Protein 6ST5 (pdb70)

Secondary structure (DSSP, 8-state):
-HHHHHHGGG--S----HHHHHHHH----TT-GGG--S------HHHHHHHHHHHHH--HHHHHHHHHHT--TTTB-HHHHHHH--HHHHHHHHHHHHHHHHHHHHHHHHT-S--SSHHHHHHHIIIIIISSHHHHHHHHHH-HHHHH--HHHHHHHHHHHHHHHHHHHTHHHHHHHTT-SS--EEEEE-SS---BTTTB--EEEEESSSEEEEESS--HHHHHHHHHHHHHHHT---------EEE-SS-EEE-------BSSHHHHHHHHHHHHHHHHHHHHTT-----GGGEEEETTEEEE---TTTT------HHHHHHHHSGGG----TTS-EETTEE--GGGGHHHHHHHHHHHHH---HHHHSSTT-GGGGGTT-EEEE-SS-HHHHHHHHHHHTSGGGGSSHHHHHHHHT---TTT-STHHHHHHHHHHHHHTT----EEEETT---EE-TTS-EES---SS-HHHHHHHHHHT--HHHHHHHHHHHHH--TT-S-TT---EEE--HHHHHHHHHHHHHHT-B--TT----B-EEEE-SS---EEEE----S---HHHHHHHHHHHHTT-HHHHHHHH--HHHHHHHTTTTTS-----TTTSHHHHHHHHHHHHHHTT-HHHHHHHHHTHHHHHHSS-S-----TTTSHHHHHHHHHHHHTT---HHHHHHHHHHHHHHHHHHHHHHHTTTTT-----STTTSHHHHHHHHHHHHHHS-SS-HHHHHHHHHHHHTTEE-SSS-EE----TT-S-SSSBSSSSBHHHHHHHHHHHHHH-TTS-HHHHTIIIIIHHHTTS---SS--STTSHHHHHHHHHHHHHH-SS----GGGG-EEE-SSS----SS-TTS------SHHHHHHHHHHHH-TTSPPTTTT-----

Solvent-accessible surface area: 40126 Å² total

Radius of gyration: 35.49 Å; Cα contacts (8 Å, |Δi|>4): 1540; chains: 1; bounding box: 65×96×98 Å

Structure (mmCIF, N/CA/C/O backbone):
data_6ST5
#
_entry.id   6ST5
#
_cell.length_a   78.365
_cell.length_b   128.408
_cell.length_c   141.220
_cell.angle_alpha   90.000
_cell.angle_beta   90.000
_cell.angle_gamma   90.000
#
_symmetry.space_group_name_H-M   'P 21 21 21'
#
loop_
_entity.id
_entity.type
_entity.pdbx_description
1 polymer LicM2
2 non-polymer 'ZINC ION'
3 non-polymer 'PHOSPHOAMINOPHOSPHONIC ACID-ADENYLATE ESTER'
4 non-polymer GLYCEROL
5 non-polymer 'MAGNESIUM ION'
6 water water
#
loop_
_atom_site.group_PDB
_atom_site.id
_atom_site.type_symbol
_atom_site.label_atom_id
_atom_site.label_alt_id
_atom_site.label_comp_id
_atom_site.label_asym_id
_atom_site.label_entity_id
_atom_site.label_seq_id
_atom_site.pdbx_PDB_ins_code
_atom_site.Cartn_x
_atom_site.Cartn_y
_atom_site.Cartn_z
_atom_site.occupancy
_atom_site.B_iso_or_equiv
_atom_site.auth_seq_id
_atom_site.auth_comp_id
_atom_site.auth_asym_id
_atom_site.auth_atom_id
_atom_site.pdbx_PDB_model_num
ATOM 1 N N . UNK A 1 1 ? 67.207 11.610 43.086 1.00 148.73 7 UNK A N 1
ATOM 2 C CA . UNK A 1 1 ? 65.953 11.473 43.817 1.00 150.86 7 UNK A CA 1
ATOM 3 C C . UNK A 1 1 ? 66.183 11.646 45.315 1.00 146.94 7 UNK A C 1
ATOM 4 O O . UNK A 1 1 ? 65.508 12.443 45.968 1.00 142.54 7 UNK A O 1
ATOM 9 N N . UNK A 1 2 ? 67.143 10.892 45.855 1.00 147.87 8 UNK A N 1
ATOM 10 C CA . UNK A 1 2 ? 67.444 10.984 47.280 1.00 142.79 8 UNK A CA 1
ATOM 11 C C . UNK A 1 2 ? 67.931 12.378 47.654 1.00 143.13 8 UNK A C 1
ATOM 12 O O . UNK A 1 2 ? 67.529 12.928 48.686 1.00 132.15 8 UNK A O 1
ATOM 18 N N . UNK A 1 3 ? 68.796 12.968 46.826 1.00 152.24 9 UNK A N 1
ATOM 19 C CA . UNK A 1 3 ? 69.356 14.278 47.145 1.00 149.37 9 UNK A CA 1
ATOM 20 C C . UNK A 1 3 ? 68.293 15.369 47.084 1.00 140.68 9 UNK A C 1
ATOM 21 O O . UNK A 1 3 ? 68.321 16.315 47.881 1.00 138.01 9 UNK A O 1
ATOM 27 N N . UNK A 1 4 ? 67.353 15.258 46.143 1.00 138.03 10 UNK A N 1
ATOM 28 C CA . UNK A 1 4 ? 66.309 16.269 46.007 1.00 128.94 10 UNK A CA 1
ATOM 29 C C . UNK A 1 4 ? 65.592 16.500 47.331 1.00 133.95 10 UNK A C 1
ATOM 30 O O . UNK A 1 4 ? 65.354 17.644 47.733 1.00 129.69 10 UNK A O 1
ATOM 36 N N . UNK A 1 5 ? 65.239 15.415 48.026 1.00 145.68 11 UNK A N 1
ATOM 37 C CA . UNK A 1 5 ? 64.598 15.550 49.329 1.00 145.59 11 UNK A CA 1
ATOM 38 C C . UNK A 1 5 ? 65.452 16.384 50.276 1.00 132.22 11 UNK A C 1
ATOM 39 O O . UNK A 1 5 ? 64.937 17.259 50.982 1.00 116.86 11 UNK A O 1
ATOM 45 N N . UNK A 1 6 ? 66.762 16.130 50.302 1.00 132.45 12 UNK A N 1
ATOM 46 C CA . UNK A 1 6 ? 67.651 16.913 51.154 1.00 131.75 12 UNK A CA 1
ATOM 47 C C . UNK A 1 6 ? 67.675 18.378 50.740 1.00 131.73 12 UNK A C 1
ATOM 48 O O . UNK A 1 6 ? 67.808 19.262 51.594 1.00 119.07 12 UNK A O 1
ATOM 54 N N . UNK A 1 7 ? 67.546 18.658 49.440 1.00 141.62 13 UNK A N 1
ATOM 55 C CA . UNK A 1 7 ? 67.588 20.041 48.974 1.00 127.69 13 UNK A CA 1
ATOM 56 C C . UNK A 1 7 ? 66.303 20.783 49.317 1.00 118.15 13 UNK A C 1
ATOM 57 O O . UNK A 1 7 ? 66.335 21.982 49.619 1.00 118.96 13 UNK A O 1
ATOM 63 N N . UNK A 1 8 ? 65.164 20.090 49.286 1.00 131.34 14 UNK A N 1
ATOM 64 C CA . UNK A 1 8 ? 63.870 20.730 49.501 1.00 123.31 14 UNK A CA 1
ATOM 65 C C . UNK A 1 8 ? 63.695 21.283 50.910 1.00 116.53 14 UNK A C 1
ATOM 66 O O . UNK A 1 8 ? 62.647 21.876 51.189 1.00 100.38 14 UNK A O 1
ATOM 72 N N . UNK A 1 9 ? 64.673 21.112 51.803 1.00 122.84 15 UNK A N 1
ATOM 73 C CA . UNK A 1 9 ? 64.591 21.718 53.125 1.00 112.00 15 UNK A CA 1
ATOM 74 C C . UNK A 1 9 ? 64.732 23.234 53.082 1.00 116.72 15 UNK A C 1
ATOM 75 O O . UNK A 1 9 ? 64.552 23.885 54.117 1.00 115.65 15 UNK A O 1
ATOM 81 N N . UNK A 1 10 ? 65.049 23.806 51.920 1.00 124.06 16 UNK A N 1
ATOM 82 C CA . UNK A 1 10 ? 65.169 25.247 51.758 1.00 113.96 16 UNK A CA 1
ATOM 83 C C . UNK A 1 10 ? 63.895 25.900 51.239 1.00 108.30 16 UNK A C 1
ATOM 84 O O . UNK A 1 10 ? 63.845 27.130 51.145 1.00 91.31 16 UNK A O 1
ATOM 90 N N . UNK A 1 11 ? 62.876 25.115 50.897 1.00 117.42 17 UNK A N 1
ATOM 91 C CA . UNK A 1 11 ? 61.633 25.682 50.396 1.00 109.38 17 UNK A CA 1
ATOM 92 C C . UNK A 1 11 ? 60.990 26.567 51.459 1.00 114.69 17 UNK A C 1
ATOM 93 O O . UNK A 1 11 ? 61.130 26.335 52.663 1.00 107.61 17 UNK A O 1
ATOM 99 N N . UNK A 1 12 ? 60.277 27.591 51.001 1.00 121.48 18 UNK A N 1
ATOM 100 C CA . UNK A 1 12 ? 59.772 28.636 51.877 1.00 125.84 18 UNK A CA 1
ATOM 101 C C . UNK A 1 12 ? 58.381 28.296 52.407 1.00 128.32 18 UNK A C 1
ATOM 102 O O . UNK A 1 12 ? 57.686 27.417 51.893 1.00 117.04 18 UNK A O 1
ATOM 108 N N . UNK A 1 13 ? 57.984 29.019 53.459 1.00 128.22 19 UNK A N 1
ATOM 109 C CA . UNK A 1 13 ? 56.657 28.839 54.039 1.00 114.87 19 UNK A CA 1
ATOM 110 C C . UNK A 1 13 ? 55.571 29.007 52.984 1.00 117.84 19 UNK A C 1
ATOM 111 O O . UNK A 1 13 ? 54.687 28.155 52.842 1.00 132.91 19 UNK A O 1
ATOM 117 N N . UNK A 1 14 ? 55.620 30.113 52.236 1.00 118.49 20 UNK A N 1
ATOM 118 C CA . UNK A 1 14 ? 54.663 30.322 51.155 1.00 114.68 20 UNK A CA 1
ATOM 119 C C . UNK A 1 14 ? 54.644 29.135 50.201 1.00 125.41 20 UNK A C 1
ATOM 120 O O . UNK A 1 14 ? 53.587 28.762 49.678 1.00 105.46 20 UNK A O 1
ATOM 126 N N . UNK A 1 15 ? 55.803 28.528 49.965 1.00 135.53 21 UNK A N 1
ATOM 127 C CA . UNK A 1 15 ? 55.902 27.371 49.084 1.00 133.37 21 UNK A CA 1
ATOM 128 C C . UNK A 1 15 ? 55.380 26.118 49.780 1.00 128.78 21 UNK A C 1
ATOM 129 O O . UNK A 1 15 ? 56.144 25.203 50.089 1.00 110.14 21 UNK A O 1
ATOM 135 N N . LYS A 1 16 ? 56.545 19.775 40.426 1.00 105.58 62 LYS A N 1
ATOM 136 C CA . LYS A 1 16 ? 57.278 20.686 39.513 1.00 126.50 62 LYS A CA 1
ATOM 137 C C . LYS A 1 16 ? 58.458 21.287 40.270 1.00 122.00 62 LYS A C 1
ATOM 138 O O . LYS A 1 16 ? 58.221 22.177 41.085 1.00 118.86 62 LYS A O 1
ATOM 166 N N . PRO A 1 18 ? 61.284 23.700 41.466 1.00 107.13 64 PRO A N 1
ATOM 167 C CA . PRO A 1 18 ? 61.435 25.113 41.214 1.00 102.84 64 PRO A CA 1
ATOM 168 C C . PRO A 1 18 ? 62.767 25.331 40.492 1.00 103.94 64 PRO A C 1
ATOM 169 O O . PRO A 1 18 ? 63.705 24.677 40.829 1.00 100.85 64 PRO A O 1
ATOM 180 N N . GLU A 1 19 ? 62.803 26.271 39.555 1.00 95.37 65 GLU A N 1
ATOM 181 C CA . GLU A 1 19 ? 63.947 26.544 38.667 1.00 100.21 65 GLU A CA 1
ATOM 182 C C . GLU A 1 19 ? 65.259 26.585 39.440 1.00 89.06 65 GLU A C 1
ATOM 183 O O . GLU A 1 19 ? 66.217 26.032 38.956 1.00 83.08 65 GLU A O 1
ATOM 195 N N . TRP A 1 20 ? 65.303 27.191 40.611 1.00 88.12 66 TRP A N 1
ATOM 196 C CA . TRP A 1 20 ? 66.567 27.289 41.370 1.00 75.99 66 TRP A CA 1
ATOM 197 C C . TRP A 1 20 ? 67.076 25.901 41.731 1.00 89.07 66 TRP A C 1
ATOM 198 O O . TRP A 1 20 ? 68.269 25.750 41.813 1.00 90.62 66 TRP A O 1
ATOM 219 N N . ALA A 1 21 ? 66.205 24.926 41.944 1.00 100.47 67 ALA A N 1
ATOM 220 C CA . ALA A 1 21 ? 66.617 23.570 42.295 1.00 90.40 67 ALA A CA 1
ATOM 221 C C . ALA A 1 21 ? 67.168 22.840 41.078 1.00 76.98 67 ALA A C 1
ATOM 222 O O . ALA A 1 21 ? 68.206 22.175 41.158 1.00 83.58 67 ALA A O 1
ATOM 229 N N . ALA A 1 22 ? 66.481 22.949 39.939 1.00 71.05 68 ALA A N 1
ATOM 230 C CA . ALA A 1 22 ? 67.003 22.379 38.702 1.00 79.92 68 ALA A CA 1
ATOM 231 C C . ALA A 1 22 ? 68.360 22.982 38.362 1.00 93.56 68 ALA A C 1
ATOM 232 O O . ALA A 1 22 ? 69.331 22.259 38.103 1.00 101.15 68 ALA A O 1
ATOM 239 N N . CYS A 1 23 ? 68.442 24.315 38.360 1.00 98.67 69 CYS A N 1
ATOM 240 C CA . CYS A 1 23 ? 69.710 24.984 38.098 1.00 81.97 69 CYS A CA 1
ATOM 241 C C . CYS A 1 23 ? 70.802 24.482 39.034 1.00 81.18 69 CYS A C 1
ATOM 242 O O . CYS A 1 23 ? 71.931 24.220 38.602 1.00 84.73 69 CYS A O 1
ATOM 250 N N . LEU A 1 24 ? 70.484 24.335 40.321 1.00 66.87 70 LEU A N 1
ATOM 251 C CA . LEU A 1 24 ? 71.482 23.867 41.276 1.00 69.21 70 LEU A CA 1
ATOM 252 C C . LEU A 1 24 ? 71.930 22.451 40.943 1.00 70.83 70 LEU A C 1
ATOM 253 O O . LEU A 1 24 ? 73.128 22.151 40.967 1.00 76.91 70 LEU A O 1
ATOM 269 N N . SER A 1 25 ? 70.981 21.569 40.623 1.00 88.74 71 SER A N 1
ATOM 270 C CA . SER A 1 25 ? 71.330 20.209 40.228 1.00 74.97 71 SER A CA 1
ATOM 271 C C . SER A 1 25 ? 72.284 20.213 39.041 1.00 84.06 71 SER A C 1
ATOM 272 O O . SER A 1 25 ? 73.292 19.498 39.038 1.00 80.55 71 SER A O 1
ATOM 280 N N . GLU A 1 26 ? 71.979 21.013 38.015 1.00 76.12 72 GLU A N 1
ATOM 281 C CA . GLU A 1 26 ? 72.886 21.115 36.875 1.00 82.42 72 GLU A CA 1
ATOM 282 C C . GLU A 1 26 ? 74.265 21.591 37.311 1.00 79.94 72 GLU A C 1
ATOM 283 O O . GLU A 1 26 ? 75.287 21.066 36.855 1.00 75.26 72 GLU A O 1
ATOM 295 N N . ILE A 1 27 ? 74.313 22.588 38.195 1.00 80.66 73 ILE A N 1
ATOM 296 C CA . ILE A 1 27 ? 75.592 23.121 38.656 1.00 85.25 73 ILE A CA 1
ATOM 297 C C . ILE A 1 27 ? 76.399 22.038 39.360 1.00 88.73 73 ILE A C 1
ATOM 298 O O . ILE A 1 27 ? 77.629 21.977 39.231 1.00 80.47 73 ILE A O 1
ATOM 331 N N . LYS A 1 29 ? 76.735 18.999 38.706 1.00 79.40 75 LYS A N 1
ATOM 332 C CA . LYS A 1 29 ? 77.311 18.022 37.796 1.00 73.78 75 LYS A CA 1
ATOM 333 C C . LYS A 1 29 ? 78.514 18.556 37.026 1.00 61.92 75 LYS A C 1
ATOM 334 O O . LYS A 1 29 ? 78.993 17.878 36.112 1.00 61.28 75 LYS A O 1
ATOM 353 N N . TYR A 1 30 ? 79.009 19.740 37.373 1.00 81.14 76 TYR A N 1
ATOM 354 C CA . TYR A 1 30 ? 80.246 20.261 36.815 1.00 63.57 76 TYR A CA 1
ATOM 355 C C . TYR A 1 30 ? 81.427 19.868 37.696 1.00 50.66 76 TYR A C 1
ATOM 356 O O . TYR A 1 30 ? 81.283 19.618 38.893 1.00 56.19 76 TYR A O 1
ATOM 374 N N . ASN A 1 31 ? 82.606 19.815 37.081 1.00 53.90 77 ASN A N 1
ATOM 375 C CA . ASN A 1 31 ? 83.820 19.402 37.773 1.00 60.11 77 ASN A CA 1
ATOM 376 C C . ASN A 1 31 ? 84.425 20.581 38.531 1.00 64.46 77 ASN A C 1
ATOM 377 O O . ASN A 1 31 ? 85.091 21.426 37.919 1.00 67.12 77 ASN A O 1
ATOM 388 N N . PRO A 1 32 ? 84.224 20.680 39.855 1.00 60.29 78 PRO A N 1
ATOM 389 C CA . PRO A 1 32 ? 84.771 21.827 40.598 1.00 74.05 78 PRO A CA 1
ATOM 390 C C . PRO A 1 32 ? 86.271 22.012 40.416 1.00 67.97 78 PRO A C 1
ATOM 391 O O . PRO A 1 32 ? 86.787 23.120 40.587 1.00 68.32 78 PRO A O 1
ATOM 402 N N . LYS A 1 33 ? 86.983 20.939 40.074 1.00 79.56 79 LYS A N 1
ATOM 403 C CA . LYS A 1 33 ? 88.421 21.014 39.849 1.00 86.96 79 LYS A CA 1
ATOM 404 C C . LYS A 1 33 ? 88.782 21.598 38.489 1.00 72.30 79 LYS A C 1
ATOM 405 O O . LYS A 1 33 ? 89.972 21.681 38.167 1.00 76.04 79 LYS A O 1
ATOM 424 N N . ALA A 1 34 ? 87.798 22.010 37.691 1.00 67.80 80 ALA A N 1
ATOM 425 C CA . ALA A 1 34 ? 88.051 22.461 36.323 1.00 75.59 80 ALA A CA 1
ATOM 426 C C . ALA A 1 34 ? 88.246 23.978 36.275 1.00 78.76 80 ALA A C 1
ATOM 427 O O . ALA A 1 34 ? 87.566 24.707 35.551 1.00 71.67 80 ALA A O 1
ATOM 434 N N . VAL A 1 35 ? 89.213 24.448 37.067 1.00 74.79 81 VAL A N 1
ATOM 435 C CA . VAL A 1 35 ? 89.558 25.867 37.059 1.00 77.81 81 VAL A CA 1
ATOM 436 C C . VAL A 1 35 ? 90.056 26.292 35.685 1.00 73.83 81 VAL A C 1
ATOM 437 O O . VAL A 1 35 ? 89.820 27.428 35.255 1.00 76.00 81 VAL A O 1
ATOM 450 N N . SER A 1 36 ? 90.751 25.401 34.976 1.00 67.14 82 SER A N 1
ATOM 451 C CA . SER A 1 36 ? 91.352 25.751 33.695 1.00 56.64 82 SER A CA 1
ATOM 452 C C . SER A 1 36 ? 90.325 25.989 32.598 1.00 73.43 82 SER A C 1
ATOM 453 O O . SER A 1 36 ? 90.689 26.525 31.546 1.00 72.77 82 SER A O 1
ATOM 461 N N . GLU A 1 37 ? 89.065 25.610 32.807 1.00 86.07 83 GLU A N 1
ATOM 462 C CA . GLU A 1 37 ? 88.022 25.811 31.810 1.00 76.44 83 GLU A CA 1
ATOM 463 C C . GLU A 1 37 ? 87.385 27.190 31.882 1.00 70.39 83 GLU A C 1
ATOM 464 O O . GLU A 1 37 ? 86.550 27.516 31.031 1.00 69.75 83 GLU A O 1
ATOM 476 N N . LEU A 1 38 ? 87.749 28.003 32.869 1.00 74.77 84 LEU A N 1
ATOM 477 C CA . LEU A 1 38 ? 87.227 29.359 32.951 1.00 76.33 84 LEU A CA 1
ATOM 478 C C . LEU A 1 38 ? 87.825 30.220 31.845 1.00 70.76 84 LEU A C 1
ATOM 479 O O . LEU A 1 38 ? 89.049 30.313 31.705 1.00 80.16 84 LEU A O 1
ATOM 495 N N . LYS A 1 39 ? 86.954 30.843 31.052 1.00 65.70 85 LYS A N 1
ATOM 496 C CA . LYS A 1 39 ? 87.369 31.707 29.956 1.00 77.10 85 LYS A CA 1
ATOM 497 C C . LYS A 1 39 ? 87.417 33.178 30.352 1.00 67.76 85 LYS A C 1
ATOM 498 O O . LYS A 1 39 ? 87.541 34.039 29.475 1.00 73.55 85 LYS A O 1
ATOM 517 N N . HIS A 1 40 ? 87.315 33.488 31.641 1.00 55.95 86 HIS A N 1
ATOM 518 C CA . HIS A 1 40 ? 87.246 34.868 32.091 1.00 69.35 86 HIS A CA 1
ATOM 519 C C . HIS A 1 40 ? 87.990 35.015 33.409 1.00 76.04 86 HIS A C 1
ATOM 520 O O . HIS A 1 40 ? 87.997 34.088 34.227 1.00 79.20 86 HIS A O 1
ATOM 534 N N . PRO A 1 41 ? 88.621 36.165 33.644 1.00 68.36 87 PRO A N 1
ATOM 535 C CA . PRO A 1 41 ? 89.319 36.369 34.916 1.00 61.31 87 PRO A CA 1
ATOM 536 C C . PRO A 1 41 ? 88.350 36.589 36.065 1.00 73.72 87 PRO A C 1
ATOM 537 O O . PRO A 1 41 ? 87.258 37.137 35.896 1.00 75.81 87 PRO A O 1
ATOM 548 N N . LEU A 1 42 ? 88.771 36.148 37.254 1.00 73.47 88 LEU A N 1
ATOM 549 C CA . LEU A 1 42 ? 87.987 36.293 38.467 1.00 80.49 88 LEU A CA 1
ATOM 550 C C . LEU A 1 42 ? 88.671 37.260 39.431 1.00 85.56 88 LEU A C 1
ATOM 551 O O . LEU A 1 42 ? 89.903 37.354 39.450 1.00 86.35 88 LEU A O 1
ATOM 567 N N . PRO A 1 43 ? 87.902 37.996 40.242 1.00 87.93 89 PRO A N 1
ATOM 568 C CA . PRO A 1 43 ? 88.532 38.949 41.176 1.00 78.34 89 PRO A CA 1
ATOM 569 C C . PRO A 1 43 ? 89.655 38.344 42.004 1.00 70.60 89 PRO A C 1
ATOM 570 O O . PRO A 1 43 ? 90.750 38.916 42.071 1.00 86.16 89 PRO A O 1
ATOM 581 N N . HIS A 1 44 ? 89.414 37.200 42.642 1.00 79.89 90 HIS A N 1
ATOM 582 C CA . HIS A 1 44 ? 90.432 36.520 43.430 1.00 87.48 90 HIS A CA 1
ATOM 583 C C . HIS A 1 44 ? 90.254 35.016 43.259 1.00 83.08 90 HIS A C 1
ATOM 584 O O . HIS A 1 44 ? 89.326 34.551 42.590 1.00 78.33 90 HIS A O 1
ATOM 615 N N . SER A 1 46 ? 90.499 32.722 46.007 1.00 95.86 92 SER A N 1
ATOM 616 C CA . SER A 1 46 ? 90.169 32.058 47.261 1.00 87.02 92 SER A CA 1
ATOM 617 C C . SER A 1 46 ? 88.970 31.136 47.072 1.00 86.96 92 SER A C 1
ATOM 618 O O . SER A 1 46 ? 87.903 31.573 46.630 1.00 91.53 92 SER A O 1
ATOM 626 N N . PHE A 1 47 ? 89.153 29.856 47.405 1.00 95.05 93 PHE A N 1
ATOM 627 C CA . PHE A 1 47 ? 88.110 28.842 47.247 1.00 81.80 93 PHE A CA 1
ATOM 628 C C . PHE A 1 47 ? 87.636 28.743 45.799 1.00 79.36 93 PHE A C 1
ATOM 629 O O . PHE A 1 47 ? 86.478 28.411 45.538 1.00 80.04 93 PHE A O 1
ATOM 646 N N . VAL A 1 48 ? 88.529 29.028 44.847 1.00 73.44 94 VAL A N 1
ATOM 647 C CA . VAL A 1 48 ? 88.129 29.112 43.443 1.00 84.27 94 VAL A CA 1
ATOM 648 C C . VAL A 1 48 ? 87.404 27.844 43.009 1.00 89.52 94 VAL A C 1
ATOM 649 O O . VAL A 1 48 ? 86.376 27.900 42.319 1.00 94.08 94 VAL A O 1
ATOM 662 N N . THR A 1 49 ? 87.918 26.680 43.415 1.00 86.47 95 THR A N 1
ATOM 663 C CA . THR A 1 49 ? 87.330 25.422 42.967 1.00 89.85 95 THR A CA 1
ATOM 664 C C . THR A 1 49 ? 85.891 25.277 43.442 1.00 75.15 95 THR A C 1
ATOM 665 O O . THR A 1 49 ? 85.091 24.592 42.795 1.00 66.77 95 THR A O 1
ATOM 676 N N . PHE A 1 50 ? 85.538 25.918 44.559 1.00 78.07 96 PHE A N 1
ATOM 677 C CA . PHE A 1 50 ? 84.166 25.848 45.044 1.00 66.94 96 PHE A CA 1
ATOM 678 C C . PHE A 1 50 ? 83.218 26.656 44.166 1.00 72.21 96 PHE A C 1
ATOM 679 O O . PHE A 1 50 ? 82.063 26.262 43.982 1.00 69.65 96 PHE A O 1
ATOM 696 N N . PHE A 1 51 ? 83.677 27.789 43.634 1.00 75.03 97 PHE A N 1
ATOM 697 C CA . PHE A 1 51 ? 82.835 28.612 42.773 1.00 74.25 97 PHE A CA 1
ATOM 698 C C . PHE A 1 51 ? 82.826 28.150 41.319 1.00 69.51 97 PHE A C 1
ATOM 699 O O . PHE A 1 51 ? 81.877 28.462 40.592 1.00 64.22 97 PHE A O 1
ATOM 716 N N . VAL A 1 52 ? 83.845 27.403 40.902 1.00 61.02 98 VAL A N 1
ATOM 717 C CA . VAL A 1 52 ? 84.051 27.019 39.505 1.00 61.74 98 VAL A CA 1
ATOM 718 C C . VAL A 1 52 ? 82.762 26.499 38.872 1.00 57.87 98 VAL A C 1
ATOM 719 O O . VAL A 1 52 ? 82.414 26.931 37.765 1.00 64.56 98 VAL A O 1
ATOM 732 N N . PRO A 1 53 ? 82.033 25.568 39.505 1.00 64.09 99 PRO A N 1
ATOM 733 C CA . PRO A 1 53 ? 80.828 25.035 38.838 1.00 68.75 99 PRO A CA 1
ATOM 734 C C . PRO A 1 53 ? 79.811 26.104 38.453 1.00 66.26 99 PRO A C 1
ATOM 735 O O . PRO A 1 53 ? 79.418 26.196 37.275 1.00 65.94 99 PRO A O 1
ATOM 746 N N . PHE A 1 54 ? 79.355 26.906 39.422 1.00 57.86 100 PHE A N 1
ATOM 747 C CA . PHE A 1 54 ? 78.430 27.996 39.125 1.00 59.83 100 PHE A CA 1
ATOM 748 C C . PHE A 1 54 ? 78.949 28.851 37.977 1.00 58.51 100 PHE A C 1
ATOM 749 O O . PHE A 1 54 ? 78.194 29.223 37.069 1.00 55.31 100 PHE A O 1
ATOM 766 N N . LEU A 1 55 ? 80.247 29.152 37.998 1.00 60.25 101 LEU A N 1
ATOM 767 C CA . LEU A 1 55 ? 80.839 30.031 36.999 1.00 70.70 101 LEU A CA 1
ATOM 768 C C . LEU A 1 55 ? 80.847 29.393 35.615 1.00 59.63 101 LEU A C 1
ATOM 769 O O . LEU A 1 55 ? 80.691 30.095 34.612 1.00 68.92 101 LEU A O 1
ATOM 785 N N . LEU A 1 56 ? 81.037 28.075 35.536 1.00 55.58 102 LEU A N 1
ATOM 786 C CA . LEU A 1 56 ? 80.996 27.392 34.247 1.00 60.74 102 LEU A CA 1
ATOM 787 C C . LEU A 1 56 ? 79.575 27.338 33.703 1.00 65.71 102 LEU A C 1
ATOM 788 O O . LEU A 1 56 ? 79.356 27.497 32.494 1.00 59.44 102 LEU A O 1
ATOM 804 N N . PHE A 1 57 ? 78.596 27.113 34.581 1.00 65.54 103 PHE A N 1
ATOM 805 C CA . PHE A 1 57 ? 77.197 27.185 34.171 1.00 59.25 103 PHE A CA 1
ATOM 806 C C . PHE A 1 57 ? 76.878 28.553 33.574 1.00 66.48 103 PHE A C 1
ATOM 807 O O . PHE A 1 57 ? 76.452 28.665 32.414 1.00 64.33 103 PHE A O 1
ATOM 824 N N . ALA A 1 58 ? 77.093 29.614 34.358 1.00 70.74 104 ALA A N 1
ATOM 825 C CA . ALA A 1 58 ? 76.859 30.968 33.864 1.00 76.75 104 ALA A CA 1
ATOM 826 C C . ALA A 1 58 ? 77.587 31.200 32.546 1.00 57.31 104 ALA A C 1
ATOM 827 O O . ALA A 1 58 ? 77.000 31.678 31.567 1.00 52.98 104 ALA A O 1
ATOM 834 N N . GLN A 1 59 ? 78.875 30.863 32.511 1.00 55.41 105 GLN A N 1
ATOM 835 C CA . GLN A 1 59 ? 79.684 31.002 31.304 1.00 64.40 105 GLN A CA 1
ATOM 836 C C . GLN A 1 59 ? 78.971 30.419 30.089 1.00 57.00 105 GLN A C 1
ATOM 837 O O . GLN A 1 59 ? 78.733 31.113 29.091 1.00 44.40 105 GLN A O 1
ATOM 851 N N . GLU A 1 60 ? 78.616 29.135 30.161 1.00 63.38 106 GLU A N 1
ATOM 852 C CA . GLU A 1 60 ? 77.946 28.495 29.034 1.00 63.74 106 GLU A CA 1
ATOM 853 C C . GLU A 1 60 ? 76.683 29.252 28.647 1.00 69.79 106 GLU A C 1
ATOM 854 O O . GLU A 1 60 ? 76.448 29.532 27.462 1.00 61.14 106 GLU A O 1
ATOM 866 N N . ARG A 1 61 ? 75.855 29.603 29.635 1.00 73.20 107 ARG A N 1
ATOM 867 C CA . ARG A 1 61 ? 74.581 30.227 29.297 1.00 60.95 107 ARG A CA 1
ATOM 868 C C . ARG A 1 61 ? 74.774 31.582 28.627 1.00 65.62 107 ARG A C 1
ATOM 869 O O . ARG A 1 61 ? 73.971 31.964 27.769 1.00 64.47 107 ARG A O 1
ATOM 907 N N . SER A 1 63 ? 77.524 32.590 26.822 1.00 62.68 109 SER A N 1
ATOM 908 C CA . SER A 1 63 ? 77.985 32.340 25.459 1.00 75.26 109 SER A CA 1
ATOM 909 C C . SER A 1 63 ? 76.808 31.993 24.555 1.00 71.94 109 SER A C 1
ATOM 910 O O . SER A 1 63 ? 76.712 32.479 23.419 1.00 59.66 109 SER A O 1
ATOM 918 N N . LYS A 1 64 ? 75.887 31.169 25.059 1.00 78.32 110 LYS A N 1
ATOM 919 C CA . LYS A 1 64 ? 74.703 30.806 24.287 1.00 66.51 110 LYS A CA 1
ATOM 920 C C . LYS A 1 64 ? 73.839 32.030 24.002 1.00 63.40 110 LYS A C 1
ATOM 921 O O . LYS A 1 64 ? 73.421 32.260 22.859 1.00 65.58 110 LYS A O 1
ATOM 940 N N . ALA A 1 65 ? 73.568 32.833 25.034 1.00 66.91 111 ALA A N 1
ATOM 941 C CA . ALA A 1 65 ? 72.738 34.021 24.858 1.00 53.14 111 ALA A CA 1
ATOM 942 C C . ALA A 1 65 ? 73.352 34.975 23.842 1.00 53.15 111 ALA A C 1
ATOM 943 O O . ALA A 1 65 ? 72.656 35.493 22.962 1.00 58.04 111 ALA A O 1
ATOM 950 N N . PHE A 1 66 ? 74.661 35.223 23.946 1.00 71.57 112 PHE A N 1
ATOM 951 C CA . PHE A 1 66 ? 75.303 36.097 22.971 1.00 68.45 112 PHE A CA 1
ATOM 952 C C . PHE A 1 66 ? 75.202 35.519 21.567 1.00 68.61 112 PHE A C 1
ATOM 953 O O . PHE A 1 66 ? 74.993 36.260 20.600 1.00 73.64 112 PHE A O 1
ATOM 970 N N . SER A 1 67 ? 75.367 34.202 21.427 1.00 79.52 113 SER A N 1
ATOM 971 C CA . SER A 1 67 ? 75.200 33.582 20.116 1.00 74.95 113 SER A CA 1
ATOM 972 C C . SER A 1 67 ? 73.814 33.875 19.552 1.00 69.06 113 SER A C 1
ATOM 973 O O . SER A 1 67 ? 73.668 34.277 18.386 1.00 73.43 113 SER A O 1
ATOM 981 N N . GLU A 1 68 ? 72.777 33.698 20.376 1.00 70.84 114 GLU A N 1
ATOM 982 C CA . GLU A 1 68 ? 71.421 33.951 19.905 1.00 77.25 114 GLU A CA 1
ATOM 983 C C . GLU A 1 68 ? 71.212 35.421 19.563 1.00 67.61 114 GLU A C 1
ATOM 984 O O . GLU A 1 68 ? 70.473 35.733 18.623 1.00 76.30 114 GLU A O 1
ATOM 996 N N . PHE A 1 69 ? 71.840 36.336 20.307 1.00 70.50 115 PHE A N 1
ATOM 997 C CA . PHE A 1 69 ? 71.805 37.743 19.918 1.00 70.29 115 PHE A CA 1
ATOM 998 C C . PHE A 1 69 ? 72.481 37.947 18.571 1.00 74.76 115 PHE A C 1
ATOM 999 O O . PHE A 1 69 ? 72.056 38.791 17.773 1.00 69.15 115 PHE A O 1
ATOM 1016 N N . GLU A 1 70 ? 73.543 37.183 18.304 1.00 80.42 116 GLU A N 1
ATOM 1017 C CA . GLU A 1 70 ? 74.259 37.310 17.041 1.00 74.16 116 GLU A CA 1
ATOM 1018 C C . GLU A 1 70 ? 73.372 36.908 15.871 1.00 86.53 116 GLU A C 1
ATOM 1019 O O . GLU A 1 70 ? 73.303 37.615 14.860 1.00 78.56 116 GLU A O 1
ATOM 1031 N N . LYS A 1 71 ? 72.680 35.770 15.986 1.00 86.62 117 LYS A N 1
ATOM 1032 C CA . LYS A 1 71 ? 71.761 35.405 14.911 1.00 81.48 117 LYS A CA 1
ATOM 1033 C C . LYS A 1 71 ? 70.564 36.346 14.865 1.00 80.27 117 LYS A C 1
ATOM 1034 O O . LYS A 1 71 ? 69.981 36.555 13.795 1.00 97.64 117 LYS A O 1
ATOM 1053 N N . GLN A 1 72 ? 70.194 36.930 16.006 1.00 87.35 118 GLN A N 1
ATOM 1054 C CA . GLN A 1 72 ? 69.038 37.820 16.055 1.00 89.39 118 GLN A CA 1
ATOM 1055 C C . GLN A 1 72 ? 69.305 39.109 15.286 1.00 95.15 118 GLN A C 1
ATOM 1056 O O . GLN A 1 72 ? 68.522 39.495 14.409 1.00 104.66 118 GLN A O 1
ATOM 1070 N N . GLU A 1 73 ? 70.406 39.788 15.602 1.00 89.84 119 GLU A N 1
ATOM 1071 C CA . GLU A 1 73 ? 70.759 41.042 14.951 1.00 87.38 119 GLU A CA 1
ATOM 1072 C C . GLU A 1 73 ? 71.610 40.847 13.703 1.00 82.95 119 GLU A C 1
ATOM 1073 O O . GLU A 1 73 ? 71.827 41.813 12.963 1.00 69.39 119 GLU A O 1
ATOM 1085 N N . GLY A 1 74 ? 72.099 39.635 13.453 1.00 97.46 120 GLY A N 1
ATOM 1086 C CA . GLY A 1 74 ? 72.964 39.394 12.316 1.00 92.59 120 GLY A CA 1
ATOM 1087 C C . GLY A 1 74 ? 74.314 40.061 12.473 1.00 89.72 120 GLY A C 1
ATOM 1088 O O . GLY A 1 74 ? 74.575 41.103 11.863 1.00 97.00 120 GLY A O 1
ATOM 1092 N N . GLY A 1 75 ? 75.180 39.471 13.294 1.00 95.67 121 GLY A N 1
ATOM 1093 C CA . GLY A 1 75 ? 76.495 40.030 13.539 1.00 92.98 121 GLY A CA 1
ATOM 1094 C C . GLY A 1 75 ? 76.468 41.178 14.526 1.00 89.09 121 GLY A C 1
ATOM 1095 O O . GLY A 1 75 ? 75.569 42.024 14.483 1.00 94.63 121 GLY A O 1
ATOM 1099 N N . LEU A 1 76 ? 77.455 41.216 15.426 1.00 82.47 122 LEU A N 1
ATOM 1100 C CA . LEU A 1 76 ? 77.549 42.273 16.426 1.00 76.41 122 LEU A CA 1
ATOM 1101 C C . LEU A 1 76 ? 78.980 42.776 16.568 1.00 78.36 122 LEU A C 1
ATOM 1102 O O . LEU A 1 76 ? 79.364 43.267 17.635 1.00 83.16 122 LEU A O 1
ATOM 1118 N N . SER A 1 77 ? 79.780 42.666 15.506 1.00 90.08 123 SER A N 1
ATOM 1119 C CA . SER A 1 77 ? 81.190 43.034 15.599 1.00 100.51 123 SER A CA 1
ATOM 1120 C C . SER A 1 77 ? 81.352 44.481 16.051 1.00 98.77 123 SER A C 1
ATOM 1121 O O . SER A 1 77 ? 82.146 44.777 16.951 1.00 98.57 123 SER A O 1
ATOM 1129 N N . GLY A 1 78 ? 80.600 45.395 15.443 1.00 69.05 124 GLY A N 1
ATOM 1130 C CA . GLY A 1 78 ? 80.725 46.804 15.761 1.00 75.75 124 GLY A CA 1
ATOM 1131 C C . GLY A 1 78 ? 79.600 47.335 16.625 1.00 88.81 124 GLY A C 1
ATOM 1132 O O . GLY A 1 78 ? 79.257 48.518 16.537 1.00 83.30 124 GLY A O 1
ATOM 1136 N N . ILE A 1 79 ? 79.022 46.482 17.471 1.00 87.66 125 ILE A N 1
ATOM 1137 C CA . ILE A 1 79 ? 77.894 46.882 18.306 1.00 69.08 125 ILE A CA 1
ATOM 1138 C C . ILE A 1 79 ? 78.138 46.449 19.745 1.00 62.94 125 ILE A C 1
ATOM 1139 O O . ILE A 1 79 ? 77.955 47.240 20.678 1.00 54.98 125 ILE A O 1
ATOM 1155 N N . ILE A 1 80 ? 78.544 45.195 19.940 1.00 69.02 126 ILE A N 1
ATOM 1156 C CA . ILE A 1 80 ? 78.813 44.656 21.269 1.00 74.48 126 ILE A CA 1
ATOM 1157 C C . ILE A 1 80 ? 80.121 43.881 21.230 1.00 54.20 126 ILE A C 1
ATOM 1158 O O . ILE A 1 80 ? 80.343 43.073 20.322 1.00 78.51 126 ILE A O 1
ATOM 1174 N N . ASP A 1 81 ? 80.978 44.123 22.220 1.00 61.02 127 ASP A N 1
ATOM 1175 C CA . ASP A 1 81 ? 82.209 43.358 22.415 1.00 72.47 127 ASP A CA 1
ATOM 1176 C C . ASP A 1 81 ? 81.916 42.297 23.470 1.00 71.32 127 ASP A C 1
ATOM 1177 O O . ASP A 1 81 ? 81.962 42.570 24.672 1.00 66.33 127 ASP A O 1
ATOM 1186 N N . ALA A 1 82 ? 81.617 41.080 23.011 1.00 78.68 128 ALA A N 1
ATOM 1187 C CA . ALA A 1 82 ? 81.164 40.026 23.914 1.00 61.95 128 ALA A CA 1
ATOM 1188 C C . ALA A 1 82 ? 82.161 39.788 25.041 1.00 62.71 128 ALA A C 1
ATOM 1189 O O . ALA A 1 82 ? 81.782 39.717 26.215 1.00 65.99 128 ALA A O 1
ATOM 1196 N N . ALA A 1 83 ? 83.445 39.660 24.703 1.00 74.07 129 ALA A N 1
ATOM 1197 C CA . ALA A 1 83 ? 84.434 39.242 25.692 1.00 81.02 129 ALA A CA 1
ATOM 1198 C C . ALA A 1 83 ? 84.456 40.184 26.891 1.00 76.11 129 ALA A C 1
ATOM 1199 O O . ALA A 1 83 ? 84.432 39.738 28.045 1.00 61.07 129 ALA A O 1
ATOM 1206 N N . GLY A 1 84 ? 84.503 41.493 26.639 1.00 71.99 130 GLY A N 1
ATOM 1207 C CA . GLY A 1 84 ? 84.588 42.443 27.738 1.00 55.59 130 GLY A CA 1
ATOM 1208 C C . GLY A 1 84 ? 83.358 42.416 28.623 1.00 57.24 130 GLY A C 1
ATOM 1209 O O . GLY A 1 84 ? 83.456 42.332 29.852 1.00 67.40 130 GLY A O 1
ATOM 1213 N N . TYR A 1 85 ? 82.176 42.484 28.007 1.00 53.20 131 TYR A N 1
ATOM 1214 C CA . TYR A 1 85 ? 80.944 42.473 28.785 1.00 55.14 131 TYR A CA 1
ATOM 1215 C C . TYR A 1 85 ? 80.832 41.195 29.605 1.00 55.74 131 TYR A C 1
ATOM 1216 O O . TYR A 1 85 ? 80.430 41.230 30.774 1.00 59.83 131 TYR A O 1
ATOM 1234 N N . GLN A 1 86 ? 81.198 40.058 29.013 1.00 58.86 132 GLN A N 1
ATOM 1235 C CA . GLN A 1 86 ? 81.151 38.796 29.740 1.00 61.79 132 GLN A CA 1
ATOM 1236 C C . GLN A 1 86 ? 82.140 38.792 30.899 1.00 54.87 132 GLN A C 1
ATOM 1237 O O . GLN A 1 86 ? 81.843 38.257 31.972 1.00 62.64 132 GLN A O 1
ATOM 1251 N N . ASP A 1 87 ? 83.322 39.382 30.706 1.00 52.28 133 ASP A N 1
ATOM 1252 C CA . ASP A 1 87 ? 84.231 39.579 31.829 1.00 51.33 133 ASP A CA 1
ATOM 1253 C C . ASP A 1 87 ? 83.533 40.338 32.950 1.00 56.78 133 ASP A C 1
ATOM 1254 O O . ASP A 1 87 ? 83.610 39.958 34.126 1.00 55.00 133 ASP A O 1
ATOM 1263 N N . GLY A 1 88 ? 82.833 41.416 32.596 1.00 49.44 134 GLY A N 1
ATOM 1264 C CA . GLY A 1 88 ? 82.066 42.144 33.594 1.00 64.14 134 GLY A CA 1
ATOM 1265 C C . GLY A 1 88 ? 81.090 41.256 34.339 1.00 55.80 134 GLY A C 1
ATOM 1266 O O . GLY A 1 88 ? 81.102 41.193 35.573 1.00 61.00 134 GLY A O 1
ATOM 1270 N N . ILE A 1 89 ? 80.230 40.549 33.599 1.00 53.31 135 ILE A N 1
ATOM 1271 C CA . ILE A 1 89 ? 79.220 39.708 34.239 1.00 60.79 135 ILE A CA 1
ATOM 1272 C C . ILE A 1 89 ? 79.883 38.694 35.161 1.00 58.62 135 ILE A C 1
ATOM 1273 O O . ILE A 1 89 ? 79.396 38.423 36.264 1.00 57.87 135 ILE A O 1
ATOM 1306 N N . SER A 1 91 ? 82.793 38.928 36.760 1.00 70.98 137 SER A N 1
ATOM 1307 C CA . SER A 1 91 ? 83.236 39.602 37.976 1.00 75.88 137 SER A CA 1
ATOM 1308 C C . SER A 1 91 ? 82.064 39.851 38.919 1.00 77.91 137 SER A C 1
ATOM 1309 O O . SER A 1 91 ? 82.148 39.572 40.122 1.00 77.38 137 SER A O 1
ATOM 1317 N N . GLU A 1 92 ? 80.955 40.372 38.387 1.00 64.72 138 GLU A N 1
ATOM 1318 C CA . GLU A 1 92 ? 79.784 40.634 39.220 1.00 64.31 138 GLU A CA 1
ATOM 1319 C C . GLU A 1 92 ? 79.310 39.358 39.907 1.00 68.77 138 GLU A C 1
ATOM 1320 O O . GLU A 1 92 ? 79.119 39.324 41.130 1.00 73.33 138 GLU A O 1
ATOM 1332 N N . LEU A 1 93 ? 79.119 38.295 39.126 1.00 67.81 139 LEU A N 1
ATOM 1333 C CA . LEU A 1 93 ? 78.650 37.028 39.671 1.00 62.36 139 LEU A CA 1
ATOM 1334 C C . LEU A 1 93 ? 79.580 36.527 40.768 1.00 63.32 139 LEU A C 1
ATOM 1335 O O . LEU A 1 93 ? 79.154 36.285 41.903 1.00 70.23 139 LEU A O 1
ATOM 1351 N N . HIS A 1 94 ? 80.864 36.363 40.443 1.00 67.05 140 HIS A N 1
ATOM 1352 C CA . HIS A 1 94 ? 81.816 35.860 41.427 1.00 57.91 140 HIS A CA 1
ATOM 1353 C C . HIS A 1 94 ? 81.786 36.694 42.699 1.00 60.12 140 HIS A C 1
ATOM 1354 O O . HIS A 1 94 ? 81.852 36.151 43.808 1.00 66.47 140 HIS A O 1
ATOM 1368 N N . GLN A 1 95 ? 81.691 38.019 42.561 1.00 69.18 141 GLN A N 1
ATOM 1369 C CA . GLN A 1 95 ? 81.580 38.875 43.738 1.00 65.27 141 GLN A CA 1
ATOM 1370 C C . GLN A 1 95 ? 80.353 38.509 44.561 1.00 65.90 141 GLN A C 1
ATOM 1371 O O . GLN A 1 95 ? 80.438 38.336 45.784 1.00 67.68 141 GLN A O 1
ATOM 1385 N N . CYS A 1 96 ? 79.200 38.377 43.902 1.00 72.98 142 CYS A N 1
ATOM 1386 C CA . CYS A 1 96 ? 77.964 38.083 44.620 1.00 76.87 142 CYS A CA 1
ATOM 1387 C C . CYS A 1 96 ? 78.061 36.755 45.364 1.00 69.87 142 CYS A C 1
ATOM 1388 O O . CYS A 1 96 ? 77.740 36.671 46.556 1.00 72.40 142 CYS A O 1
ATOM 1396 N N . LEU A 1 97 ? 78.504 35.702 44.674 1.00 68.75 143 LEU A N 1
ATOM 1397 C CA . LEU A 1 97 ? 78.625 34.397 45.316 1.00 61.18 143 LEU A CA 1
ATOM 1398 C C . LEU A 1 97 ? 79.620 34.445 46.468 1.00 70.35 143 LEU A C 1
ATOM 1399 O O . LEU A 1 97 ? 79.406 33.817 47.512 1.00 73.36 143 LEU A O 1
ATOM 1415 N N . ASP A 1 98 ? 80.715 35.188 46.298 1.00 65.01 144 ASP A N 1
ATOM 1416 C CA . ASP A 1 98 ? 81.665 35.366 47.390 1.00 69.61 144 ASP A CA 1
ATOM 1417 C C . ASP A 1 98 ? 80.977 35.969 48.608 1.00 63.19 144 ASP A C 1
ATOM 1418 O O . ASP A 1 98 ? 81.114 35.465 49.729 1.00 81.91 144 ASP A O 1
ATOM 1427 N N . LYS A 1 99 ? 80.226 37.054 48.404 1.00 62.84 145 LYS A N 1
ATOM 1428 C CA . LYS A 1 99 ? 79.461 37.639 49.501 1.00 63.51 145 LYS A CA 1
ATOM 1429 C C . LYS A 1 99 ? 78.550 36.602 50.145 1.00 72.94 145 LYS A C 1
ATOM 1430 O O . LYS A 1 99 ? 78.421 36.552 51.374 1.00 73.65 145 LYS A O 1
ATOM 1449 N N . LEU A 1 100 ? 77.908 35.765 49.330 1.00 75.35 146 LEU A N 1
ATOM 1450 C CA . LEU A 1 100 ? 76.922 34.831 49.861 1.00 77.22 146 LEU A CA 1
ATOM 1451 C C . LEU A 1 100 ? 77.573 33.762 50.730 1.00 80.25 146 LEU A C 1
ATOM 1452 O O . LEU A 1 100 ? 77.094 33.470 51.833 1.00 86.62 146 LEU A O 1
ATOM 1468 N N . ALA A 1 101 ? 78.664 33.161 50.253 1.00 83.20 147 ALA A N 1
ATOM 1469 C CA . ALA A 1 101 ? 79.162 31.921 50.835 1.00 89.18 147 ALA A CA 1
ATOM 1470 C C . ALA A 1 101 ? 80.436 32.063 51.657 1.00 92.57 147 ALA A C 1
ATOM 1471 O O . ALA A 1 101 ? 80.729 31.162 52.450 1.00 102.74 147 ALA A O 1
ATOM 1478 N N . THR A 1 102 ? 81.194 33.153 51.496 1.00 90.30 148 THR A N 1
ATOM 1479 C CA . THR A 1 102 ? 82.486 33.289 52.169 1.00 85.38 148 THR A CA 1
ATOM 1480 C C . THR A 1 102 ? 82.436 32.809 53.617 1.00 86.52 148 THR A C 1
ATOM 1481 O O . THR A 1 102 ? 83.232 31.956 54.029 1.00 86.94 148 THR A O 1
ATOM 1492 N N . ARG A 1 103 ? 81.505 33.354 54.404 1.00 91.37 149 ARG A N 1
ATOM 1493 C CA . ARG A 1 103 ? 81.369 32.958 55.802 1.00 96.71 149 ARG A CA 1
ATOM 1494 C C . ARG A 1 103 ? 81.354 31.442 55.949 1.00 101.21 149 ARG A C 1
ATOM 1495 O O . ARG A 1 103 ? 82.163 30.861 56.682 1.00 103.82 149 ARG A O 1
ATOM 1516 N N . THR A 1 104 ? 80.426 30.785 55.252 1.00 97.22 150 THR A N 1
ATOM 1517 C CA . THR A 1 104 ? 80.271 29.343 55.407 1.00 81.90 150 THR A CA 1
ATOM 1518 C C . THR A 1 104 ? 81.511 28.595 54.934 1.00 94.40 150 THR A C 1
ATOM 1519 O O . THR A 1 104 ? 81.862 27.558 55.508 1.00 96.87 150 THR A O 1
ATOM 1530 N N . LEU A 1 105 ? 82.189 29.097 53.898 1.00 94.18 151 LEU A N 1
ATOM 1531 C CA . LEU A 1 105 ? 83.458 28.496 53.498 1.00 82.06 151 LEU A CA 1
ATOM 1532 C C . LEU A 1 105 ? 84.456 28.525 54.647 1.00 94.70 151 LEU A C 1
ATOM 1533 O O . LEU A 1 105 ? 85.016 27.490 55.026 1.00 95.57 151 LEU A O 1
ATOM 1549 N N . ILE A 1 106 ? 84.697 29.711 55.212 1.00 103.85 152 ILE A N 1
ATOM 1550 C CA . ILE A 1 106 ? 85.630 29.825 56.332 1.00 101.58 152 ILE A CA 1
ATOM 1551 C C . ILE A 1 106 ? 85.237 28.861 57.442 1.00 111.80 152 ILE A C 1
ATOM 1552 O O . ILE A 1 106 ? 86.072 28.120 57.974 1.00 110.58 152 ILE A O 1
ATOM 1568 N N . THR A 1 107 ? 83.953 28.860 57.811 1.00 117.17 153 THR A N 1
ATOM 1569 C CA . THR A 1 107 ? 83.488 27.982 58.880 1.00 110.47 153 THR A CA 1
ATOM 1570 C C . THR A 1 107 ? 83.835 26.529 58.584 1.00 109.49 153 THR A C 1
ATOM 1571 O O . THR A 1 107 ? 84.438 25.841 59.416 1.00 114.17 153 THR A O 1
ATOM 1582 N N . GLU A 1 108 ? 83.455 26.041 57.401 1.00 105.84 154 GLU A N 1
ATOM 1583 C CA . GLU A 1 108 ? 83.741 24.652 57.060 1.00 97.45 154 GLU A CA 1
ATOM 1584 C C . GLU A 1 108 ? 85.238 24.382 57.062 1.00 105.52 154 GLU A C 1
ATOM 1585 O O . GLU A 1 108 ? 85.665 23.258 57.352 1.00 117.72 154 GLU A O 1
ATOM 1597 N N . LEU A 1 109 ? 86.050 25.392 56.742 1.00 113.00 155 LEU A N 1
ATOM 1598 C CA . LEU A 1 109 ? 87.491 25.272 56.942 1.00 118.18 155 LEU A CA 1
ATOM 1599 C C . LEU A 1 109 ? 87.804 25.001 58.404 1.00 121.56 155 LEU A C 1
ATOM 1600 O O . LEU A 1 109 ? 88.507 24.041 58.734 1.00 125.41 155 LEU A O 1
ATOM 1616 N N . ASN A 1 110 ? 87.287 25.843 59.299 1.00 122.89 156 ASN A N 1
ATOM 1617 C CA . ASN A 1 110 ? 87.520 25.641 60.724 1.00 115.35 156 ASN A CA 1
ATOM 1618 C C . ASN A 1 110 ? 87.103 24.242 61.156 1.00 118.03 156 ASN A C 1
ATOM 1619 O O . ASN A 1 110 ? 87.737 23.641 62.030 1.00 127.23 156 ASN A O 1
ATOM 1630 N N . VAL A 1 111 ? 86.036 23.706 60.558 1.00 119.06 157 VAL A N 1
ATOM 1631 C CA . VAL A 1 111 ? 85.661 22.319 60.827 1.00 115.89 157 VAL A CA 1
ATOM 1632 C C . VAL A 1 111 ? 86.772 21.385 60.379 1.00 119.99 157 VAL A C 1
ATOM 1633 O O . VAL A 1 111 ? 87.307 20.606 61.168 1.00 137.42 157 VAL A O 1
ATOM 1646 N N . ALA A 1 112 ? 87.121 21.439 59.095 1.00 116.16 158 ALA A N 1
ATOM 1647 C CA . ALA A 1 112 ? 88.081 20.483 58.559 1.00 125.12 158 ALA A CA 1
ATOM 1648 C C . ALA A 1 112 ? 89.390 20.514 59.348 1.00 130.70 158 ALA A C 1
ATOM 1649 O O . ALA A 1 112 ? 89.962 19.463 59.654 1.00 141.09 158 ALA A O 1
ATOM 1656 N N . ARG A 1 113 ? 89.875 21.710 59.695 1.00 128.82 159 ARG A N 1
ATOM 1657 C CA . ARG A 1 113 ? 91.014 21.825 60.603 1.00 120.58 159 ARG A CA 1
ATOM 1658 C C . ARG A 1 113 ? 90.724 21.145 61.934 1.00 126.58 159 A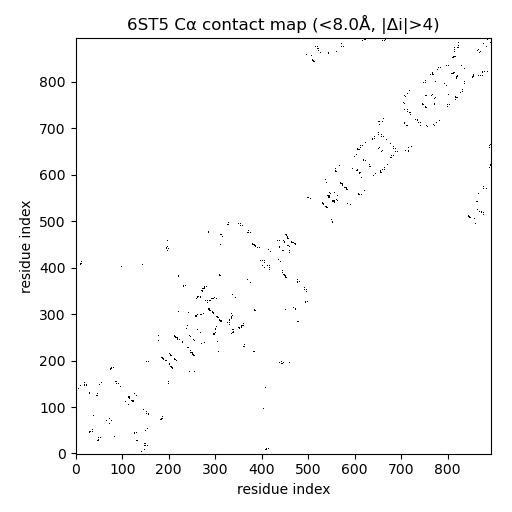RG A C 1
ATOM 1659 O O . ARG A 1 113 ? 91.540 20.369 62.446 1.00 124.36 159 ARG A O 1
ATOM 1680 N N . GLU A 1 114 ? 89.563 21.446 62.517 1.00 137.51 160 GLU A N 1
ATOM 1681 C CA . GLU A 1 114 ? 89.173 20.856 63.794 1.00 139.84 160 GLU A CA 1
ATOM 1682 C C . GLU A 1 114 ? 89.270 19.333 63.754 1.00 128.03 160 GLU A C 1
ATOM 1683 O O . GLU A 1 114 ? 89.937 18.715 64.591 1.00 118.73 160 GLU A O 1
ATOM 1695 N N . ASP A 1 115 ? 88.607 18.717 62.776 1.00 124.56 161 ASP A N 1
ATOM 1696 C CA . ASP A 1 115 ? 88.620 17.272 62.599 1.00 132.22 161 ASP A CA 1
ATOM 1697 C C . ASP A 1 115 ? 89.964 16.759 62.100 1.00 141.84 161 ASP A C 1
ATOM 1698 O O . ASP A 1 115 ? 90.238 15.561 62.216 1.00 148.18 161 ASP A O 1
ATOM 1707 N N . GLY A 1 116 ? 90.811 17.632 61.566 1.00 140.61 162 GLY A N 1
ATOM 1708 C CA . GLY A 1 116 ? 92.036 17.174 60.938 1.00 131.28 162 GLY A CA 1
ATOM 1709 C C . GLY A 1 116 ? 91.750 16.274 59.757 1.00 135.21 162 GLY A C 1
ATOM 1710 O O . GLY A 1 116 ? 92.409 15.244 59.580 1.00 128.46 162 GLY A O 1
ATOM 1714 N N . ARG A 1 117 ? 90.749 16.636 58.953 1.00 137.89 163 ARG A N 1
ATOM 1715 C CA . ARG A 1 117 ? 90.415 15.875 57.757 1.00 135.47 163 ARG A CA 1
ATOM 1716 C C . ARG A 1 117 ? 91.329 16.234 56.603 1.00 122.87 163 ARG A C 1
ATOM 1717 O O . ARG A 1 117 ? 91.546 15.418 55.700 1.00 116.20 163 ARG A O 1
ATOM 1738 N N . LEU A 1 118 ? 91.849 17.451 56.612 1.00 128.27 164 LEU A N 1
ATOM 1739 C CA . LEU A 1 118 ? 92.756 17.916 55.579 1.00 141.21 164 LEU A CA 1
ATOM 1740 C C . LEU A 1 118 ? 94.195 17.739 56.048 1.00 137.03 164 LEU A C 1
ATOM 1741 O O . LEU A 1 118 ? 94.504 17.903 57.232 1.00 134.94 164 LEU A O 1
ATOM 1757 N N . LYS A 1 119 ? 95.063 17.372 55.111 1.00 130.43 165 LYS A N 1
ATOM 1758 C CA . LYS A 1 119 ? 96.427 16.950 55.405 1.00 119.58 165 LYS A CA 1
ATOM 1759 C C . LYS A 1 119 ? 97.389 17.950 54.787 1.00 109.94 165 LYS A C 1
ATOM 1760 O O . LYS A 1 119 ? 97.359 18.175 53.572 1.00 100.61 165 LYS A O 1
ATOM 1779 N N . GLY A 1 120 ? 98.235 18.548 55.619 1.00 136.14 166 GLY A N 1
ATOM 1780 C CA . GLY A 1 120 ? 99.206 19.507 55.137 1.00 141.41 166 GLY A CA 1
ATOM 1781 C C . GLY A 1 120 ? 100.288 19.794 56.156 1.00 137.94 166 GLY A C 1
ATOM 1782 O O . GLY A 1 120 ? 100.047 19.735 57.365 1.00 124.61 166 GLY A O 1
ATOM 1786 N N . ALA A 1 121 ? 101.494 20.105 55.675 1.00 141.47 167 ALA A N 1
ATOM 1787 C CA . ALA A 1 121 ? 102.604 20.369 56.584 1.00 144.80 167 ALA A CA 1
ATOM 1788 C C . ALA A 1 121 ? 102.417 21.688 57.326 1.00 138.92 167 ALA A C 1
ATOM 1789 O O . ALA A 1 121 ? 102.763 21.792 58.508 1.00 131.39 167 ALA A O 1
ATOM 1796 N N . SER A 1 122 ? 101.881 22.701 56.656 1.00 142.51 168 SER A N 1
ATOM 1797 C CA . SER A 1 122 ? 101.701 24.035 57.211 1.00 139.57 168 SER A CA 1
ATOM 1798 C C . SER A 1 122 ? 100.269 24.479 56.975 1.00 140.73 168 SER A C 1
ATOM 1799 O O . SER A 1 122 ? 99.523 23.833 56.233 1.00 149.65 168 SER A O 1
ATOM 1807 N N . PRO A 1 123 ? 99.833 25.572 57.612 1.00 145.15 169 PRO A N 1
ATOM 1808 C CA . PRO A 1 123 ? 98.431 25.990 57.421 1.00 148.36 169 PRO A CA 1
ATOM 1809 C C . PRO A 1 123 ? 98.105 26.348 55.981 1.00 140.59 169 PRO A C 1
ATOM 1810 O O . PRO A 1 123 ? 96.984 26.093 55.522 1.00 133.27 169 PRO A O 1
ATOM 1821 N N . GLU A 1 124 ? 99.056 26.935 55.251 1.00 140.42 170 GLU A N 1
ATOM 1822 C CA . GLU A 1 124 ? 98.820 27.249 53.846 1.00 128.34 170 GLU A CA 1
ATOM 1823 C C . GLU A 1 124 ? 98.630 25.983 53.022 1.00 126.22 170 GLU A C 1
ATOM 1824 O O . GLU A 1 124 ? 97.674 25.875 52.247 1.00 134.08 170 GLU A O 1
ATOM 1836 N N . GLU A 1 125 ? 99.544 25.018 53.157 1.00 123.99 171 GLU A N 1
ATOM 1837 C CA . GLU A 1 125 ? 99.431 23.791 52.365 1.00 124.83 171 GLU A CA 1
ATOM 1838 C C . GLU A 1 125 ? 98.166 23.043 52.735 1.00 116.10 171 GLU A C 1
ATOM 1839 O O . GLU A 1 125 ? 97.530 22.410 51.887 1.00 113.15 171 GLU A O 1
ATOM 1851 N N . ARG A 1 126 ? 97.802 23.093 54.013 1.00 114.55 172 ARG A N 1
ATOM 1852 C CA . ARG A 1 126 ? 96.554 22.503 54.463 1.00 122.85 172 ARG A CA 1
ATOM 1853 C C . ARG A 1 126 ? 95.367 23.161 53.758 1.00 127.52 172 ARG A C 1
ATOM 1854 O O . ARG A 1 126 ? 94.518 22.477 53.169 1.00 128.94 172 ARG A O 1
ATOM 1875 N N . TYR A 1 127 ? 95.327 24.497 53.757 1.00 130.06 173 TYR A N 1
ATOM 1876 C CA . TYR A 1 127 ? 94.333 25.234 52.975 1.00 124.67 173 TYR A CA 1
ATOM 1877 C C . TYR A 1 127 ? 94.299 24.752 51.527 1.00 114.62 173 TYR A C 1
ATOM 1878 O O . TYR A 1 127 ? 93.227 24.520 50.957 1.00 111.40 173 TYR A O 1
ATOM 1896 N N . VAL A 1 128 ? 95.472 24.604 50.910 1.00 116.28 174 VAL A N 1
ATOM 1897 C CA . VAL A 1 128 ? 95.526 24.177 49.515 1.00 101.35 174 VAL A CA 1
ATOM 1898 C C . VAL A 1 128 ? 94.887 22.805 49.357 1.00 110.29 174 VAL A C 1
ATOM 1899 O O . VAL A 1 128 ? 94.090 22.578 48.443 1.00 112.13 174 VAL A O 1
ATOM 1912 N N . TYR A 1 129 ? 95.238 21.860 50.233 1.00 119.91 175 TYR A N 1
ATOM 1913 C CA . TYR A 1 129 ? 94.571 20.563 50.194 1.00 119.42 175 TYR A CA 1
ATOM 1914 C C . TYR A 1 129 ? 93.061 20.744 50.240 1.00 109.46 175 TYR A C 1
ATOM 1915 O O . TYR A 1 129 ? 92.317 20.051 49.537 1.00 109.60 175 TYR A O 1
ATOM 1933 N N . PHE A 1 130 ? 92.598 21.683 51.066 1.00 110.21 176 PHE A N 1
ATOM 1934 C CA . PHE A 1 130 ? 91.176 21.983 51.145 1.00 108.48 176 PHE A CA 1
ATOM 1935 C C . PHE A 1 130 ? 90.616 22.361 49.778 1.00 103.84 176 PHE A C 1
ATOM 1936 O O . PHE A 1 130 ? 89.671 21.736 49.284 1.00 107.67 176 PHE A O 1
ATOM 1953 N N . VAL A 1 131 ? 91.186 23.392 49.151 1.00 113.54 177 VAL A N 1
ATOM 1954 C CA . VAL A 1 131 ? 90.593 23.922 47.927 1.00 110.80 177 VAL A CA 1
ATOM 1955 C C . VAL A 1 131 ? 90.722 22.922 46.787 1.00 101.48 177 VAL A C 1
ATOM 1956 O O . VAL A 1 131 ? 89.761 22.671 46.049 1.00 103.83 177 VAL A O 1
ATOM 1969 N N . GLU A 1 132 ? 91.905 22.344 46.622 1.00 99.80 178 GLU A N 1
ATOM 1970 C CA . GLU A 1 132 ? 92.217 21.564 45.439 1.00 106.82 178 GLU A CA 1
ATOM 1971 C C . GLU A 1 132 ? 91.764 20.116 45.529 1.00 104.58 178 GLU A C 1
ATOM 1972 O O . GLU A 1 132 ? 91.557 19.489 44.482 1.00 82.45 178 GLU A O 1
ATOM 1984 N N . GLN A 1 133 ? 91.584 19.562 46.740 1.00 107.06 179 GLN A N 1
ATOM 1985 C CA . GLN A 1 133 ? 91.195 18.164 46.827 1.00 114.26 179 GLN A CA 1
ATOM 1986 C C . GLN A 1 133 ? 90.137 17.814 47.866 1.00 107.37 179 GLN A C 1
ATOM 1987 O O . GLN A 1 133 ? 89.790 16.635 47.967 1.00 106.50 179 GLN A O 1
ATOM 2001 N N . TYR A 1 134 ? 89.606 18.764 48.633 1.00 108.19 180 TYR A N 1
ATOM 2002 C CA . TYR A 1 134 ? 88.589 18.420 49.623 1.00 116.86 180 TYR A CA 1
ATOM 2003 C C . TYR A 1 134 ? 87.182 18.861 49.245 1.00 122.56 180 TYR A C 1
ATOM 2004 O O . TYR A 1 134 ? 86.228 18.126 49.507 1.00 115.49 180 TYR A O 1
ATOM 2022 N N . ILE A 1 135 ? 87.009 20.035 48.637 1.00 118.13 181 ILE A N 1
ATOM 2023 C CA . ILE A 1 135 ? 85.681 20.421 48.163 1.00 108.48 181 ILE A CA 1
ATOM 2024 C C . ILE A 1 135 ? 85.440 19.917 46.748 1.00 106.07 181 ILE A C 1
ATOM 2025 O O . ILE A 1 135 ? 84.309 19.556 46.406 1.00 111.82 181 ILE A O 1
ATOM 2041 N N . SER A 1 136 ? 86.475 19.900 45.911 1.00 89.17 182 SER A N 1
ATOM 2042 C CA . SER A 1 136 ? 86.303 19.444 44.543 1.00 98.49 182 SER A CA 1
ATOM 2043 C C . SER A 1 136 ? 86.037 17.949 44.452 1.00 105.07 182 SER A C 1
ATOM 2044 O O . SER A 1 136 ? 85.815 17.444 43.346 1.00 93.90 182 SER A O 1
ATOM 2052 N N . ASP A 1 137 ? 86.074 17.237 45.568 1.00 105.99 183 ASP A N 1
ATOM 2053 C CA . ASP A 1 137 ? 85.576 15.875 45.622 1.00 107.64 183 ASP A CA 1
ATOM 2054 C C . ASP A 1 137 ? 84.055 15.927 45.534 1.00 104.78 183 ASP A C 1
ATOM 2055 O O . ASP A 1 137 ? 83.414 16.367 46.495 1.00 106.88 183 ASP A O 1
ATOM 2064 N N . PRO A 1 138 ? 83.440 15.512 44.420 1.00 100.07 184 PRO A N 1
ATOM 2065 C CA . PRO A 1 138 ? 81.989 15.731 44.258 1.00 109.36 184 PRO A CA 1
ATOM 2066 C C . PRO A 1 138 ? 81.157 15.380 45.483 1.00 117.18 184 PRO A C 1
ATOM 2067 O O . PRO A 1 138 ? 80.284 16.161 45.890 1.00 122.72 184 PRO A O 1
ATOM 2078 N N . GLU A 1 139 ? 81.417 14.221 46.092 1.00 108.32 185 GLU A N 1
ATOM 2079 C CA . GLU A 1 139 ? 80.582 13.766 47.196 1.00 111.67 185 GLU A CA 1
ATOM 2080 C C . GLU A 1 139 ? 80.605 14.754 48.355 1.00 102.65 185 GLU A C 1
ATOM 2081 O O . GLU A 1 139 ? 79.582 14.973 49.013 1.00 101.97 185 GLU A O 1
ATOM 2093 N N . ILE A 1 140 ? 81.762 15.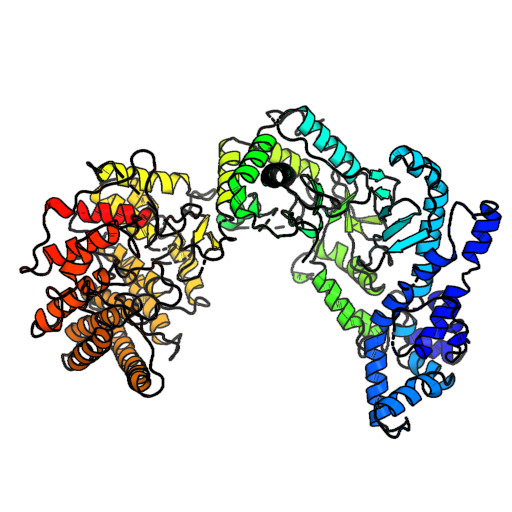362 48.621 1.00 101.11 186 ILE A N 1
ATOM 2094 C CA . ILE A 1 140 ? 81.851 16.341 49.699 1.00 101.32 186 ILE A CA 1
ATOM 2095 C C . ILE A 1 140 ? 81.196 17.650 49.289 1.00 103.95 186 ILE A C 1
ATOM 2096 O O . ILE A 1 140 ? 80.734 18.415 50.143 1.00 108.16 186 ILE A O 1
ATOM 2112 N N . TYR A 1 141 ? 81.164 17.945 47.991 1.00 98.42 187 TYR A N 1
ATOM 2113 C CA . TYR A 1 141 ? 80.367 19.062 47.500 1.00 99.18 187 TYR A CA 1
ATOM 2114 C C . TYR A 1 141 ? 78.898 18.864 47.861 1.00 104.77 187 TYR A C 1
ATOM 2115 O O . TYR A 1 141 ? 78.273 19.718 48.513 1.00 112.15 187 TYR A O 1
ATOM 2133 N N . ARG A 1 142 ? 78.339 17.717 47.468 1.00 102.92 188 ARG A N 1
ATOM 2134 C CA . ARG A 1 142 ? 76.938 17.438 47.757 1.00 96.39 188 ARG A CA 1
ATOM 2135 C C . ARG A 1 142 ? 76.680 17.338 49.254 1.00 91.59 188 ARG A C 1
ATOM 2136 O O . ARG A 1 142 ? 75.582 17.666 49.710 1.00 104.50 188 ARG A O 1
ATOM 2157 N N . GLU A 1 143 ? 77.662 16.883 50.035 1.00 95.86 189 GLU A N 1
ATOM 2158 C CA . GLU A 1 143 ? 77.518 16.944 51.487 1.00 104.72 189 GLU A CA 1
ATOM 2159 C C . GLU A 1 143 ? 77.463 18.389 51.961 1.00 111.69 189 GLU A C 1
ATOM 2160 O O . GLU A 1 143 ? 76.683 18.728 52.859 1.00 112.76 189 GLU A O 1
ATOM 2172 N N . PHE A 1 144 ? 78.282 19.254 51.361 1.00 111.09 190 PHE A N 1
ATOM 2173 C CA . PHE A 1 144 ? 78.312 20.658 51.750 1.00 109.19 190 PHE A CA 1
ATOM 2174 C C . PHE A 1 144 ? 76.950 21.305 51.550 1.00 102.35 190 PHE A C 1
ATOM 2175 O O . PHE A 1 144 ? 76.432 21.980 52.448 1.00 99.07 190 PHE A O 1
ATOM 2192 N N . PHE A 1 145 ? 76.348 21.113 50.376 1.00 98.53 191 PHE A N 1
ATOM 2193 C CA . PHE A 1 145 ? 75.059 21.755 50.131 1.00 105.72 191 PHE A CA 1
ATOM 2194 C C . PHE A 1 145 ? 73.910 21.025 50.816 1.00 103.03 191 PHE A C 1
ATOM 2195 O O . PHE A 1 145 ? 72.936 21.665 51.227 1.00 96.20 191 PHE A O 1
ATOM 2212 N N . GLU A 1 146 ? 73.988 19.697 50.935 1.00 110.81 192 GLU A N 1
ATOM 2213 C CA . GLU A 1 146 ? 73.054 18.983 51.798 1.00 108.19 192 GLU A CA 1
ATOM 2214 C C . GLU A 1 146 ? 73.092 19.543 53.211 1.00 95.16 192 GLU A C 1
ATOM 2215 O O . GLU A 1 146 ? 72.093 19.481 53.936 1.00 97.58 192 GLU A O 1
ATOM 2227 N N . LEU A 1 147 ? 74.238 20.094 53.615 1.00 89.18 193 LEU A N 1
ATOM 2228 C CA . LEU A 1 147 ? 74.364 20.743 54.913 1.00 97.52 193 LEU A CA 1
ATOM 2229 C C . LEU A 1 147 ? 73.842 22.174 54.883 1.00 112.29 193 LEU A C 1
ATOM 2230 O O . LEU A 1 147 ? 73.305 22.654 55.888 1.00 116.25 193 LEU A O 1
ATOM 2246 N N . TYR A 1 148 ? 73.989 22.864 53.753 1.00 102.95 194 TYR A N 1
ATOM 2247 C CA . TYR A 1 148 ? 73.532 24.245 53.592 1.00 95.08 194 TYR A CA 1
ATOM 2248 C C . TYR A 1 148 ? 72.765 24.364 52.280 1.00 92.64 194 TYR A C 1
ATOM 2249 O O . TYR A 1 148 ? 73.252 24.957 51.310 1.00 89.63 194 TYR A O 1
ATOM 2267 N N . PRO A 1 149 ? 71.552 23.807 52.215 1.00 93.16 195 PRO A N 1
ATOM 2268 C CA . PRO A 1 149 ? 70.793 23.885 50.956 1.00 95.79 195 PRO A CA 1
ATOM 2269 C C . PRO A 1 149 ? 70.307 25.287 50.630 1.00 94.12 195 PRO A C 1
ATOM 2270 O O . PRO A 1 149 ? 70.164 25.621 49.446 1.00 94.82 195 PRO A O 1
ATOM 2281 N N . VAL A 1 150 ? 70.052 26.122 51.641 1.00 94.36 196 VAL A N 1
ATOM 2282 C CA . VAL A 1 150 ? 69.600 27.483 51.374 1.00 96.14 196 VAL A CA 1
ATOM 2283 C C . VAL A 1 150 ? 70.711 28.297 50.725 1.00 85.81 196 VAL A C 1
ATOM 2284 O O . VAL A 1 150 ? 70.442 29.195 49.918 1.00 84.19 196 VAL A O 1
ATOM 2297 N N . LEU A 1 151 ? 71.970 28.014 51.065 1.00 92.47 197 LEU A N 1
ATOM 2298 C CA . LEU A 1 151 ? 73.077 28.659 50.370 1.00 91.75 197 LEU A CA 1
ATOM 2299 C C . LEU A 1 151 ? 73.048 28.320 48.886 1.00 81.09 197 LEU A C 1
ATOM 2300 O O . LEU A 1 151 ? 73.160 29.206 48.031 1.00 91.20 197 LEU A O 1
ATOM 2316 N N . GLY A 1 152 ? 72.901 27.035 48.560 1.00 74.60 198 GLY A N 1
ATOM 2317 C CA . GLY A 1 152 ? 72.740 26.652 47.169 1.00 85.74 198 GLY A CA 1
ATOM 2318 C C . GLY A 1 152 ? 71.574 27.363 46.511 1.00 79.32 198 GLY A C 1
ATOM 2319 O O . GLY A 1 152 ? 71.657 27.774 45.350 1.00 79.98 198 GLY A O 1
ATOM 2323 N N . ARG A 1 153 ? 70.473 27.526 47.248 1.00 80.31 199 ARG A N 1
ATOM 2324 C CA . ARG A 1 153 ? 69.321 28.248 46.716 1.00 83.85 199 ARG A CA 1
ATOM 2325 C C . ARG A 1 153 ? 69.704 29.672 46.335 1.00 84.06 199 ARG A C 1
ATOM 2326 O O . ARG A 1 153 ? 69.513 30.101 45.191 1.00 83.47 199 ARG A O 1
ATOM 2347 N N . LEU A 1 154 ? 70.243 30.426 47.295 1.00 84.38 200 LEU A N 1
ATOM 2348 C CA . LEU A 1 154 ? 70.622 31.810 47.032 1.00 87.19 200 LEU A CA 1
ATOM 2349 C C . LEU A 1 154 ? 71.600 31.903 45.870 1.00 87.09 200 LEU A C 1
ATOM 2350 O O . LEU A 1 154 ? 71.413 32.706 44.949 1.00 81.37 200 LEU A O 1
ATOM 2383 N N . ALA A 1 156 ? 72.289 29.797 43.338 1.00 78.47 202 ALA A N 1
ATOM 2384 C CA . ALA A 1 156 ? 71.688 29.475 42.046 1.00 85.73 202 ALA A CA 1
ATOM 2385 C C . ALA A 1 156 ? 70.750 30.585 41.582 1.00 76.81 202 ALA A C 1
ATOM 2386 O O . ALA A 1 156 ? 70.802 31.016 40.422 1.00 78.77 202 ALA A O 1
ATOM 2393 N N . GLU A 1 157 ? 69.880 31.060 42.479 1.00 74.67 203 GLU A N 1
ATOM 2394 C CA . GLU A 1 157 ? 68.960 32.135 42.119 1.00 86.06 203 GLU A CA 1
ATOM 2395 C C . GLU A 1 157 ? 69.717 33.370 41.649 1.00 81.26 203 GLU A C 1
ATOM 2396 O O . GLU A 1 157 ? 69.288 34.053 40.711 1.00 65.02 203 GLU A O 1
ATOM 2408 N N . LYS A 1 158 ? 70.850 33.671 42.288 1.00 75.67 204 LYS A N 1
ATOM 2409 C CA . LYS A 1 158 ? 71.638 34.831 41.887 1.00 71.64 204 LYS A CA 1
ATOM 2410 C C . LYS A 1 158 ? 72.296 34.609 40.532 1.00 68.27 204 LYS A C 1
ATOM 2411 O O . LYS A 1 158 ? 72.412 35.545 39.737 1.00 72.80 204 LYS A O 1
ATOM 2430 N N . VAL A 1 159 ? 72.740 33.383 40.250 1.00 68.61 205 VAL A N 1
ATOM 2431 C CA . VAL A 1 159 ? 73.242 33.065 38.914 1.00 60.93 205 VAL A CA 1
ATOM 2432 C C . VAL A 1 159 ? 72.168 33.358 37.873 1.00 65.64 205 VAL A C 1
ATOM 2433 O O . VAL A 1 159 ? 72.349 34.186 36.968 1.00 74.27 205 VAL A O 1
ATOM 2446 N N . LEU A 1 160 ? 71.025 32.677 37.995 1.00 68.43 206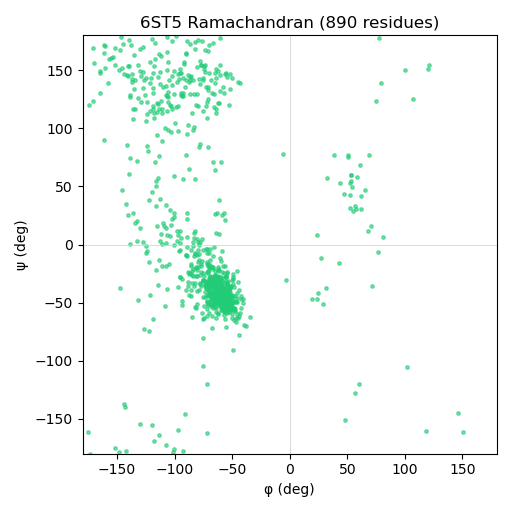 LEU A N 1
ATOM 2447 C CA . LEU A 1 160 ? 69.959 32.836 37.012 1.00 67.37 206 LEU A CA 1
ATOM 2448 C C . LEU A 1 160 ? 69.548 34.294 36.874 1.00 72.32 206 LEU A C 1
ATOM 2449 O O . LEU A 1 160 ? 69.248 34.761 35.768 1.00 74.77 206 LEU A O 1
ATOM 2465 N N . ARG A 1 161 ? 69.529 35.033 37.985 1.00 80.50 207 ARG A N 1
ATOM 2466 C CA . ARG A 1 161 ? 69.028 36.400 37.942 1.00 70.40 207 ARG A CA 1
ATOM 2467 C C . ARG A 1 161 ? 70.050 37.368 37.362 1.00 62.64 207 ARG A C 1
ATOM 2468 O O . ARG A 1 161 ? 69.667 38.340 36.703 1.00 62.70 207 ARG A O 1
ATOM 2489 N N . VAL A 1 162 ? 71.340 37.134 37.601 1.00 53.41 208 VAL A N 1
ATOM 2490 C CA . VAL A 1 162 ? 72.374 37.920 36.932 1.00 53.60 208 VAL A CA 1
ATOM 2491 C C . VAL A 1 162 ? 72.299 37.699 35.427 1.00 61.24 208 VAL A C 1
ATOM 2492 O O . VAL A 1 162 ? 72.258 38.654 34.637 1.00 62.24 208 VAL A O 1
ATOM 2505 N N . LEU A 1 163 ? 72.274 36.432 35.008 1.00 58.31 209 LEU A N 1
ATOM 2506 C CA . LEU A 1 163 ? 72.185 36.129 33.583 1.00 73.19 209 LEU A CA 1
ATOM 2507 C C . LEU A 1 163 ? 70.960 36.789 32.958 1.00 67.06 209 LEU A C 1
ATOM 2508 O O . LEU A 1 163 ? 71.064 37.487 31.942 1.00 63.38 209 LEU A O 1
ATOM 2524 N N . GLU A 1 164 ? 69.786 36.582 33.561 1.00 60.12 210 GLU A N 1
ATOM 2525 C CA . GLU A 1 164 ? 68.553 37.144 33.016 1.00 70.58 210 GLU A CA 1
ATOM 2526 C C . GLU A 1 164 ? 68.619 38.667 32.962 1.00 71.12 210 GLU A C 1
ATOM 2527 O O . GLU A 1 164 ? 68.242 39.283 31.955 1.00 63.40 210 GLU A O 1
ATOM 2539 N N . ILE A 1 165 ? 69.105 39.288 34.039 1.00 60.21 211 ILE A N 1
ATOM 2540 C CA . ILE A 1 165 ? 69.205 40.743 34.099 1.00 59.35 211 ILE A CA 1
ATOM 2541 C C . ILE A 1 165 ? 70.056 41.266 32.951 1.00 64.70 211 ILE A C 1
ATOM 2542 O O . ILE A 1 165 ? 69.679 42.222 32.261 1.00 59.47 211 ILE A O 1
ATOM 2558 N N . HIS A 1 166 ? 71.226 40.659 32.736 1.00 63.12 212 HIS A N 1
ATOM 2559 C CA . HIS A 1 166 ? 72.137 41.184 31.725 1.00 53.02 212 HIS A CA 1
ATOM 2560 C C . HIS A 1 166 ? 71.677 40.866 30.308 1.00 53.38 212 HIS A C 1
ATOM 2561 O O . HIS A 1 166 ? 71.951 41.646 29.389 1.00 60.61 212 HIS A O 1
ATOM 2575 N N . GLU A 1 167 ? 70.983 39.746 30.102 1.00 52.07 213 GLU A N 1
ATOM 2576 C CA . GLU A 1 167 ? 70.290 39.547 28.833 1.00 60.13 213 GLU A CA 1
ATOM 2577 C C . GLU A 1 167 ? 69.317 40.691 28.576 1.00 53.27 213 GLU A C 1
ATOM 2578 O O . GLU A 1 167 ? 69.281 41.266 27.479 1.00 55.20 213 GLU A O 1
ATOM 2590 N N . GLU A 1 168 ? 68.527 41.047 29.593 1.00 55.53 214 GLU A N 1
ATOM 2591 C CA . GLU A 1 168 ? 67.577 42.146 29.449 1.00 49.23 214 GLU A CA 1
ATOM 2592 C C . GLU A 1 168 ? 68.294 43.445 29.101 1.00 53.60 214 GLU A C 1
ATOM 2593 O O . GLU A 1 168 ? 67.883 44.169 28.184 1.00 43.82 214 GLU A O 1
ATOM 2605 N N . ILE A 1 169 ? 69.380 43.750 29.816 1.00 55.62 215 ILE A N 1
ATOM 2606 C CA . ILE A 1 169 ? 70.146 44.965 29.539 1.00 51.89 215 ILE A CA 1
ATOM 2607 C C . ILE A 1 169 ? 70.627 44.972 28.094 1.00 53.45 215 ILE A C 1
ATOM 2608 O O . ILE A 1 169 ? 70.407 45.938 27.356 1.00 55.15 215 ILE A O 1
ATOM 2624 N N . ILE A 1 170 ? 71.311 43.904 27.676 1.00 54.29 216 ILE A N 1
ATOM 2625 C CA . ILE A 1 170 ? 71.817 43.830 26.306 1.00 46.21 216 ILE A CA 1
ATOM 2626 C C . ILE A 1 170 ? 70.697 44.112 25.315 1.00 51.42 216 ILE A C 1
ATOM 2627 O O . ILE A 1 170 ? 70.839 44.940 24.405 1.00 52.95 216 ILE A O 1
ATOM 2643 N N . GLY A 1 171 ? 69.568 43.419 25.470 1.00 50.85 217 GLY A N 1
ATOM 2644 C CA . GLY A 1 171 ? 68.455 43.638 24.560 1.00 59.56 217 GLY A CA 1
ATOM 2645 C C . GLY A 1 171 ? 68.018 45.090 24.521 1.00 60.69 217 GLY A C 1
ATOM 2646 O O . GLY A 1 171 ? 67.815 45.667 23.448 1.00 53.59 217 GLY A O 1
ATOM 2650 N N . ARG A 1 172 ? 67.878 45.706 25.698 1.00 56.53 218 ARG A N 1
ATOM 2651 C CA . ARG A 1 172 ? 67.447 47.099 25.756 1.00 48.24 218 ARG A CA 1
ATOM 2652 C C . ARG A 1 172 ? 68.461 48.033 25.107 1.00 56.27 218 ARG A C 1
ATOM 2653 O O . ARG A 1 172 ? 68.077 49.053 24.524 1.00 58.81 218 ARG A O 1
ATOM 2674 N N . PHE A 1 173 ? 69.752 47.707 25.192 1.00 42.36 219 PHE A N 1
ATOM 2675 C CA . PHE A 1 173 ? 70.759 48.527 24.529 1.00 46.49 219 PHE A CA 1
ATOM 2676 C C . PHE A 1 173 ? 70.687 48.368 23.018 1.00 58.73 219 PHE A C 1
ATOM 2677 O O . PHE A 1 173 ? 70.885 49.337 22.275 1.00 61.79 219 PHE A O 1
ATOM 2694 N N . LEU A 1 174 ? 70.422 47.151 22.541 1.00 64.40 220 LEU A N 1
ATOM 2695 C CA . LEU A 1 174 ? 70.320 46.937 21.103 1.00 64.46 220 LEU A CA 1
ATOM 2696 C C . LEU A 1 174 ? 69.073 47.594 20.529 1.00 57.46 220 LEU A C 1
ATOM 2697 O O . LEU A 1 174 ? 69.092 48.062 19.385 1.00 55.77 220 LEU A O 1
ATOM 2713 N N . SER A 1 175 ? 67.989 47.656 21.307 1.00 57.01 221 SER A N 1
ATOM 2714 C CA . SER A 1 175 ? 66.763 48.280 20.820 1.00 59.26 221 SER A CA 1
ATOM 2715 C C . SER A 1 175 ? 66.811 49.800 20.917 1.00 58.55 221 SER A C 1
ATOM 2716 O O . SER A 1 175 ? 66.145 50.485 20.133 1.00 70.71 221 SER A O 1
ATOM 2724 N N . ASP A 1 176 ? 67.584 50.344 21.858 1.00 51.92 222 ASP A N 1
ATOM 2725 C CA . ASP A 1 176 ? 67.668 51.783 22.073 1.00 58.15 222 ASP A CA 1
ATOM 2726 C C . ASP A 1 176 ? 68.949 52.384 21.505 1.00 62.10 222 ASP A C 1
ATOM 2727 O O . ASP A 1 176 ? 69.310 53.509 21.866 1.00 60.40 222 ASP A O 1
ATOM 2736 N N . ARG A 1 177 ? 69.637 51.665 20.618 1.00 60.91 223 ARG A N 1
ATOM 2737 C CA . ARG A 1 177 ? 70.976 52.081 20.216 1.00 64.18 223 ARG A CA 1
ATOM 2738 C C . ARG A 1 177 ? 70.947 53.408 19.466 1.00 64.23 223 ARG A C 1
ATOM 2739 O O . ARG A 1 177 ? 71.731 54.317 19.764 1.00 62.64 223 ARG A O 1
ATOM 2760 N N . SER A 1 178 ? 70.050 53.542 18.485 1.00 63.87 224 SER A N 1
ATOM 2761 C CA . SER A 1 178 ? 69.983 54.784 17.721 1.00 64.65 224 SER A CA 1
ATOM 2762 C C . SER A 1 178 ? 69.429 55.930 18.560 1.00 74.05 224 SER A C 1
ATOM 2763 O O . SER A 1 178 ? 69.858 57.080 18.396 1.00 71.54 224 SER A O 1
ATOM 2771 N N . LEU A 1 179 ? 68.482 55.644 19.456 1.00 67.98 225 LEU A N 1
ATOM 2772 C CA . LEU A 1 179 ? 68.014 56.665 20.388 1.00 60.73 225 LEU A CA 1
ATOM 2773 C C . LEU A 1 179 ? 69.162 57.177 21.246 1.00 68.22 225 LEU A C 1
ATOM 2774 O O . LEU A 1 179 ? 69.353 58.389 21.390 1.00 75.45 225 LEU A O 1
ATOM 2790 N N . ILE A 1 180 ? 69.934 56.260 21.833 1.00 60.95 226 ILE A N 1
ATOM 2791 C CA . ILE A 1 180 ? 71.128 56.647 22.582 1.00 58.88 226 ILE A CA 1
ATOM 2792 C C . ILE A 1 180 ? 72.037 57.506 21.713 1.00 66.05 226 ILE A C 1
ATOM 2793 O O . ILE A 1 180 ? 72.558 58.539 22.151 1.00 57.83 226 ILE A O 1
ATOM 2809 N N . ALA A 1 181 ? 72.244 57.083 20.465 1.00 59.83 227 ALA A N 1
ATOM 2810 C CA . ALA A 1 181 ? 73.150 57.802 19.576 1.00 61.46 227 ALA A CA 1
ATOM 2811 C C . ALA A 1 181 ? 72.695 59.240 19.365 1.00 62.88 227 ALA A C 1
ATOM 2812 O O . ALA A 1 181 ? 73.515 60.165 19.373 1.00 62.01 227 ALA A O 1
ATOM 2819 N N . LYS A 1 182 ? 71.392 59.452 19.173 1.00 65.30 228 LYS A N 1
ATOM 2820 C CA . LYS A 1 182 ? 70.887 60.803 18.943 1.00 60.09 228 LYS A CA 1
ATOM 2821 C C . LYS A 1 182 ? 70.851 61.613 20.235 1.00 58.10 228 LYS A C 1
ATOM 2822 O O . LYS A 1 182 ? 71.550 62.623 20.365 1.00 66.02 228 LYS A O 1
ATOM 2841 N N . LYS A 1 183 ? 70.032 61.182 21.197 1.00 60.23 229 LYS A N 1
ATOM 2842 C CA . LYS A 1 183 ? 69.873 61.910 22.453 1.00 67.40 229 LYS A CA 1
ATOM 2843 C C . LYS A 1 183 ? 71.221 62.324 23.031 1.00 56.53 229 LYS A C 1
ATOM 2844 O O . LYS A 1 183 ? 71.491 63.514 23.225 1.00 69.77 229 LYS A O 1
ATOM 2863 N N . PHE A 1 184 ? 72.081 61.349 23.317 1.00 68.09 230 PHE A N 1
ATOM 2864 C CA . PHE A 1 184 ? 73.370 61.627 23.936 1.00 70.35 230 PHE A CA 1
ATOM 2865 C C . PHE A 1 184 ? 74.443 62.017 22.928 1.00 72.26 230 PHE A C 1
ATOM 2866 O O . PHE A 1 184 ? 75.592 62.234 23.327 1.00 68.13 230 PHE A O 1
ATOM 2883 N N . ASN A 1 185 ? 74.103 62.107 21.643 1.00 70.97 231 ASN A N 1
ATOM 2884 C CA . ASN A 1 185 ? 75.022 62.595 20.620 1.00 70.55 231 ASN A CA 1
ATOM 2885 C C . ASN A 1 185 ? 76.290 61.739 20.575 1.00 65.99 231 ASN A C 1
ATOM 2886 O O . ASN A 1 185 ? 77.411 62.221 20.748 1.00 70.33 231 ASN A O 1
ATOM 2897 N N . ILE A 1 186 ? 76.088 60.444 20.343 1.00 70.86 232 ILE A N 1
ATOM 2898 C CA . ILE A 1 186 ? 77.173 59.484 20.184 1.00 75.35 232 ILE A CA 1
ATOM 2899 C C . ILE A 1 186 ? 77.037 58.840 18.813 1.00 80.63 232 ILE A C 1
ATOM 2900 O O . ILE A 1 186 ? 75.927 58.520 18.377 1.00 95.23 232 ILE A O 1
ATOM 2916 N N . ALA A 1 187 ? 78.166 58.647 18.138 1.00 81.03 233 ALA A N 1
ATOM 2917 C CA . ALA A 1 187 ? 78.191 58.036 16.816 1.00 82.48 233 ALA A CA 1
ATOM 2918 C C . ALA A 1 187 ? 78.507 56.552 16.956 1.00 95.59 233 ALA A C 1
ATOM 2919 O O . ALA A 1 187 ? 79.573 56.186 17.464 1.00 106.97 233 ALA A O 1
ATOM 2926 N N . SER A 1 188 ? 77.580 55.705 16.508 1.00 85.42 234 SER A N 1
ATOM 2927 C CA . SER A 1 188 ? 77.774 54.260 16.498 1.00 93.05 234 SER A CA 1
ATOM 2928 C C . SER A 1 188 ? 78.233 53.772 17.867 1.00 70.73 234 SER A C 1
ATOM 2929 O O . SER A 1 188 ? 79.418 53.464 18.052 1.00 87.13 234 SER A O 1
ATOM 2937 N N . PRO A 1 189 ? 77.337 53.692 18.849 1.00 68.49 235 PRO A N 1
ATOM 2938 C CA . PRO A 1 189 ? 77.749 53.234 20.184 1.00 74.29 235 PRO A CA 1
ATOM 2939 C C . PRO A 1 189 ? 78.146 51.765 20.167 1.00 65.79 235 PRO A C 1
ATOM 2940 O O . PRO A 1 189 ? 77.417 50.915 19.651 1.00 64.04 235 PRO A O 1
ATOM 2951 N N . GLU A 1 190 ? 79.312 51.474 20.737 1.00 69.59 236 GLU A N 1
ATOM 2952 C CA . GLU A 1 190 ? 79.793 50.109 20.920 1.00 68.35 236 GLU A CA 1
ATOM 2953 C C . GLU A 1 190 ? 79.834 49.809 22.410 1.00 62.37 236 GLU A C 1
ATOM 2954 O O . GLU A 1 190 ? 80.588 50.446 23.152 1.00 64.17 236 GLU A O 1
ATOM 2966 N N . LEU A 1 191 ? 79.028 48.844 22.842 1.00 59.29 237 LEU A N 1
ATOM 2967 C CA . LEU A 1 191 ? 79.057 48.386 24.225 1.00 59.24 237 LEU A CA 1
ATOM 2968 C C . LEU A 1 191 ? 80.224 47.423 24.404 1.00 60.08 237 LEU A C 1
ATOM 2969 O O . LEU A 1 191 ? 80.280 46.380 23.744 1.00 68.22 237 LEU A O 1
ATOM 2985 N N . VAL A 1 192 ? 81.159 47.775 25.283 1.00 55.63 238 VAL A N 1
ATOM 2986 C CA . VAL A 1 192 ? 82.366 46.980 25.465 1.00 52.43 238 VAL A CA 1
ATOM 2987 C C . VAL A 1 192 ? 82.559 46.503 26.896 1.00 46.24 238 VAL A C 1
ATOM 2988 O O . VAL A 1 192 ? 83.385 45.603 27.124 1.00 67.67 238 VAL A O 1
ATOM 3001 N N . GLY A 1 193 ? 81.857 47.062 27.872 1.00 55.11 239 GLY A N 1
ATOM 3002 C CA . GLY A 1 193 ? 81.974 46.562 29.227 1.00 51.76 239 GLY A CA 1
ATOM 3003 C C . GLY A 1 193 ? 81.002 47.268 30.139 1.00 59.01 239 GLY A C 1
ATOM 3004 O O . GLY A 1 193 ? 80.032 47.876 29.682 1.00 51.20 239 GLY A O 1
ATOM 3008 N N . PHE A 1 194 ? 81.266 47.179 31.438 1.00 49.21 240 PHE A N 1
ATOM 3009 C CA . PHE A 1 194 ? 80.462 47.898 32.416 1.00 60.55 240 PHE A CA 1
ATOM 3010 C C . PHE A 1 194 ? 81.134 47.791 33.777 1.00 54.93 240 PHE A C 1
ATOM 3011 O O . PHE A 1 194 ? 82.073 47.016 33.975 1.00 66.14 240 PHE A O 1
ATOM 3028 N N . GLU A 1 195 ? 80.630 48.590 34.713 1.00 66.17 241 GLU A N 1
ATOM 3029 C CA . GLU A 1 195 ? 81.038 48.555 36.110 1.00 72.75 241 GLU A CA 1
ATOM 3030 C C . GLU A 1 195 ? 79.770 48.471 36.945 1.00 89.21 241 GLU A C 1
ATOM 3031 O O . GLU A 1 195 ? 78.888 49.330 36.824 1.00 83.83 241 GLU A O 1
ATOM 3043 N N . GLY A 1 196 ? 79.671 47.430 37.770 1.00 108.16 242 GLY A N 1
ATOM 3044 C CA . GLY A 1 196 ? 78.463 47.178 38.532 1.00 126.91 242 GLY A CA 1
ATOM 3045 C C . GLY A 1 196 ? 78.716 46.871 39.993 1.00 140.76 242 GLY A C 1
ATOM 3046 O O . GLY A 1 196 ? 77.778 46.577 40.740 1.00 121.40 242 GLY A O 1
ATOM 3050 N N . ASP A 1 197 ? 79.983 46.929 40.414 1.00 157.28 243 ASP A N 1
ATOM 3051 C CA . ASP A 1 197 ? 80.305 46.729 41.823 1.00 162.13 243 ASP A CA 1
ATOM 3052 C C . ASP A 1 197 ? 79.482 47.658 42.705 1.00 142.59 243 ASP A C 1
ATOM 3053 O O . ASP A 1 197 ? 78.968 47.245 43.751 1.00 139.82 243 ASP A O 1
ATOM 3062 N N . LEU A 1 198 ? 79.338 48.913 42.291 1.00 135.88 244 LEU A N 1
ATOM 3063 C CA . LEU A 1 198 ? 78.583 49.890 43.058 1.00 140.38 244 LEU A CA 1
ATOM 3064 C C . LEU A 1 198 ? 77.088 49.674 42.863 1.00 136.69 244 LEU A C 1
ATOM 3065 O O . LEU A 1 198 ? 76.625 49.402 41.752 1.00 133.13 244 LEU A O 1
ATOM 3081 N N . GLY A 1 199 ? 76.337 49.786 43.957 1.00 141.62 245 GLY A N 1
ATOM 3082 C CA . GLY A 1 199 ? 74.908 49.534 43.932 1.00 131.02 245 GLY A CA 1
ATOM 3083 C C . GLY A 1 199 ? 74.483 48.431 44.880 1.00 134.81 245 GLY A C 1
ATOM 3084 O O . GLY A 1 199 ? 75.278 47.548 45.216 1.00 133.85 245 GLY A O 1
ATOM 3088 N N . ASP A 1 200 ? 73.227 48.476 45.324 1.00 127.03 246 ASP A N 1
ATOM 3089 C CA . ASP A 1 200 ? 72.642 47.422 46.139 1.00 109.34 246 ASP A CA 1
ATOM 3090 C C . ASP A 1 200 ? 71.353 46.953 45.484 1.00 97.96 246 ASP A C 1
ATOM 3091 O O . ASP A 1 200 ? 70.587 47.760 44.948 1.00 91.35 246 ASP A O 1
ATOM 3100 N N . SER A 1 201 ? 71.116 45.645 45.542 1.00 85.53 247 SER A N 1
ATOM 3101 C CA . SER A 1 201 ? 70.056 45.040 44.749 1.00 83.96 247 SER A CA 1
ATOM 3102 C C . SER A 1 201 ? 68.680 45.540 45.173 1.00 71.20 247 SER A C 1
ATOM 3103 O O . SER A 1 201 ? 68.390 45.701 46.362 1.00 61.80 247 SER A O 1
ATOM 3111 N N . HIS A 1 202 ? 67.834 45.791 44.175 1.00 71.57 248 HIS A N 1
ATOM 3112 C CA . HIS A 1 202 ? 66.421 46.082 44.365 1.00 64.87 248 HIS A CA 1
ATOM 3113 C C . HIS A 1 202 ? 65.643 45.369 43.271 1.00 66.83 248 HIS A C 1
ATOM 3114 O O . HIS A 1 202 ? 66.169 45.117 42.185 1.00 78.47 248 HIS A O 1
ATOM 3128 N N . LYS A 1 203 ? 64.384 45.052 43.560 1.00 65.18 249 LYS A N 1
ATOM 3129 C CA . LYS A 1 203 ? 63.483 44.459 42.576 1.00 72.89 249 LYS A CA 1
ATOM 3130 C C . LYS A 1 203 ? 64.105 43.218 41.935 1.00 80.19 249 LYS A C 1
ATOM 3131 O O . LYS A 1 203 ? 64.297 43.137 40.721 1.00 70.77 249 LYS A O 1
ATOM 3150 N N . ASN A 1 204 ? 64.418 42.237 42.781 1.00 71.46 250 ASN A N 1
ATOM 3151 C CA . ASN A 1 204 ? 64.995 40.969 42.337 1.00 74.49 250 ASN A CA 1
ATOM 3152 C C . ASN A 1 204 ? 66.338 41.202 41.637 1.00 72.58 250 ASN A C 1
ATOM 3153 O O . ASN A 1 204 ? 66.491 41.028 40.426 1.00 71.41 250 ASN A O 1
ATOM 3164 N N . GLY A 1 205 ? 67.309 41.621 42.447 1.00 61.57 251 GLY A N 1
ATOM 3165 C CA . GLY A 1 205 ? 68.687 41.706 42.002 1.00 67.54 251 GLY A CA 1
ATOM 3166 C C . GLY A 1 205 ? 68.990 42.797 41.002 1.00 61.60 251 GLY A C 1
ATOM 3167 O O . GLY A 1 205 ? 70.044 42.754 40.363 1.00 77.96 251 GLY A O 1
ATOM 3171 N N . GLN A 1 206 ? 68.106 43.779 40.845 1.00 68.77 252 GLN A N 1
ATOM 3172 C CA . GLN A 1 206 ? 68.318 44.861 39.892 1.00 58.49 252 GLN A CA 1
ATOM 3173 C C . GLN A 1 206 ? 69.036 46.028 40.560 1.00 55.65 252 GLN A C 1
ATOM 3174 O O . GLN A 1 206 ? 68.695 46.426 41.677 1.00 67.28 252 GLN A O 1
ATOM 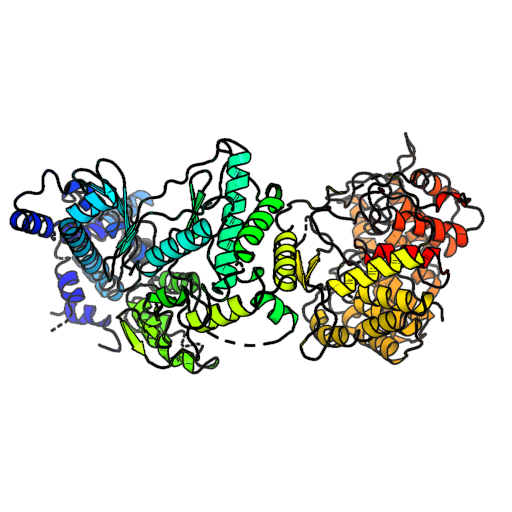3188 N N . SER A 1 207 ? 70.033 46.574 39.866 1.00 64.87 253 SER A N 1
ATOM 3189 C CA . SER A 1 207 ? 70.816 47.683 40.392 1.00 58.59 253 SER A CA 1
ATOM 3190 C C . SER A 1 207 ? 71.348 48.517 39.234 1.00 52.10 253 SER A C 1
ATOM 3191 O O . SER A 1 207 ? 71.285 48.119 38.069 1.00 56.85 253 SER A O 1
ATOM 3199 N N . VAL A 1 208 ? 71.887 49.688 39.579 1.00 57.70 254 VAL A N 1
ATOM 3200 C CA . VAL A 1 208 ? 72.401 50.611 38.574 1.00 63.04 254 VAL A CA 1
ATOM 3201 C C . VAL A 1 208 ? 73.729 50.095 38.037 1.00 59.01 254 VAL A C 1
ATOM 3202 O O . VAL A 1 208 ? 74.488 49.412 38.738 1.00 64.07 254 VAL A O 1
ATOM 3215 N N . LYS A 1 209 ? 74.025 50.431 36.781 1.00 51.62 255 LYS A N 1
ATOM 3216 C CA . LYS A 1 209 ? 75.254 49.968 36.149 1.00 57.06 255 LYS A CA 1
ATOM 3217 C C . LYS A 1 209 ? 75.850 51.072 35.292 1.00 54.84 255 LYS A C 1
ATOM 3218 O O . LYS A 1 209 ? 75.118 51.855 34.683 1.00 72.27 255 LYS A O 1
ATOM 3237 N N . VAL A 1 210 ? 77.177 51.135 35.251 1.00 59.13 256 VAL A N 1
ATOM 3238 C CA . VAL A 1 210 ? 77.888 52.122 34.445 1.00 61.03 256 VAL A CA 1
ATOM 3239 C C . VAL A 1 210 ? 78.412 51.395 33.212 1.00 63.51 256 VAL A C 1
ATOM 3240 O O . VAL A 1 210 ? 79.469 50.765 33.248 1.00 55.42 256 VAL A O 1
ATOM 3253 N N . LEU A 1 211 ? 77.672 51.490 32.111 1.00 66.75 257 LEU A N 1
ATOM 3254 C CA . LEU A 1 211 ? 78.081 50.841 30.873 1.00 56.79 257 LEU A CA 1
ATOM 3255 C C . LEU A 1 211 ? 79.292 51.544 30.274 1.00 54.67 257 LEU A C 1
ATOM 3256 O O . LEU A 1 211 ? 79.322 52.776 30.160 1.00 55.71 257 LEU A O 1
ATOM 3272 N N . VAL A 1 212 ? 80.284 50.747 29.886 1.00 55.54 258 VAL A N 1
ATOM 3273 C CA . VAL A 1 212 ? 81.502 51.227 29.248 1.00 47.30 258 VAL A CA 1
ATOM 3274 C C . VAL A 1 212 ? 81.359 51.027 27.748 1.00 48.89 258 VAL A C 1
ATOM 3275 O O . VAL A 1 212 ? 81.227 49.889 27.276 1.00 59.48 258 VAL A O 1
ATOM 3288 N N . LEU A 1 213 ? 81.399 52.130 27.003 1.00 47.47 259 LEU A N 1
ATOM 3289 C CA . LEU A 1 213 ? 81.384 52.106 25.552 1.00 56.70 259 LEU A CA 1
ATOM 3290 C C . LEU A 1 213 ? 82.799 52.317 25.018 1.00 65.88 259 LEU A C 1
ATOM 3291 O O . LEU A 1 213 ? 83.764 52.462 25.774 1.00 69.63 259 LEU A O 1
ATOM 3307 N N . ASN A 1 214 ? 82.922 52.343 23.689 1.00 57.48 260 ASN A N 1
ATOM 3308 C CA . ASN A 1 214 ? 84.235 52.506 23.075 1.00 67.83 260 ASN A CA 1
ATOM 3309 C C . ASN A 1 214 ? 84.740 53.936 23.215 1.00 77.48 260 ASN A C 1
ATOM 3310 O O . ASN A 1 214 ? 85.925 54.156 23.493 1.00 95.75 260 ASN A O 1
ATOM 3321 N N . ASN A 1 215 ? 83.859 54.922 23.033 1.00 84.79 261 ASN A N 1
ATOM 3322 C CA . ASN A 1 215 ? 84.239 56.330 23.055 1.00 88.19 261 ASN A CA 1
ATOM 3323 C C . ASN A 1 215 ? 83.583 57.076 24.215 1.00 77.47 261 ASN A C 1
ATOM 3324 O O . ASN A 1 215 ? 83.270 58.263 24.102 1.00 94.51 261 ASN A O 1
ATOM 3335 N N . GLY A 1 216 ? 83.382 56.401 25.338 1.00 66.03 262 GLY A N 1
ATOM 3336 C CA . GLY A 1 216 ? 82.832 57.041 26.514 1.00 61.24 262 GLY A CA 1
ATOM 3337 C C . GLY A 1 216 ? 82.056 56.048 27.358 1.00 57.20 262 GLY A C 1
ATOM 3338 O O . GLY A 1 216 ? 82.219 54.839 27.224 1.00 56.97 262 GLY A O 1
ATOM 3342 N N . LYS A 1 217 ? 81.210 56.597 28.228 1.00 54.78 263 LYS A N 1
ATOM 3343 C CA . LYS A 1 217 ? 80.412 55.817 29.163 1.00 48.03 263 LYS A CA 1
ATOM 3344 C C . LYS A 1 217 ? 78.943 56.204 29.038 1.00 55.97 263 LYS A C 1
ATOM 3345 O O . LYS A 1 217 ? 78.586 57.183 28.377 1.00 53.34 263 LYS A O 1
ATOM 3364 N N . LEU A 1 218 ? 78.086 55.417 29.690 1.00 54.61 264 LEU A N 1
ATOM 3365 C CA . LEU A 1 218 ? 76.652 55.687 29.702 1.00 43.95 264 LEU A CA 1
ATOM 3366 C C . LEU A 1 218 ? 76.020 54.869 30.815 1.00 47.95 264 LEU A C 1
ATOM 3367 O O . LEU A 1 218 ? 76.258 53.663 30.900 1.00 52.44 264 LEU A O 1
ATOM 3383 N N . VAL A 1 219 ? 75.209 55.513 31.650 1.00 53.66 265 VAL A N 1
ATOM 3384 C CA . VAL A 1 219 ? 74.675 54.875 32.850 1.00 38.23 265 VAL A CA 1
ATOM 3385 C C . VAL A 1 219 ? 73.322 54.250 32.541 1.00 47.09 265 VAL A C 1
ATOM 3386 O O . VAL A 1 219 ? 72.441 54.898 31.966 1.00 46.93 265 VAL A O 1
ATOM 3399 N N . TYR A 1 220 ? 73.161 52.988 32.928 1.00 54.81 266 TYR A N 1
ATOM 3400 C CA . TYR A 1 220 ? 71.884 52.291 32.877 1.00 46.34 266 TYR A CA 1
ATOM 3401 C C . TYR A 1 220 ? 71.276 52.270 34.274 1.00 44.97 266 TYR A C 1
ATOM 3402 O O . TYR A 1 220 ? 71.946 51.887 35.243 1.00 44.87 266 TYR A O 1
ATOM 3420 N N . LYS A 1 221 ? 70.013 52.683 34.369 1.00 49.02 267 LYS A N 1
ATOM 3421 C CA . LYS A 1 221 ? 69.281 52.686 35.630 1.00 57.27 267 LYS A CA 1
ATOM 3422 C C . LYS A 1 221 ? 68.005 51.866 35.477 1.00 58.23 267 LYS A C 1
ATOM 3423 O O . LYS A 1 221 ? 67.187 52.171 34.590 1.00 51.19 267 LYS A O 1
ATOM 3442 N N . PRO A 1 222 ? 67.780 50.825 36.299 1.00 48.58 268 PRO A N 1
ATOM 3443 C CA . PRO A 1 222 ? 66.517 50.067 36.236 1.00 58.04 268 PRO A CA 1
ATOM 3444 C C . PRO A 1 222 ? 65.391 50.752 37.005 1.00 58.46 268 PRO A C 1
ATOM 3445 O O . PRO A 1 222 ? 64.778 50.188 37.916 1.00 56.11 268 PRO A O 1
ATOM 3456 N N . ARG A 1 223 ? 65.125 52.002 36.641 1.00 63.45 269 ARG A N 1
ATOM 3457 C CA . ARG A 1 223 ? 64.037 52.778 37.210 1.00 42.04 269 ARG A CA 1
ATOM 3458 C C . ARG A 1 223 ? 63.357 53.535 36.084 1.00 65.32 269 ARG A C 1
ATOM 3459 O O . ARG A 1 223 ? 63.844 53.579 34.951 1.00 57.59 269 ARG A O 1
ATOM 3480 N N . SER A 1 224 ? 62.230 54.157 36.408 1.00 60.39 270 SER A N 1
ATOM 3481 C CA . SER A 1 224 ? 61.677 55.178 35.536 1.00 62.92 270 SER A CA 1
ATOM 3482 C C . SER A 1 224 ? 62.419 56.482 35.792 1.00 62.95 270 SER A C 1
ATOM 3483 O O . SER A 1 224 ? 62.581 56.898 36.944 1.00 65.85 270 SER A O 1
ATOM 3491 N N . LEU A 1 225 ? 62.901 57.110 34.722 1.00 46.09 271 LEU A N 1
ATOM 3492 C CA . LEU A 1 225 ? 63.584 58.391 34.820 1.00 62.37 271 LEU A CA 1
ATOM 3493 C C . LEU A 1 225 ? 62.676 59.552 34.435 1.00 66.31 271 LEU A C 1
ATOM 3494 O O . LEU A 1 225 ? 63.165 60.618 34.044 1.00 57.27 271 LEU A O 1
ATOM 3510 N N . SER A 1 226 ? 61.358 59.364 34.542 1.00 68.17 272 SER A N 1
ATOM 3511 C CA . SER A 1 226 ? 60.427 60.453 34.273 1.00 75.07 272 SER A CA 1
ATOM 3512 C C . SER A 1 226 ? 60.665 61.622 35.219 1.00 63.77 272 SER A C 1
ATOM 3513 O O . SER A 1 226 ? 60.653 62.786 34.800 1.00 63.08 272 SER A O 1
ATOM 3521 N N . ILE A 1 227 ? 60.885 61.332 36.503 1.00 54.36 273 ILE A N 1
ATOM 3522 C CA . ILE A 1 227 ? 61.104 62.398 37.475 1.00 56.17 273 ILE A CA 1
ATOM 3523 C C . ILE A 1 227 ? 62.416 63.117 37.203 1.00 60.65 273 ILE A C 1
ATOM 3524 O O . ILE A 1 227 ? 62.547 64.311 37.494 1.00 59.02 273 ILE A O 1
ATOM 3540 N N . ASP A 1 228 ? 63.406 62.416 36.650 1.00 61.62 274 ASP A N 1
ATOM 3541 C CA . ASP A 1 228 ? 64.675 63.058 36.329 1.00 43.11 274 ASP A CA 1
ATOM 3542 C C . ASP A 1 228 ? 64.513 64.031 35.164 1.00 58.19 274 ASP A C 1
ATOM 3543 O O . ASP A 1 228 ? 64.936 65.193 35.246 1.00 77.59 274 ASP A O 1
ATOM 3552 N N . GLU A 1 229 ? 63.892 63.576 34.074 1.00 50.05 275 GLU A N 1
ATOM 3553 C CA . GLU A 1 229 ? 63.562 64.472 32.969 1.00 64.49 275 GLU A CA 1
ATOM 3554 C C . GLU A 1 229 ? 62.782 65.685 33.466 1.00 61.10 275 GLU A C 1
ATOM 3555 O O . GLU A 1 229 ? 63.127 66.836 33.167 1.00 66.56 275 GLU A O 1
ATOM 3567 N N . HIS A 1 230 ? 61.715 65.439 34.228 1.00 57.61 276 HIS A N 1
ATOM 3568 C CA . HIS A 1 230 ? 60.865 66.533 34.678 1.00 66.27 276 HIS A CA 1
ATOM 3569 C C . HIS A 1 230 ? 61.638 67.499 35.564 1.00 68.03 276 HIS A C 1
ATOM 3570 O O . HIS A 1 230 ? 61.432 68.715 35.494 1.00 67.60 276 HIS A O 1
ATOM 3584 N N . TYR A 1 231 ? 62.534 66.980 36.403 1.00 56.37 277 TYR A N 1
ATOM 3585 C CA . TYR A 1 231 ? 63.397 67.858 37.183 1.00 56.72 277 TYR A CA 1
ATOM 3586 C C . TYR A 1 231 ? 64.262 68.716 36.269 1.00 57.51 277 TYR A C 1
ATOM 3587 O O . TYR A 1 231 ? 64.487 69.898 36.547 1.00 63.70 277 TYR A O 1
ATOM 3605 N N . ARG A 1 232 ? 64.759 68.141 35.169 1.00 58.40 278 ARG A N 1
ATOM 3606 C CA . ARG A 1 232 ? 65.423 68.961 34.159 1.00 42.75 278 ARG A CA 1
ATOM 3607 C C . ARG A 1 232 ? 64.513 70.092 33.696 1.00 53.89 278 ARG A C 1
ATOM 3608 O O . ARG A 1 232 ? 64.949 71.244 33.573 1.00 58.47 278 ARG A O 1
ATOM 3629 N N . GLU A 1 233 ? 63.235 69.785 33.444 1.00 62.20 279 GLU A N 1
ATOM 3630 C CA . GLU A 1 233 ? 62.312 70.816 32.975 1.00 52.90 279 GLU A CA 1
ATOM 3631 C C . GLU A 1 233 ? 62.108 71.900 34.028 1.00 56.97 279 GLU A C 1
ATOM 3632 O O . GLU A 1 233 ? 62.022 73.089 33.697 1.00 51.49 279 GLU A O 1
ATOM 3644 N N . LEU A 1 234 ? 62.022 71.510 35.302 1.00 59.17 280 LEU A N 1
ATOM 3645 C CA . LEU A 1 234 ? 61.888 72.489 36.377 1.00 58.80 280 LEU A CA 1
ATOM 3646 C C . LEU A 1 234 ? 63.127 73.372 36.468 1.00 63.55 280 LEU A C 1
ATOM 3647 O O . LEU A 1 234 ? 63.019 74.593 36.631 1.00 55.62 280 LEU A O 1
ATOM 3663 N N . LEU A 1 235 ? 64.314 72.772 36.367 1.00 56.95 281 LEU A N 1
ATOM 3664 C CA . LEU A 1 235 ? 65.543 73.558 36.362 1.00 48.32 281 LEU A CA 1
ATOM 3665 C C . LEU A 1 235 ? 65.550 74.551 35.211 1.00 57.90 281 LEU A C 1
ATOM 3666 O O . LEU A 1 235 ? 66.031 75.680 35.358 1.00 52.05 281 LEU A O 1
ATOM 3682 N N . ASN A 1 236 ? 65.033 74.145 34.048 1.00 53.09 282 ASN A N 1
ATOM 3683 C CA . ASN A 1 236 ? 64.948 75.074 32.928 1.00 58.77 282 ASN A CA 1
ATOM 3684 C C . ASN A 1 236 ? 63.935 76.178 33.204 1.00 62.89 282 ASN A C 1
ATOM 3685 O O . ASN A 1 236 ? 64.128 77.322 32.777 1.00 67.85 282 ASN A O 1
ATOM 3696 N N . TRP A 1 237 ? 62.856 75.852 33.915 1.00 60.63 283 TRP A N 1
ATOM 3697 C CA . TRP A 1 237 ? 61.884 76.854 34.335 1.00 56.88 283 TRP A CA 1
ATOM 3698 C C . TRP A 1 237 ? 62.549 77.915 35.208 1.00 64.89 283 TRP A C 1
ATOM 3699 O O . TRP A 1 237 ? 62.519 79.115 34.899 1.00 68.11 283 TRP A O 1
ATOM 3720 N N . LEU A 1 238 ? 63.177 77.476 36.300 1.00 62.79 284 LEU A N 1
ATOM 3721 C CA . LEU A 1 238 ? 63.879 78.392 37.192 1.00 65.17 284 LEU A CA 1
ATOM 3722 C C . LEU A 1 238 ? 64.914 79.215 36.434 1.00 61.16 284 LEU A C 1
ATOM 3723 O O . LEU A 1 238 ? 64.896 80.450 36.478 1.00 70.21 284 LEU A O 1
ATOM 3739 N N . ASN A 1 239 ? 65.838 78.544 35.740 1.00 48.89 285 ASN A N 1
ATOM 3740 C CA . ASN A 1 239 ? 66.865 79.259 34.988 1.00 50.13 285 ASN A CA 1
ATOM 3741 C C . ASN A 1 239 ? 66.244 80.293 34.062 1.00 56.17 285 ASN A C 1
ATOM 3742 O O . ASN A 1 239 ? 66.796 81.383 33.872 1.00 61.08 285 ASN A O 1
ATOM 3753 N N . GLY A 1 240 ? 65.092 79.966 33.475 1.00 61.08 286 GLY A N 1
ATOM 3754 C CA . GLY A 1 240 ? 64.412 80.894 32.591 1.00 77.45 286 GLY A CA 1
ATOM 3755 C C . GLY A 1 240 ? 63.778 82.067 33.304 1.00 68.90 286 GLY A C 1
ATOM 3756 O O . GLY A 1 240 ? 63.575 83.117 32.684 1.00 62.59 286 GLY A O 1
ATOM 3760 N N . ARG A 1 241 ? 63.461 81.919 34.591 1.00 71.87 287 ARG A N 1
ATOM 3761 C CA . ARG A 1 241 ? 62.860 83.000 35.364 1.00 61.53 287 ARG A CA 1
ATOM 3762 C C . ARG A 1 241 ? 63.872 83.731 36.244 1.00 71.55 287 ARG A C 1
ATOM 3763 O O . ARG A 1 241 ? 63.502 84.289 37.284 1.00 70.73 287 ARG A O 1
ATOM 3784 N N . GLY A 1 242 ? 65.142 83.744 35.848 1.00 66.51 288 GLY A N 1
ATOM 3785 C CA . GLY A 1 242 ? 66.089 84.676 36.426 1.00 74.71 288 GLY A CA 1
ATOM 3786 C C . GLY A 1 242 ? 67.111 84.106 37.386 1.00 78.60 288 GLY A C 1
ATOM 3787 O O . GLY A 1 242 ? 67.528 84.794 38.322 1.00 65.50 288 GLY A O 1
ATOM 3808 N N . LYS A 1 244 ? 70.626 83.566 38.487 1.00 73.89 290 LYS A N 1
ATOM 3809 C CA . LYS A 1 244 ? 71.846 84.285 38.132 1.00 82.08 290 LYS A CA 1
ATOM 3810 C C . LYS A 1 244 ? 72.871 83.352 37.499 1.00 76.01 290 LYS A C 1
ATOM 3811 O O . LYS A 1 244 ? 73.512 83.706 36.503 1.00 61.48 290 LYS A O 1
ATOM 3830 N N . TYR A 1 245 ? 73.040 82.160 38.064 1.00 80.92 291 TYR A N 1
ATOM 3831 C CA . TYR A 1 245 ? 73.904 81.131 37.499 1.00 69.95 291 TYR A CA 1
ATOM 3832 C C . TYR A 1 245 ? 73.046 79.918 37.171 1.00 70.59 291 TYR A C 1
ATOM 3833 O O . TYR A 1 245 ? 72.421 79.337 38.064 1.00 68.59 291 TYR A O 1
ATOM 3851 N N . SER A 1 246 ? 73.015 79.546 35.893 1.00 65.28 292 SER A N 1
ATOM 3852 C CA . SER A 1 246 ? 72.148 78.466 35.444 1.00 57.12 292 SER A CA 1
ATOM 3853 C C . SER A 1 246 ? 72.447 77.173 36.192 1.00 59.33 292 SER A C 1
ATOM 3854 O O . SER A 1 246 ? 73.607 76.799 36.387 1.00 68.50 292 SER A O 1
ATOM 3862 N N . LEU A 1 247 ? 71.385 76.490 36.612 1.00 50.59 293 LEU A N 1
ATOM 3863 C CA . LEU A 1 247 ? 71.493 75.158 37.189 1.00 66.03 293 LEU A CA 1
ATOM 3864 C C . LEU A 1 247 ? 71.499 74.122 36.073 1.00 62.14 293 LEU A C 1
ATOM 3865 O O . LEU A 1 247 ? 70.826 74.289 35.052 1.00 46.24 293 LEU A O 1
ATOM 3881 N N . ARG A 1 248 ? 72.263 73.051 36.270 1.00 73.93 294 ARG A N 1
ATOM 3882 C CA . ARG A 1 248 ? 72.405 72.009 35.265 1.00 58.96 294 ARG A CA 1
ATOM 3883 C C . ARG A 1 248 ? 71.968 70.659 35.817 1.00 65.22 294 ARG A C 1
ATOM 3884 O O . ARG A 1 248 ? 71.958 70.421 37.028 1.00 56.89 294 ARG A O 1
ATOM 3905 N N . ALA A 1 249 ? 71.604 69.776 34.892 1.00 69.50 295 ALA A N 1
ATOM 3906 C CA . ALA A 1 249 ? 71.300 68.389 35.202 1.00 83.63 295 ALA A CA 1
ATOM 3907 C C . ALA A 1 249 ? 71.862 67.514 34.093 1.00 68.53 295 ALA A C 1
ATOM 3908 O O . ALA A 1 249 ? 72.017 67.957 32.952 1.00 57.59 295 ALA A O 1
ATOM 3915 N N . ALA A 1 250 ? 72.173 66.269 34.438 1.00 58.47 296 ALA A N 1
ATOM 3916 C CA . ALA A 1 250 ? 72.700 65.340 33.451 1.00 78.11 296 ALA A CA 1
ATOM 3917 C C . ALA A 1 250 ? 71.620 64.982 32.438 1.00 71.99 296 ALA A C 1
ATOM 3918 O O . ALA A 1 250 ? 70.446 64.832 32.785 1.00 62.48 296 ALA A O 1
ATOM 3925 N N . GLU A 1 251 ? 72.021 64.863 31.174 1.00 68.03 297 GLU A N 1
ATOM 3926 C CA . GLU A 1 251 ? 71.088 64.434 30.145 1.00 56.59 297 GLU A CA 1
ATOM 3927 C C . GLU A 1 251 ? 70.551 63.047 30.475 1.00 51.84 297 GLU A C 1
ATOM 3928 O O . GLU A 1 251 ? 71.253 62.201 31.034 1.00 58.92 297 GLU A O 1
ATOM 3940 N N . VAL A 1 252 ? 69.288 62.816 30.123 1.00 60.24 298 VAL A N 1
ATOM 3941 C CA . VAL A 1 252 ? 68.579 61.625 30.568 1.00 54.46 298 VAL A CA 1
ATOM 3942 C C . VAL A 1 252 ? 67.586 61.204 29.496 1.00 54.66 298 VAL A C 1
ATOM 3943 O O . VAL A 1 252 ? 67.060 62.030 28.746 1.00 76.46 298 VAL A O 1
ATOM 3956 N N . LEU A 1 253 ? 67.334 59.899 29.435 1.00 64.34 299 LEU A N 1
ATOM 3957 C CA . LEU A 1 253 ? 66.373 59.311 28.507 1.00 67.64 299 LEU A CA 1
ATOM 3958 C C . LEU A 1 253 ? 65.563 58.278 29.276 1.00 65.92 299 LEU A C 1
ATOM 3959 O O . LEU A 1 253 ? 66.085 57.213 29.627 1.00 63.19 299 LEU A O 1
ATOM 3975 N N . ASP A 1 254 ? 64.300 58.600 29.551 1.00 72.98 300 ASP A N 1
ATOM 3976 C CA . ASP A 1 254 ? 63.399 57.667 30.210 1.00 57.55 300 ASP A CA 1
ATOM 3977 C C . ASP A 1 254 ? 62.876 56.653 29.205 1.00 51.69 300 ASP A C 1
ATOM 3978 O O . ASP A 1 254 ? 62.611 56.986 28.047 1.00 48.70 300 ASP A O 1
ATOM 3987 N N . ARG A 1 255 ? 62.726 55.407 29.659 1.00 53.40 301 ARG A N 1
ATOM 3988 C CA . ARG A 1 255 ? 62.318 54.312 28.787 1.00 71.90 301 ARG A CA 1
ATOM 3989 C C . ARG A 1 255 ? 61.234 53.450 29.425 1.00 60.35 301 ARG A C 1
ATOM 3990 O O . ARG A 1 255 ? 61.013 52.316 28.986 1.00 75.52 301 ARG A O 1
ATOM 4011 N N . GLY A 1 256 ? 60.548 53.964 30.441 1.00 52.85 302 GLY A N 1
ATOM 4012 C CA . GLY A 1 256 ? 59.552 53.192 31.154 1.00 70.31 302 GLY A CA 1
ATOM 4013 C C . GLY A 1 256 ? 60.073 52.668 32.475 1.00 69.63 302 GLY A C 1
ATOM 4014 O O . GLY A 1 256 ? 60.214 53.427 33.439 1.00 59.35 302 GLY A O 1
ATOM 4018 N N . ASN A 1 257 ? 60.368 51.368 32.532 1.00 71.15 303 ASN A N 1
ATOM 4019 C CA . ASN A 1 257 ? 60.884 50.758 33.750 1.00 71.53 303 ASN A CA 1
ATOM 4020 C C . ASN A 1 257 ? 62.388 50.934 33.904 1.00 63.35 303 ASN A C 1
ATOM 4021 O O . ASN A 1 257 ? 62.925 50.621 34.973 1.00 59.44 303 ASN A O 1
ATOM 4032 N N . TYR A 1 258 ? 63.072 51.420 32.871 1.00 63.58 304 TYR A N 1
ATOM 4033 C CA . TYR A 1 258 ? 64.504 51.674 32.916 1.00 62.93 304 TYR A CA 1
ATOM 4034 C C . TYR A 1 258 ? 64.776 52.985 32.194 1.00 53.86 304 TYR A C 1
ATOM 4035 O O . TYR A 1 258 ? 63.873 53.600 31.619 1.00 45.60 304 TYR A O 1
ATOM 4053 N N . GLY A 1 259 ? 66.032 53.411 32.214 1.00 60.40 305 GLY A N 1
ATOM 4054 C CA . GLY A 1 259 ? 66.408 54.622 31.513 1.00 53.98 305 GLY A CA 1
ATOM 4055 C C . GLY A 1 259 ? 67.908 54.781 31.466 1.00 51.05 305 GLY A C 1
ATOM 4056 O O . GLY A 1 259 ? 68.640 54.234 32.300 1.00 53.42 305 GLY A O 1
ATOM 4060 N N . TRP A 1 260 ? 68.355 55.540 30.470 1.00 53.42 306 TRP A N 1
ATOM 4061 C CA . TRP A 1 260 ? 69.767 55.840 30.288 1.00 57.11 306 TRP A CA 1
ATOM 4062 C C . TRP A 1 260 ? 70.055 57.247 30.790 1.00 54.02 306 TRP A C 1
ATOM 4063 O O . TRP A 1 260 ? 69.220 58.144 30.659 1.00 53.88 306 TRP A O 1
ATOM 4084 N N . GLN A 1 261 ? 71.237 57.439 31.363 1.00 54.83 307 GLN A N 1
ATOM 4085 C CA . GLN A 1 261 ? 71.633 58.742 31.871 1.00 53.58 307 GLN A CA 1
ATOM 4086 C C . GLN A 1 261 ? 73.072 59.023 31.480 1.00 53.62 307 GLN A C 1
ATOM 4087 O O . GLN A 1 261 ? 73.923 58.128 31.517 1.00 54.27 307 GLN A O 1
ATOM 4101 N N . GLU A 1 262 ? 73.331 60.273 31.101 1.00 67.80 308 GLU A N 1
ATOM 4102 C CA . GLU A 1 262 ? 74.691 60.715 30.843 1.00 52.13 308 GLU A CA 1
ATOM 4103 C C . GLU A 1 262 ? 75.580 60.378 32.031 1.00 48.42 308 GLU A C 1
ATOM 4104 O O . GLU A 1 262 ? 75.143 60.386 33.185 1.00 50.43 308 GLU A O 1
ATOM 4116 N N . PHE A 1 263 ? 76.837 60.067 31.743 1.00 55.27 309 PHE A N 1
ATOM 4117 C CA . PHE A 1 263 ? 77.821 59.837 32.787 1.00 56.74 309 PHE A CA 1
ATOM 4118 C C . PHE A 1 263 ? 78.449 61.165 33.190 1.00 61.88 309 PHE A C 1
ATOM 4119 O O . PHE A 1 263 ? 78.657 62.047 32.353 1.00 72.75 309 PHE A O 1
ATOM 4136 N N . VAL A 1 264 ? 78.745 61.301 34.480 1.00 51.43 310 VAL A N 1
ATOM 4137 C CA . VAL A 1 264 ? 79.220 62.555 35.055 1.00 61.44 310 VAL A CA 1
ATOM 4138 C C . VAL A 1 264 ? 80.539 62.269 35.758 1.00 68.45 310 VAL A C 1
ATOM 4139 O O . VAL A 1 264 ? 80.554 61.654 36.831 1.00 56.09 310 VAL A O 1
ATOM 4152 N N . LYS A 1 265 ? 81.641 62.715 35.160 1.00 67.38 311 LYS A N 1
ATOM 4153 C CA . LYS A 1 265 ? 82.945 62.597 35.792 1.00 63.65 311 LYS A CA 1
ATOM 4154 C C . LYS A 1 265 ? 83.081 63.632 36.899 1.00 59.01 311 LYS A C 1
ATOM 4155 O O . LYS A 1 265 ? 82.618 64.769 36.766 1.00 56.88 311 LYS A O 1
ATOM 4174 N N . HIS A 1 266 ? 83.713 63.227 38.002 1.00 58.09 312 HIS A N 1
ATOM 4175 C CA . HIS A 1 266 ? 83.973 64.126 39.126 1.00 63.34 312 HIS A CA 1
ATOM 4176 C C . HIS A 1 266 ? 85.178 64.994 38.773 1.00 55.13 312 HIS A C 1
ATOM 4177 O O . HIS A 1 266 ? 86.322 64.719 39.143 1.00 65.95 312 HIS A O 1
ATOM 4191 N N . GLU A 1 267 ? 84.904 66.068 38.041 1.00 56.84 313 GLU A N 1
ATOM 4192 C CA . GLU A 1 267 ? 85.916 67.068 37.744 1.00 58.09 313 GLU A CA 1
ATOM 4193 C C . GLU A 1 267 ? 86.093 68.006 38.930 1.00 67.75 313 GLU A C 1
ATOM 4194 O O . GLU A 1 267 ? 85.174 68.219 39.726 1.00 66.31 313 GLU A O 1
ATOM 4206 N N . GLY A 1 268 ? 87.294 68.572 39.041 1.00 77.83 314 GLY A N 1
ATOM 4207 C CA . GLY A 1 268 ? 87.578 69.587 40.028 1.00 70.74 314 GLY A CA 1
ATOM 4208 C C . GLY A 1 268 ? 87.504 70.985 39.432 1.00 74.44 314 GLY A C 1
ATOM 4209 O O . GLY A 1 268 ? 87.239 71.184 38.249 1.00 61.79 314 GLY A O 1
ATOM 4213 N N . CYS A 1 269 ? 87.745 71.968 40.292 1.00 78.23 315 CYS A N 1
ATOM 4214 C CA . CYS A 1 269 ? 87.796 73.363 39.888 1.00 79.78 315 CYS A CA 1
ATOM 4215 C C . CYS A 1 269 ? 89.239 73.847 39.888 1.00 73.53 315 CYS A C 1
ATOM 4216 O O . CYS A 1 269 ? 90.073 73.369 40.662 1.00 81.61 315 CYS A O 1
ATOM 4224 N N . SER A 1 270 ? 89.525 74.804 39.007 1.00 81.87 316 SER A N 1
ATOM 4225 C CA . SER A 1 270 ? 90.862 75.367 38.872 1.00 91.89 316 SER A CA 1
ATOM 4226 C C . SER A 1 270 ? 90.934 76.816 39.336 1.00 98.18 316 SER A C 1
ATOM 4227 O O . SER A 1 270 ? 91.961 77.471 39.128 1.00 85.85 316 SER A O 1
ATOM 4235 N N . SER A 1 271 ? 89.875 77.332 39.957 1.00 88.50 317 SER A N 1
ATOM 4236 C CA . SER A 1 271 ? 89.865 78.717 40.405 1.00 84.00 317 SER A CA 1
ATOM 4237 C C . SER A 1 271 ? 88.854 78.870 41.531 1.00 80.32 317 SER A C 1
ATOM 4238 O O . SER A 1 271 ? 87.944 78.052 41.693 1.00 88.18 317 SER A O 1
ATOM 4246 N N . GLU A 1 272 ? 89.032 79.939 42.309 1.00 80.99 318 GLU A N 1
ATOM 4247 C CA . GLU A 1 272 ? 88.122 80.221 43.415 1.00 79.55 318 GLU A CA 1
ATOM 4248 C C . GLU A 1 272 ? 86.720 80.538 42.906 1.00 83.26 318 GLU A C 1
ATOM 4249 O O . GLU A 1 272 ? 85.718 80.134 43.514 1.00 80.45 318 GLU A O 1
ATOM 4261 N N . GLU A 1 273 ? 86.630 81.264 41.789 1.00 76.36 319 GLU A N 1
ATOM 4262 C CA . GLU A 1 273 ? 85.330 81.655 41.256 1.00 76.13 319 GLU A CA 1
ATOM 4263 C C . GLU A 1 273 ? 84.474 80.436 40.938 1.00 68.89 319 GLU A C 1
ATOM 4264 O O . GLU A 1 273 ? 83.274 80.413 41.240 1.00 72.28 319 GLU A O 1
ATOM 4276 N N . GLU A 1 274 ? 85.070 79.413 40.321 1.00 67.44 320 GLU A N 1
ATOM 4277 C CA . GLU A 1 274 ? 84.322 78.200 40.014 1.00 65.51 320 GLU A CA 1
ATOM 4278 C C . GLU A 1 274 ? 83.695 77.609 41.271 1.00 67.70 320 GLU A C 1
ATOM 4279 O O . GLU A 1 274 ? 82.546 77.152 41.244 1.00 64.37 320 GLU A O 1
ATOM 4291 N N . LEU A 1 275 ? 84.431 77.611 42.385 1.00 50.52 321 LEU A N 1
ATOM 4292 C CA . LEU A 1 275 ? 83.856 77.149 43.644 1.00 64.83 321 LEU A CA 1
ATOM 4293 C C . LEU A 1 275 ? 82.720 78.057 44.091 1.00 70.48 321 LEU A C 1
ATOM 4294 O O . LEU A 1 275 ? 81.692 77.583 44.593 1.00 66.16 321 LEU A O 1
ATOM 4310 N N . GLU A 1 276 ? 82.893 79.371 43.931 1.00 72.99 322 GLU A N 1
ATOM 4311 C CA . GLU A 1 276 ? 81.835 80.303 44.308 1.00 64.81 322 GLU A CA 1
ATOM 4312 C C . GLU A 1 276 ? 80.537 79.975 43.579 1.00 69.88 322 GLU A C 1
ATOM 4313 O O . GLU A 1 276 ? 79.490 79.773 44.209 1.00 67.26 322 GLU A O 1
ATOM 4325 N N . ARG A 1 277 ? 80.590 79.900 42.247 1.00 65.17 323 ARG A N 1
ATOM 4326 C CA . ARG A 1 277 ? 79.400 79.530 41.486 1.00 68.58 323 ARG A CA 1
ATOM 4327 C C . ARG A 1 277 ? 78.898 78.149 41.889 1.00 65.21 323 ARG A C 1
ATOM 4328 O O . ARG A 1 277 ? 77.685 77.910 41.934 1.00 66.28 323 ARG A O 1
ATOM 4349 N N . PHE A 1 278 ? 79.814 77.227 42.190 1.00 56.86 324 PHE A N 1
ATOM 4350 C CA . PHE A 1 278 ? 79.413 75.893 42.623 1.00 61.47 324 PHE A CA 1
ATOM 4351 C C . PHE A 1 278 ? 78.484 75.970 43.827 1.00 65.77 324 PHE A C 1
ATOM 4352 O O . PHE A 1 278 ? 77.361 75.452 43.800 1.00 59.19 324 PHE A O 1
ATOM 4369 N N . TYR A 1 279 ? 78.935 76.622 44.899 1.00 66.20 325 TYR A N 1
ATOM 4370 C CA . TYR A 1 279 ? 78.122 76.678 46.107 1.00 73.60 325 TYR A CA 1
ATOM 4371 C C . TYR A 1 279 ? 76.903 77.577 45.942 1.00 76.47 325 TYR A C 1
ATOM 4372 O O . TYR A 1 279 ? 75.903 77.376 46.643 1.00 63.98 325 TYR A O 1
ATOM 4390 N N . PHE A 1 280 ? 76.951 78.551 45.031 1.00 60.81 326 PHE A N 1
ATOM 4391 C CA . PHE A 1 280 ? 75.730 79.247 44.638 1.00 65.39 326 PHE A CA 1
ATOM 4392 C C . PHE A 1 280 ? 74.693 78.255 44.124 1.00 66.19 326 PHE A C 1
ATOM 4393 O O . PHE A 1 280 ? 73.556 78.199 44.618 1.00 49.46 326 PHE A O 1
ATOM 4410 N N . ARG A 1 281 ? 75.079 77.449 43.132 1.00 61.07 327 ARG A N 1
ATOM 4411 C CA . ARG A 1 281 ? 74.153 76.479 42.561 1.00 52.37 327 ARG A CA 1
ATOM 4412 C C . ARG A 1 281 ? 73.674 75.488 43.613 1.00 49.81 327 ARG A C 1
ATOM 4413 O O . ARG A 1 281 ? 72.489 75.140 43.651 1.00 53.65 327 ARG A O 1
ATOM 4434 N N . GLN A 1 282 ? 74.575 75.024 44.483 1.00 41.30 328 GLN A N 1
ATOM 4435 C CA . GLN A 1 282 ? 74.139 74.188 45.596 1.00 59.84 328 GLN A CA 1
ATOM 4436 C C . GLN A 1 282 ? 73.080 74.900 46.426 1.00 54.75 328 GLN A C 1
ATOM 4437 O O . GLN A 1 282 ? 72.132 74.272 46.911 1.00 51.77 328 GLN A O 1
ATOM 4451 N N . GLY A 1 283 ? 73.225 76.214 46.603 1.00 60.62 329 GLY A N 1
ATOM 4452 C CA . GLY A 1 283 ? 72.188 76.969 47.285 1.00 60.84 329 GLY A CA 1
ATOM 4453 C C . GLY A 1 283 ? 70.854 76.874 46.571 1.00 55.30 329 GLY A C 1
ATOM 4454 O O . GLY A 1 283 ? 69.822 76.587 47.185 1.00 50.49 329 GLY A O 1
ATOM 4458 N N . GLY A 1 284 ? 70.858 77.108 45.259 1.00 52.69 330 GLY A N 1
ATOM 4459 C CA . GLY A 1 284 ? 69.640 76.977 44.478 1.00 60.93 330 GLY A CA 1
ATOM 4460 C C . GLY A 1 284 ? 68.980 75.620 44.636 1.00 55.18 330 GLY A C 1
ATOM 4461 O O . GLY A 1 284 ? 67.808 75.525 45.026 1.00 53.48 330 GLY A O 1
ATOM 4465 N N . HIS A 1 285 ? 69.730 74.559 44.324 1.00 50.84 331 HIS A N 1
ATOM 4466 C CA . HIS A 1 285 ? 69.240 73.203 44.549 1.00 58.63 331 HIS A CA 1
ATOM 4467 C C . HIS A 1 285 ? 68.612 73.078 45.930 1.00 56.25 331 HIS A C 1
ATOM 4468 O O . HIS A 1 285 ? 67.495 72.572 46.076 1.00 61.32 331 HIS A O 1
ATOM 4482 N N . LEU A 1 286 ? 69.322 73.547 46.959 1.00 56.43 332 LEU A N 1
ATOM 4483 C CA . LEU A 1 286 ? 68.798 73.466 48.318 1.00 64.43 332 LEU A CA 1
ATOM 4484 C C . LEU A 1 286 ? 67.436 74.137 48.421 1.00 58.31 332 LEU A C 1
ATOM 4485 O O . LEU A 1 286 ? 66.537 73.632 49.103 1.00 52.67 332 LEU A O 1
ATOM 4501 N N . ALA A 1 287 ? 67.264 75.283 47.758 1.00 68.57 333 ALA A N 1
ATOM 4502 C CA . ALA A 1 287 ? 65.969 75.954 47.784 1.00 59.12 333 ALA A CA 1
ATOM 4503 C C . ALA A 1 287 ? 64.895 75.095 47.131 1.00 62.21 333 ALA A C 1
ATOM 4504 O O . ALA A 1 287 ? 63.766 75.013 47.631 1.00 57.76 333 ALA A O 1
ATOM 4511 N N . ILE A 1 288 ? 65.228 74.442 46.015 1.00 76.97 334 ILE A N 1
ATOM 4512 C CA . ILE A 1 288 ? 64.253 73.587 45.337 1.00 55.45 334 ILE A CA 1
ATOM 4513 C C . ILE A 1 288 ? 63.845 72.431 46.243 1.00 58.77 334 ILE A C 1
ATOM 4514 O O . ILE A 1 288 ? 62.656 72.126 46.397 1.00 60.14 334 ILE A O 1
ATOM 4530 N N . LEU A 1 289 ? 64.830 71.767 46.855 1.00 56.24 335 LEU A N 1
ATOM 4531 C CA . LEU A 1 289 ? 64.532 70.669 47.771 1.00 57.50 335 LEU A CA 1
ATOM 4532 C C . LEU A 1 289 ? 63.691 71.148 48.945 1.00 50.11 335 LEU A C 1
ATOM 4533 O O . LEU A 1 289 ? 62.800 70.431 49.415 1.00 63.20 335 LEU A O 1
ATOM 4549 N N . TYR A 1 290 ? 63.969 72.355 49.438 1.00 72.32 336 TYR A N 1
ATOM 4550 C CA . TYR A 1 290 ? 63.207 72.902 50.554 1.00 77.54 336 TYR A CA 1
ATOM 4551 C C . TYR A 1 290 ? 61.757 73.153 50.160 1.00 71.91 336 TYR A C 1
ATOM 4552 O O . TYR A 1 290 ? 60.838 72.862 50.934 1.00 57.61 336 TYR A O 1
ATOM 4570 N N . GLY A 1 291 ? 61.533 73.691 48.961 1.00 63.54 337 GLY A N 1
ATOM 4571 C CA . GLY A 1 291 ? 60.169 73.886 48.498 1.00 55.93 337 GLY A CA 1
ATOM 4572 C C . GLY A 1 291 ? 59.431 72.575 48.309 1.00 56.04 337 GLY A C 1
ATOM 4573 O O . GLY A 1 291 ? 58.286 72.424 48.741 1.00 68.19 337 GLY A O 1
ATOM 4577 N N . LEU A 1 292 ? 60.078 71.605 47.665 1.00 63.79 338 LEU A N 1
ATOM 4578 C CA . LEU A 1 292 ? 59.430 70.333 47.363 1.00 57.41 338 LEU A CA 1
ATOM 4579 C C . LEU A 1 292 ? 59.381 69.383 48.554 1.00 62.36 338 LEU A C 1
ATOM 4580 O O . LEU A 1 292 ? 58.887 68.261 48.403 1.00 79.35 338 LEU A O 1
ATOM 4596 N N . ARG A 1 293 ? 59.872 69.797 49.722 1.00 63.25 339 ARG A N 1
ATOM 4597 C CA . ARG A 1 293 ? 59.789 69.046 50.974 1.00 79.14 339 ARG A CA 1
ATOM 4598 C C . ARG A 1 293 ? 60.632 67.777 50.989 1.00 79.31 339 ARG A C 1
ATOM 4599 O O . ARG A 1 293 ? 60.468 66.953 51.898 1.00 70.86 339 ARG A O 1
ATOM 4620 N N . SER A 1 294 ? 61.519 67.578 50.019 1.00 72.37 340 SER A N 1
ATOM 4621 C CA . SER A 1 294 ? 62.366 66.392 50.040 1.00 87.35 340 SER A CA 1
ATOM 4622 C C . SER A 1 294 ? 63.154 66.346 51.342 1.00 89.86 340 SER A C 1
ATOM 4623 O O . SER A 1 294 ? 63.772 67.336 51.740 1.00 102.57 340 SER A O 1
ATOM 4631 N N . VAL A 1 295 ? 63.124 65.196 52.011 1.00 102.11 341 VAL A N 1
ATOM 4632 C CA . VAL A 1 295 ? 63.816 65.015 53.282 1.00 124.28 341 VAL A CA 1
ATOM 4633 C C . VAL A 1 295 ? 64.851 63.911 53.130 1.00 135.87 341 VAL A C 1
ATOM 4634 O O . VAL A 1 295 ? 64.669 62.956 52.368 1.00 136.60 341 VAL A O 1
ATOM 4647 N N . ASP A 1 296 ? 65.948 64.051 53.872 1.00 131.51 342 ASP A N 1
ATOM 4648 C CA . ASP A 1 296 ? 67.039 63.081 53.864 1.00 141.66 342 ASP A CA 1
ATOM 4649 C C . ASP A 1 296 ? 67.521 62.821 52.437 1.00 119.32 342 ASP A C 1
ATOM 4650 O O . ASP A 1 296 ? 67.484 61.701 51.925 1.00 126.39 342 ASP A O 1
ATOM 4659 N N . PHE A 1 297 ? 67.978 63.896 51.799 1.00 94.62 343 PHE A N 1
ATOM 4660 C CA . PHE A 1 297 ? 68.539 63.831 50.450 1.00 97.32 343 PHE A CA 1
ATOM 4661 C C . PHE A 1 297 ? 70.033 63.569 50.595 1.00 102.32 343 PHE A C 1
ATOM 4662 O O . PHE A 1 297 ? 70.832 64.490 50.775 1.00 98.07 343 PHE A O 1
ATOM 4679 N N . HIS A 1 298 ? 70.412 62.295 50.521 1.00 108.70 344 HIS A N 1
ATOM 4680 C CA . HIS A 1 298 ? 71.791 61.905 50.787 1.00 104.45 344 HIS A CA 1
ATOM 4681 C C . HIS A 1 298 ? 72.753 62.676 49.890 1.00 93.43 344 HIS A C 1
ATOM 4682 O O . HIS A 1 298 ? 72.434 63.028 48.752 1.00 89.26 344 HIS A O 1
ATOM 4696 N N . ASN A 1 299 ? 73.947 62.940 50.421 1.00 87.11 345 ASN A N 1
ATOM 4697 C CA . ASN A 1 299 ? 74.978 63.612 49.641 1.00 76.18 345 ASN A CA 1
ATOM 4698 C C . ASN A 1 299 ? 75.491 62.747 48.498 1.00 77.78 345 ASN A C 1
ATOM 4699 O O . ASN A 1 299 ? 76.078 63.281 47.551 1.00 84.88 345 ASN A O 1
ATOM 4710 N N . GLU A 1 300 ? 75.283 61.430 48.562 1.00 87.04 346 GLU A N 1
ATOM 4711 C CA . GLU A 1 300 ? 75.694 60.542 47.482 1.00 72.75 346 GLU A CA 1
ATOM 4712 C C . GLU A 1 300 ? 74.917 60.777 46.195 1.00 56.82 346 GLU A C 1
ATOM 4713 O O . GLU A 1 300 ? 75.282 60.210 45.160 1.00 64.31 346 GLU A O 1
ATOM 4725 N N . ASN A 1 301 ? 73.860 61.583 46.233 1.00 70.19 347 ASN A N 1
ATOM 4726 C CA . ASN A 1 301 ? 73.048 61.864 45.060 1.00 54.37 347 ASN A CA 1
ATOM 4727 C C . ASN A 1 301 ? 73.555 63.060 44.268 1.00 51.63 347 ASN A C 1
ATOM 4728 O O . ASN A 1 301 ? 72.890 63.482 43.317 1.00 52.55 347 ASN A O 1
ATOM 4739 N N . ILE A 1 302 ? 74.712 63.611 44.632 1.00 58.30 348 ILE A N 1
ATOM 4740 C CA . ILE A 1 302 ? 75.285 64.761 43.945 1.00 64.20 348 ILE A CA 1
ATOM 4741 C C . ILE A 1 302 ? 76.715 64.429 43.548 1.00 55.94 348 ILE A C 1
ATOM 4742 O O . ILE A 1 302 ? 77.477 63.883 44.352 1.00 58.54 348 ILE A O 1
ATOM 4758 N N . ILE A 1 303 ? 77.073 64.756 42.309 1.00 57.02 349 ILE A N 1
ATOM 4759 C CA . ILE A 1 303 ? 78.441 64.650 41.820 1.00 65.20 349 ILE A CA 1
ATOM 4760 C C . ILE A 1 303 ? 78.905 66.044 41.431 1.00 62.53 349 ILE A C 1
ATOM 4761 O O . ILE A 1 303 ? 78.203 66.760 40.706 1.00 56.45 349 ILE A O 1
ATOM 4777 N N . ALA A 1 304 ? 80.081 66.426 41.917 1.00 53.33 350 ALA A N 1
ATOM 4778 C CA . ALA A 1 304 ? 80.671 67.715 41.584 1.00 54.83 350 ALA A CA 1
ATOM 4779 C C . ALA A 1 304 ? 81.428 67.580 40.270 1.00 49.37 350 ALA A C 1
ATOM 4780 O O . ALA A 1 304 ? 82.432 66.864 40.197 1.00 52.75 350 ALA A O 1
ATOM 4787 N N . SER A 1 305 ? 80.945 68.251 39.228 1.00 46.95 351 SER A N 1
ATOM 4788 C CA . SER A 1 305 ? 81.643 68.320 37.945 1.00 52.27 351 SER A CA 1
ATOM 4789 C C . SER A 1 305 ? 82.035 69.781 37.744 1.00 59.56 351 SER A C 1
ATOM 4790 O O . SER A 1 305 ? 81.245 70.590 37.249 1.00 52.82 351 SER A O 1
ATOM 4798 N N . GLY A 1 306 ? 83.256 70.115 38.151 1.00 54.49 352 GLY A N 1
ATOM 4799 C CA . GLY A 1 306 ? 83.718 71.486 38.036 1.00 68.76 352 GLY A CA 1
ATOM 4800 C C . GLY A 1 306 ? 82.785 72.430 38.765 1.00 64.67 352 GLY A C 1
ATOM 4801 O O . GLY A 1 306 ? 82.457 72.238 39.942 1.00 47.27 352 GLY A O 1
ATOM 4805 N N . GLU A 1 307 ? 82.340 73.465 38.051 1.00 66.00 353 GLU A N 1
ATOM 4806 C CA . GLU A 1 307 ? 81.460 74.463 38.646 1.00 59.76 353 GLU A CA 1
ATOM 4807 C C . GLU A 1 307 ? 80.112 73.883 39.043 1.00 67.05 353 GLU A C 1
ATOM 4808 O O . GLU A 1 307 ? 79.439 74.452 39.908 1.00 57.84 353 GLU A O 1
ATOM 4820 N N . HIS A 1 308 ? 79.701 72.769 38.437 1.00 60.35 354 HIS A N 1
ATOM 4821 C CA . HIS A 1 308 ? 78.309 72.357 38.497 1.00 46.34 354 HIS A CA 1
ATOM 4822 C C . HIS A 1 308 ? 78.122 71.215 39.481 1.00 43.56 354 HIS A C 1
ATOM 4823 O O . HIS A 1 308 ? 78.718 70.142 39.289 1.00 55.34 354 HIS A O 1
ATOM 4837 N N . PRO A 1 309 ? 77.323 71.389 40.537 1.00 42.52 355 PRO A N 1
ATOM 4838 C CA . PRO A 1 309 ? 76.853 70.235 41.314 1.00 48.73 355 PRO A CA 1
ATOM 4839 C C . PRO A 1 309 ? 75.662 69.609 40.607 1.00 53.43 355 PRO A C 1
ATOM 4840 O O . PRO A 1 309 ? 74.645 70.270 40.386 1.00 58.39 355 PRO A O 1
ATOM 4851 N N . ILE A 1 310 ? 75.793 68.340 40.235 1.00 51.46 356 ILE A N 1
ATOM 4852 C CA . ILE A 1 310 ? 74.782 67.643 39.449 1.00 53.23 356 ILE A CA 1
ATOM 4853 C C . ILE A 1 310 ? 74.067 66.656 40.357 1.00 52.16 356 ILE A C 1
ATOM 4854 O O . ILE A 1 310 ? 74.712 65.861 41.050 1.00 55.27 356 ILE A O 1
ATOM 4870 N N . LEU A 1 311 ? 72.737 66.707 40.359 1.00 56.18 357 LEU A N 1
ATOM 4871 C CA . LEU A 1 311 ? 71.933 65.720 41.076 1.00 56.66 357 LEU A CA 1
ATOM 4872 C C . LEU A 1 311 ? 71.690 64.565 40.112 1.00 55.27 357 LEU A C 1
ATOM 4873 O O . LEU A 1 311 ? 70.858 64.660 39.206 1.00 61.90 357 LEU A O 1
ATOM 4889 N N . ILE A 1 312 ? 72.427 63.475 40.298 1.00 52.24 358 ILE A N 1
ATOM 4890 C CA . ILE A 1 312 ? 72.346 62.346 39.375 1.00 59.04 358 ILE A CA 1
ATOM 4891 C C . ILE A 1 312 ? 71.208 61.405 39.746 1.00 51.83 358 ILE A C 1
ATOM 4892 O O . ILE A 1 312 ? 70.521 60.880 38.868 1.00 71.01 358 ILE A O 1
ATOM 4908 N N . ASP A 1 313 ? 70.991 61.175 41.037 1.00 65.29 359 ASP A N 1
ATOM 4909 C CA . ASP A 1 313 ? 69.879 60.370 41.525 1.00 69.44 359 ASP A CA 1
ATOM 4910 C C . ASP A 1 313 ? 68.911 61.291 42.249 1.00 74.52 359 ASP A C 1
ATOM 4911 O O . ASP A 1 313 ? 69.301 61.997 43.184 1.00 78.63 359 ASP A O 1
ATOM 4920 N N . LEU A 1 314 ? 67.658 61.290 41.813 1.00 83.02 360 LEU A N 1
ATOM 4921 C CA . LEU A 1 314 ? 66.635 62.100 42.458 1.00 96.56 360 LEU A CA 1
ATOM 4922 C C . LEU A 1 314 ? 65.302 61.359 42.406 1.00 66.64 360 LEU A C 1
ATOM 4923 O O . LEU A 1 314 ? 64.261 61.917 42.058 1.00 52.96 360 LEU A O 1
ATOM 4939 N N . GLU A 1 315 ? 65.334 60.074 42.753 1.00 73.37 361 GLU A N 1
ATOM 4940 C CA . GLU A 1 315 ? 64.122 59.296 42.953 1.00 65.93 361 GLU A CA 1
ATOM 4941 C C . GLU A 1 315 ? 63.435 59.626 44.270 1.00 63.90 361 GLU A C 1
ATOM 4942 O O . GLU A 1 315 ? 62.349 59.100 44.533 1.00 77.22 361 GLU A O 1
ATOM 4954 N N . THR A 1 316 ? 64.043 60.475 45.101 1.00 62.54 362 THR A N 1
ATOM 4955 C CA . THR A 1 316 ? 63.459 60.900 46.367 1.00 61.88 362 THR A CA 1
ATOM 4956 C C . THR A 1 316 ? 63.159 62.395 46.373 1.00 59.36 362 THR A C 1
ATOM 4957 O O . THR A 1 316 ? 62.950 62.978 47.442 1.00 76.77 362 THR A O 1
ATOM 4968 N N . LEU A 1 317 ? 63.145 63.029 45.198 1.00 58.34 363 LEU A N 1
ATOM 4969 C CA . LEU A 1 317 ? 62.826 64.450 45.125 1.00 62.87 363 LEU A CA 1
ATOM 4970 C C . LEU A 1 317 ? 61.489 64.757 45.786 1.00 62.62 363 LEU A C 1
ATOM 4971 O O . LEU A 1 317 ? 61.317 65.830 46.371 1.00 70.00 363 LEU A O 1
ATOM 4987 N N . PHE A 1 318 ? 60.531 63.833 45.696 1.00 83.97 364 PHE A N 1
ATOM 4988 C CA . PHE A 1 318 ? 59.236 63.990 46.348 1.00 77.47 364 PHE A CA 1
ATOM 4989 C C . PHE A 1 318 ? 59.025 62.913 47.402 1.00 75.86 364 PHE A C 1
ATOM 4990 O O . PHE A 1 318 ? 58.021 62.198 47.356 1.00 114.14 364 PHE A O 1
ATOM 5007 N N . ASP A 1 319 ? 59.948 62.775 48.346 1.00 72.25 365 ASP A N 1
ATOM 5008 C CA . ASP A 1 319 ? 59.782 61.809 49.434 1.00 89.93 365 ASP A CA 1
ATOM 5009 C C . ASP A 1 319 ? 59.308 62.526 50.697 1.00 101.45 365 ASP A C 1
ATOM 5010 O O . ASP A 1 319 ? 59.940 62.501 51.756 1.00 107.40 365 ASP A O 1
ATOM 5019 N N . ASN A 1 320 ? 58.159 63.179 50.552 1.00 79.09 366 ASN A N 1
ATOM 5020 C CA . ASN A 1 320 ? 57.547 63.990 51.599 1.00 95.71 366 ASN A CA 1
ATOM 5021 C C . ASN A 1 320 ? 56.244 63.312 52.015 1.00 105.21 366 ASN A C 1
ATOM 5022 O O . ASN A 1 320 ? 55.151 63.741 51.645 1.00 126.60 366 ASN A O 1
ATOM 5033 N N . HIS A 1 321 ? 56.364 62.240 52.793 1.00 93.73 367 HIS A N 1
ATOM 5034 C CA . HIS A 1 321 ? 55.181 61.514 53.226 1.00 106.88 367 HIS A CA 1
ATOM 5035 C C . HIS A 1 321 ? 55.456 60.807 54.543 1.00 124.82 367 HIS A C 1
ATOM 5036 O O . HIS A 1 321 ? 56.607 60.594 54.935 1.00 124.25 367 HIS A O 1
ATOM 5050 N N . VAL A 1 322 ? 54.370 60.446 55.221 1.00 128.77 368 VAL A N 1
ATOM 5051 C CA . VAL A 1 322 ? 54.433 59.783 56.515 1.00 133.40 368 VAL A CA 1
ATOM 5052 C C . VAL A 1 322 ? 53.320 58.747 56.605 1.00 106.61 368 VAL A C 1
ATOM 5053 O O . VAL A 1 322 ? 52.295 58.868 55.934 1.00 101.88 368 VAL A O 1
ATOM 5066 N N . LEU A 1 331 ? 56.372 66.709 68.148 1.00 106.58 377 LEU A N 1
ATOM 5067 C CA . LEU A 1 331 ? 55.294 67.413 68.834 1.00 125.25 377 LEU A CA 1
ATOM 5068 C C . LEU A 1 331 ? 55.787 68.724 69.438 1.00 126.04 377 LEU A C 1
ATOM 5069 O O . LEU A 1 331 ? 55.069 69.725 69.436 1.00 104.19 377 LEU A O 1
ATOM 5084 N N . HIS A 1 332 ? 57.013 68.715 69.953 1.00 129.19 378 HIS A N 1
ATOM 5085 C CA . HIS A 1 332 ? 57.555 69.903 70.595 1.00 107.36 378 HIS A CA 1
ATOM 5086 C C . HIS A 1 332 ? 57.835 70.990 69.564 1.00 105.53 378 HIS A C 1
ATOM 5087 O O . HIS A 1 332 ? 58.182 70.716 68.410 1.00 97.29 378 HIS A O 1
ATOM 5101 N N . VAL A 1 333 ? 57.679 72.240 70.007 1.00 94.69 379 VAL A N 1
ATOM 5102 C CA . VAL A 1 333 ? 57.813 73.396 69.117 1.00 77.40 379 VAL A CA 1
ATOM 5103 C C . VAL A 1 333 ? 59.083 73.279 68.285 1.00 99.21 379 VAL A C 1
ATOM 5104 O O . VAL A 1 333 ? 59.056 73.336 67.049 1.00 81.83 379 VAL A O 1
ATOM 5117 N N . THR A 1 334 ? 60.222 73.128 68.965 1.00 104.65 380 THR A N 1
ATOM 5118 C CA . THR A 1 334 ? 61.510 73.106 68.280 1.00 81.38 380 THR A CA 1
ATOM 5119 C C . THR A 1 334 ? 61.535 72.030 67.202 1.00 91.77 380 THR A C 1
ATOM 5120 O O . THR A 1 334 ? 61.932 72.288 66.061 1.00 94.11 380 THR A O 1
ATOM 5131 N N . ALA A 1 335 ? 61.108 70.813 67.547 1.00 97.62 381 ALA A N 1
ATOM 5132 C CA . ALA A 1 335 ? 61.036 69.748 66.553 1.00 84.50 381 ALA A CA 1
ATOM 5133 C C . ALA A 1 335 ? 60.184 70.170 65.362 1.00 78.58 381 ALA A C 1
ATOM 5134 O O . ALA A 1 335 ? 60.517 69.865 64.210 1.00 62.12 381 ALA A O 1
ATOM 5141 N N . LEU A 1 336 ? 59.080 70.873 65.621 1.00 85.78 382 LEU A N 1
ATOM 5142 C CA . LEU A 1 336 ? 58.268 71.405 64.531 1.00 94.46 382 LEU A CA 1
ATOM 5143 C C . LEU A 1 336 ? 59.100 72.303 63.626 1.00 83.68 382 LEU A C 1
ATOM 5144 O O . LEU A 1 336 ? 59.124 72.123 62.402 1.00 83.36 382 LEU A O 1
ATOM 5160 N N . GLU A 1 337 ? 59.798 73.278 64.217 1.00 86.09 383 GLU A N 1
ATOM 5161 C CA . GLU A 1 337 ? 60.602 74.203 63.422 1.00 80.43 383 GLU A CA 1
ATOM 5162 C C . GLU A 1 337 ? 61.657 73.466 62.607 1.00 76.79 383 GLU A C 1
ATOM 5163 O O . GLU A 1 337 ? 61.910 73.813 61.447 1.00 73.50 383 GLU A O 1
ATOM 5175 N N . LEU A 1 338 ? 62.287 72.448 63.196 1.00 75.06 384 LEU A N 1
ATOM 5176 C CA . LEU A 1 338 ? 63.332 71.716 62.487 1.00 81.21 384 LEU A CA 1
ATOM 5177 C C . LEU A 1 338 ? 62.752 70.933 61.317 1.00 84.77 384 LEU A C 1
ATOM 5178 O O . LEU A 1 338 ? 63.238 71.037 60.185 1.00 87.09 384 LEU A O 1
ATOM 5194 N N . LYS A 1 339 ? 61.710 70.138 61.572 1.00 88.84 385 LYS A N 1
ATOM 5195 C CA . LYS A 1 339 ? 61.029 69.440 60.487 1.00 91.92 385 LYS A CA 1
ATOM 5196 C C . LYS A 1 339 ? 60.590 70.411 59.398 1.00 85.40 385 LYS A C 1
ATOM 5197 O O . LYS A 1 339 ? 60.553 70.048 58.217 1.00 87.12 385 LYS A O 1
ATOM 5216 N N . HIS A 1 340 ? 60.273 71.650 59.772 1.00 84.17 386 HIS A N 1
ATOM 5217 C CA . HIS A 1 340 ? 59.793 72.656 58.834 1.00 93.81 386 HIS A CA 1
ATOM 5218 C C . HIS A 1 340 ? 60.919 73.406 58.132 1.00 87.59 386 HIS A C 1
ATOM 5219 O O . HIS A 1 340 ? 60.680 74.013 57.082 1.00 84.30 386 HIS A O 1
ATOM 5233 N N . SER A 1 341 ? 62.137 73.363 58.667 1.00 87.43 387 SER A N 1
ATOM 5234 C CA . SER A 1 341 ? 63.223 74.203 58.189 1.00 82.73 387 SER A CA 1
ATOM 5235 C C . SER A 1 341 ? 63.999 73.528 57.057 1.00 78.34 387 SER A C 1
ATOM 5236 O O . SER A 1 341 ? 63.755 72.375 56.693 1.00 92.09 387 SER A O 1
ATOM 5244 N N . VAL A 1 342 ? 64.952 74.277 56.493 1.00 70.89 388 VAL A N 1
ATOM 5245 C CA . VAL A 1 342 ? 65.899 73.716 55.531 1.00 75.58 388 VAL A CA 1
ATOM 5246 C C . VAL A 1 342 ? 66.751 72.624 56.154 1.00 76.04 388 VAL A C 1
ATOM 5247 O O . VAL A 1 342 ? 67.314 71.794 55.433 1.00 90.64 388 VAL A O 1
ATOM 5260 N N . LEU A 1 343 ? 66.871 72.608 57.481 1.00 72.83 389 LEU A N 1
ATOM 5261 C CA . LEU A 1 343 ? 67.737 71.636 58.137 1.00 77.09 389 LEU A CA 1
ATOM 5262 C C . LEU A 1 343 ? 67.276 70.207 57.878 1.00 91.67 389 LEU A C 1
ATOM 5263 O O . LEU A 1 343 ? 68.098 69.283 57.867 1.00 91.08 389 LEU A O 1
ATOM 5279 N N . SER A 1 344 ? 65.972 70.008 57.668 1.00 92.66 390 SER A N 1
ATOM 5280 C CA . SER A 1 344 ? 65.447 68.665 57.448 1.00 87.76 390 SER A CA 1
ATOM 5281 C C . SER A 1 344 ? 66.081 68.022 56.222 1.00 98.05 390 SER A C 1
ATOM 5282 O O . SER A 1 344 ? 66.491 66.856 56.257 1.00 123.53 390 SER A O 1
ATOM 5290 N N . SER A 1 345 ? 66.167 68.770 55.129 1.00 97.58 391 SER A N 1
ATOM 5291 C CA . SER A 1 345 ? 66.620 68.238 53.855 1.00 105.75 391 SER A CA 1
ATOM 5292 C C . SER A 1 345 ? 68.131 68.347 53.718 1.00 111.99 391 SER A C 1
ATOM 5293 O O . SER A 1 345 ? 68.764 69.252 54.267 1.00 117.58 391 SER A O 1
ATOM 5335 N N . LEU A 1 348 ? 73.299 68.578 56.712 1.00 140.91 394 LEU A N 1
ATOM 5336 C CA . LEU A 1 348 ? 73.187 68.568 58.172 1.00 132.20 394 LEU A CA 1
ATOM 5337 C C . LEU A 1 348 ? 71.753 68.645 58.687 1.00 117.72 394 LEU A C 1
ATOM 5338 O O . LEU A 1 348 ? 71.317 67.794 59.465 1.00 97.11 394 LEU A O 1
ATOM 5354 N N . GLU A 1 400 ? 85.800 58.689 51.211 1.00 141.77 446 GLU A N 1
ATOM 5355 C CA . GLU A 1 400 ? 85.320 59.946 50.646 1.00 140.56 446 GLU A CA 1
ATOM 5356 C C . GLU A 1 400 ? 84.684 59.718 49.275 1.00 140.41 446 GLU A C 1
ATOM 5357 O O . GLU A 1 400 ? 85.140 58.871 48.505 1.00 129.67 446 GLU A O 1
ATOM 5368 N N . LYS A 1 401 ? 83.634 60.479 48.975 1.00 129.89 447 LYS A N 1
ATOM 5369 C CA . LYS A 1 401 ? 82.817 60.261 47.787 1.00 126.92 447 LYS A CA 1
ATOM 5370 C C . LYS A 1 401 ? 82.883 61.480 46.861 1.00 107.81 447 LYS A C 1
ATOM 5371 O O . LYS A 1 401 ? 83.703 62.385 47.041 1.00 92.70 447 LYS A O 1
ATOM 5390 N N . LEU A 1 402 ? 82.000 61.494 45.861 1.00 92.20 448 LEU A N 1
ATOM 5391 C CA . LEU A 1 402 ? 82.176 62.300 44.660 1.00 82.24 448 LEU A CA 1
ATOM 5392 C C . LEU A 1 402 ? 81.416 63.621 44.676 1.00 80.13 448 LEU A C 1
ATOM 5393 O O . LEU A 1 402 ? 81.450 64.342 43.674 1.00 75.07 448 LEU A O 1
ATOM 5409 N N . ASN A 1 403 ? 80.729 63.962 45.766 1.00 84.82 449 ASN A N 1
ATOM 5410 C CA . ASN A 1 403 ? 79.901 65.161 45.767 1.00 70.48 449 ASN A CA 1
ATOM 5411 C C . ASN A 1 403 ? 80.671 66.426 46.122 1.00 66.74 449 ASN A C 1
ATOM 5412 O O . ASN A 1 403 ? 80.175 67.528 45.857 1.00 65.59 449 ASN A O 1
ATOM 5423 N N . ALA A 1 404 ? 81.859 66.299 46.704 1.00 76.96 450 ALA A N 1
ATOM 5424 C CA . ALA A 1 404 ? 82.610 67.475 47.121 1.00 77.41 450 ALA A CA 1
ATOM 5425 C C . ALA A 1 404 ? 83.408 68.040 45.945 1.00 74.88 450 ALA A C 1
ATOM 5426 O O . ALA A 1 404 ? 83.950 67.276 45.141 1.00 80.59 450 ALA A O 1
ATOM 5433 N N . PRO A 1 405 ? 83.499 69.360 45.817 1.00 59.73 451 PRO A N 1
ATOM 5434 C CA . PRO A 1 405 ? 84.381 69.945 44.806 1.00 75.65 451 PRO A CA 1
ATOM 5435 C C . PRO A 1 405 ? 85.817 69.994 45.312 1.00 82.87 451 PRO A C 1
ATOM 5436 O O . PRO A 1 405 ? 86.101 69.787 46.492 1.00 79.13 451 PRO A O 1
ATOM 5447 N N . LYS A 1 406 ? 86.730 70.273 44.387 1.00 78.23 452 LYS A N 1
ATOM 5448 C CA . LYS A 1 406 ? 88.145 70.353 44.712 1.00 86.85 452 LYS A CA 1
ATOM 5449 C C . LYS A 1 406 ? 88.771 71.497 43.931 1.00 86.89 452 LYS A C 1
ATOM 5450 O O . LYS A 1 406 ? 88.377 71.787 42.799 1.00 77.09 452 LYS A O 1
ATOM 5469 N N . LEU A 1 407 ? 89.747 72.149 44.557 1.00 99.82 453 LEU A N 1
ATOM 5470 C CA . LEU A 1 407 ? 90.455 73.285 43.973 1.00 79.31 453 LEU A CA 1
ATOM 5471 C C . LEU A 1 407 ? 91.865 72.826 43.623 1.00 90.27 453 LEU A C 1
ATOM 5472 O O . LEU A 1 407 ? 92.737 72.752 44.493 1.00 105.77 453 LEU A O 1
ATOM 5488 N N . ASN A 1 408 ? 92.086 72.523 42.348 1.00 88.59 454 ASN A N 1
ATOM 5489 C CA . ASN A 1 408 ? 93.386 72.065 41.869 1.00 99.57 454 ASN A CA 1
ATOM 5490 C C . ASN A 1 408 ? 93.874 70.878 42.700 1.00 96.26 454 ASN A C 1
ATOM 5491 O O . ASN A 1 408 ? 94.964 70.884 43.274 1.00 105.18 454 ASN A O 1
ATOM 5502 N N . GLY A 1 409 ? 93.027 69.852 42.764 1.00 86.21 455 GLY A N 1
ATOM 5503 C CA . GLY A 1 409 ? 93.360 68.620 43.445 1.00 70.52 455 GLY A CA 1
ATOM 5504 C C . GLY A 1 409 ? 93.278 68.668 44.954 1.00 73.34 455 GLY A C 1
ATOM 5505 O O . GLY A 1 409 ? 93.431 67.620 45.596 1.00 82.45 455 GLY A O 1
ATOM 5509 N N . ARG A 1 410 ? 93.042 69.838 45.547 1.00 96.16 456 ARG A N 1
ATOM 5510 C CA . ARG A 1 410 ? 92.968 69.933 46.999 1.00 112.20 456 ARG A CA 1
ATOM 5511 C C . ARG A 1 410 ? 91.523 70.084 47.461 1.00 102.46 456 ARG A C 1
ATOM 5512 O O . ARG A 1 410 ? 90.735 70.786 46.816 1.00 95.82 456 ARG A O 1
ATOM 5533 N N . PRO A 1 411 ? 91.147 69.449 48.568 1.00 98.99 457 PRO A N 1
ATOM 5534 C CA . PRO A 1 411 ? 89.775 69.592 49.059 1.00 106.91 457 PRO A CA 1
ATOM 5535 C C . PRO A 1 411 ? 89.551 70.954 49.695 1.00 104.10 457 PRO A C 1
ATOM 5536 O O . PRO A 1 411 ? 90.480 71.596 50.192 1.00 90.25 457 PRO A O 1
ATOM 5547 N N . VAL A 1 412 ? 88.295 71.392 49.669 1.00 101.87 458 VAL A N 1
ATOM 5548 C CA . VAL A 1 412 ? 87.897 72.653 50.276 1.00 95.34 458 VAL A CA 1
ATOM 5549 C C . VAL A 1 412 ? 86.919 72.357 51.403 1.00 93.05 458 VAL A C 1
ATOM 5550 O O . VAL A 1 412 ? 86.305 71.288 51.465 1.00 82.90 458 VAL A O 1
ATOM 5563 N N . SER A 1 413 ? 86.790 73.320 52.308 1.00 100.88 459 SER A N 1
ATOM 5564 C CA . SER A 1 413 ? 85.718 73.324 53.291 1.00 105.62 459 SER A CA 1
ATOM 5565 C C . SER A 1 413 ? 84.650 74.310 52.840 1.00 97.67 459 SER A C 1
ATOM 5566 O O . SER A 1 413 ? 84.962 75.414 52.381 1.00 91.10 459 SER A O 1
ATOM 5574 N N . ALA A 1 414 ? 83.389 73.903 52.967 1.00 85.93 460 ALA A N 1
ATOM 5575 C CA . ALA A 1 414 ? 82.300 74.691 52.413 1.00 67.06 460 ALA A CA 1
ATOM 5576 C C . ALA A 1 414 ? 82.092 76.008 53.152 1.00 72.25 460 ALA A C 1
ATOM 5577 O O . ALA A 1 414 ? 81.480 76.925 52.592 1.00 80.19 460 ALA A O 1
ATOM 5584 N N . VAL A 1 415 ? 82.595 76.132 54.384 1.00 85.30 461 VAL A N 1
ATOM 5585 C CA . VAL A 1 415 ? 82.329 77.334 55.175 1.00 88.00 461 VAL A CA 1
ATOM 5586 C C . VAL A 1 415 ? 82.811 78.583 54.448 1.00 82.10 461 VAL A C 1
ATOM 5587 O O . VAL A 1 415 ? 82.107 79.600 54.396 1.00 85.43 461 VAL A O 1
ATOM 5600 N N . PHE A 1 416 ? 83.997 78.519 53.844 1.00 73.64 462 PHE A N 1
ATOM 5601 C CA . PHE A 1 416 ? 84.582 79.678 53.175 1.00 78.83 462 PHE A CA 1
ATOM 5602 C C . PHE A 1 416 ? 83.679 80.203 52.064 1.00 74.00 462 PHE A C 1
ATOM 5603 O O . PHE A 1 416 ? 83.977 81.237 51.454 1.00 73.61 462 PHE A O 1
ATOM 5620 N N . TYR A 1 417 ? 82.582 79.497 51.773 1.00 77.62 463 TYR A N 1
ATOM 5621 C CA . TYR A 1 417 ? 81.668 79.902 50.712 1.00 73.31 463 TYR A CA 1
ATOM 5622 C C . TYR A 1 417 ? 80.207 79.937 51.155 1.00 66.31 463 TYR A C 1
ATOM 5623 O O . TYR A 1 417 ? 79.315 80.016 50.297 1.00 55.55 463 TYR A O 1
ATOM 5641 N N . THR A 1 418 ? 79.935 79.900 52.465 1.00 66.78 464 THR A N 1
ATOM 5642 C CA . THR A 1 418 ? 78.556 79.996 52.941 1.00 72.77 464 THR A CA 1
ATOM 5643 C C . THR A 1 418 ? 77.814 81.131 52.248 1.00 64.74 464 THR A C 1
ATOM 5644 O O . THR A 1 418 ? 76.701 80.948 51.744 1.00 81.25 464 THR A O 1
ATOM 5655 N N . ASP A 1 419 ? 78.429 82.317 52.211 1.00 64.30 465 ASP A N 1
ATOM 5656 C CA . ASP A 1 419 ? 77.769 83.497 51.663 1.00 62.33 465 ASP A CA 1
ATOM 5657 C C . ASP A 1 419 ? 77.158 83.228 50.295 1.00 76.10 465 ASP A C 1
ATOM 5658 O O . ASP A 1 419 ? 76.109 83.792 49.963 1.00 80.23 465 ASP A O 1
ATOM 5667 N N . PHE A 1 420 ? 77.788 82.370 49.490 1.00 66.21 466 PHE A N 1
ATOM 5668 C CA . PHE A 1 420 ? 77.272 82.117 48.149 1.00 64.73 466 PHE A CA 1
ATOM 5669 C C . PHE A 1 420 ? 76.115 81.125 48.175 1.00 69.66 466 PHE A C 1
ATOM 5670 O O . PHE A 1 420 ? 75.124 81.311 47.459 1.00 64.61 466 PHE A O 1
ATOM 5687 N N . ILE A 1 421 ? 76.210 80.081 49.000 1.00 61.61 467 ILE A N 1
ATOM 5688 C CA . ILE A 1 421 ? 75.084 79.179 49.218 1.00 64.59 467 ILE A CA 1
ATOM 5689 C C . ILE A 1 421 ? 73.848 80.033 49.454 1.00 68.42 467 ILE A C 1
ATOM 5690 O O . ILE A 1 421 ? 72.919 80.042 48.637 1.00 55.15 467 ILE A O 1
ATOM 5706 N N . VAL A 1 422 ? 73.844 80.759 50.572 1.00 71.77 468 VAL A N 1
ATOM 5707 C CA . VAL A 1 422 ? 72.825 81.759 50.872 1.00 78.85 468 VAL A CA 1
ATOM 5708 C C . VAL A 1 422 ? 72.394 82.440 49.581 1.00 62.37 468 VAL A C 1
ATOM 5709 O O . VAL A 1 422 ? 71.233 82.329 49.166 1.00 67.78 468 VAL A O 1
ATOM 5722 N N . GLU A 1 423 ? 73.336 83.125 48.925 1.00 53.60 469 GLU A N 1
ATOM 5723 C CA . GLU A 1 423 ? 73.028 83.847 47.698 1.00 56.21 469 GLU A CA 1
ATOM 5724 C C . GLU A 1 423 ? 72.171 82.987 46.778 1.00 59.24 469 GLU A C 1
ATOM 5725 O O . GLU A 1 423 ? 71.009 83.311 46.501 1.00 58.28 469 GLU A O 1
ATOM 5737 N N . GLY A 1 424 ? 72.725 81.856 46.336 1.00 66.74 470 GLY A N 1
ATOM 5738 C CA . GLY A 1 424 ? 71.974 80.962 45.469 1.00 62.31 470 GLY A CA 1
ATOM 5739 C C . GLY A 1 424 ? 70.586 80.676 45.997 1.00 55.88 470 GLY A C 1
ATOM 5740 O O . GLY A 1 424 ? 69.588 80.887 45.303 1.00 63.27 470 GLY A O 1
ATOM 5744 N N . PHE A 1 425 ? 70.500 80.208 47.244 1.00 41.85 471 PHE A N 1
ATOM 5745 C CA . PHE A 1 425 ? 69.199 79.940 47.845 1.00 53.21 471 PHE A CA 1
ATOM 5746 C C . PHE A 1 425 ? 68.267 81.123 47.633 1.00 63.48 471 PHE A C 1
ATOM 5747 O O . PHE A 1 425 ? 67.171 80.980 47.076 1.00 69.80 471 PHE A O 1
ATOM 5764 N N . LYS A 1 426 ? 68.707 82.311 48.053 1.00 61.68 472 LYS A N 1
ATOM 5765 C CA . LYS A 1 426 ? 67.957 83.535 47.816 1.00 67.46 472 LYS A CA 1
ATOM 5766 C C . LYS A 1 426 ? 67.427 83.571 46.387 1.00 72.74 472 LYS A C 1
ATOM 5767 O O . LYS A 1 426 ? 66.212 83.575 46.154 1.00 71.43 472 LYS A O 1
ATOM 5786 N N . ASN A 1 427 ? 68.345 83.547 45.418 1.00 64.32 473 ASN A N 1
ATOM 5787 C CA . ASN A 1 427 ? 67.967 83.746 44.027 1.00 56.50 473 ASN A CA 1
ATOM 5788 C C . ASN A 1 427 ? 66.961 82.707 43.554 1.00 63.74 473 ASN A C 1
ATOM 5789 O O . ASN A 1 427 ? 66.223 82.967 42.597 1.00 63.06 473 ASN A O 1
ATOM 5800 N N . ALA A 1 428 ? 66.908 81.544 44.202 1.00 70.91 474 ALA A N 1
ATOM 5801 C CA . ALA A 1 428 ? 65.924 80.531 43.846 1.00 62.24 474 ALA A CA 1
ATOM 5802 C C . ALA A 1 428 ? 64.637 80.693 44.640 1.00 65.43 474 ALA A C 1
ATOM 5803 O O . ALA A 1 428 ? 63.545 80.513 44.092 1.00 73.41 474 ALA A O 1
ATOM 5810 N N . TYR A 1 429 ? 64.745 81.040 45.923 1.00 67.63 475 TYR A N 1
ATOM 5811 C CA . TYR A 1 429 ? 63.551 81.224 46.742 1.00 71.91 475 TYR A CA 1
ATOM 5812 C C . TYR A 1 429 ? 62.702 82.372 46.213 1.00 70.78 475 TYR A C 1
ATOM 5813 O O . TYR A 1 429 ? 61.468 82.283 46.183 1.00 64.99 475 TYR A O 1
ATOM 5831 N N . ALA A 1 430 ? 63.347 83.458 45.787 1.00 56.71 476 ALA A N 1
ATOM 5832 C CA . ALA A 1 430 ? 62.618 84.591 45.227 1.00 67.24 476 ALA A CA 1
ATOM 5833 C C . ALA A 1 430 ? 61.796 84.172 44.014 1.00 70.20 476 ALA A C 1
ATOM 5834 O O . ALA A 1 430 ? 60.596 84.457 43.934 1.00 74.10 476 ALA A O 1
ATOM 5841 N N . ILE A 1 431 ? 62.428 83.490 43.055 1.00 71.41 477 ILE A N 1
ATOM 5842 C CA . ILE A 1 431 ? 61.749 83.143 41.808 1.00 67.11 477 ILE A CA 1
ATOM 5843 C C . ILE A 1 431 ? 60.524 82.283 42.090 1.00 64.40 477 ILE A C 1
ATOM 5844 O O . ILE A 1 431 ? 59.440 82.512 41.539 1.00 55.96 477 ILE A O 1
ATOM 5894 N N . LYS A 1 434 ? 57.962 84.679 43.757 1.00 54.19 480 LYS A N 1
ATOM 5895 C CA . LYS A 1 434 ? 57.362 85.602 42.800 1.00 52.78 480 LYS A CA 1
ATOM 5896 C C . LYS A 1 434 ? 56.391 84.885 41.871 1.00 67.77 480 LYS A C 1
ATOM 5897 O O . LYS A 1 434 ? 55.361 85.448 41.482 1.00 74.68 480 LYS A O 1
ATOM 5916 N N . HIS A 1 435 ? 56.696 83.638 41.509 1.00 70.94 481 HIS A N 1
ATOM 5917 C CA . HIS A 1 435 ? 55.857 82.850 40.614 1.00 68.15 481 HIS A CA 1
ATOM 5918 C C . HIS A 1 435 ? 55.121 81.733 41.353 1.00 69.55 481 HIS A C 1
ATOM 5919 O O . HIS A 1 435 ? 54.905 80.653 40.798 1.00 60.10 481 HIS A O 1
ATOM 5933 N N . LYS A 1 436 ? 54.732 81.981 42.606 1.00 70.68 482 LYS A N 1
ATOM 5934 C CA . LYS A 1 436 ? 53.945 81.031 43.386 1.00 61.25 482 LYS A CA 1
ATOM 5935 C C . LYS A 1 436 ? 52.816 80.425 42.565 1.00 67.75 482 LYS A C 1
ATOM 5936 O O . LYS A 1 436 ? 52.519 79.232 42.684 1.00 63.69 482 LYS A O 1
ATOM 5955 N N . GLU A 1 437 ? 52.178 81.249 41.732 1.00 89.35 483 GLU A N 1
ATOM 5956 C CA A GLU A 1 437 ? 50.996 80.800 41.005 0.50 95.50 483 GLU A CA 1
ATOM 5957 C CA B GLU A 1 437 ? 50.996 80.803 41.002 0.50 98.36 483 GLU A CA 1
ATOM 5958 C C . GLU A 1 437 ? 51.370 79.844 39.878 1.00 72.21 483 GLU A C 1
ATOM 5959 O O . GLU A 1 437 ? 50.759 78.780 39.728 1.00 80.62 483 GLU A O 1
ATOM 5982 N N . GLU A 1 438 ? 52.374 80.201 39.074 1.00 71.73 484 GLU A N 1
ATOM 5983 C CA . GLU A 1 438 ? 52.782 79.321 37.984 1.00 63.18 484 GLU A CA 1
ATOM 5984 C C . GLU A 1 438 ? 53.277 77.986 38.521 1.00 67.98 484 GLU A C 1
ATOM 5985 O O . GLU A 1 438 ? 52.921 76.923 37.998 1.00 70.64 484 GLU A O 1
ATOM 5997 N N . LEU A 1 439 ? 54.095 78.023 39.572 1.00 65.75 485 LEU A N 1
ATOM 5998 C CA . LEU A 1 439 ? 54.689 76.802 40.102 1.00 79.60 485 LEU A CA 1
ATOM 5999 C C . LEU A 1 439 ? 53.660 75.977 40.866 1.00 67.20 485 LEU A C 1
ATOM 6000 O O . LEU A 1 439 ? 53.345 74.844 40.485 1.00 60.36 485 LEU A O 1
ATOM 6016 N N . ALA A 1 440 ? 53.126 76.531 41.951 1.00 70.84 486 ALA A N 1
ATOM 6017 C CA . ALA A 1 440 ? 52.205 75.820 42.820 1.00 75.83 486 ALA A CA 1
ATOM 6018 C C . ALA A 1 440 ? 50.768 76.231 42.510 1.00 90.39 486 ALA A C 1
ATOM 6019 O O . ALA A 1 440 ? 50.494 77.006 41.591 1.00 78.64 486 ALA A O 1
ATOM 6026 N N . GLY A 1 441 ? 49.838 75.701 43.297 1.00 81.17 487 GLY A N 1
ATOM 6027 C CA . GLY A 1 441 ? 48.434 75.943 43.073 1.00 101.39 487 GLY A CA 1
ATOM 6028 C C . GLY A 1 441 ? 47.909 75.105 41.926 1.00 110.94 487 GLY A C 1
ATOM 6029 O O . GLY A 1 441 ? 48.656 74.373 41.269 1.00 98.18 487 GLY A O 1
ATOM 6033 N N . PRO A 1 442 ? 46.611 75.209 41.652 1.00 111.97 488 PRO A N 1
ATOM 6034 C CA . PRO A 1 442 ? 46.008 74.335 40.641 1.00 96.67 488 PRO A CA 1
ATOM 6035 C C . PRO A 1 442 ? 46.586 74.603 39.260 1.00 97.13 488 PRO A C 1
ATOM 6036 O O . PRO A 1 442 ? 46.884 75.743 38.899 1.00 109.63 488 PRO A O 1
ATOM 6047 N N . SER A 1 443 ? 46.748 73.529 38.487 1.00 80.37 489 SER A N 1
ATOM 6048 C CA . SER A 1 443 ? 47.281 73.621 37.129 1.00 100.84 489 SER A CA 1
ATOM 6049 C C . SER A 1 443 ? 48.632 74.334 37.108 1.00 106.03 489 SER A C 1
ATOM 6050 O O . SER A 1 443 ? 49.002 74.971 36.117 1.00 85.62 489 SER A O 1
ATOM 6058 N N . GLY A 1 444 ? 49.379 74.235 38.207 1.00 102.60 490 GLY A N 1
ATOM 6059 C CA . GLY A 1 444 ? 50.718 74.774 38.266 1.00 77.49 490 GLY A CA 1
ATOM 6060 C C . GLY A 1 444 ? 51.724 73.856 37.600 1.00 74.43 490 GLY A C 1
ATOM 6061 O O . GLY A 1 444 ? 51.411 72.755 37.148 1.00 69.14 490 GLY A O 1
ATOM 6065 N N . PHE A 1 445 ? 52.971 74.329 37.549 1.00 74.06 491 PHE A N 1
ATOM 6066 C CA . PHE A 1 445 ? 54.013 73.577 36.856 1.00 56.78 491 PHE A CA 1
ATOM 6067 C C . PHE A 1 445 ? 54.249 72.220 37.507 1.00 54.33 491 PHE A C 1
ATOM 6068 O O . PHE A 1 445 ? 54.498 71.228 36.813 1.00 60.85 491 PHE A O 1
ATOM 6085 N N . LEU A 1 446 ? 54.174 72.151 38.838 1.00 52.58 492 LEU A N 1
ATOM 6086 C CA . LEU A 1 446 ? 54.489 70.908 39.534 1.00 50.40 492 LEU A CA 1
ATOM 6087 C C . LEU A 1 446 ? 53.553 69.771 39.153 1.00 51.08 492 LEU A C 1
ATOM 6088 O O . LEU A 1 446 ? 53.898 68.602 39.363 1.00 67.57 492 LEU A O 1
ATOM 6104 N N . ASN A 1 447 ? 52.381 70.076 38.592 1.00 57.44 493 ASN A N 1
ATOM 6105 C CA . ASN A 1 447 ? 51.507 69.020 38.098 1.00 55.59 493 ASN A CA 1
ATOM 6106 C C . ASN A 1 447 ? 52.213 68.134 37.082 1.00 62.28 493 ASN A C 1
ATOM 6107 O O . ASN A 1 447 ? 51.759 67.012 36.826 1.00 60.01 493 ASN A O 1
ATOM 6118 N N . LEU A 1 448 ? 53.312 68.616 36.499 1.00 58.45 494 LEU A N 1
ATOM 6119 C CA . LEU A 1 448 ? 54.124 67.796 35.606 1.00 47.03 494 LEU A CA 1
ATOM 6120 C C . LEU A 1 448 ? 54.492 66.465 36.251 1.00 45.96 494 LEU A C 1
ATOM 6121 O O . LEU A 1 448 ? 54.526 65.428 35.578 1.00 58.22 494 LEU A O 1
ATOM 6137 N N . PHE A 1 449 ? 54.763 66.471 37.555 1.00 42.80 495 PHE A N 1
ATOM 6138 C CA . PHE A 1 449 ? 55.234 65.279 38.250 1.00 58.58 495 PHE A CA 1
ATOM 6139 C C . PHE A 1 449 ? 54.108 64.335 38.664 1.00 63.50 495 PHE A C 1
ATOM 6140 O O . PHE A 1 449 ? 54.372 63.389 39.413 1.00 57.78 495 PHE A O 1
ATOM 6157 N N . LYS A 1 450 ? 52.877 64.565 38.197 1.00 68.99 496 LYS A N 1
ATOM 6158 C CA . LYS A 1 450 ? 51.722 63.779 38.625 1.00 70.78 496 LYS A CA 1
ATOM 6159 C C . LYS A 1 450 ? 52.017 62.283 38.702 1.00 74.28 496 LYS A C 1
ATOM 6160 O O . LYS A 1 450 ? 51.881 61.663 39.763 1.00 70.98 496 LYS A O 1
ATOM 6179 N N . HIS A 1 451 ? 52.418 61.688 37.578 1.00 78.03 497 HIS A N 1
ATOM 6180 C CA . HIS A 1 451 ? 52.531 60.241 37.455 1.00 67.33 497 HIS A CA 1
ATOM 6181 C C . HIS A 1 451 ? 53.971 59.750 37.552 1.00 58.70 497 HIS A C 1
ATOM 6182 O O . HIS A 1 451 ? 54.276 58.650 37.079 1.00 86.28 497 HIS A O 1
ATOM 6196 N N . ASP A 1 452 ? 54.860 60.534 38.156 1.00 58.57 498 ASP A N 1
ATOM 6197 C CA . ASP A 1 452 ? 56.260 60.150 38.259 1.00 49.16 498 ASP A CA 1
ATOM 6198 C C . ASP A 1 452 ? 56.466 59.216 39.442 1.00 54.64 498 ASP A C 1
ATOM 6199 O O . ASP A 1 452 ? 56.037 59.511 40.562 1.00 58.84 498 ASP A O 1
ATOM 6208 N N . GLU A 1 453 ? 57.128 58.091 39.192 1.00 61.15 499 GLU A N 1
ATOM 6209 C CA . GLU A 1 453 ? 57.407 57.132 40.250 1.00 54.49 499 GLU A CA 1
ATOM 6210 C C . GLU A 1 453 ? 58.481 57.686 41.177 1.00 55.06 499 GLU A C 1
ATOM 6211 O O . GLU A 1 453 ? 59.588 58.016 40.737 1.00 72.30 499 GLU A O 1
ATOM 6223 N N . VAL A 1 454 ? 58.144 57.793 42.455 1.00 53.14 500 VAL A N 1
ATOM 6224 C CA . VAL A 1 454 ? 59.061 58.249 43.490 1.00 63.26 500 VAL A CA 1
ATOM 6225 C C . VAL A 1 454 ? 59.319 57.072 44.419 1.00 59.80 500 VAL A C 1
ATOM 6226 O O . VAL A 1 454 ? 58.603 56.070 44.400 1.00 81.21 500 VAL A O 1
ATOM 6239 N N . ARG A 1 455 ? 60.369 57.182 45.221 1.00 55.06 501 ARG A N 1
ATOM 6240 C CA . ARG A 1 455 ? 60.748 56.125 46.147 1.00 56.52 501 ARG A CA 1
ATOM 6241 C C . ARG A 1 455 ? 60.492 56.559 47.583 1.00 70.95 501 ARG A C 1
ATOM 6242 O O . ARG A 1 455 ? 60.819 57.686 47.970 1.00 79.36 501 ARG A O 1
ATOM 6263 N N . HIS A 1 456 ? 59.903 55.660 48.367 1.00 65.78 502 HIS A N 1
ATOM 6264 C CA . HIS A 1 456 ? 59.728 55.859 49.799 1.00 74.18 502 HIS A CA 1
ATOM 6265 C C . HIS A 1 456 ? 60.584 54.852 50.556 1.00 73.96 502 HIS A C 1
ATOM 6266 O O . HIS A 1 456 ? 60.657 53.677 50.182 1.00 67.60 502 HIS A O 1
ATOM 6280 N N . VAL A 1 457 ? 61.235 55.320 51.617 1.00 75.67 503 VAL A N 1
ATOM 6281 C CA . VAL A 1 457 ? 62.139 54.504 52.420 1.00 66.05 503 VAL A CA 1
ATOM 6282 C C . VAL A 1 457 ? 61.530 54.383 53.808 1.00 74.82 503 VAL A C 1
ATOM 6283 O O . VAL A 1 457 ? 61.424 55.378 54.536 1.00 71.60 503 VAL A O 1
ATOM 6296 N N . PHE A 1 458 ? 61.132 53.165 54.180 1.00 76.49 504 PHE A N 1
ATOM 6297 C CA . PHE A 1 458 ? 60.542 52.948 55.496 1.00 84.89 504 PHE A CA 1
ATOM 6298 C C . PHE A 1 458 ? 61.601 52.756 56.572 1.00 71.76 504 PHE A C 1
ATOM 6299 O O . PHE A 1 458 ? 61.343 53.048 57.745 1.00 79.68 504 PHE A O 1
ATOM 6316 N N . ARG A 1 459 ? 62.785 52.272 56.202 1.00 70.00 505 ARG A N 1
ATOM 6317 C CA . ARG A 1 459 ? 63.884 52.109 57.141 1.00 76.19 505 ARG A CA 1
ATOM 6318 C C . ARG A 1 459 ? 65.185 52.377 56.404 1.00 85.60 505 ARG A C 1
ATOM 6319 O O . ARG A 1 459 ? 65.260 52.158 55.189 1.00 80.50 505 ARG A O 1
ATOM 6340 N N . PRO A 1 460 ? 66.221 52.844 57.098 1.00 86.06 506 PRO A N 1
ATOM 6341 C CA . PRO A 1 460 ? 67.489 53.121 56.416 1.00 91.52 506 PRO A CA 1
ATOM 6342 C C . PRO A 1 460 ? 68.065 51.863 55.781 1.00 91.58 506 PRO A C 1
ATOM 6343 O O . PRO A 1 460 ? 67.796 50.740 56.211 1.00 84.44 506 PRO A O 1
ATOM 6354 N N . THR A 1 461 ? 68.870 52.068 54.738 1.00 91.85 507 THR A N 1
ATOM 6355 C CA . THR A 1 461 ? 69.387 50.950 53.956 1.00 83.52 507 THR A CA 1
ATOM 6356 C C . THR A 1 461 ? 70.219 49.990 54.801 1.00 81.84 507 THR A C 1
ATOM 6357 O O . THR A 1 461 ? 70.254 48.784 54.520 1.00 86.53 507 THR A O 1
ATOM 6368 N N . HIS A 1 462 ? 70.887 50.493 55.841 1.00 91.17 508 HIS A N 1
ATOM 6369 C CA . HIS A 1 462 ? 71.904 49.699 56.518 1.00 90.72 508 HIS A CA 1
ATOM 6370 C C . HIS A 1 462 ? 71.331 48.698 57.514 1.00 86.08 508 HIS A C 1
ATOM 6371 O O . HIS A 1 462 ? 72.012 47.718 57.833 1.00 92.47 508 HIS A O 1
ATOM 6385 N N . VAL A 1 463 ? 70.111 48.902 58.017 1.00 78.21 509 VAL A N 1
ATOM 6386 C CA . VAL A 1 463 ? 69.499 47.870 58.851 1.00 82.62 509 VAL A CA 1
ATOM 6387 C C . VAL A 1 463 ? 69.184 46.642 58.007 1.00 87.58 509 VAL A C 1
ATOM 6388 O O . VAL A 1 463 ? 69.471 45.504 58.400 1.00 96.42 509 VAL A O 1
ATOM 6401 N N . TYR A 1 464 ? 68.606 46.855 56.822 1.00 73.20 510 TYR A N 1
ATOM 6402 C CA . TYR A 1 464 ? 68.473 45.772 55.857 1.00 72.49 510 TYR A CA 1
ATOM 6403 C C . TYR A 1 464 ? 69.830 45.145 55.569 1.00 81.21 510 TYR A C 1
ATOM 6404 O O . TYR A 1 464 ? 69.992 43.919 55.638 1.00 74.49 510 TYR A O 1
ATOM 6422 N N . GLY A 1 465 ? 70.822 45.980 55.245 1.00 75.88 511 GLY A N 1
ATOM 6423 C CA . GLY A 1 465 ? 72.149 45.464 54.944 1.00 82.35 511 GLY A CA 1
ATOM 6424 C C . GLY A 1 465 ? 72.669 44.524 56.013 1.00 85.82 511 GLY A C 1
ATOM 6425 O O . GLY A 1 465 ? 73.190 43.446 55.713 1.00 80.92 511 GLY A O 1
ATOM 6429 N N . LYS A 1 466 ? 72.533 44.918 57.281 1.00 77.00 512 LYS A N 1
ATOM 6430 C CA . LYS A 1 466 ? 73.023 44.079 58.367 1.00 85.93 512 LYS A CA 1
ATOM 6431 C C . LYS A 1 466 ? 72.160 42.837 58.548 1.00 91.78 512 LYS A C 1
ATOM 6432 O O . LYS A 1 466 ? 72.672 41.783 58.945 1.00 92.58 512 LYS A O 1
ATOM 6451 N N . PHE A 1 467 ? 70.859 42.934 58.265 1.00 82.63 513 PHE A N 1
ATOM 6452 C CA . PHE A 1 467 ? 70.011 41.748 58.319 1.00 79.36 513 PHE A CA 1
ATOM 6453 C C . PHE A 1 467 ? 70.450 40.714 57.290 1.00 85.76 513 PHE A C 1
ATOM 6454 O O . PHE A 1 467 ? 70.432 39.508 57.562 1.00 90.10 513 PHE A O 1
ATOM 6471 N N . LEU A 1 468 ? 70.852 41.167 56.101 1.00 82.68 514 LEU A N 1
ATOM 6472 C CA . LEU A 1 468 ? 71.335 40.242 55.080 1.00 84.44 514 LEU A CA 1
ATOM 6473 C C . LEU A 1 468 ? 72.707 39.688 55.454 1.00 96.51 514 LEU A C 1
ATOM 6474 O O . LEU A 1 468 ? 72.932 38.470 55.412 1.00 103.58 514 LEU A O 1
ATOM 6490 N N . GLU A 1 469 ? 73.637 40.573 55.824 1.00 86.77 515 GLU A N 1
ATOM 6491 C CA . GLU A 1 469 ? 74.946 40.130 56.295 1.00 93.77 515 GLU A CA 1
ATOM 6492 C C . GLU A 1 469 ? 74.804 39.030 57.338 1.00 99.87 515 GLU A C 1
ATOM 6493 O O . GLU A 1 469 ? 75.447 37.979 57.246 1.00 102.59 515 GLU A O 1
ATOM 6505 N N . ALA A 1 470 ? 73.958 39.259 58.344 1.00 92.87 516 ALA A N 1
ATOM 6506 C CA . ALA A 1 470 ? 73.691 38.221 59.333 1.00 91.33 516 ALA A CA 1
ATOM 6507 C C . ALA A 1 470 ? 73.077 36.992 58.679 1.00 93.43 516 ALA A C 1
ATOM 6508 O O . ALA A 1 470 ? 73.401 35.856 59.044 1.00 98.34 516 ALA A O 1
ATOM 6515 N N . SER A 1 471 ? 72.191 37.198 57.703 1.00 93.76 517 SER A N 1
ATOM 6516 C CA . SER A 1 471 ? 71.549 36.076 57.031 1.00 85.29 517 SER A CA 1
ATOM 6517 C C . SER A 1 471 ? 72.549 35.176 56.320 1.00 85.63 517 SER A C 1
ATOM 6518 O O . SER A 1 471 ? 72.233 34.011 56.055 1.00 80.58 517 SER A O 1
ATOM 6526 N N . THR A 1 472 ? 73.740 35.681 55.992 1.00 91.22 518 THR A N 1
ATOM 6527 C CA . THR A 1 472 ? 74.740 34.834 55.349 1.00 91.58 518 THR A CA 1
ATOM 6528 C C . THR A 1 472 ? 75.429 33.888 56.326 1.00 102.57 518 THR A C 1
ATOM 6529 O O . THR A 1 472 ? 76.053 32.916 55.886 1.00 113.90 518 THR A O 1
ATOM 6540 N N . HIS A 1 473 ? 75.337 34.148 57.630 1.00 102.95 519 HIS A N 1
ATOM 6541 C CA . HIS A 1 473 ? 75.957 33.276 58.614 1.00 89.93 519 HIS A CA 1
ATOM 6542 C C . HIS A 1 473 ? 75.452 31.843 58.430 1.00 95.89 519 HIS A C 1
ATOM 6543 O O . HIS A 1 473 ? 74.299 31.631 58.044 1.00 101.27 519 HIS A O 1
ATOM 6557 N N . PRO A 1 474 ? 76.292 30.835 58.694 1.00 97.80 520 PRO A N 1
ATOM 6558 C CA . PRO A 1 474 ? 75.824 29.448 58.517 1.00 104.56 520 PRO A CA 1
ATOM 6559 C C . PRO A 1 474 ? 74.575 29.123 59.316 1.00 105.76 520 PRO A C 1
ATOM 6560 O O . PRO A 1 474 ? 73.672 28.450 58.801 1.00 98.15 520 PRO A O 1
ATOM 6571 N N . ASP A 1 475 ? 74.502 29.583 60.568 1.00 110.12 521 ASP A N 1
ATOM 6572 C CA . ASP A 1 475 ? 73.358 29.274 61.422 1.00 107.90 521 ASP A CA 1
ATOM 6573 C C . ASP A 1 475 ? 72.035 29.523 60.708 1.00 104.39 521 ASP A C 1
ATOM 6574 O O . ASP A 1 475 ? 71.068 28.777 60.899 1.00 100.12 521 ASP A O 1
ATOM 6583 N N . TYR A 1 476 ? 71.974 30.563 59.878 1.00 91.07 522 TYR A N 1
ATOM 6584 C CA . TYR A 1 476 ? 70.716 31.038 59.322 1.00 92.73 522 TYR A CA 1
ATOM 6585 C C . TYR A 1 476 ? 70.446 30.530 57.910 1.00 93.03 522 TYR A C 1
ATOM 6586 O O . TYR A 1 476 ? 69.529 31.033 57.253 1.00 112.19 522 TYR A O 1
ATOM 6604 N N . LEU A 1 477 ? 71.210 29.555 57.423 1.00 87.28 523 LEU A N 1
ATOM 6605 C CA . LEU A 1 477 ? 70.914 28.945 56.129 1.00 98.06 523 LEU A CA 1
ATOM 6606 C C . LEU A 1 477 ? 71.189 27.447 56.165 1.00 102.13 523 LEU A C 1
ATOM 6607 O O . LEU A 1 477 ? 71.625 26.850 55.175 1.00 84.66 523 LEU A O 1
ATOM 6623 N N . THR A 1 478 ? 70.932 26.819 57.315 1.00 116.01 524 THR A N 1
ATOM 6624 C CA . THR A 1 478 ? 70.830 25.365 57.363 1.00 97.71 524 THR A CA 1
ATOM 6625 C C . THR A 1 478 ? 69.512 24.892 56.766 1.00 92.92 524 THR A C 1
ATOM 6626 O O . THR A 1 478 ? 69.448 23.800 56.191 1.00 95.31 524 THR A O 1
ATOM 6637 N N . ALA A 1 479 ? 68.463 25.700 56.898 1.00 101.14 525 ALA A N 1
ATOM 6638 C CA . ALA A 1 479 ? 67.172 25.434 56.280 1.00 112.53 525 ALA A CA 1
ATOM 6639 C C . ALA A 1 479 ? 66.396 26.744 56.242 1.00 112.93 525 ALA A C 1
ATOM 6640 O O . ALA A 1 479 ? 66.748 27.716 56.915 1.00 106.58 525 ALA A O 1
ATOM 6647 N N . GLY A 1 480 ? 65.331 26.759 55.440 1.00 105.88 526 GLY A N 1
ATOM 6648 C CA . GLY A 1 480 ? 64.547 27.974 55.289 1.00 105.62 526 GLY A CA 1
ATOM 6649 C C . GLY A 1 480 ? 63.957 28.474 56.593 1.00 114.57 526 GLY A C 1
ATOM 6650 O O . GLY A 1 480 ? 63.728 29.677 56.754 1.00 116.03 526 GLY A O 1
ATOM 6654 N N . ASP A 1 481 ? 63.707 27.567 57.541 1.00 136.23 527 ASP A N 1
ATOM 6655 C CA . ASP A 1 481 ? 63.085 27.956 58.803 1.00 123.05 527 ASP A CA 1
ATOM 6656 C C . ASP A 1 481 ? 63.912 29.012 59.527 1.00 116.33 527 ASP A C 1
ATOM 6657 O O . ASP A 1 481 ? 63.360 29.968 60.085 1.00 120.03 527 ASP A O 1
ATOM 6666 N N . LYS A 1 482 ? 65.237 28.855 59.534 1.00 114.10 528 LYS A N 1
ATOM 6667 C CA . LYS A 1 482 ? 66.093 29.792 60.254 1.00 117.05 528 LYS A CA 1
ATOM 6668 C C . LYS A 1 482 ? 66.183 31.137 59.543 1.00 108.29 528 LYS A C 1
ATOM 6669 O O . LYS A 1 482 ? 66.288 32.178 60.202 1.00 104.49 528 LYS A O 1
ATOM 6688 N N . ARG A 1 483 ? 66.148 31.141 58.209 1.00 108.11 529 ARG A N 1
ATOM 6689 C CA . ARG A 1 483 ? 66.198 32.399 57.469 1.00 106.21 529 ARG A CA 1
ATOM 6690 C C . ARG A 1 483 ? 64.900 33.179 57.636 1.00 105.19 529 ARG A C 1
ATOM 6691 O O . ARG A 1 483 ? 64.916 34.368 57.981 1.00 98.00 529 ARG A O 1
ATOM 6712 N N . GLU A 1 484 ? 63.761 32.525 57.389 1.00 101.93 530 GLU A N 1
ATOM 6713 C CA . GLU A 1 484 ? 62.472 33.159 57.652 1.00 98.41 530 GLU A CA 1
ATOM 6714 C C . GLU A 1 484 ? 62.383 33.634 59.096 1.00 99.47 530 GLU A C 1
ATOM 6715 O O . GLU A 1 484 ? 61.869 34.725 59.370 1.00 78.95 530 GLU A O 1
ATOM 6727 N N . GLN A 1 485 ? 62.877 32.825 60.035 1.00 105.31 531 GLN A N 1
ATOM 6728 C CA . GLN A 1 485 ? 62.899 33.238 61.433 1.00 106.81 531 GLN A CA 1
ATOM 6729 C C . GLN A 1 485 ? 63.720 34.508 61.615 1.00 115.39 531 GLN A C 1
ATOM 6730 O O . GLN A 1 485 ? 63.328 35.406 62.371 1.00 120.18 531 GLN A O 1
ATOM 6744 N N . LEU A 1 486 ? 64.859 34.606 60.928 1.00 120.76 532 LEU A N 1
ATOM 6745 C CA . LEU A 1 486 ? 65.710 35.781 61.076 1.00 110.78 532 LEU A CA 1
ATOM 6746 C C . LEU A 1 486 ? 65.029 37.026 60.522 1.00 112.20 532 LEU A C 1
ATOM 6747 O O . LEU A 1 486 ? 64.931 38.049 61.210 1.00 113.50 532 LEU A O 1
ATOM 6763 N N . PHE A 1 487 ? 64.553 36.964 59.277 1.00 119.79 533 PHE A N 1
ATOM 6764 C CA . PHE A 1 487 ? 63.888 38.119 58.684 1.00 110.20 533 PHE A CA 1
ATOM 6765 C C . PHE A 1 487 ? 62.517 38.385 59.285 1.00 104.66 533 PHE A C 1
ATOM 6766 O O . PHE A 1 487 ? 61.915 39.417 58.968 1.00 101.65 533 PHE A O 1
ATOM 6783 N N . ASP A 1 488 ? 62.007 37.493 60.136 1.00 104.35 534 ASP A N 1
ATOM 6784 C CA . ASP A 1 488 ? 60.720 37.737 60.775 1.00 113.92 534 ASP A CA 1
ATOM 6785 C C . ASP A 1 488 ? 60.800 38.835 61.825 1.00 102.38 534 ASP A C 1
ATOM 6786 O O . ASP A 1 488 ? 59.758 39.356 62.238 1.00 91.74 534 ASP A O 1
ATOM 6795 N N . TYR A 1 489 ? 62.006 39.207 62.258 1.00 96.41 535 TYR A N 1
ATOM 6796 C CA . TYR A 1 489 ? 62.155 40.290 63.222 1.00 94.89 535 TYR A CA 1
ATOM 6797 C C . TYR A 1 489 ? 61.701 41.630 62.658 1.00 91.74 535 TYR A C 1
ATOM 6798 O O . TYR A 1 489 ? 61.660 42.616 63.402 1.00 94.30 535 TYR A O 1
ATOM 6833 N N . TRP A 1 491 ? 58.780 42.277 61.832 1.00 106.66 537 TRP A N 1
ATOM 6834 C CA . TRP A 1 491 ? 57.453 42.488 62.400 1.00 103.93 537 TRP A CA 1
ATOM 6835 C C . TRP A 1 491 ? 57.479 43.249 63.719 1.00 115.63 537 TRP A C 1
ATOM 6836 O O . TRP A 1 491 ? 56.407 43.504 64.279 1.00 114.64 537 TRP A O 1
ATOM 6874 N N . LEU A 1 493 ? 57.848 46.272 64.361 1.00 123.15 539 LEU A N 1
ATOM 6875 C CA . LEU A 1 493 ? 57.149 47.548 64.274 1.00 121.06 539 LEU A CA 1
ATOM 6876 C C . LEU A 1 493 ? 55.633 47.413 64.318 1.00 126.34 539 LEU A C 1
ATOM 6877 O O . LEU A 1 493 ? 54.951 48.432 64.469 1.00 133.12 539 LEU A O 1
ATOM 6893 N N . ALA A 1 494 ? 55.089 46.201 64.183 1.00 128.13 540 ALA A N 1
ATOM 6894 C CA . ALA A 1 494 ? 53.639 46.044 64.138 1.00 128.44 540 ALA A CA 1
ATOM 6895 C C . ALA A 1 494 ? 52.963 46.686 65.342 1.00 136.79 540 ALA A C 1
ATOM 6896 O O . ALA A 1 494 ? 51.846 47.205 65.225 1.00 140.34 540 ALA A O 1
ATOM 6903 N N . LYS A 1 495 ? 53.618 46.660 66.505 1.00 141.45 541 LYS A N 1
ATOM 6904 C CA . LYS A 1 495 ? 53.074 47.345 67.672 1.00 145.41 541 LYS A CA 1
ATOM 6905 C C . LYS A 1 495 ? 52.980 48.846 67.433 1.00 142.68 541 LYS A C 1
ATOM 6906 O O . LYS A 1 495 ? 52.023 49.496 67.870 1.00 125.41 541 LYS A O 1
ATOM 6925 N N . GLN A 1 496 ? 53.973 49.416 66.745 1.00 146.90 542 GLN A N 1
ATOM 6926 C CA . GLN A 1 496 ? 54.085 50.868 66.651 1.00 144.24 542 GLN A CA 1
ATOM 6927 C C . GLN A 1 496 ? 53.058 51.462 65.695 1.00 136.68 542 GLN A C 1
ATOM 6928 O O . GLN A 1 496 ? 52.620 52.600 65.894 1.00 124.86 542 GLN A O 1
ATOM 6942 N N . SER A 1 497 ? 52.658 50.723 64.661 1.00 132.95 543 SER A N 1
ATOM 6943 C CA . SER A 1 497 ? 51.762 51.269 63.653 1.00 134.16 543 SER A CA 1
ATOM 6944 C C . SER A 1 497 ? 50.923 50.159 63.036 1.00 130.16 543 SER A C 1
ATOM 6945 O O . SER A 1 497 ? 51.319 48.990 63.028 1.00 120.34 543 SER A O 1
ATOM 6953 N N . GLU A 1 498 ? 49.754 50.546 62.523 1.00 136.92 544 GLU A N 1
ATOM 6954 C CA . GLU A 1 498 ? 48.894 49.639 61.775 1.00 133.99 544 GLU A CA 1
ATOM 6955 C C . GLU A 1 498 ? 49.097 49.747 60.270 1.00 121.84 544 GLU A C 1
ATOM 6956 O O . GLU A 1 498 ? 48.855 48.775 59.549 1.00 104.05 544 GLU A O 1
ATOM 6968 N N . LYS A 1 499 ? 49.514 50.918 59.782 1.00 117.01 545 LYS A N 1
ATOM 6969 C CA . LYS A 1 499 ? 49.913 51.037 58.385 1.00 106.15 545 LYS A CA 1
ATOM 6970 C C . LYS A 1 499 ? 51.152 50.204 58.098 1.00 100.74 545 LYS A C 1
ATOM 6971 O O . LYS A 1 499 ? 51.321 49.702 56.979 1.00 91.14 545 LYS A O 1
ATOM 6990 N N . ALA A 1 500 ? 52.030 50.056 59.091 1.00 89.77 546 ALA A N 1
ATOM 6991 C CA . ALA A 1 500 ? 53.205 49.211 58.939 1.00 87.08 546 ALA A CA 1
ATOM 6992 C C . ALA A 1 500 ? 52.851 47.763 58.636 1.00 88.15 546 ALA A C 1
ATOM 6993 O O . ALA A 1 500 ? 53.733 47.002 58.230 1.00 99.98 546 ALA A O 1
ATOM 7000 N N . ASN A 1 501 ? 51.596 47.354 58.826 1.00 106.31 547 ASN A N 1
ATOM 7001 C CA . ASN A 1 501 ? 51.198 46.005 58.438 1.00 102.55 547 ASN A CA 1
ATOM 7002 C C . ASN A 1 501 ? 51.236 45.832 56.923 1.00 94.39 547 ASN A C 1
ATOM 7003 O O . ASN A 1 501 ? 51.461 44.719 56.433 1.00 96.91 547 ASN A O 1
ATOM 7014 N N . VAL A 1 502 ? 51.030 46.920 56.179 1.00 87.85 548 VAL A N 1
ATOM 7015 C CA . VAL A 1 502 ? 50.910 46.837 54.730 1.00 93.19 548 VAL A CA 1
ATOM 7016 C C . VAL A 1 502 ? 52.211 46.353 54.103 1.00 96.83 548 VAL A C 1
ATOM 7017 O O . VAL A 1 502 ? 52.202 45.502 53.203 1.00 93.82 548 VAL A O 1
ATOM 7030 N N . PHE A 1 503 ? 53.347 46.883 54.557 1.00 82.28 549 PHE A N 1
ATOM 7031 C CA . PHE A 1 503 ? 54.591 46.724 53.819 1.00 79.95 549 PHE A CA 1
ATOM 7032 C C . PHE A 1 503 ? 55.565 45.718 54.418 1.00 79.83 549 PHE A C 1
ATOM 7033 O O . PHE A 1 503 ? 56.491 45.301 53.715 1.00 85.98 549 PHE A O 1
ATOM 7050 N N . ILE A 1 504 ? 55.398 45.319 55.682 1.00 75.12 550 ILE A N 1
ATOM 7051 C CA . ILE A 1 504 ? 56.353 44.388 56.290 1.00 73.21 550 ILE A CA 1
ATOM 7052 C C . ILE A 1 504 ? 56.428 43.086 55.507 1.00 70.06 550 ILE A C 1
ATOM 7053 O O . ILE A 1 504 ? 57.542 42.588 55.283 1.00 87.64 550 ILE A O 1
ATOM 7069 N N . PRO A 1 505 ? 55.322 42.475 55.071 1.00 75.65 551 PRO A N 1
ATOM 7070 C CA . PRO A 1 505 ? 55.453 41.247 54.267 1.00 92.66 551 PRO A CA 1
ATOM 7071 C C . PRO A 1 505 ? 56.355 41.432 53.060 1.00 88.68 551 PRO A C 1
ATOM 7072 O O . PRO A 1 505 ? 57.316 40.671 52.879 1.00 70.48 551 PRO A O 1
ATOM 7083 N N . ASP A 1 506 ? 56.076 42.443 52.233 1.00 84.39 552 ASP A N 1
ATOM 7084 C CA . ASP A 1 506 ? 56.894 42.705 51.054 1.00 77.17 552 ASP A CA 1
ATOM 7085 C C . ASP A 1 506 ? 58.367 42.822 51.425 1.00 72.63 552 ASP A C 1
ATOM 7086 O O . ASP A 1 506 ? 59.210 42.060 50.938 1.00 77.63 552 ASP A O 1
ATOM 7095 N N . GLU A 1 507 ? 58.695 43.762 52.311 1.00 67.68 553 GLU A N 1
ATOM 7096 C CA . GLU A 1 507 ? 60.090 43.968 52.676 1.00 73.56 553 GLU A CA 1
ATOM 7097 C C . GLU A 1 507 ? 60.716 42.731 53.308 1.00 70.77 553 GLU A C 1
ATOM 7098 O O . GLU A 1 507 ? 61.940 42.693 53.461 1.00 89.46 553 GLU A O 1
ATOM 7110 N N . ILE A 1 508 ? 59.922 41.722 53.669 1.00 77.26 554 ILE A N 1
ATOM 7111 C CA . ILE A 1 508 ? 60.495 40.442 54.073 1.00 87.49 554 ILE A CA 1
ATOM 7112 C C . ILE A 1 508 ? 60.837 39.603 52.849 1.00 82.79 554 ILE A C 1
ATOM 7113 O O . ILE A 1 508 ? 61.973 39.138 52.695 1.00 86.63 554 ILE A O 1
ATOM 7129 N N . VAL A 1 509 ? 59.863 39.394 51.959 1.00 77.72 555 VAL A N 1
ATOM 7130 C CA . VAL A 1 509 ? 60.130 38.603 50.758 1.00 82.45 555 VAL A CA 1
ATOM 7131 C C . VAL A 1 509 ? 61.256 39.234 49.953 1.00 85.70 555 VAL A C 1
ATOM 7132 O O . VAL A 1 509 ? 62.104 38.530 49.390 1.00 87.81 555 VAL A O 1
ATOM 7145 N N . ASP A 1 510 ? 61.293 40.567 49.887 1.00 88.60 556 ASP A N 1
ATOM 7146 C CA . ASP A 1 510 ? 62.446 41.244 49.302 1.00 79.73 556 ASP A CA 1
ATOM 7147 C C . ASP A 1 510 ? 63.734 40.755 49.954 1.00 71.73 556 ASP A C 1
ATOM 7148 O O . ASP A 1 510 ? 64.639 40.247 49.282 1.00 76.74 556 ASP A O 1
ATOM 7157 N N . LEU A 1 511 ? 63.820 40.882 51.282 1.00 69.41 557 LEU A N 1
ATOM 7158 C CA . LEU A 1 511 ? 64.978 40.366 52.002 1.00 74.10 557 LEU A CA 1
ATOM 7159 C C . LEU A 1 511 ? 65.208 38.892 51.701 1.00 75.29 557 LEU A C 1
ATOM 7160 O O . LEU A 1 511 ? 66.355 38.432 51.694 1.00 84.05 557 LEU A O 1
ATOM 7176 N N . LEU A 1 512 ? 64.136 38.134 51.449 1.00 77.35 558 LEU A N 1
ATOM 7177 C CA . LEU A 1 512 ? 64.297 36.707 51.191 1.00 80.04 558 LEU A CA 1
ATOM 7178 C C . LEU A 1 512 ? 65.036 36.452 49.886 1.00 67.49 558 LEU A C 1
ATOM 7179 O O . LEU A 1 512 ? 65.717 35.429 49.754 1.00 74.78 558 LEU A O 1
ATOM 7195 N N . LEU A 1 513 ? 64.925 37.360 48.918 1.00 72.62 559 LEU A N 1
ATOM 7196 C CA . LEU A 1 513 ? 65.710 37.263 47.693 1.00 75.04 559 LEU A CA 1
ATOM 7197 C C . LEU A 1 513 ? 67.114 37.823 47.864 1.00 67.96 559 LEU A C 1
ATOM 7198 O O . LEU A 1 513 ? 67.829 37.993 46.871 1.00 62.19 559 LEU A O 1
ATOM 7214 N N . HIS A 1 514 ? 67.522 38.093 49.104 1.00 75.81 560 HIS A N 1
ATOM 7215 C CA . HIS A 1 514 ? 68.763 38.800 49.398 1.00 82.62 560 HIS A CA 1
ATOM 7216 C C . HIS A 1 514 ? 68.804 40.158 48.702 1.00 74.75 560 HIS A C 1
ATOM 7217 O O . HIS A 1 514 ? 69.868 40.635 48.298 1.00 70.78 560 HIS A O 1
ATOM 7231 N N . ASP A 1 515 ? 67.639 40.780 48.555 1.00 72.11 561 ASP A N 1
ATOM 7232 C CA . ASP A 1 515 ? 67.528 42.144 48.067 1.00 68.67 561 ASP A CA 1
ATOM 7233 C C . ASP A 1 515 ? 67.281 43.084 49.240 1.00 64.77 561 ASP A C 1
ATOM 7234 O O . ASP A 1 515 ? 67.110 42.666 50.388 1.00 80.25 561 ASP A O 1
ATOM 7243 N N . ILE A 1 516 ? 67.260 44.372 48.941 1.00 58.32 562 ILE A N 1
ATOM 7244 C CA . ILE A 1 516 ? 66.917 45.409 49.907 1.00 59.36 562 ILE A CA 1
ATOM 7245 C C . ILE A 1 516 ? 65.527 45.925 49.558 1.00 67.33 562 ILE A C 1
ATOM 7246 O O . ILE A 1 516 ? 65.285 46.273 48.397 1.00 69.52 562 ILE A O 1
ATOM 7262 N N . PRO A 1 517 ? 64.592 45.970 50.506 1.00 74.33 563 PRO A N 1
ATOM 7263 C CA . PRO A 1 517 ? 63.220 46.377 50.181 1.00 63.86 563 PRO A CA 1
ATOM 7264 C C . PRO A 1 517 ? 63.170 47.680 49.395 1.00 66.36 563 PRO A C 1
ATOM 7265 O O . PRO A 1 517 ? 63.958 48.601 49.623 1.00 60.23 563 PRO A O 1
ATOM 7276 N N . TYR A 1 518 ? 62.219 47.747 48.464 1.00 54.25 564 TYR A N 1
ATOM 7277 C CA . TYR A 1 518 ? 62.072 48.879 47.560 1.00 57.83 564 TYR A CA 1
ATOM 7278 C C . TYR A 1 518 ? 60.592 49.192 47.416 1.00 61.52 564 TYR A C 1
ATOM 7279 O O . TYR A 1 518 ? 59.800 48.300 47.097 1.00 69.30 564 TYR A O 1
ATOM 7297 N N . PHE A 1 519 ? 60.220 50.448 47.654 1.00 68.11 565 PHE A N 1
ATOM 7298 C CA . PHE A 1 519 ? 58.826 50.867 47.593 1.00 66.78 565 PHE A CA 1
ATOM 7299 C C . PHE A 1 519 ? 58.705 52.129 46.754 1.00 67.56 565 PHE A C 1
ATOM 7300 O O . PHE A 1 519 ? 59.383 53.128 47.020 1.00 67.59 565 PHE A O 1
ATOM 7317 N N . THR A 1 520 ? 57.836 52.074 45.750 1.00 74.86 566 THR A N 1
ATOM 7318 C CA . THR A 1 520 ? 57.539 53.200 44.880 1.00 59.46 566 THR A CA 1
ATOM 7319 C C . THR A 1 520 ? 56.171 53.778 45.226 1.00 80.38 566 THR A C 1
ATOM 7320 O O . THR A 1 520 ? 55.310 53.103 45.797 1.00 86.77 566 THR A O 1
ATOM 7331 N N . PHE A 1 521 ? 55.984 55.048 44.873 1.00 77.23 567 PHE A N 1
ATOM 7332 C CA . PHE A 1 521 ? 54.699 55.716 45.009 1.00 70.92 567 PHE A CA 1
ATOM 7333 C C . PHE A 1 521 ? 54.676 56.899 44.055 1.00 60.76 567 PHE A C 1
ATOM 7334 O O . PHE A 1 521 ? 55.673 57.611 43.924 1.00 80.29 567 PHE A O 1
ATOM 7351 N N . TYR A 1 522 ? 53.537 57.109 43.402 1.00 71.71 568 TYR A N 1
ATOM 7352 C CA . TYR A 1 522 ? 53.397 58.213 42.463 1.00 70.13 568 TYR A CA 1
ATOM 7353 C C . TYR A 1 522 ? 53.247 59.533 43.209 1.00 61.70 568 TYR A C 1
ATOM 7354 O O . TYR A 1 522 ? 52.608 59.602 44.262 1.00 76.44 568 TYR A O 1
ATOM 7372 N N . ALA A 1 523 ? 53.843 60.588 42.649 1.00 65.18 569 ALA A N 1
ATOM 7373 C CA . ALA A 1 523 ? 53.899 61.863 43.356 1.00 75.72 569 ALA A CA 1
ATOM 7374 C C . ALA A 1 523 ? 52.509 62.461 43.545 1.00 76.50 569 ALA A C 1
ATOM 7375 O O . ALA A 1 523 ? 52.229 63.077 44.580 1.00 71.25 569 ALA A O 1
ATOM 7382 N N . GLY A 1 524 ? 51.628 62.297 42.559 1.00 68.32 570 GLY A N 1
ATOM 7383 C CA . GLY A 1 524 ? 50.302 62.878 42.625 1.00 77.83 570 GLY A CA 1
ATOM 7384 C C . GLY A 1 524 ? 49.238 62.012 43.257 1.00 74.79 570 GLY A C 1
ATOM 7385 O O . GLY A 1 524 ? 48.126 62.493 43.497 1.00 72.96 570 GLY A O 1
ATOM 7389 N N . GLY A 1 525 ? 49.543 60.744 43.537 1.00 54.83 571 GLY A N 1
ATOM 7390 C CA . GLY A 1 525 ? 48.590 59.821 44.101 1.00 79.47 571 GLY A CA 1
ATOM 7391 C C . GLY A 1 525 ? 48.862 59.507 45.560 1.00 65.22 571 GLY A C 1
ATOM 7392 O O . GLY A 1 525 ? 49.716 60.110 46.214 1.00 75.02 571 GLY A O 1
ATOM 7396 N N . ALA A 1 526 ? 48.103 58.535 46.071 1.00 62.40 572 ALA A N 1
ATOM 7397 C CA . ALA A 1 526 ? 48.242 58.081 47.446 1.00 63.29 572 ALA A CA 1
ATOM 7398 C C . ALA A 1 526 ? 48.429 56.575 47.564 1.00 73.86 572 ALA A C 1
ATOM 7399 O O . ALA A 1 526 ? 48.507 56.067 48.688 1.00 76.24 572 ALA A O 1
ATOM 7406 N N . SER A 1 527 ? 48.496 55.851 46.451 1.00 75.53 573 SER A N 1
ATOM 7407 C CA . SER A 1 527 ? 48.775 54.424 46.485 1.00 82.11 573 SER A CA 1
ATOM 7408 C C . SER A 1 527 ? 50.259 54.178 46.732 1.00 85.54 573 SER A C 1
ATOM 7409 O O . SER A 1 527 ? 51.110 55.020 46.428 1.00 79.33 573 SER A O 1
ATOM 7417 N N . LEU A 1 528 ? 50.565 53.009 47.290 1.00 79.71 574 LEU A N 1
ATOM 7418 C CA . LEU A 1 528 ? 51.936 52.616 47.594 1.00 76.25 574 LEU A CA 1
ATOM 7419 C C . LEU A 1 528 ? 52.279 51.359 46.807 1.00 80.73 574 LEU A C 1
ATOM 7420 O O . LEU A 1 528 ? 51.678 50.302 47.026 1.00 80.17 574 LEU A O 1
ATOM 7436 N N . LEU A 1 529 ? 53.247 51.478 45.903 1.00 83.35 575 LEU A N 1
ATOM 7437 C CA . LEU A 1 529 ? 53.708 50.355 45.099 1.00 75.24 575 LEU A CA 1
ATOM 7438 C C . LEU A 1 529 ? 54.848 49.641 45.814 1.00 65.60 575 LEU A C 1
ATOM 7439 O O . LEU A 1 529 ? 55.696 50.279 46.445 1.00 74.61 575 LEU A O 1
ATOM 7455 N N . ASN A 1 530 ? 54.864 48.316 45.715 1.00 59.98 576 ASN A N 1
ATOM 7456 C CA . ASN A 1 530 ? 55.928 47.517 46.302 1.00 71.47 576 ASN A CA 1
ATOM 7457 C C . ASN A 1 530 ? 56.966 47.181 45.225 1.00 72.87 576 ASN A C 1
ATOM 7458 O O . ASN A 1 530 ? 57.052 47.857 44.193 1.00 69.97 576 ASN A O 1
ATOM 7469 N N . SER A 1 531 ? 57.761 46.135 45.459 1.00 63.00 577 SER A N 1
ATOM 7470 C CA . SER A 1 531 ? 58.842 45.792 44.542 1.00 69.18 577 SER A CA 1
ATOM 7471 C C . SER A 1 531 ? 58.334 45.225 43.223 1.00 73.86 577 SER A C 1
ATOM 7472 O O . SER A 1 531 ? 59.052 45.293 42.219 1.00 64.88 577 SER A O 1
ATOM 7480 N N . ARG A 1 532 ? 57.123 44.671 43.198 1.00 76.65 578 ARG A N 1
ATOM 7481 C CA . ARG A 1 532 ? 56.572 44.046 42.003 1.00 63.86 578 ARG A CA 1
ATOM 7482 C C . ARG A 1 532 ? 55.521 44.907 41.315 1.00 76.18 578 ARG A C 1
ATOM 7483 O O . ARG A 1 532 ? 54.871 44.436 40.377 1.00 86.16 578 ARG A O 1
ATOM 7504 N N . GLY A 1 533 ? 55.336 46.148 41.756 1.00 74.84 579 GLY A N 1
ATOM 7505 C CA . GLY A 1 533 ? 54.324 47.005 41.176 1.00 80.32 579 GLY A CA 1
ATOM 7506 C C . GLY A 1 533 ? 52.921 46.774 41.689 1.00 81.96 579 GLY A C 1
ATOM 7507 O O . GLY A 1 533 ? 51.980 47.374 41.156 1.00 82.63 579 GLY A O 1
ATOM 7511 N N . GLU A 1 534 ? 52.748 45.923 42.699 1.00 74.94 580 GLU A N 1
ATOM 7512 C CA . GLU A 1 534 ? 51.444 45.705 43.317 1.00 76.03 580 GLU A CA 1
ATOM 7513 C C . GLU A 1 534 ? 51.127 46.898 44.208 1.00 85.29 580 GLU A C 1
ATOM 7514 O O . GLU A 1 534 ? 51.809 47.129 45.213 1.00 77.59 580 GLU A O 1
ATOM 7526 N N . GLU A 1 535 ? 50.095 47.656 43.848 1.00 87.80 581 GLU A N 1
ATOM 7527 C CA . GLU A 1 535 ? 49.730 48.857 44.586 1.00 92.35 581 GLU A CA 1
ATOM 7528 C C . GLU A 1 535 ? 48.659 48.527 45.618 1.00 98.29 581 GLU A C 1
ATOM 7529 O O . GLU A 1 535 ? 47.656 47.880 45.299 1.00 93.41 581 GLU A O 1
ATOM 7541 N N . SER A 1 536 ? 48.887 48.959 46.855 1.00 81.23 582 SER A N 1
ATOM 7542 C CA . SER A 1 536 ? 47.870 48.936 47.897 1.00 79.49 582 SER A CA 1
ATOM 7543 C C . SER A 1 536 ? 47.334 50.355 48.050 1.00 81.37 582 SER A C 1
ATOM 7544 O O . SER A 1 536 ? 48.081 51.269 48.414 1.00 63.47 582 SER A O 1
ATOM 7552 N N . GLU A 1 537 ? 46.047 50.535 47.767 1.00 90.03 583 GLU A N 1
ATOM 7553 C CA . GLU A 1 537 ? 45.493 51.870 47.613 1.00 80.12 583 GLU A CA 1
ATOM 7554 C C . GLU A 1 537 ? 45.364 52.576 48.962 1.00 80.64 583 GLU A C 1
ATOM 7555 O O . GLU A 1 537 ? 45.484 51.976 50.035 1.00 66.61 583 GLU A O 1
ATOM 7567 N N . GLY A 1 538 ? 45.125 53.882 48.883 1.00 70.76 584 GLY A N 1
ATOM 7568 C CA . GLY A 1 538 ? 44.838 54.676 50.073 1.00 68.24 584 GLY A CA 1
ATOM 7569 C C . GLY A 1 538 ? 45.849 54.522 51.185 1.00 76.28 584 GLY A C 1
ATOM 7570 O O . GLY A 1 538 ? 45.469 54.418 52.358 1.00 86.64 584 GLY A O 1
ATOM 7574 N N . PHE A 1 539 ? 47.140 54.514 50.848 1.00 83.77 585 PHE A N 1
ATOM 7575 C CA . PHE A 1 539 ? 48.161 54.434 51.886 1.00 79.27 585 PHE A CA 1
ATOM 7576 C C . PHE A 1 539 ? 48.497 55.802 52.462 1.00 77.12 585 PHE A C 1
ATOM 7577 O O . PHE A 1 539 ? 48.936 55.892 53.614 1.00 83.31 585 PHE A O 1
ATOM 7594 N N . TYR A 1 540 ? 48.299 56.868 51.690 1.00 74.37 586 TYR A N 1
ATOM 7595 C CA . TYR A 1 540 ? 48.643 58.218 52.110 1.00 88.98 586 TYR A CA 1
ATOM 7596 C C . TYR A 1 540 ? 47.396 59.090 52.159 1.00 90.14 586 TYR A C 1
ATOM 7597 O O . TYR A 1 540 ? 46.413 58.840 51.454 1.00 91.62 586 TYR A O 1
ATOM 7615 N N . GLU A 1 541 ? 47.449 60.121 53.003 1.00 86.47 587 GLU A N 1
ATOM 7616 C CA . GLU A 1 541 ? 46.326 61.043 53.136 1.00 83.23 587 GLU A CA 1
ATOM 7617 C C . GLU A 1 541 ? 46.262 61.998 51.948 1.00 69.28 587 GLU A C 1
ATOM 7618 O O . GLU A 1 541 ? 45.255 62.053 51.235 1.00 91.66 587 GLU A O 1
ATOM 7630 N N . THR A 1 542 ? 47.328 62.759 51.726 1.00 83.33 588 THR A N 1
ATOM 7631 C CA . THR A 1 542 ? 47.442 63.650 50.581 1.00 93.63 588 THR A CA 1
ATOM 7632 C C . THR A 1 542 ? 48.603 63.199 49.704 1.00 81.35 588 THR A C 1
ATOM 7633 O O . THR A 1 542 ? 49.359 62.288 50.051 1.00 69.27 588 THR A O 1
ATOM 7644 N N . SER A 1 543 ? 48.734 63.844 48.551 1.00 67.15 589 SER A N 1
ATOM 7645 C CA . SER A 1 543 ? 49.797 63.518 47.616 1.00 64.03 589 SER A CA 1
ATOM 7646 C C . SER A 1 543 ? 51.022 64.389 47.875 1.00 68.48 589 SER A C 1
ATOM 7647 O O . SER A 1 543 ? 50.934 65.477 48.449 1.00 75.44 589 SER A O 1
ATOM 7655 N N . SER A 1 544 ? 52.180 63.887 47.444 1.00 70.89 590 SER A N 1
ATOM 7656 C CA . SER A 1 544 ? 53.423 64.630 47.622 1.00 61.94 590 SER A CA 1
ATOM 7657 C C . SER A 1 544 ? 53.364 65.981 46.922 1.00 64.66 590 SER A C 1
ATOM 7658 O O . SER A 1 544 ? 53.844 66.989 47.457 1.00 58.86 590 SER A O 1
ATOM 7666 N N . ILE A 1 545 ? 52.778 66.022 45.723 1.00 63.83 591 ILE A N 1
ATOM 7667 C CA . ILE A 1 545 ? 52.692 67.280 44.990 1.00 63.64 591 ILE A CA 1
ATOM 7668 C C . ILE A 1 545 ? 51.802 68.268 45.727 1.00 65.54 591 ILE A C 1
ATOM 7669 O O . ILE A 1 545 ? 52.046 69.479 45.687 1.00 64.31 591 ILE A O 1
ATOM 7685 N N . ASP A 1 546 ? 50.753 67.784 46.394 1.00 67.92 592 ASP A N 1
ATOM 7686 C CA . ASP A 1 546 ? 49.887 68.682 47.151 1.00 73.96 592 ASP A CA 1
ATOM 7687 C C . ASP A 1 546 ? 50.642 69.308 48.317 1.00 78.76 592 ASP A C 1
ATOM 7688 O O . ASP A 1 546 ? 50.622 70.531 48.497 1.00 74.35 592 ASP A O 1
ATOM 7697 N N . LEU A 1 547 ? 51.319 68.482 49.118 1.00 64.89 593 LEU A N 1
ATOM 7698 C CA . LEU A 1 547 ? 52.127 69.004 50.216 1.00 62.59 593 LEU A CA 1
ATOM 7699 C C . LEU A 1 547 ? 53.150 70.014 49.708 1.00 73.35 593 LEU A C 1
ATOM 7700 O O . LEU A 1 547 ? 53.306 71.104 50.276 1.00 68.33 593 LEU A O 1
ATOM 7716 N N . ALA A 1 548 ? 53.856 69.670 48.628 1.00 61.35 594 ALA A N 1
ATOM 7717 C CA . ALA A 1 548 ? 54.829 70.596 48.056 1.00 63.33 594 ALA A CA 1
ATOM 7718 C C . ALA A 1 548 ? 54.164 71.911 47.672 1.00 63.72 594 ALA A C 1
ATOM 7719 O O . ALA A 1 548 ? 54.688 72.993 47.957 1.00 68.64 594 ALA A O 1
ATOM 7726 N N . LYS A 1 549 ? 53.000 71.834 47.025 1.00 71.44 595 LYS A N 1
ATOM 7727 C CA . LYS A 1 549 ? 52.278 73.042 46.644 1.00 76.58 595 LYS A CA 1
ATOM 7728 C C . LYS A 1 549 ? 51.963 73.896 47.864 1.00 72.51 595 LYS A C 1
ATOM 7729 O O . LYS A 1 549 ? 52.244 75.098 47.880 1.00 63.39 595 LYS A O 1
ATOM 7748 N N . LYS A 1 550 ? 51.377 73.293 48.900 1.00 78.99 596 LYS A N 1
ATOM 7749 C CA . LYS A 1 550 ? 51.124 74.016 50.143 1.00 80.64 596 LYS A CA 1
ATOM 7750 C C . LYS A 1 550 ? 52.379 74.747 50.607 1.00 77.86 596 LYS A C 1
ATOM 7751 O O . LYS A 1 550 ? 52.372 75.968 50.819 1.00 80.02 596 LYS A O 1
ATOM 7770 N N . LYS A 1 551 ? 53.477 74.002 50.761 1.00 76.05 597 LYS A N 1
ATOM 7771 C CA . LYS A 1 551 ? 54.744 74.592 51.180 1.00 70.71 597 LYS A CA 1
ATOM 7772 C C . LYS A 1 551 ? 55.083 75.822 50.348 1.00 62.40 597 LYS A C 1
ATOM 7773 O O . LYS A 1 551 ? 55.299 76.915 50.882 1.00 80.78 597 LYS A O 1
ATOM 7792 N N . ILE A 1 552 ? 55.147 75.652 49.026 1.00 62.74 598 ILE A N 1
ATOM 7793 C CA . ILE A 1 552 ? 55.579 76.736 48.149 1.00 73.56 598 ILE A CA 1
ATOM 7794 C C . ILE A 1 552 ? 54.615 77.912 48.223 1.00 74.79 598 ILE A C 1
ATOM 7795 O O . ILE A 1 552 ? 55.011 79.064 48.005 1.00 65.19 598 ILE A O 1
ATOM 7811 N N . GLN A 1 553 ? 53.344 77.650 48.532 1.00 84.81 599 GLN A N 1
ATOM 7812 C CA . GLN A 1 553 ? 52.389 78.734 48.726 1.00 80.64 599 GLN A CA 1
ATOM 7813 C C . GLN A 1 553 ? 52.670 79.493 50.014 1.00 81.18 599 GLN A C 1
ATOM 7814 O O . GLN A 1 553 ? 52.435 80.705 50.081 1.00 75.35 599 GLN A O 1
ATOM 7828 N N . SER A 1 554 ? 53.170 78.807 51.041 1.00 71.01 600 SER A N 1
ATOM 7829 C CA . SER A 1 554 ? 53.477 79.461 52.308 1.00 70.71 600 SER A CA 1
ATOM 7830 C C . SER A 1 554 ? 54.756 80.292 52.267 1.00 63.42 600 SER A C 1
ATOM 7831 O O . SER A 1 554 ? 55.162 80.817 53.309 1.00 65.78 600 SER A O 1
ATOM 7839 N N . PHE A 1 555 ? 55.397 80.429 51.109 1.00 67.96 601 PHE A N 1
ATOM 7840 C CA . PHE A 1 555 ? 56.642 81.183 51.024 1.00 68.43 601 PHE A CA 1
ATOM 7841 C C . PHE A 1 555 ? 56.416 82.637 51.420 1.00 81.06 601 PHE A C 1
ATOM 7842 O O . PHE A 1 555 ? 55.606 83.341 50.808 1.00 88.51 601 PHE A O 1
ATOM 7859 N N . SER A 1 556 ? 57.143 83.086 52.445 1.00 93.90 602 SER A N 1
ATOM 7860 C CA . SER A 1 556 ? 57.064 84.454 52.939 1.00 79.08 602 SER A CA 1
ATOM 7861 C C . SER A 1 556 ? 58.470 84.991 53.167 1.00 66.68 602 SER A C 1
ATOM 7862 O O . SER A 1 556 ? 59.357 84.258 53.616 1.00 79.60 602 SER A O 1
ATOM 7870 N N . GLU A 1 557 ? 58.672 86.271 52.837 1.00 67.53 603 GLU A N 1
ATOM 7871 C CA . GLU A 1 557 ? 59.994 86.879 52.961 1.00 68.50 603 GLU A CA 1
ATOM 7872 C C . GLU A 1 557 ? 60.599 86.596 54.330 1.00 64.74 603 GLU A C 1
ATOM 7873 O O . GLU A 1 557 ? 61.783 86.249 54.443 1.00 71.95 603 GLU A O 1
ATOM 7885 N N . LYS A 1 558 ? 59.793 86.737 55.383 1.00 70.40 604 LYS A N 1
ATOM 7886 C CA . LYS A 1 558 ? 60.239 86.369 56.720 1.00 76.93 604 LYS A CA 1
ATOM 7887 C C . LYS A 1 558 ? 60.740 84.932 56.748 1.00 70.65 604 LYS A C 1
ATOM 7888 O O . LYS A 1 558 ? 61.755 84.629 57.388 1.00 81.59 604 LYS A O 1
ATOM 7907 N N . ASP A 1 559 ? 60.044 84.032 56.050 1.00 72.12 605 ASP A N 1
ATOM 7908 C CA . ASP A 1 559 ? 60.472 82.638 56.008 1.00 72.92 605 ASP A CA 1
ATOM 7909 C C . ASP A 1 559 ? 61.787 82.491 55.255 1.00 64.20 605 ASP A C 1
ATOM 7910 O O . ASP A 1 559 ? 62.675 81.750 55.690 1.00 60.62 605 ASP A O 1
ATOM 7919 N N . LEU A 1 560 ? 61.928 83.176 54.118 1.00 57.72 606 LEU A N 1
ATOM 7920 C CA . LEU A 1 560 ? 63.204 83.181 53.412 1.00 63.18 606 LEU A CA 1
ATOM 7921 C C . LEU A 1 560 ? 64.342 83.540 54.358 1.00 70.04 606 LEU A C 1
ATOM 7922 O O . LEU A 1 560 ? 65.335 82.808 54.468 1.00 83.30 606 LEU A O 1
ATOM 7938 N N . ASN A 1 561 ? 64.208 84.664 55.065 1.00 62.87 607 ASN A N 1
ATOM 7939 C CA . ASN A 1 561 ? 65.282 85.099 55.951 1.00 68.35 607 ASN A CA 1
ATOM 7940 C C . ASN A 1 561 ? 65.516 84.094 57.076 1.00 59.61 607 ASN A C 1
ATOM 7941 O O . ASN A 1 561 ? 66.666 83.825 57.449 1.00 67.85 607 ASN A O 1
ATOM 7952 N N . HIS A 1 562 ? 64.440 83.521 57.623 1.00 40.89 608 HIS A N 1
ATOM 7953 C CA . HIS A 1 562 ? 64.592 82.439 58.593 1.00 61.65 608 HIS A CA 1
ATOM 7954 C C . HIS A 1 562 ? 65.479 81.333 58.033 1.00 65.00 608 HIS A C 1
ATOM 7955 O O . HIS A 1 562 ? 66.423 80.874 58.689 1.00 61.21 608 HIS A O 1
ATOM 7969 N N . GLN A 1 563 ? 65.188 80.899 56.805 1.00 59.17 609 GLN A N 1
ATOM 7970 C CA . GLN A 1 563 ? 65.963 79.829 56.188 1.00 61.48 609 GLN A CA 1
ATOM 7971 C C . GLN A 1 563 ? 67.425 80.222 56.047 1.00 65.55 609 GLN A C 1
ATOM 7972 O O . GLN A 1 563 ? 68.317 79.462 56.432 1.00 61.07 609 GLN A O 1
ATOM 7986 N N . LEU A 1 564 ? 67.696 81.402 55.487 1.00 51.87 610 LEU A N 1
ATOM 7987 C CA . LEU A 1 564 ? 69.083 81.845 55.356 1.00 64.93 610 LEU A CA 1
ATOM 7988 C C . LEU A 1 564 ? 69.800 81.810 56.701 1.00 71.52 610 LEU A C 1
ATOM 7989 O O . LEU A 1 564 ? 70.967 81.399 56.791 1.00 72.94 610 LEU A O 1
ATOM 8005 N N . ARG A 1 565 ? 69.110 82.225 57.766 1.00 70.64 611 ARG A N 1
ATOM 8006 C CA . ARG A 1 565 ? 69.692 82.135 59.101 1.00 61.78 611 ARG A CA 1
ATOM 8007 C C . ARG A 1 565 ? 70.038 80.690 59.447 1.00 64.79 611 ARG A C 1
ATOM 8008 O O . ARG A 1 565 ? 71.143 80.400 59.924 1.00 64.91 611 ARG A O 1
ATOM 8029 N N . TYR A 1 566 ? 69.105 79.763 59.201 1.00 66.86 612 TYR A N 1
ATOM 8030 C CA . TYR A 1 566 ? 69.372 78.357 59.489 1.00 62.13 612 TYR A CA 1
ATOM 8031 C C . TYR A 1 566 ? 70.555 77.841 58.677 1.00 69.56 612 TYR A C 1
ATOM 8032 O O . TYR A 1 566 ? 71.330 77.007 59.158 1.00 66.21 612 TYR A O 1
ATOM 8050 N N . ILE A 1 567 ? 70.702 78.317 57.440 1.00 66.50 613 ILE A N 1
ATOM 8051 C CA . ILE A 1 567 ? 71.863 77.965 56.631 1.00 59.17 613 ILE A CA 1
ATOM 8052 C C . ILE A 1 567 ? 73.139 78.396 57.340 1.00 74.76 613 ILE A C 1
ATOM 8053 O O . ILE A 1 567 ? 74.057 77.594 57.548 1.00 77.69 613 ILE A O 1
ATOM 8069 N N . SER A 1 568 ? 73.215 79.673 57.722 1.00 75.27 614 SER A N 1
ATOM 8070 C CA . SER A 1 568 ? 74.406 80.169 58.403 1.00 67.61 614 SER A CA 1
ATOM 8071 C C . SER A 1 568 ? 74.725 79.333 59.640 1.00 70.43 614 SER A C 1
ATOM 8072 O O . SER A 1 568 ? 75.845 78.832 59.794 1.00 63.82 614 SER A O 1
ATOM 8080 N N . LEU A 1 569 ? 73.746 79.168 60.531 1.00 71.38 615 LEU A N 1
ATOM 8081 C CA . LEU A 1 569 ? 74.005 78.488 61.796 1.00 75.05 615 LEU A CA 1
ATOM 8082 C C . LEU A 1 569 ? 74.488 77.064 61.571 1.00 66.86 615 LEU A C 1
ATOM 8083 O O . LEU A 1 569 ? 75.367 76.574 62.288 1.00 75.90 615 LEU A O 1
ATOM 8099 N N . SER A 1 570 ? 73.909 76.381 60.591 1.00 73.34 616 SER A N 1
ATOM 8100 C CA . SER A 1 570 ? 74.307 75.014 60.291 1.00 88.12 616 SER A CA 1
ATOM 8101 C C . SER A 1 570 ? 75.759 74.957 59.835 1.00 86.30 616 SER A C 1
ATOM 8102 O O . SER A 1 570 ? 76.542 74.121 60.302 1.00 73.25 616 SER A O 1
ATOM 8127 N N . ALA A 1 572 ? 78.073 76.772 60.454 1.00 81.21 618 ALA A N 1
ATOM 8128 C CA . ALA A 1 572 ? 78.980 77.054 61.554 1.00 67.64 618 ALA A CA 1
ATOM 8129 C C . ALA A 1 572 ? 79.468 75.780 62.228 1.00 63.09 618 ALA A C 1
ATOM 8130 O O . ALA A 1 572 ? 80.457 75.821 62.968 1.00 87.75 618 ALA A O 1
ATOM 8137 N N . THR A 1 573 ? 78.797 74.654 61.990 1.00 77.03 619 THR A N 1
ATOM 8138 C CA . THR A 1 573 ? 79.214 73.395 62.595 1.00 84.96 619 THR A CA 1
ATOM 8139 C C . THR A 1 573 ? 80.532 72.900 62.016 1.00 86.60 619 THR A C 1
ATOM 8140 O O . THR A 1 573 ? 81.272 72.186 62.698 1.00 90.42 619 THR A O 1
ATOM 8151 N N . LEU A 1 574 ? 80.839 73.260 60.770 1.00 77.35 620 LEU A N 1
ATOM 8152 C CA . LEU A 1 574 ? 82.015 72.732 60.093 1.00 85.87 620 LEU A CA 1
ATOM 8153 C C . LEU A 1 574 ? 83.312 73.373 60.561 1.00 108.41 620 LEU A C 1
ATOM 8154 O O . LEU A 1 574 ? 84.388 72.847 60.253 1.00 115.55 620 LEU A O 1
ATOM 8170 N N . ILE A 1 575 ? 83.237 74.494 61.273 1.00 97.98 621 ILE A N 1
ATOM 8171 C CA . ILE A 1 575 ? 84.432 75.159 61.785 1.00 95.43 621 ILE A CA 1
ATOM 8172 C C . ILE A 1 575 ? 85.091 74.215 62.781 1.00 107.39 621 ILE A C 1
ATOM 8173 O O . ILE A 1 575 ? 84.531 73.927 63.844 1.00 102.86 621 ILE A O 1
ATOM 8189 N N . GLU A 1 576 ? 86.282 73.712 62.435 1.00 121.66 622 GLU A N 1
ATOM 8190 C CA . GLU A 1 576 ? 86.947 72.741 63.296 1.00 120.59 622 GLU A CA 1
ATOM 8191 C C . GLU A 1 576 ? 87.418 73.378 64.596 1.00 113.11 622 GLU A C 1
ATOM 8192 O O . GLU A 1 576 ? 87.482 72.700 65.629 1.00 91.67 622 GLU A O 1
ATOM 8204 N N . ASN A 1 577 ? 87.762 74.665 64.566 1.00 106.88 623 ASN A N 1
ATOM 8205 C CA . ASN A 1 577 ? 88.088 75.419 65.771 1.00 106.54 623 ASN A CA 1
ATOM 8206 C C . ASN A 1 577 ? 87.397 76.770 65.687 1.00 101.23 623 ASN A C 1
ATOM 8207 O O . ASN A 1 577 ? 87.700 77.569 64.797 1.00 99.22 623 ASN A O 1
ATOM 8218 N N . VAL A 1 578 ? 86.481 77.023 66.621 1.00 99.21 624 VAL A N 1
ATOM 8219 C CA . VAL A 1 578 ? 85.614 78.197 66.565 1.00 103.46 624 VAL A CA 1
ATOM 8220 C C . VAL A 1 578 ? 86.184 79.349 67.381 1.00 107.19 624 VAL A C 1
ATOM 8221 O O . VAL A 1 578 ? 85.532 80.389 67.532 1.00 95.80 624 VAL A O 1
ATOM 8234 N N . TRP A 1 579 ? 87.393 79.187 67.914 1.00 111.04 625 TRP A N 1
ATOM 8235 C CA . TRP A 1 579 ? 87.967 80.180 68.812 1.00 120.84 625 TRP A CA 1
ATOM 8236 C C . TRP A 1 579 ? 88.915 81.150 68.115 1.00 138.79 625 TRP A C 1
ATOM 8237 O O . TRP A 1 579 ? 89.564 81.956 68.790 1.00 140.72 625 TRP A O 1
ATOM 8258 N N . ASP A 1 580 ? 88.998 81.109 66.785 1.00 132.56 626 ASP A N 1
ATOM 8259 C CA . ASP A 1 580 ? 89.771 82.098 66.031 1.00 112.14 626 ASP A CA 1
ATOM 8260 C C . ASP A 1 580 ? 88.886 83.310 65.735 1.00 121.12 626 ASP A C 1
ATOM 8261 O O . ASP A 1 580 ? 88.557 83.632 64.592 1.00 117.92 626 ASP A O 1
ATOM 8270 N N . HIS A 1 581 ? 88.500 83.992 66.810 1.00 117.86 627 HIS A N 1
ATOM 8271 C CA . HIS A 1 581 ? 87.652 85.173 66.696 1.00 123.57 627 HIS A CA 1
ATOM 8272 C C . HIS A 1 581 ? 88.438 86.344 66.115 1.00 132.63 627 HIS A C 1
ATOM 8273 O O . HIS A 1 581 ? 88.003 87.494 66.192 1.00 131.76 627 HIS A O 1
ATOM 8287 N N . LYS A 1 589 ? 85.943 102.782 65.790 1.00 120.31 635 LYS A N 1
ATOM 8288 C CA . LYS A 1 589 ? 86.168 102.848 67.227 1.00 127.17 635 LYS A CA 1
ATOM 8289 C C . LYS A 1 589 ? 85.188 103.816 67.889 1.00 123.51 635 LYS A C 1
ATOM 8290 O O . LYS A 1 589 ? 85.598 104.805 68.497 1.00 125.67 635 LYS A O 1
ATOM 8308 N N . GLU A 1 590 ? 83.894 103.527 67.773 1.00 112.09 636 GLU A N 1
ATOM 8309 C CA . GLU A 1 590 ? 82.887 104.334 68.440 1.00 119.43 636 GLU A CA 1
ATOM 8310 C C . GLU A 1 590 ? 82.878 104.059 69.934 1.00 123.84 636 GLU A C 1
ATOM 8311 O O . GLU A 1 590 ? 83.230 102.973 70.396 1.00 132.75 636 GLU A O 1
ATOM 8323 N N . THR A 1 591 ? 82.420 105.054 70.680 1.00 115.66 637 THR A N 1
ATOM 8324 C CA . THR A 1 591 ? 82.276 104.979 72.119 1.00 123.32 637 THR A CA 1
ATOM 8325 C C . THR A 1 591 ? 80.800 104.837 72.451 1.00 122.28 637 THR A C 1
ATOM 8326 O O . THR A 1 591 ? 79.982 105.646 72.004 1.00 117.02 637 THR A O 1
ATOM 8337 N N . VAL A 1 592 ? 80.451 103.816 73.233 1.00 120.68 638 VAL A N 1
ATOM 8338 C CA . VAL A 1 592 ? 79.077 103.716 73.699 1.00 124.60 638 VAL A CA 1
ATOM 8339 C C . VAL A 1 592 ? 78.832 104.780 74.758 1.00 119.71 638 VAL A C 1
ATOM 8340 O O . VAL A 1 592 ? 79.649 104.987 75.666 1.00 114.33 638 VAL A O 1
ATOM 8353 N N . ALA A 1 593 ? 77.693 105.456 74.645 1.00 116.32 639 ALA A N 1
ATOM 8354 C CA . ALA A 1 593 ? 77.323 106.536 75.545 1.00 126.31 639 ALA A CA 1
ATOM 8355 C C . ALA A 1 593 ? 76.191 106.147 76.483 1.00 125.60 639 ALA A C 1
ATOM 8356 O O . ALA A 1 593 ? 76.320 106.291 77.703 1.00 130.86 639 ALA A O 1
ATOM 8363 N N . ASP A 1 594 ? 75.084 105.649 75.942 1.00 112.77 640 ASP A N 1
ATOM 8364 C CA . ASP A 1 594 ? 73.941 105.218 76.735 1.00 115.53 640 ASP A CA 1
ATOM 8365 C C . ASP A 1 594 ? 73.787 103.710 76.575 1.00 111.25 640 ASP A C 1
ATOM 8366 O O . ASP A 1 594 ? 73.633 103.211 75.454 1.00 114.21 640 ASP A O 1
ATOM 8375 N N . LEU A 1 595 ? 73.858 102.987 77.694 1.00 114.43 641 LEU A N 1
ATOM 8376 C CA . LEU A 1 595 ? 73.830 101.529 77.667 1.00 103.42 641 LEU A CA 1
ATOM 8377 C C . LEU A 1 595 ? 72.417 100.966 77.696 1.00 100.13 641 LEU A C 1
ATOM 8378 O O . LEU A 1 595 ? 72.197 99.849 77.215 1.00 106.69 641 LEU A O 1
ATOM 8394 N N . GLY A 1 596 ? 71.454 101.708 78.243 1.00 102.54 642 GLY A N 1
ATOM 8395 C CA . GLY A 1 596 ? 70.092 101.202 78.308 1.00 93.58 642 GLY A CA 1
ATOM 8396 C C . GLY A 1 596 ? 69.541 100.835 76.942 1.00 101.38 642 GLY A C 1
ATOM 8397 O O . GLY A 1 596 ? 69.003 99.742 76.745 1.00 102.31 642 GLY A O 1
ATOM 8401 N N . LYS A 1 597 ? 69.671 101.748 75.976 1.00 112.61 643 LYS A N 1
ATOM 8402 C CA . LYS A 1 597 ? 69.147 101.491 74.638 1.00 116.46 643 LYS A CA 1
ATOM 8403 C C . LYS A 1 597 ? 69.903 100.356 73.955 1.00 100.02 643 LYS A C 1
ATOM 8404 O O . LYS A 1 597 ? 69.308 99.557 73.224 1.00 109.68 643 LYS A O 1
ATOM 8423 N N . GLU A 1 598 ? 71.216 100.272 74.179 1.00 85.90 644 GLU A N 1
ATOM 8424 C CA . GLU A 1 598 ? 71.998 99.172 73.619 1.00 101.28 644 GLU A CA 1
ATOM 8425 C C . GLU A 1 598 ? 71.489 97.831 74.137 1.00 101.35 644 GLU A C 1
ATOM 8426 O O . GLU A 1 598 ? 71.253 96.893 73.361 1.00 96.44 644 GLU A O 1
ATOM 8438 N N . VAL A 1 599 ? 71.315 97.724 75.457 1.00 109.06 645 VAL A N 1
ATOM 8439 C CA . VAL A 1 599 ? 70.689 96.542 76.045 1.00 96.92 645 VAL A CA 1
ATOM 8440 C C . VAL A 1 599 ? 69.355 96.266 75.367 1.00 81.20 645 VAL A C 1
ATOM 8441 O O . VAL A 1 599 ? 69.059 95.133 74.970 1.00 90.86 645 VAL A O 1
ATOM 8454 N N . LYS A 1 600 ? 68.525 97.303 75.236 1.00 83.63 646 LYS A N 1
ATOM 8455 C CA . LYS A 1 600 ? 67.212 97.132 74.624 1.00 92.36 646 LYS A CA 1
ATOM 8456 C C . LYS A 1 600 ? 67.324 96.525 73.232 1.00 87.70 646 LYS A C 1
ATOM 8457 O O . LYS A 1 600 ? 66.491 95.701 72.838 1.00 92.49 646 LYS A O 1
ATOM 8476 N N . HIS A 1 601 ? 68.343 96.922 72.468 1.00 86.06 647 HIS A N 1
ATOM 8477 C CA . HIS A 1 601 ? 68.500 96.385 71.121 1.00 85.41 647 HIS A CA 1
ATOM 8478 C C . HIS A 1 601 ? 68.975 94.939 71.156 1.00 84.69 647 HIS A C 1
ATOM 8479 O O . HIS A 1 601 ? 68.553 94.124 70.328 1.00 83.24 647 HIS A O 1
ATOM 8493 N N . ILE A 1 602 ? 69.851 94.598 72.104 1.00 91.69 648 ILE A N 1
ATOM 8494 C CA . ILE A 1 602 ? 70.279 93.206 72.238 1.00 85.58 648 ILE A CA 1
ATOM 8495 C C . ILE A 1 602 ? 69.087 92.317 72.576 1.00 80.59 648 ILE A C 1
ATOM 8496 O O . ILE A 1 602 ? 68.835 91.303 71.913 1.00 87.51 648 ILE A O 1
ATOM 8512 N N . ALA A 1 603 ? 68.329 92.690 73.610 1.00 71.79 649 ALA A N 1
ATOM 8513 C CA . ALA A 1 603 ? 67.179 91.890 74.021 1.00 74.05 649 ALA A CA 1
ATOM 8514 C C . ALA A 1 603 ? 66.143 91.804 72.907 1.00 86.89 649 ALA A C 1
ATOM 8515 O O . ALA A 1 603 ? 65.629 90.721 72.601 1.00 90.43 649 ALA A O 1
ATOM 8522 N N . ASP A 1 604 ? 65.817 92.944 72.292 1.00 89.17 650 ASP A N 1
ATOM 8523 C CA . ASP A 1 604 ? 64.855 92.939 71.195 1.00 89.02 650 ASP A CA 1
ATOM 8524 C C . ASP A 1 604 ? 65.315 92.023 70.070 1.00 93.94 650 ASP A C 1
ATOM 8525 O O . ASP A 1 604 ? 64.511 91.276 69.502 1.00 94.64 650 ASP A O 1
ATOM 8534 N N . ASP A 1 605 ? 66.608 92.061 69.738 1.00 90.56 651 ASP A N 1
ATOM 8535 C CA . ASP A 1 605 ? 67.141 91.147 68.733 1.00 92.67 651 ASP A CA 1
ATOM 8536 C C . ASP A 1 605 ? 66.916 89.699 69.149 1.00 84.11 651 ASP A C 1
ATOM 8537 O O . ASP A 1 605 ? 66.440 88.879 68.355 1.00 77.64 651 ASP A O 1
ATOM 8546 N N . LEU A 1 606 ? 67.257 89.362 70.395 1.00 84.56 652 LEU A N 1
ATOM 8547 C CA . LEU A 1 606 ? 66.997 88.012 70.885 1.00 81.08 652 LEU A CA 1
ATOM 8548 C C . LEU A 1 606 ? 65.542 87.621 70.670 1.00 75.93 652 LEU A C 1
ATOM 8549 O O . LEU A 1 606 ? 65.248 86.491 70.263 1.00 80.08 652 LEU A O 1
ATOM 8565 N N . LEU A 1 607 ? 64.613 88.544 70.931 1.00 75.93 653 LEU A N 1
ATOM 8566 C CA . LEU A 1 607 ? 63.198 88.224 70.757 1.00 80.86 653 LEU A CA 1
ATOM 8567 C C . LEU A 1 607 ? 62.844 88.044 69.286 1.00 80.43 653 LEU A C 1
ATOM 8568 O O . LEU A 1 607 ? 61.993 87.213 68.946 1.00 77.40 653 LEU A O 1
ATOM 8584 N N . GLN A 1 608 ? 63.477 88.813 68.396 1.00 80.52 654 GLN A N 1
ATOM 8585 C CA . GLN A 1 608 ? 63.240 88.627 66.967 1.00 76.01 654 GLN A CA 1
ATOM 8586 C C . GLN A 1 608 ? 63.610 87.220 66.522 1.00 74.01 654 GLN A C 1
ATOM 8587 O O . GLN A 1 608 ? 63.034 86.702 65.559 1.00 71.59 654 GLN A O 1
ATOM 8601 N N . LYS A 1 609 ? 64.566 86.591 67.203 1.00 85.40 655 LYS A N 1
ATOM 8602 C CA . LYS A 1 609 ? 65.029 85.253 66.866 1.00 65.16 655 LYS A CA 1
ATOM 8603 C C . LYS A 1 609 ? 64.337 84.168 67.677 1.00 60.59 655 LYS A C 1
ATOM 8604 O O . LYS A 1 609 ? 64.658 82.987 67.507 1.00 66.01 655 LYS A O 1
ATOM 8623 N N . ALA A 1 610 ? 63.402 84.534 68.549 1.00 65.74 656 ALA A N 1
ATOM 8624 C CA . ALA A 1 610 ? 62.777 83.573 69.441 1.00 64.55 656 ALA A CA 1
ATOM 8625 C C . ALA A 1 610 ? 61.740 82.738 68.700 1.00 72.68 656 ALA A C 1
ATOM 8626 O O . ALA A 1 610 ? 61.175 83.157 67.686 1.00 69.20 656 ALA A O 1
ATOM 8633 N N . ILE A 1 611 ? 61.497 81.540 69.224 1.00 71.96 657 ILE A N 1
ATOM 8634 C CA . ILE A 1 611 ? 60.530 80.603 68.664 1.00 71.59 657 ILE A CA 1
ATOM 8635 C C . ILE A 1 611 ? 59.495 80.302 69.737 1.00 76.78 657 ILE A C 1
ATOM 8636 O O . ILE A 1 611 ? 59.825 79.724 70.779 1.00 88.40 657 ILE A O 1
ATOM 8652 N N . TYR A 1 612 ? 58.254 80.699 69.485 1.00 80.24 658 TYR A N 1
ATOM 8653 C CA . TYR A 1 612 ? 57.126 80.331 70.322 1.00 89.51 658 TYR A CA 1
ATOM 8654 C C . TYR A 1 612 ? 56.276 79.297 69.596 1.00 85.32 658 TYR A C 1
ATOM 8655 O O . TYR A 1 612 ? 56.409 79.082 68.388 1.00 85.21 658 TYR A O 1
ATOM 8673 N N . SER A 1 613 ? 55.394 78.650 70.350 1.00 96.09 659 SER A N 1
ATOM 8674 C CA . SER A 1 613 ? 54.526 77.630 69.788 1.00 106.54 659 SER A CA 1
ATOM 8675 C C . SER A 1 613 ? 53.195 78.240 69.359 1.00 119.57 659 SER A C 1
ATOM 8676 O O . SER A 1 613 ? 52.970 79.449 69.457 1.00 104.77 659 SER A O 1
ATOM 8684 N N . GLU A 1 614 ? 52.297 77.381 68.872 1.00 129.46 660 GLU A N 1
ATOM 8685 C CA . GLU A 1 614 ? 50.930 77.812 68.602 1.00 121.12 660 GLU A CA 1
ATOM 8686 C C . GLU A 1 614 ? 50.323 78.474 69.830 1.00 114.71 660 GLU A C 1
ATOM 8687 O O . GLU A 1 614 ? 49.647 79.504 69.724 1.00 110.41 660 GLU A O 1
ATOM 8699 N N . ARG A 1 615 ? 50.549 77.893 71.006 1.00 117.82 661 ARG A N 1
ATOM 8700 C CA . ARG A 1 615 ? 50.043 78.452 72.252 1.00 113.49 661 ARG A CA 1
ATOM 8701 C C . ARG A 1 615 ? 50.883 79.611 72.768 1.00 115.44 661 ARG A C 1
ATOM 8702 O O . ARG A 1 615 ? 50.558 80.164 73.824 1.00 110.68 661 ARG A O 1
ATOM 8723 N N . GLY A 1 616 ? 51.948 79.986 72.067 1.00 106.67 662 GLY A N 1
ATOM 8724 C CA . GLY A 1 616 ? 52.815 81.047 72.534 1.00 115.72 662 GLY A CA 1
ATOM 8725 C C . GLY A 1 616 ? 53.536 80.671 73.813 1.00 115.61 662 GLY A C 1
ATOM 8726 O O . GLY A 1 616 ? 53.569 81.450 74.770 1.00 92.05 662 GLY A O 1
ATOM 8730 N N . GLU A 1 617 ? 54.105 79.469 73.839 1.00 113.32 663 GLU A N 1
ATOM 8731 C CA . GLU A 1 617 ? 54.878 78.982 74.973 1.00 116.10 663 GLU A CA 1
ATOM 8732 C C . GLU A 1 617 ? 56.354 79.008 74.606 1.00 117.42 663 GLU A C 1
ATOM 8733 O O . GLU A 1 617 ? 56.744 78.525 73.536 1.00 113.91 663 GLU A O 1
ATOM 8745 N N . GLY A 1 618 ? 57.164 79.580 75.489 1.00 118.16 664 GLY A N 1
ATOM 8746 C CA . GLY A 1 618 ? 58.565 79.787 75.228 1.00 101.77 664 GLY A CA 1
ATOM 8747 C C . GLY A 1 618 ? 59.046 81.065 75.887 1.00 87.42 664 GLY A C 1
ATOM 8748 O O . GLY A 1 618 ? 58.580 81.432 76.971 1.00 106.04 664 GLY A O 1
ATOM 8752 N N . PRO A 1 619 ? 59.982 81.783 75.247 1.00 79.21 665 PRO A N 1
ATOM 8753 C CA . PRO A 1 619 ? 60.598 81.561 73.932 1.00 77.14 665 PRO A CA 1
ATOM 8754 C C . PRO A 1 619 ? 61.552 80.373 73.864 1.00 75.69 665 PRO A C 1
ATOM 8755 O O . PRO A 1 619 ? 61.971 79.822 74.884 1.00 70.55 665 PRO A O 1
ATOM 8766 N N . PHE A 1 620 ? 61.885 79.990 72.635 1.00 81.69 666 PHE A N 1
ATOM 8767 C CA . PHE A 1 620 ? 62.917 79.009 72.356 1.00 65.24 666 PHE A CA 1
ATOM 8768 C C . PHE A 1 620 ? 63.852 79.582 71.308 1.00 71.84 666 PHE A C 1
ATOM 8769 O O . PHE A 1 620 ? 63.443 80.374 70.456 1.00 71.85 666 PHE A O 1
ATOM 8786 N N . TRP A 1 621 ? 65.113 79.174 71.374 1.00 71.26 667 TRP A N 1
ATOM 8787 C CA . TRP A 1 621 ? 66.082 79.517 70.349 1.00 61.30 667 TRP A CA 1
ATOM 8788 C C . TRP A 1 621 ? 66.706 78.251 69.798 1.00 62.80 667 TRP A C 1
ATOM 8789 O O . TRP A 1 621 ? 66.924 77.278 70.524 1.00 67.10 667 TRP A O 1
ATOM 8810 N N . ILE A 1 622 ? 66.964 78.275 68.498 1.00 61.46 668 ILE A N 1
ATOM 8811 C CA . ILE A 1 622 ? 67.712 77.237 67.811 1.00 67.58 668 ILE A CA 1
ATOM 8812 C C . ILE A 1 622 ? 68.944 77.923 67.249 1.00 66.83 668 ILE A C 1
ATOM 8813 O O . ILE A 1 622 ? 68.843 78.723 66.311 1.00 64.63 668 ILE A O 1
ATOM 8829 N N . SER A 1 623 ? 70.101 77.634 67.835 1.00 80.55 669 SER A N 1
ATOM 8830 C CA . SER A 1 623 ? 71.291 78.412 67.552 1.00 83.76 669 SER A CA 1
ATOM 8831 C C . SER A 1 623 ? 72.514 77.530 67.748 1.00 76.55 669 SER A C 1
ATOM 8832 O O . SER A 1 623 ? 72.408 76.321 67.986 1.00 80.47 669 SER A O 1
ATOM 8840 N N . ASN A 1 624 ? 73.683 78.151 67.625 1.00 81.91 670 ASN A N 1
ATOM 8841 C CA . ASN A 1 624 ? 74.945 77.461 67.813 1.00 71.51 670 ASN A CA 1
ATOM 8842 C C . ASN A 1 624 ? 75.314 77.469 69.289 1.00 71.42 670 ASN A C 1
ATOM 8843 O O . ASN A 1 624 ? 75.092 78.459 69.990 1.00 76.06 670 ASN A O 1
ATOM 8854 N N . ASN A 1 625 ? 75.877 76.358 69.756 1.00 63.10 671 ASN A N 1
ATOM 8855 C CA . ASN A 1 625 ? 76.198 76.224 71.168 1.00 73.38 671 ASN A CA 1
ATOM 8856 C C . ASN A 1 625 ? 77.157 75.061 71.363 1.00 81.30 671 ASN A C 1
ATOM 8857 O O . ASN A 1 625 ? 77.113 74.071 70.629 1.00 79.55 671 ASN A O 1
ATOM 8868 N N . ALA A 1 626 ? 78.027 75.205 72.364 1.00 88.93 672 ALA A N 1
ATOM 8869 C CA . ALA A 1 626 ? 78.924 74.140 72.794 1.00 91.10 672 ALA A CA 1
ATOM 8870 C C . ALA A 1 626 ? 79.689 74.584 74.032 1.00 84.43 672 ALA A C 1
ATOM 8871 O O . ALA A 1 626 ? 80.412 75.585 73.994 1.00 91.97 672 ALA A O 1
ATOM 8878 N N . GLY A 1 627 ? 79.529 73.853 75.133 1.00 100.87 673 GLY A N 1
ATOM 8879 C CA . GLY A 1 627 ? 80.164 74.215 76.385 1.00 105.83 673 GLY A CA 1
ATOM 8880 C C . GLY A 1 627 ? 81.643 74.500 76.236 1.00 118.24 673 GLY A C 1
ATOM 8881 O O . GLY A 1 627 ? 82.039 75.642 75.987 1.00 110.57 673 GLY A O 1
ATOM 8885 N N . ASP A 1 628 ? 82.470 73.470 76.397 1.00 122.16 674 ASP A N 1
ATOM 8886 C CA . ASP A 1 628 ? 83.910 73.554 76.156 1.00 124.41 674 ASP A CA 1
ATOM 8887 C C . ASP A 1 628 ? 84.256 72.494 75.116 1.00 131.19 674 ASP A C 1
ATOM 8888 O O . ASP A 1 628 ? 84.725 71.402 75.444 1.00 133.66 674 ASP A O 1
ATOM 8897 N N . GLU A 1 629 ? 84.010 72.827 73.852 1.00 120.74 675 GLU A N 1
ATOM 8898 C CA . GLU A 1 629 ? 84.315 71.951 72.732 1.00 125.16 675 GLU A CA 1
ATOM 8899 C C . GLU A 1 629 ? 84.938 72.779 71.620 1.00 129.28 675 GLU A C 1
ATOM 8900 O O . GLU A 1 629 ? 84.606 73.953 71.439 1.00 120.87 675 GLU A O 1
ATOM 8912 N N . LYS A 1 630 ? 85.852 72.155 70.875 1.00 124.28 676 LYS A N 1
ATOM 8913 C CA . LYS A 1 630 ? 86.524 72.861 69.791 1.00 121.64 676 LYS A CA 1
ATOM 8914 C C . LYS A 1 630 ? 85.543 73.326 68.724 1.00 113.93 676 LYS A C 1
ATOM 8915 O O . LYS A 1 630 ? 85.849 74.267 67.984 1.00 100.61 676 LYS A O 1
ATOM 8951 N N . VAL A 1 632 ? 81.085 73.833 67.525 1.00 90.93 678 VAL A N 1
ATOM 8952 C CA . VAL A 1 632 ? 79.740 74.087 68.022 1.00 84.22 678 VAL A CA 1
ATOM 8953 C C . VAL A 1 632 ? 78.765 73.126 67.355 1.00 72.68 678 VAL A C 1
ATOM 8954 O O . VAL A 1 632 ? 79.060 72.502 66.331 1.00 77.99 678 VAL A O 1
ATOM 8967 N N . PHE A 1 633 ? 77.589 73.006 67.960 1.00 67.40 679 PHE A N 1
ATOM 8968 C CA . PHE A 1 633 ? 76.448 72.338 67.356 1.00 76.29 679 PHE A CA 1
ATOM 8969 C C . PHE A 1 633 ? 75.377 73.374 67.049 1.00 89.91 679 PHE A C 1
ATOM 8970 O O . PHE A 1 633 ? 75.393 74.483 67.587 1.00 84.48 679 PHE A O 1
ATOM 8987 N N . LEU A 1 634 ? 74.441 73.002 66.182 1.00 76.39 680 LEU A N 1
ATOM 8988 C CA . LEU A 1 634 ? 73.248 73.802 65.921 1.00 67.28 680 LEU A CA 1
ATOM 8989 C C . LEU A 1 634 ? 72.059 73.034 66.477 1.00 59.61 680 LEU A C 1
ATOM 8990 O O . LEU A 1 634 ? 71.709 71.968 65.961 1.00 66.07 680 LEU A O 1
ATOM 9006 N N . SER A 1 635 ? 71.435 73.568 67.521 1.00 75.85 681 SER A N 1
ATOM 9007 C CA . SER A 1 635 ? 70.374 72.835 68.198 1.00 67.99 681 SER A CA 1
ATOM 9008 C C . SER A 1 635 ? 69.535 73.821 68.993 1.00 72.19 681 SER A C 1
ATOM 9009 O O . SER A 1 635 ? 69.892 75.003 69.114 1.00 69.88 681 SER A O 1
ATOM 9017 N N . PRO A 1 636 ? 68.401 73.374 69.531 1.00 79.96 682 PRO A N 1
ATOM 9018 C CA . PRO A 1 636 ? 67.699 74.181 70.535 1.00 79.09 682 PRO A CA 1
ATOM 9019 C C . PRO A 1 636 ? 68.597 74.405 71.741 1.00 67.66 682 PRO A C 1
ATOM 9020 O O . PRO A 1 636 ? 69.215 73.471 72.255 1.00 64.84 682 PRO A O 1
ATOM 9031 N N . LEU A 1 637 ? 68.674 75.654 72.182 1.00 63.72 683 LEU A N 1
ATOM 9032 C CA . LEU A 1 637 ? 69.591 76.004 73.253 1.00 77.44 683 LEU A CA 1
ATOM 9033 C C . LEU A 1 637 ? 69.390 75.067 74.442 1.00 52.49 683 LEU A C 1
ATOM 9034 O O . LEU A 1 637 ? 68.243 74.807 74.833 1.00 76.14 683 LEU A O 1
ATOM 9050 N N . PRO A 1 638 ? 70.460 74.538 75.033 1.00 59.59 684 PRO A N 1
ATOM 9051 C CA . PRO A 1 638 ? 70.292 73.628 76.171 1.00 62.38 684 PRO A CA 1
ATOM 9052 C C . PRO A 1 638 ? 69.916 74.365 77.442 1.00 67.71 684 PRO A C 1
ATOM 9053 O O . PRO A 1 638 ? 69.845 75.598 77.458 1.00 66.20 684 PRO A O 1
ATOM 9081 N N . GLY A 1 640 ? 71.207 75.627 80.836 1.00 81.11 686 GLY A N 1
ATOM 9082 C CA . GLY A 1 640 ? 72.531 75.905 81.350 1.00 76.91 686 GLY A CA 1
ATOM 9083 C C . GLY A 1 640 ? 72.882 77.376 81.335 1.00 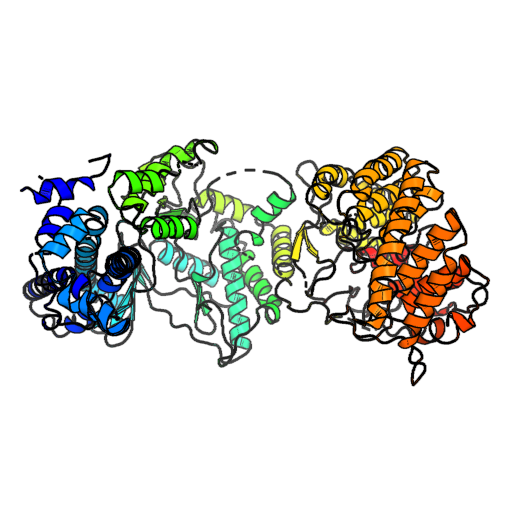72.80 686 GLY A C 1
ATOM 9084 O O . GLY A 1 640 ? 72.403 78.134 80.485 1.00 77.60 686 GLY A O 1
ATOM 9088 N N . LEU A 1 641 ? 73.728 77.788 82.279 1.00 62.98 687 LEU A N 1
ATOM 9089 C CA . LEU A 1 641 ? 74.082 79.197 82.398 1.00 62.20 687 LEU A CA 1
ATOM 9090 C C . LEU A 1 641 ? 75.015 79.635 81.275 1.00 62.38 687 LEU A C 1
ATOM 9091 O O . LEU A 1 641 ? 74.897 80.755 80.764 1.00 72.91 687 LEU A O 1
ATOM 9107 N N . TYR A 1 642 ? 75.943 78.767 80.875 1.00 59.80 688 TYR A N 1
ATOM 9108 C CA . TYR A 1 642 ? 76.976 79.167 79.925 1.00 64.48 688 TYR A CA 1
ATOM 9109 C C . TYR A 1 642 ? 76.396 79.380 78.531 1.00 65.35 688 TYR A C 1
ATOM 9110 O O . TYR A 1 642 ? 76.495 80.474 77.963 1.00 68.86 688 TYR A O 1
ATOM 9128 N N . ASP A 1 643 ? 75.784 78.342 77.964 1.00 78.50 689 ASP A N 1
ATOM 9129 C CA . ASP A 1 643 ? 75.348 78.353 76.573 1.00 62.60 689 ASP A CA 1
ATOM 9130 C C . ASP A 1 643 ? 73.880 78.710 76.391 1.00 73.71 689 ASP A C 1
ATOM 9131 O O . ASP A 1 643 ? 73.535 79.387 75.417 1.00 61.27 689 ASP A O 1
ATOM 9140 N N . GLY A 1 644 ? 73.006 78.273 77.293 1.00 64.42 690 GLY A N 1
ATOM 9141 C CA . GLY A 1 644 ? 71.591 78.249 76.985 1.00 68.55 690 GLY A CA 1
ATOM 9142 C C . GLY A 1 644 ? 70.667 79.034 77.892 1.00 65.63 690 GLY A C 1
ATOM 9143 O O . GLY A 1 644 ? 70.914 80.202 78.208 1.00 75.33 690 GLY A O 1
ATOM 9164 N N . ALA A 1 646 ? 69.160 78.961 81.139 1.00 59.79 692 ALA A N 1
ATOM 9165 C CA . ALA A 1 646 ? 69.312 79.486 82.493 1.00 59.77 692 ALA A CA 1
ATOM 9166 C C . ALA A 1 646 ? 69.953 80.868 82.485 1.00 67.77 692 ALA A C 1
ATOM 9167 O O . ALA A 1 646 ? 69.580 81.741 83.278 1.00 75.32 692 ALA A O 1
ATOM 9174 N N . GLY A 1 647 ? 70.915 81.091 81.588 1.00 64.42 693 GLY A N 1
ATOM 9175 C CA . GLY A 1 647 ? 71.546 82.398 81.504 1.00 65.17 693 GLY A CA 1
ATOM 9176 C C . GLY A 1 647 ? 70.642 83.441 80.876 1.00 62.85 693 GLY A C 1
ATOM 9177 O O . GLY A 1 647 ? 70.536 84.568 81.372 1.00 70.06 693 GLY A O 1
ATOM 9181 N N . LEU A 1 648 ? 69.977 83.084 79.774 1.00 63.38 694 LEU A N 1
ATOM 9182 C CA . LEU A 1 648 ? 69.053 84.014 79.136 1.00 66.74 694 LEU A CA 1
ATOM 9183 C C . LEU A 1 648 ? 67.929 84.417 80.081 1.00 61.98 694 LEU A C 1
ATOM 9184 O O . LEU A 1 648 ? 67.444 85.552 80.017 1.00 67.88 694 LEU A O 1
ATOM 9200 N N . ALA A 1 649 ? 67.496 83.505 80.955 1.00 59.19 695 ALA A N 1
ATOM 9201 C CA . ALA A 1 649 ? 66.435 83.832 81.904 1.00 56.70 695 ALA A CA 1
ATOM 9202 C C . ALA A 1 649 ? 66.904 84.887 82.893 1.00 77.64 695 ALA A C 1
ATOM 9203 O O . ALA A 1 649 ? 66.229 85.902 83.106 1.00 72.85 695 ALA A O 1
ATOM 9210 N N . ILE A 1 650 ? 68.062 84.656 83.512 1.00 72.22 696 ILE A N 1
ATOM 9211 C CA . ILE A 1 650 ? 68.683 85.675 84.352 1.00 80.13 696 ILE A CA 1
ATOM 9212 C C . ILE A 1 650 ? 68.732 87.004 83.610 1.00 67.98 696 ILE A C 1
ATOM 9213 O O . ILE A 1 650 ? 68.338 88.053 84.141 1.00 64.27 696 ILE A O 1
ATOM 9229 N N . PHE A 1 651 ? 69.204 86.977 82.361 1.00 66.17 697 PHE A N 1
ATOM 9230 C CA . PHE A 1 651 ? 69.290 88.203 81.579 1.00 68.62 697 PHE A CA 1
ATOM 9231 C C . PHE A 1 651 ? 67.938 88.894 81.510 1.00 70.55 697 PHE A C 1
ATOM 9232 O O . PHE A 1 651 ? 67.751 89.942 82.128 1.00 84.37 697 PHE A O 1
ATOM 9249 N N . PHE A 1 652 ? 66.989 88.320 80.765 1.00 69.65 698 PHE A N 1
ATOM 9250 C CA . PHE A 1 652 ? 65.696 88.975 80.585 1.00 79.11 698 PHE A CA 1
ATOM 9251 C C . PHE A 1 652 ? 65.086 89.409 81.912 1.00 83.00 698 PHE A C 1
ATOM 9252 O O . PHE A 1 652 ? 64.365 90.413 81.964 1.00 91.66 698 PHE A O 1
ATOM 9269 N N . ALA A 1 653 ? 65.366 88.681 82.995 1.00 74.96 699 ALA A N 1
ATOM 9270 C CA . ALA A 1 653 ? 64.833 89.065 84.298 1.00 79.72 699 ALA A CA 1
ATOM 9271 C C . ALA A 1 653 ? 65.437 90.383 84.772 1.00 77.84 699 ALA A C 1
ATOM 9272 O O . ALA A 1 653 ? 64.709 91.333 85.089 1.00 77.61 699 ALA A O 1
ATOM 9279 N N . GLN A 1 654 ? 66.769 90.465 84.825 1.00 78.23 700 GLN A N 1
ATOM 9280 C CA . GLN A 1 654 ? 67.407 91.697 85.283 1.00 80.05 700 GLN A CA 1
ATOM 9281 C C . GLN A 1 654 ? 67.144 92.847 84.315 1.00 76.15 700 GLN A C 1
ATOM 9282 O O . GLN A 1 654 ? 66.803 93.959 84.734 1.00 81.66 700 GLN A O 1
ATOM 9296 N N . ALA A 1 655 ? 67.305 92.597 83.014 1.00 80.53 701 ALA A N 1
ATOM 9297 C CA . ALA A 1 655 ? 66.981 93.600 82.005 1.00 65.93 701 ALA A CA 1
ATOM 9298 C C . ALA A 1 655 ? 65.545 94.077 82.134 1.00 70.49 701 ALA A C 1
ATOM 9299 O O . ALA A 1 655 ? 65.235 95.213 81.763 1.00 74.39 701 ALA A O 1
ATOM 9306 N N . GLY A 1 656 ? 64.658 93.230 82.642 1.00 81.22 702 GLY A N 1
ATOM 9307 C CA . GLY A 1 656 ? 63.296 93.647 82.894 1.00 73.17 702 GLY A CA 1
ATOM 9308 C C . GLY A 1 656 ? 63.181 94.488 84.148 1.00 68.68 702 GLY A C 1
ATOM 9309 O O . GLY A 1 656 ? 62.390 95.435 84.196 1.00 78.70 702 GLY A O 1
ATOM 9313 N N . LYS A 1 657 ? 63.978 94.164 85.166 1.00 80.70 703 LYS A N 1
ATOM 9314 C CA . LYS A 1 657 ? 63.908 94.896 86.427 1.00 79.28 703 LYS A CA 1
ATOM 9315 C C . LYS A 1 657 ? 64.491 96.299 86.286 1.00 83.38 703 LYS A C 1
ATOM 9316 O O . LYS A 1 657 ? 63.791 97.300 86.480 1.00 93.90 703 LYS A O 1
ATOM 9335 N N . VAL A 1 658 ? 65.780 96.393 85.945 1.00 81.76 704 VAL A N 1
ATOM 9336 C CA . VAL A 1 658 ? 66.473 97.676 86.006 1.00 89.90 704 VAL A CA 1
ATOM 9337 C C . VAL A 1 658 ? 66.021 98.637 84.912 1.00 91.29 704 VAL A C 1
ATOM 9338 O O . VAL A 1 658 ? 66.256 99.846 85.026 1.00 99.52 704 VAL A O 1
ATOM 9351 N N . LEU A 1 659 ? 65.391 98.142 83.848 1.00 90.95 705 LEU A N 1
ATOM 9352 C CA . LEU A 1 659 ? 64.812 99.000 82.821 1.00 93.57 705 LEU A CA 1
ATOM 9353 C C . LEU A 1 659 ? 63.306 99.163 82.975 1.00 93.41 705 LEU A C 1
ATOM 9354 O O . LEU A 1 659 ? 62.688 99.872 82.173 1.00 87.82 705 LEU A O 1
ATOM 9370 N N . ASN A 1 660 ? 62.705 98.533 83.985 1.00 94.27 706 ASN A N 1
ATOM 9371 C CA . ASN A 1 660 ? 61.257 98.572 84.186 1.00 95.55 706 ASN A CA 1
ATOM 9372 C C . ASN A 1 660 ? 60.520 98.287 82.880 1.00 94.56 706 ASN A C 1
ATOM 9373 O O . ASN A 1 660 ? 59.539 98.949 82.533 1.00 101.71 706 ASN A O 1
ATOM 9384 N N . GLU A 1 661 ? 61.006 97.291 82.145 1.00 87.15 707 GLU A N 1
ATOM 9385 C CA . GLU A 1 661 ? 60.391 96.842 80.899 1.00 94.83 707 GLU A CA 1
ATOM 9386 C C . GLU A 1 661 ? 59.691 95.520 81.203 1.00 78.87 707 GLU A C 1
ATOM 9387 O O . GLU A 1 661 ? 60.325 94.462 81.235 1.00 85.90 707 GLU A O 1
ATOM 9399 N N . GLN A 1 662 ? 58.376 95.588 81.427 1.00 93.87 708 GLN A N 1
ATOM 9400 C CA . GLN A 1 662 ? 57.646 94.436 81.946 1.00 99.18 708 GLN A CA 1
ATOM 9401 C C . GLN A 1 662 ? 57.685 93.251 80.989 1.00 94.99 708 GLN A C 1
ATOM 9402 O O . GLN A 1 662 ? 57.640 92.098 81.433 1.00 103.41 708 GLN A O 1
ATOM 9416 N N . VAL A 1 663 ? 57.764 93.503 79.681 1.00 85.43 709 VAL A N 1
ATOM 9417 C CA . VAL A 1 663 ? 57.796 92.398 78.724 1.00 81.82 709 VAL A CA 1
ATOM 9418 C C . VAL A 1 663 ? 59.007 91.505 78.965 1.00 88.03 709 VAL A C 1
ATOM 9419 O O . VAL A 1 663 ? 58.941 90.289 78.749 1.00 87.16 709 VAL A O 1
ATOM 9432 N N . TYR A 1 664 ? 60.126 92.080 79.414 1.00 96.41 710 TYR A N 1
ATOM 9433 C CA . TYR A 1 664 ? 61.326 91.280 79.643 1.00 84.47 710 TYR A CA 1
ATOM 9434 C C . TYR A 1 664 ? 61.156 90.357 80.846 1.00 86.54 710 TYR A C 1
ATOM 9435 O O . TYR A 1 664 ? 61.533 89.177 80.795 1.00 87.80 710 TYR A O 1
ATOM 9453 N N . THR A 1 665 ? 60.579 90.865 81.937 1.00 71.91 711 THR A N 1
ATOM 9454 C CA . THR A 1 665 ? 60.292 89.988 83.071 1.00 82.88 711 THR A CA 1
ATOM 9455 C C . THR A 1 665 ? 59.277 88.925 82.671 1.00 78.02 711 THR A C 1
ATOM 9456 O O . THR A 1 665 ? 59.395 87.761 83.066 1.00 89.52 711 THR A O 1
ATOM 9467 N N . ASP A 1 666 ? 58.276 89.310 81.875 1.00 78.74 712 ASP A N 1
ATOM 9468 C CA . ASP A 1 666 ? 57.278 88.353 81.409 1.00 88.69 712 ASP A CA 1
ATOM 9469 C C . ASP A 1 666 ? 57.932 87.202 80.655 1.00 79.50 712 ASP A C 1
ATOM 9470 O O . ASP A 1 666 ? 57.725 86.028 80.987 1.00 74.53 712 ASP A O 1
ATOM 9479 N N . THR A 1 667 ? 58.727 87.518 79.628 1.00 75.13 713 THR A N 1
ATOM 9480 C CA . THR A 1 667 ? 59.411 86.462 78.891 1.00 87.68 713 THR A CA 1
ATOM 9481 C C . THR A 1 667 ? 60.309 85.645 79.812 1.00 87.03 713 THR A C 1
ATOM 9482 O O . THR A 1 667 ? 60.444 84.429 79.627 1.00 78.00 713 THR A O 1
ATOM 9493 N N . ALA A 1 668 ? 60.911 86.283 80.819 1.00 77.58 714 ALA A N 1
ATOM 9494 C CA . ALA A 1 668 ? 61.679 85.527 81.804 1.00 78.15 714 ALA A CA 1
ATOM 9495 C C . ALA A 1 668 ? 60.812 84.466 82.476 1.00 71.96 714 ALA A C 1
ATOM 9496 O O . ALA A 1 668 ? 61.205 83.296 82.576 1.00 81.92 714 ALA A O 1
ATOM 9503 N N . ARG A 1 669 ? 59.616 84.853 82.929 1.00 80.13 715 ARG A N 1
ATOM 9504 C CA . ARG A 1 669 ? 58.771 83.920 83.673 1.00 82.54 715 ARG A CA 1
ATOM 9505 C C . ARG A 1 669 ? 58.237 82.813 82.771 1.00 73.76 715 ARG A C 1
ATOM 9506 O O . ARG A 1 669 ? 58.177 81.646 83.181 1.00 74.11 715 ARG A O 1
ATOM 9527 N N . SER A 1 670 ? 57.843 83.154 81.540 1.00 82.36 716 SER A N 1
ATOM 9528 C CA . SER A 1 670 ? 57.421 82.123 80.596 1.00 86.24 716 SER A CA 1
ATOM 9529 C C . SER A 1 670 ? 58.546 81.125 80.359 1.00 79.96 716 SER A C 1
ATOM 9530 O O . SER A 1 670 ? 58.340 79.902 80.403 1.00 83.88 716 SER A O 1
ATOM 9555 N N . ILE A 1 672 ? 61.003 80.379 82.325 1.00 68.04 718 ILE A N 1
ATOM 9556 C CA . ILE A 1 672 ? 61.070 79.521 83.507 1.00 73.03 718 ILE A CA 1
ATOM 9557 C C . ILE A 1 672 ? 60.039 78.406 83.405 1.00 79.78 718 ILE A C 1
ATOM 9558 O O . ILE A 1 672 ? 60.355 77.221 83.581 1.00 85.27 718 ILE A O 1
ATOM 9574 N N . GLU A 1 673 ? 58.785 78.773 83.124 1.00 92.36 719 GLU A N 1
ATOM 9575 C CA . GLU A 1 673 ? 57.732 77.768 83.014 1.00 98.17 719 GLU A CA 1
ATOM 9576 C C . GLU A 1 673 ? 58.130 76.651 82.060 1.00 94.59 719 GLU A C 1
ATOM 9577 O O . GLU A 1 673 ? 57.866 75.472 82.328 1.00 84.23 719 GLU A O 1
ATOM 9589 N N . GLU A 1 674 ? 58.771 76.995 80.941 1.00 81.74 720 GLU A N 1
ATOM 9590 C CA . GLU A 1 674 ? 59.188 75.954 80.003 1.00 80.68 720 GLU A CA 1
ATOM 9591 C C . GLU A 1 674 ? 60.378 75.161 80.535 1.00 77.82 720 GLU A C 1
ATOM 9592 O O . GLU A 1 674 ? 60.482 73.953 80.293 1.00 87.92 720 GLU A O 1
ATOM 9604 N N . ILE A 1 675 ? 61.286 75.818 81.259 1.00 80.48 721 ILE A N 1
ATOM 9605 C CA . ILE A 1 675 ? 62.472 75.138 81.778 1.00 70.72 721 ILE A CA 1
ATOM 9606 C C . ILE A 1 675 ? 62.067 74.057 82.769 1.00 83.79 721 ILE A C 1
ATOM 9607 O O . ILE A 1 675 ? 62.557 72.922 82.715 1.00 77.44 721 ILE A O 1
ATOM 9623 N N . GLN A 1 676 ? 61.173 74.398 83.700 1.00 94.63 722 GLN A N 1
ATOM 9624 C CA . GLN A 1 676 ? 60.772 73.443 84.726 1.00 96.32 722 GLN A CA 1
ATOM 9625 C C . GLN A 1 676 ? 60.203 72.161 84.131 1.00 89.98 722 GLN A C 1
ATOM 9626 O O . GLN A 1 676 ? 60.244 71.115 84.788 1.00 92.30 722 GLN A O 1
ATOM 9640 N N . LYS A 1 677 ? 59.674 72.215 82.906 1.00 86.65 723 LYS A N 1
ATOM 9641 C CA . LYS A 1 677 ? 59.158 71.008 82.271 1.00 99.84 723 LYS A CA 1
ATOM 9642 C C . LYS A 1 677 ? 60.289 70.068 81.874 1.00 88.66 723 LYS A C 1
ATOM 9643 O O . LYS A 1 677 ? 60.200 68.854 82.092 1.00 97.70 723 LYS A O 1
ATOM 9662 N N . GLU A 1 678 ? 61.360 70.607 81.292 1.00 85.29 724 GLU A N 1
ATOM 9663 C CA . GLU A 1 678 ? 62.509 69.796 80.917 1.00 100.81 724 GLU A CA 1
ATOM 9664 C C . GLU A 1 678 ? 63.433 69.497 82.091 1.00 93.23 724 GLU A C 1
ATOM 9665 O O . GLU A 1 678 ? 64.345 68.676 81.943 1.00 97.49 724 GLU A O 1
ATOM 9677 N N . GLU A 1 679 ? 63.223 70.134 83.246 1.00 89.84 725 GLU A N 1
ATOM 9678 C CA . GLU A 1 679 ? 64.069 69.886 84.409 1.00 91.71 725 GLU A CA 1
ATOM 9679 C C . GLU A 1 679 ? 64.114 68.402 84.754 1.00 97.48 725 GLU A C 1
ATOM 9680 O O . GLU A 1 679 ? 65.185 67.785 84.776 1.00 97.69 725 GLU A O 1
ATOM 9692 N N . SER A 1 680 ? 62.946 67.815 85.036 1.00 119.29 726 SER A N 1
ATOM 9693 C CA . SER A 1 680 ? 62.881 66.415 85.443 1.00 120.25 726 SER A CA 1
ATOM 9694 C C . SER A 1 680 ? 63.672 65.513 84.505 1.00 117.76 726 SER A C 1
ATOM 9695 O O . SER A 1 680 ? 64.187 64.472 84.930 1.00 112.89 726 SER A O 1
ATOM 9703 N N . TYR A 1 681 ? 63.775 65.888 83.230 1.00 117.53 727 TYR A N 1
ATOM 9704 C CA . TYR A 1 681 ? 64.530 65.090 82.272 1.00 112.98 727 TYR A CA 1
ATOM 9705 C C . TYR A 1 681 ? 66.028 65.360 82.387 1.00 120.74 727 TYR A C 1
ATOM 9706 O O . TYR A 1 681 ? 66.823 64.425 82.535 1.00 119.53 727 TYR A O 1
ATOM 9724 N N . TRP A 1 682 ? 66.430 66.630 82.350 1.00 127.80 728 TRP A N 1
ATOM 9725 C CA . TRP A 1 682 ? 67.843 66.992 82.288 1.00 118.10 728 TRP A CA 1
ATOM 9726 C C . TRP A 1 682 ? 68.629 66.572 83.522 1.00 118.22 728 TRP A C 1
ATOM 9727 O O . TRP A 1 682 ? 69.785 66.972 83.690 1.00 125.74 728 TRP A O 1
ATOM 9748 N N . VAL A 1 683 ? 68.016 65.774 84.390 1.00 128.05 729 VAL A N 1
ATOM 9749 C CA . VAL A 1 683 ? 68.690 65.252 85.568 1.00 131.30 729 VAL A CA 1
ATOM 9750 C C . VAL A 1 683 ? 68.812 63.735 85.551 1.00 148.74 729 VAL A C 1
ATOM 9751 O O . VAL A 1 683 ? 69.688 63.192 86.244 1.00 153.17 729 VAL A O 1
ATOM 9764 N N . GLN A 1 684 ? 67.977 63.025 84.787 1.00 156.00 730 GLN A N 1
ATOM 9765 C CA . GLN A 1 684 ? 68.056 61.569 84.743 1.00 167.88 730 GLN A CA 1
ATOM 9766 C C . GLN A 1 684 ? 69.268 61.112 83.939 1.00 174.09 730 GLN A C 1
ATOM 9767 O O . GLN A 1 684 ? 70.078 60.309 84.419 1.00 161.46 730 GLN A O 1
ATOM 9781 N N . ASN A 1 685 ? 69.407 61.609 82.709 1.00 177.58 731 ASN A N 1
ATOM 9782 C CA . ASN A 1 685 ? 70.569 61.306 81.881 1.00 179.50 731 ASN A CA 1
ATOM 9783 C C . ASN A 1 685 ? 71.312 62.587 81.520 1.00 167.46 731 ASN A C 1
ATOM 9784 O O . ASN A 1 685 ? 71.697 62.789 80.363 1.00 172.26 731 ASN A O 1
ATOM 9795 N N . GLY A 1 686 ? 71.513 63.458 82.505 1.00 155.51 732 GLY A N 1
ATOM 9796 C CA . GLY A 1 686 ? 72.311 64.652 82.313 1.00 156.93 732 GLY A CA 1
ATOM 9797 C C . GLY A 1 686 ? 73.744 64.440 82.756 1.00 159.32 732 GLY A C 1
ATOM 9798 O O . GLY A 1 686 ? 74.664 65.076 82.233 1.00 149.34 732 GLY A O 1
ATOM 9802 N N . ASN A 1 687 ? 73.931 63.534 83.721 1.00 156.99 733 ASN A N 1
ATOM 9803 C CA . ASN A 1 687 ? 75.239 63.159 84.255 1.00 142.54 733 ASN A CA 1
ATOM 9804 C C . ASN A 1 687 ? 76.232 64.315 84.237 1.00 140.08 733 ASN A C 1
ATOM 9805 O O . ASN A 1 687 ? 77.312 64.209 83.648 1.00 146.90 733 ASN A O 1
ATOM 9816 N N . SER A 1 688 ? 75.871 65.421 84.887 1.00 120.75 734 SER A N 1
ATOM 9817 C CA . SER A 1 688 ? 76.754 66.573 85.009 1.00 100.81 734 SER A CA 1
ATOM 9818 C C . SER A 1 688 ? 76.158 67.571 85.992 1.00 92.62 734 SER A C 1
ATOM 9819 O O . SER A 1 688 ? 75.025 68.027 85.810 1.00 92.90 734 SER A O 1
ATOM 9827 N N . HIS A 1 689 ? 76.910 67.913 87.039 1.00 78.75 735 HIS A N 1
ATOM 9828 C CA . HIS A 1 689 ? 76.422 68.778 88.106 1.00 82.16 735 HIS A CA 1
ATOM 9829 C C . HIS A 1 689 ? 77.073 70.155 88.086 1.00 77.14 735 HIS A C 1
ATOM 9830 O O . HIS A 1 689 ? 76.980 70.893 89.072 1.00 77.88 735 HIS A O 1
ATOM 9844 N N . SER A 1 690 ? 77.719 70.521 86.984 1.00 59.98 736 SER A N 1
ATOM 9845 C CA . SER A 1 690 ? 78.410 71.798 86.923 1.00 68.56 736 SER A CA 1
ATOM 9846 C C . SER A 1 690 ? 77.417 72.949 87.014 1.00 72.24 736 SER A C 1
ATOM 9847 O O . SER A 1 690 ? 76.278 72.860 86.546 1.00 70.47 736 SER A O 1
ATOM 9855 N N . ALA A 1 691 ? 77.863 74.044 87.629 1.00 68.77 737 ALA A N 1
ATOM 9856 C CA . ALA A 1 691 ? 77.029 75.233 87.738 1.00 61.59 737 ALA A CA 1
ATOM 9857 C C . ALA A 1 691 ? 76.871 75.967 86.415 1.00 59.54 737 ALA A C 1
ATOM 9858 O O . ALA A 1 691 ? 76.113 76.942 86.361 1.00 63.95 737 ALA A O 1
ATOM 9865 N N . PHE A 1 692 ? 77.547 75.524 85.356 1.00 55.00 738 PHE A N 1
ATOM 9866 C CA . PHE A 1 692 ? 77.524 76.192 84.059 1.00 63.03 738 PHE A CA 1
ATOM 9867 C C . PHE A 1 692 ? 76.868 75.370 82.963 1.00 72.05 738 PHE A C 1
ATOM 9868 O O . PHE A 1 692 ? 76.213 75.936 82.084 1.00 75.32 738 PHE A O 1
ATOM 9885 N N . PHE A 1 693 ? 77.030 74.046 82.988 1.00 77.13 739 PHE A N 1
ATOM 9886 C CA . PHE A 1 693 ? 76.443 73.177 81.977 1.00 79.31 739 PHE A CA 1
ATOM 9887 C C . PHE A 1 693 ? 75.572 72.070 82.551 1.00 72.36 739 PHE A C 1
ATOM 9888 O O . PHE A 1 693 ? 74.917 71.368 81.773 1.00 76.15 739 PHE A O 1
ATOM 9905 N N . GLY A 1 694 ? 75.538 71.891 83.871 1.00 61.69 740 GLY A N 1
ATOM 9906 C CA . GLY A 1 694 ? 74.796 70.801 84.472 1.00 68.89 740 GLY A CA 1
ATOM 9907 C C . GLY A 1 694 ? 73.705 71.247 85.425 1.00 67.24 740 GLY A C 1
ATOM 9908 O O . GLY A 1 694 ? 73.191 72.365 85.318 1.00 73.72 740 GLY A O 1
ATOM 9912 N N . THR A 1 695 ? 73.350 70.374 86.370 1.00 66.98 741 THR A N 1
ATOM 9913 C CA . THR A 1 695 ? 72.235 70.663 87.270 1.00 73.16 741 THR A CA 1
ATOM 9914 C C . THR A 1 695 ? 72.550 71.844 88.179 1.00 65.10 741 THR A C 1
ATOM 9915 O O . THR A 1 695 ? 71.633 72.544 88.634 1.00 72.33 741 THR A O 1
ATOM 9926 N N . GLY A 1 696 ? 73.834 72.076 88.458 1.00 71.01 742 GLY A N 1
ATOM 9927 C CA . GLY A 1 696 ? 74.215 73.232 89.247 1.00 75.12 742 GLY A CA 1
ATOM 9928 C C . GLY A 1 696 ? 73.702 74.533 88.664 1.00 66.37 742 GLY A C 1
ATOM 9929 O O . GLY A 1 696 ? 73.486 75.500 89.396 1.00 59.55 742 GLY A O 1
ATOM 9933 N N . SER A 1 697 ? 73.517 74.583 87.343 1.00 60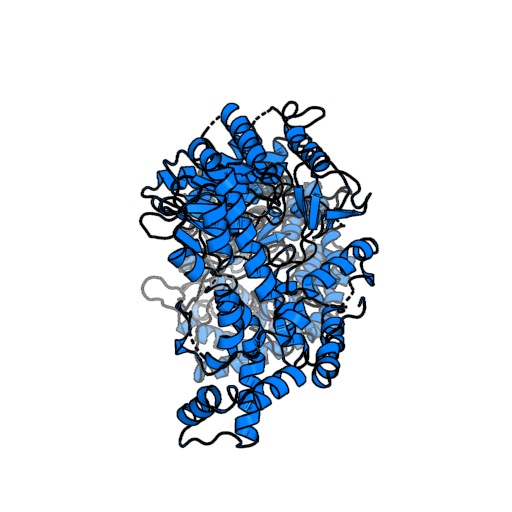.64 743 SER A N 1
ATOM 9934 C CA . SER A 1 697 ? 72.921 75.756 86.716 1.00 63.83 743 SER A CA 1
ATOM 9935 C C . SER A 1 697 ? 71.411 75.802 86.901 1.00 56.98 743 SER A C 1
ATOM 9936 O O . SER A 1 697 ? 70.825 76.888 86.830 1.00 53.92 743 SER A O 1
ATOM 9944 N N . PHE A 1 698 ? 70.766 74.656 87.127 1.00 59.83 744 PHE A N 1
ATOM 9945 C CA . PHE A 1 698 ? 69.378 74.672 87.576 1.00 67.54 744 PHE A CA 1
ATOM 9946 C C . PHE A 1 698 ? 69.279 75.255 88.980 1.00 57.14 744 PHE A C 1
ATOM 9947 O O . PHE A 1 698 ? 68.501 76.187 89.225 1.00 62.00 744 PHE A O 1
ATOM 9964 N N . ILE A 1 699 ? 70.071 74.723 89.917 1.00 56.94 745 ILE A N 1
ATOM 9965 C CA . ILE A 1 699 ? 70.057 75.253 91.280 1.00 69.05 745 ILE A CA 1
ATOM 9966 C C . ILE A 1 699 ? 70.394 76.738 91.275 1.00 64.34 745 ILE A C 1
ATOM 9967 O O . ILE A 1 699 ? 69.776 77.535 91.992 1.00 82.56 745 ILE A O 1
ATOM 9983 N N . TYR A 1 700 ? 71.380 77.132 90.468 1.00 73.42 746 TYR A N 1
ATOM 9984 C CA . TYR A 1 700 ? 71.771 78.536 90.399 1.00 69.18 746 TYR A CA 1
ATOM 9985 C C . TYR A 1 700 ? 70.659 79.388 89.805 1.00 66.52 746 TYR A C 1
ATOM 9986 O O . TYR A 1 700 ? 70.383 80.487 90.297 1.00 64.55 746 TYR A O 1
ATOM 10004 N N . LEU A 1 701 ? 70.015 78.903 88.743 1.00 56.73 747 LEU A N 1
ATOM 10005 C CA . LEU A 1 701 ? 68.899 79.633 88.152 1.00 48.88 747 LEU A CA 1
ATOM 10006 C C . LEU A 1 701 ? 67.804 79.881 89.182 1.00 57.89 747 LEU A C 1
ATOM 10007 O O . LEU A 1 701 ? 67.365 81.022 89.382 1.00 76.17 747 LEU A O 1
ATOM 10023 N N . TYR A 1 702 ? 67.361 78.819 89.860 1.00 70.00 748 TYR A N 1
ATOM 10024 C CA . TYR A 1 702 ? 66.243 78.949 90.790 1.00 69.02 748 TYR A CA 1
ATOM 10025 C C . TYR A 1 702 ? 66.621 79.751 92.029 1.00 63.26 748 TYR A C 1
ATOM 10026 O O . TYR A 1 702 ? 65.756 80.397 92.630 1.00 56.41 748 TYR A O 1
ATOM 10044 N N . SER A 1 703 ? 67.893 79.727 92.431 1.00 62.68 749 SER A N 1
ATOM 10045 C CA . SER A 1 703 ? 68.334 80.606 93.510 1.00 63.41 749 SER A CA 1
ATOM 10046 C C . SER A 1 703 ? 68.311 82.063 93.063 1.00 68.35 749 SER A C 1
ATOM 10047 O O . SER A 1 703 ? 67.771 82.932 93.758 1.00 76.19 749 SER A O 1
ATOM 10055 N N . TYR A 1 704 ? 68.883 82.340 91.891 1.00 68.49 750 TYR A N 1
ATOM 10056 C CA . TYR A 1 704 ? 68.944 83.703 91.371 1.00 64.05 750 TYR A CA 1
ATOM 10057 C C . TYR A 1 704 ? 67.553 84.306 91.261 1.00 60.23 750 TYR A C 1
ATOM 10058 O O . TYR A 1 704 ? 67.275 85.368 91.826 1.00 63.86 750 TYR A O 1
ATOM 10076 N N . LEU A 1 705 ? 66.664 83.645 90.524 1.00 64.71 751 LEU A N 1
ATOM 10077 C CA . LEU A 1 705 ? 65.337 84.205 90.320 1.00 70.63 751 LEU A CA 1
ATOM 10078 C C . LEU A 1 705 ? 64.453 84.071 91.550 1.00 63.41 751 LEU A C 1
ATOM 10079 O O . LEU A 1 705 ? 63.527 84.871 91.719 1.00 63.18 751 LEU A O 1
ATOM 10095 N N . GLY A 1 706 ? 64.721 83.096 92.416 1.00 63.79 752 GLY A N 1
ATOM 10096 C CA . GLY A 1 706 ? 64.053 83.075 93.705 1.00 75.68 752 GLY A CA 1
ATOM 10097 C C . GLY A 1 706 ? 64.345 84.321 94.517 1.00 80.02 752 GLY A C 1
ATOM 10098 O O . GLY A 1 706 ? 63.443 84.908 95.120 1.00 89.09 752 GLY A O 1
ATOM 10102 N N . SER A 1 707 ? 65.610 84.751 94.532 1.00 78.93 753 SER A N 1
ATOM 10103 C CA . SER A 1 707 ? 65.975 85.962 95.261 1.00 73.15 753 SER A CA 1
ATOM 10104 C C . SER A 1 707 ? 65.467 87.213 94.555 1.00 77.41 753 SER A C 1
ATOM 10105 O O . SER A 1 707 ? 64.940 88.126 95.202 1.00 81.27 753 SER A O 1
ATOM 10113 N N . LEU A 1 708 ? 65.617 87.274 93.231 1.00 70.03 754 LEU A N 1
ATOM 10114 C CA . LEU A 1 708 ? 65.369 88.511 92.500 1.00 71.91 754 LEU A CA 1
ATOM 10115 C C . LEU A 1 708 ? 63.974 89.057 92.782 1.00 87.29 754 LEU A C 1
ATOM 10116 O O . LEU A 1 708 ? 63.819 90.202 93.223 1.00 100.10 754 LEU A O 1
ATOM 10132 N N . TRP A 1 709 ? 62.941 88.254 92.531 1.00 82.79 755 TRP A N 1
ATOM 10133 C CA . TRP A 1 709 ? 61.560 88.682 92.740 1.00 98.79 755 TRP A CA 1
ATOM 10134 C C . TRP A 1 709 ? 60.890 87.915 93.879 1.00 92.24 755 TRP A C 1
ATOM 10135 O O . TRP A 1 709 ? 59.710 87.565 93.805 1.00 93.86 755 TRP A O 1
ATOM 10156 N N . GLU A 1 710 ? 61.644 87.664 94.949 1.00 96.10 756 GLU A N 1
ATOM 10157 C CA . GLU A 1 710 ? 61.102 87.185 96.222 1.00 89.18 756 GLU A CA 1
ATOM 10158 C C . GLU A 1 710 ? 60.063 86.086 96.016 1.00 75.57 756 GLU A C 1
ATOM 10159 O O . GLU A 1 710 ? 58.940 86.147 96.522 1.00 94.52 756 GLU A O 1
ATOM 10171 N N . ASP A 1 711 ? 60.454 85.065 95.262 1.00 85.26 757 ASP A N 1
ATOM 10172 C CA . ASP A 1 711 ? 59.608 83.907 94.996 1.00 90.99 757 ASP A CA 1
ATOM 10173 C C . ASP A 1 711 ? 60.151 82.737 95.808 1.00 96.96 757 ASP A C 1
ATOM 10174 O O . ASP A 1 711 ? 61.270 82.271 95.566 1.00 85.70 757 ASP A O 1
ATOM 10183 N N . ASP A 1 712 ? 59.360 82.270 96.776 1.00 96.93 758 ASP A N 1
ATOM 10184 C CA . ASP A 1 712 ? 59.777 81.147 97.608 1.00 102.00 758 ASP A CA 1
ATOM 10185 C C . ASP A 1 712 ? 59.543 79.801 96.934 1.00 102.06 758 ASP A C 1
ATOM 10186 O O . ASP A 1 712 ? 60.168 78.809 97.329 1.00 96.99 758 ASP A O 1
ATOM 10195 N N . SER A 1 713 ? 58.666 79.740 95.929 1.00 74.67 759 SER A N 1
ATOM 10196 C CA . SER A 1 713 ? 58.491 78.503 95.175 1.00 75.27 759 SER A CA 1
ATOM 10197 C C . SER A 1 713 ? 59.784 78.113 94.472 1.00 82.06 759 SER A C 1
ATOM 10198 O O . SER A 1 713 ? 60.208 76.953 94.520 1.00 82.72 759 SER A O 1
ATOM 10206 N N . LEU A 1 714 ? 60.427 79.080 93.814 1.00 87.81 760 LEU A N 1
ATOM 10207 C CA . LEU A 1 714 ? 61.667 78.794 93.101 1.00 80.80 760 LEU A CA 1
ATOM 10208 C C . LEU A 1 714 ? 62.778 78.391 94.063 1.00 82.72 760 LEU A C 1
ATOM 10209 O O . LEU A 1 714 ? 63.568 77.489 93.761 1.00 69.20 760 LEU A O 1
ATOM 10225 N N . LEU A 1 715 ? 62.860 79.043 95.225 1.00 78.47 761 LEU A N 1
ATOM 10226 C CA . LEU A 1 715 ? 63.826 78.613 96.229 1.00 80.71 761 LEU A CA 1
ATOM 10227 C C . LEU A 1 715 ? 63.541 77.187 96.679 1.00 88.00 761 LEU A C 1
ATOM 10228 O O . LEU A 1 715 ? 64.468 76.394 96.882 1.00 86.36 761 LEU A O 1
ATOM 10244 N N . GLU A 1 716 ? 62.260 76.840 96.836 1.00 94.31 762 GLU A N 1
ATOM 10245 C CA . GLU A 1 716 ? 61.912 75.480 97.232 1.00 96.85 762 GLU A CA 1
ATOM 10246 C C . GLU A 1 716 ? 62.290 74.474 96.153 1.00 85.96 762 GLU A C 1
ATOM 10247 O O . GLU A 1 716 ? 62.670 73.341 96.469 1.00 85.38 762 GLU A O 1
ATOM 10259 N N . ARG A 1 717 ? 62.193 74.865 94.882 1.00 77.47 763 ARG A N 1
ATOM 10260 C CA . ARG A 1 717 ? 62.679 74.016 93.798 1.00 71.23 763 ARG A CA 1
ATOM 10261 C C . ARG A 1 717 ? 64.188 73.825 93.898 1.00 76.92 763 ARG A C 1
ATOM 10262 O O . ARG A 1 717 ? 64.684 72.694 93.985 1.00 88.21 763 ARG A O 1
ATOM 10283 N N . ALA A 1 718 ? 64.935 74.934 93.873 1.00 83.45 764 ALA A N 1
ATOM 10284 C CA . ALA A 1 718 ? 66.382 74.888 94.054 1.00 89.87 764 ALA A CA 1
ATOM 10285 C C . ALA A 1 718 ? 66.760 73.924 95.168 1.00 86.76 764 ALA A C 1
ATOM 10286 O O . ALA A 1 718 ? 67.658 73.089 95.012 1.00 85.50 764 ALA A O 1
ATOM 10293 N N . LEU A 1 719 ? 66.070 74.027 96.305 1.00 81.32 765 LEU A N 1
ATOM 10294 C CA . LEU A 1 719 ? 66.317 73.102 97.403 1.00 91.00 765 LEU A CA 1
ATOM 10295 C C . LEU A 1 719 ? 65.985 71.672 96.995 1.00 90.55 765 LEU A C 1
ATOM 10296 O O . LEU A 1 719 ? 66.718 70.733 97.329 1.00 83.01 765 LEU A O 1
ATOM 10312 N N . ASN A 1 720 ? 64.891 71.488 96.254 1.00 83.74 766 ASN A N 1
ATOM 10313 C CA . ASN A 1 720 ? 64.439 70.148 95.905 1.00 84.84 766 ASN A CA 1
ATOM 10314 C C . ASN A 1 720 ? 65.368 69.450 94.918 1.00 77.58 766 ASN A C 1
ATOM 10315 O O . ASN A 1 720 ? 65.307 68.222 94.797 1.00 78.59 766 ASN A O 1
ATOM 10326 N N . LEU A 1 721 ? 66.225 70.191 94.217 1.00 81.32 767 LEU A N 1
ATOM 10327 C CA . LEU A 1 721 ? 67.114 69.602 93.219 1.00 75.81 767 LEU A CA 1
ATOM 10328 C C . LEU A 1 721 ? 68.452 69.147 93.788 1.00 70.16 767 LEU A C 1
ATOM 10329 O O . LEU A 1 721 ? 69.265 68.584 93.047 1.00 62.73 767 LEU A O 1
ATOM 10345 N N . ILE A 1 722 ? 68.692 69.367 95.075 1.00 63.28 768 ILE A N 1
ATOM 10346 C CA . ILE A 1 722 ? 69.982 69.123 95.718 1.00 73.99 768 ILE A CA 1
ATOM 10347 C C . ILE A 1 722 ? 70.248 67.622 95.864 1.00 85.45 768 ILE A C 1
ATOM 10348 O O . ILE A 1 722 ? 71.351 67.147 95.524 1.00 96.35 768 ILE A O 1
ATOM 10364 N N . PRO A 1 723 ? 69.277 66.835 96.376 1.00 89.90 769 PRO A N 1
ATOM 10365 C CA . PRO A 1 723 ? 69.473 65.382 96.506 1.00 88.64 769 PRO A CA 1
ATOM 10366 C C . PRO A 1 723 ? 70.183 64.730 95.327 1.00 98.02 769 PRO A C 1
ATOM 10367 O O . PRO A 1 723 ? 71.148 63.983 95.518 1.00 90.62 769 PRO A O 1
ATOM 10378 N N . ARG A 1 724 ? 69.717 64.997 94.106 1.00 90.12 770 ARG A N 1
ATOM 10379 C CA . ARG A 1 724 ? 70.377 64.435 92.933 1.00 103.55 770 ARG A CA 1
ATOM 10380 C C . ARG A 1 724 ? 71.846 64.824 92.892 1.00 105.17 770 ARG A C 1
ATOM 10381 O O . ARG A 1 724 ? 72.698 64.028 92.478 1.00 125.13 770 ARG A O 1
ATOM 10402 N N . VAL A 1 725 ? 72.162 66.049 93.309 1.00 102.60 771 VAL A N 1
ATOM 10403 C CA . VAL A 1 725 ? 73.545 66.503 93.274 1.00 101.55 771 VAL A CA 1
ATOM 10404 C C . VAL A 1 725 ? 74.395 65.702 94.248 1.00 107.59 771 VAL A C 1
ATOM 10405 O O . VAL A 1 725 ? 75.554 65.381 93.957 1.00 120.14 771 VAL A O 1
ATOM 10418 N N . LEU A 1 726 ? 73.849 65.373 95.422 1.00 114.06 772 LEU A N 1
ATOM 10419 C CA . LEU A 1 726 ? 74.702 64.799 96.465 1.00 123.61 772 LEU A CA 1
ATOM 10420 C C . LEU A 1 726 ? 75.403 63.526 95.998 1.00 142.45 772 LEU A C 1
ATOM 10421 O O . LEU A 1 726 ? 76.631 63.414 96.098 1.00 145.79 772 LEU A O 1
ATOM 10437 N N . ASP A 1 727 ? 74.647 62.548 95.494 1.00 143.68 773 ASP A N 1
ATOM 10438 C CA . ASP A 1 727 ? 75.170 61.194 95.350 1.00 160.35 773 ASP A CA 1
ATOM 10439 C C . ASP A 1 727 ? 75.101 60.604 93.949 1.00 155.31 773 ASP A C 1
ATOM 10440 O O . ASP A 1 727 ? 75.625 59.502 93.749 1.00 155.47 773 ASP A O 1
ATOM 10449 N N . GLN A 1 728 ? 74.485 61.277 92.973 1.00 148.88 774 GLN A N 1
ATOM 10450 C CA . GLN A 1 728 ? 74.277 60.607 91.690 1.00 168.27 774 GLN A CA 1
ATOM 10451 C C . GLN A 1 728 ? 75.596 60.324 90.980 1.00 175.50 774 GLN A C 1
ATOM 10452 O O . GLN A 1 728 ? 75.776 59.196 90.485 1.00 178.62 774 GLN A O 1
ATOM 10466 N N . PRO A 1 729 ? 76.551 61.265 90.889 1.00 176.44 775 PRO A N 1
ATOM 10467 C CA . PRO A 1 729 ? 77.878 60.912 90.375 1.00 175.35 775 PRO A CA 1
ATOM 10468 C C . PRO A 1 729 ? 78.886 60.804 91.507 1.00 174.73 775 PRO A C 1
ATOM 10469 O O . PRO A 1 729 ? 79.113 61.779 92.231 1.00 171.08 775 PRO A O 1
ATOM 10480 N N . ASN A 1 730 ? 79.490 59.632 91.679 1.00 169.04 776 ASN A N 1
ATOM 10481 C CA . ASN A 1 730 ? 80.413 59.377 92.778 1.00 158.72 776 ASN A CA 1
ATOM 10482 C C . ASN A 1 730 ? 81.837 59.349 92.242 1.00 167.90 776 ASN A C 1
ATOM 10483 O O . ASN A 1 730 ? 82.156 58.548 91.356 1.00 168.50 776 ASN A O 1
ATOM 10494 N N . GLN A 1 731 ? 82.691 60.215 92.789 1.00 172.37 777 GLN A N 1
ATOM 10495 C CA . GLN A 1 731 ? 84.108 60.253 92.430 1.00 166.82 777 GLN A CA 1
ATOM 10496 C C . GLN A 1 731 ? 84.302 60.358 90.920 1.00 167.69 777 GLN A C 1
ATOM 10497 O O . GLN A 1 731 ? 85.275 59.845 90.363 1.00 161.09 777 GLN A O 1
ATOM 10511 N N . THR A 1 732 ? 83.363 61.020 90.247 1.00 169.42 778 THR A N 1
ATOM 10512 C CA . THR A 1 732 ? 83.504 61.328 88.829 1.00 163.04 778 THR A CA 1
ATOM 10513 C C . THR A 1 732 ? 83.595 62.837 88.676 1.00 157.27 778 THR A C 1
ATOM 10514 O O . THR A 1 732 ? 82.796 63.450 87.961 1.00 155.02 778 THR A O 1
ATOM 10525 N N . GLN A 1 733 ? 84.572 63.437 89.344 1.00 155.54 779 GLN A N 1
ATOM 10526 C CA . GLN A 1 733 ? 84.631 64.879 89.516 1.00 139.68 779 GLN A CA 1
ATOM 10527 C C . GLN A 1 733 ? 85.962 65.429 89.040 1.00 128.24 779 GLN A C 1
ATOM 10528 O O . GLN A 1 733 ? 87.024 64.958 89.458 1.00 137.46 779 GLN A O 1
ATOM 10542 N N . ASN A 1 734 ? 85.888 66.437 88.186 1.00 127.65 780 ASN A N 1
ATOM 10543 C CA . ASN A 1 734 ? 87.011 67.308 87.893 1.00 117.30 780 ASN A CA 1
ATOM 10544 C C . ASN A 1 734 ? 86.797 68.576 88.713 1.00 102.79 780 ASN A C 1
ATOM 10545 O O . ASN A 1 734 ? 85.924 69.386 88.370 1.00 107.94 780 ASN A O 1
ATOM 10556 N N . PRO A 1 735 ? 87.522 68.784 89.813 1.00 105.57 781 PRO A N 1
ATOM 10557 C CA . PRO A 1 735 ? 87.209 69.927 90.678 1.00 106.95 781 PRO A CA 1
ATOM 10558 C C . PRO A 1 735 ? 87.449 71.220 89.922 1.00 104.71 781 PRO A C 1
ATOM 10559 O O . PRO A 1 735 ? 88.571 71.521 89.510 1.00 126.30 781 PRO A O 1
ATOM 10570 N N . ASP A 1 736 ? 86.380 71.978 89.720 1.00 81.02 782 ASP A N 1
ATOM 10571 C CA . ASP A 1 736 ? 86.472 73.120 88.831 1.00 83.91 782 ASP A CA 1
ATOM 10572 C C . ASP A 1 736 ? 85.334 74.075 89.127 1.00 89.88 782 ASP A C 1
ATOM 10573 O O . ASP A 1 736 ? 84.268 73.669 89.600 1.00 110.52 782 ASP A O 1
ATOM 10582 N N . PHE A 1 737 ? 85.580 75.353 88.849 1.00 82.21 783 PHE A N 1
ATOM 10583 C CA . PHE A 1 737 ? 84.508 76.332 88.913 1.00 70.60 783 PHE A CA 1
ATOM 10584 C C . PHE A 1 737 ? 83.564 76.185 87.730 1.00 80.73 783 PHE A C 1
ATOM 10585 O O . PHE A 1 737 ? 82.361 76.431 87.864 1.00 94.32 783 PHE A O 1
ATOM 10602 N N . ILE A 1 738 ? 84.084 75.757 86.583 1.00 78.00 784 ILE A N 1
ATOM 10603 C CA . ILE A 1 738 ? 83.299 75.716 85.353 1.00 83.18 784 ILE A CA 1
ATOM 10604 C C . ILE A 1 738 ? 82.545 74.399 85.210 1.00 95.44 784 ILE A C 1
ATOM 10605 O O . ILE A 1 738 ? 81.369 74.391 84.839 1.00 96.31 784 ILE A O 1
ATOM 10621 N N . ALA A 1 739 ? 83.194 73.274 85.511 1.00 87.94 785 ALA A N 1
ATOM 10622 C CA . ALA A 1 739 ? 82.643 71.958 85.221 1.00 79.54 785 ALA A CA 1
ATOM 10623 C C . ALA A 1 739 ? 82.550 71.047 86.436 1.00 75.65 785 ALA A C 1
ATOM 10624 O O . ALA A 1 739 ? 82.071 69.914 86.301 1.00 71.35 785 ALA A O 1
ATOM 10631 N N . GLY A 1 740 ? 82.981 71.496 87.612 1.00 76.23 786 GLY A N 1
ATOM 10632 C CA . GLY A 1 740 ? 83.111 70.627 88.759 1.00 71.22 786 GLY A CA 1
ATOM 10633 C C . GLY A 1 740 ? 82.447 71.201 89.996 1.00 69.44 786 GLY A C 1
ATOM 10634 O O . GLY A 1 740 ? 81.519 72.011 89.923 1.00 86.87 786 GLY A O 1
ATOM 10638 N N . ASP A 1 741 ? 82.961 70.771 91.146 1.00 72.06 787 ASP A N 1
ATOM 10639 C CA . ASP A 1 741 ? 82.294 70.966 92.424 1.00 70.25 787 ASP A CA 1
ATOM 10640 C C . ASP A 1 741 ? 82.683 72.257 93.128 1.00 78.03 787 ASP A C 1
ATOM 10641 O O . ASP A 1 741 ? 82.068 72.592 94.145 1.00 86.36 787 ASP A O 1
ATOM 10650 N N . SER A 1 742 ? 83.690 72.980 92.639 1.00 76.84 788 SER A N 1
ATOM 10651 C CA . SER A 1 742 ? 83.963 74.302 93.190 1.00 81.58 788 SER A CA 1
ATOM 10652 C C . SER A 1 742 ? 82.826 75.262 92.861 1.00 76.61 788 SER A C 1
ATOM 10653 O O . SER A 1 742 ? 82.253 75.897 93.755 1.00 81.45 788 SER A O 1
ATOM 10661 N N . GLY A 1 743 ? 82.469 75.360 91.579 1.00 80.06 789 GLY A N 1
ATOM 10662 C CA . GLY A 1 743 ? 81.350 76.203 91.194 1.00 86.35 789 GLY A CA 1
ATOM 10663 C C . GLY A 1 743 ? 80.054 75.766 91.848 1.00 72.96 789 GLY A C 1
ATOM 10664 O O . GLY A 1 743 ? 79.342 76.574 92.449 1.00 75.09 789 GLY A O 1
ATOM 10668 N N . LEU A 1 744 ? 79.731 74.475 91.735 1.00 71.33 790 LEU A N 1
ATOM 10669 C CA . LEU A 1 744 ? 78.586 73.926 92.454 1.00 81.47 790 LEU A CA 1
ATOM 10670 C C . LEU A 1 744 ? 78.603 74.351 93.916 1.00 78.75 790 LEU A C 1
ATOM 10671 O O . LEU A 1 744 ? 77.573 74.753 94.470 1.00 76.95 790 LEU A O 1
ATOM 10687 N N . LEU A 1 745 ? 79.771 74.275 94.555 1.00 70.12 791 LEU A N 1
ATOM 10688 C CA . LEU A 1 745 ? 79.874 74.630 95.965 1.00 74.69 791 LEU A CA 1
ATOM 10689 C C . LEU A 1 745 ? 79.531 76.098 96.193 1.00 76.21 791 LEU A C 1
ATOM 10690 O O . LEU A 1 745 ? 78.815 76.434 97.146 1.00 67.71 791 LEU A O 1
ATOM 10706 N N . THR A 1 746 ? 80.027 76.992 95.330 1.00 65.15 792 THR A N 1
ATOM 10707 C CA . THR A 1 746 ? 79.695 78.406 95.485 1.00 80.18 792 THR A CA 1
ATOM 10708 C C . THR A 1 746 ? 78.202 78.641 95.276 1.00 76.37 792 THR A C 1
ATOM 10709 O O . THR A 1 746 ? 77.599 79.488 95.946 1.00 68.22 792 THR A O 1
ATOM 10720 N N . VAL A 1 747 ? 77.589 77.898 94.352 1.00 66.51 793 VAL A N 1
ATOM 10721 C CA . VAL A 1 747 ? 76.140 77.970 94.182 1.00 66.60 793 VAL A CA 1
ATOM 10722 C C . VAL A 1 747 ? 75.440 77.585 95.479 1.00 62.40 793 VAL A C 1
ATOM 10723 O O . VAL A 1 747 ? 74.526 78.277 95.946 1.00 66.20 793 VAL A O 1
ATOM 10736 N N . LEU A 1 748 ? 75.862 76.472 96.082 1.00 64.83 794 LEU A N 1
ATOM 10737 C CA . LEU A 1 748 ? 75.214 75.995 97.299 1.00 66.25 794 LEU A CA 1
ATOM 10738 C C . LEU A 1 748 ? 75.348 77.008 98.428 1.00 69.46 794 LEU A C 1
ATOM 10739 O O . LEU A 1 748 ? 74.359 77.359 99.082 1.00 82.60 794 LEU A O 1
ATOM 10755 N N . VAL A 1 749 ? 76.568 77.491 98.679 1.00 70.29 795 VAL A N 1
ATOM 10756 C CA . VAL A 1 749 ? 76.759 78.421 99.790 1.00 83.11 795 VAL A CA 1
ATOM 10757 C C . VAL A 1 749 ? 76.046 79.739 99.520 1.00 80.76 795 VAL A C 1
ATOM 10758 O O . VAL A 1 749 ? 75.556 80.387 100.454 1.00 69.88 795 VAL A O 1
ATOM 10771 N N . ASN A 1 750 ? 75.971 80.164 98.257 1.00 72.52 796 ASN A N 1
ATOM 10772 C CA . ASN A 1 750 ? 75.181 81.348 97.938 1.00 71.61 796 ASN A CA 1
ATOM 10773 C C . ASN A 1 750 ? 73.698 81.101 98.173 1.00 73.56 796 ASN A C 1
ATOM 10774 O O . ASN A 1 750 ? 72.950 82.043 98.457 1.00 85.41 796 ASN A O 1
ATOM 10785 N N . LEU A 1 751 ? 73.256 79.848 98.057 1.00 81.30 797 LEU A N 1
ATOM 10786 C CA . LEU A 1 751 ? 71.893 79.509 98.448 1.00 72.23 797 LEU A CA 1
ATOM 10787 C C . LEU A 1 751 ? 71.729 79.589 99.961 1.00 79.14 797 LEU A C 1
ATOM 10788 O O . LEU A 1 751 ? 70.713 80.090 100.457 1.00 72.21 797 LEU A O 1
ATOM 10804 N N . TYR A 1 752 ? 72.728 79.114 100.709 1.00 75.17 798 TYR A N 1
ATOM 10805 C CA . TYR A 1 752 ? 72.622 79.077 102.164 1.00 72.98 798 TYR A CA 1
ATOM 10806 C C . TYR A 1 752 ? 72.496 80.475 102.757 1.00 73.94 798 TYR A C 1
ATOM 10807 O O . TYR A 1 752 ? 71.857 80.648 103.801 1.00 78.37 798 TYR A O 1
ATOM 10825 N N . GLU A 1 753 ? 73.089 81.481 102.111 1.00 84.68 799 GLU A N 1
ATOM 10826 C CA . GLU A 1 753 ? 73.001 82.845 102.622 1.00 84.88 799 GLU A CA 1
ATOM 10827 C C . GLU A 1 753 ? 71.613 83.441 102.448 1.00 83.49 799 GLU A C 1
ATOM 10828 O O . GLU A 1 753 ? 71.301 84.446 103.096 1.00 94.82 799 GLU A O 1
ATOM 10840 N N . ILE A 1 754 ? 70.778 82.854 101.594 1.00 79.16 800 ILE A N 1
ATOM 10841 C CA . ILE A 1 754 ? 69.423 83.346 101.385 1.00 78.50 800 ILE A CA 1
ATOM 10842 C C . ILE A 1 754 ? 68.365 82.391 101.925 1.00 76.66 800 ILE A C 1
ATOM 10843 O O . ILE A 1 754 ? 67.220 82.820 102.134 1.00 85.35 800 ILE A O 1
ATOM 10859 N N . LYS A 1 755 ? 68.704 81.122 102.167 1.00 83.25 801 LYS A N 1
ATOM 10860 C CA . LYS A 1 755 ? 67.754 80.135 102.688 1.00 70.32 801 LYS A CA 1
ATOM 10861 C C . LYS A 1 755 ? 68.513 79.256 103.683 1.00 81.35 801 LYS A C 1
ATOM 10862 O O . LYS A 1 755 ? 69.022 78.189 103.327 1.00 73.58 801 LYS A O 1
ATOM 10881 N N . GLN A 1 756 ? 68.583 79.716 104.933 1.00 76.31 802 GLN A N 1
ATOM 10882 C CA . GLN A 1 756 ? 69.307 79.007 105.981 1.00 79.67 802 GLN A CA 1
ATOM 10883 C C . GLN A 1 756 ? 68.634 77.682 106.315 1.00 82.97 802 GLN A C 1
ATOM 10884 O O . GLN A 1 756 ? 68.056 77.527 107.396 1.00 86.89 802 GLN A O 1
ATOM 10898 N N . HIS A 1 757 ? 68.714 76.715 105.398 1.00 82.46 803 HIS A N 1
ATOM 10899 C CA . HIS A 1 757 ? 68.072 75.425 105.574 1.00 84.56 803 HIS A CA 1
ATOM 10900 C C . HIS A 1 757 ? 69.113 74.344 105.856 1.00 86.77 803 HIS A C 1
ATOM 10901 O O . HIS A 1 757 ? 70.156 74.308 105.194 1.00 93.26 803 HIS A O 1
ATOM 10915 N N . PRO A 1 758 ? 68.871 73.449 106.818 1.00 79.64 804 PRO A N 1
ATOM 10916 C CA . PRO A 1 758 ? 69.903 72.451 107.149 1.00 77.23 804 PRO A CA 1
ATOM 10917 C C . PRO A 1 758 ? 70.278 71.554 105.983 1.00 83.71 804 PRO A C 1
ATOM 10918 O O . PRO A 1 758 ? 71.439 71.134 105.886 1.00 90.26 804 PRO A O 1
ATOM 10929 N N . ALA A 1 759 ? 69.333 71.244 105.094 1.00 77.48 805 ALA A N 1
ATOM 10930 C CA . ALA A 1 759 ? 69.644 70.395 103.948 1.00 89.23 805 ALA A CA 1
ATOM 10931 C C . ALA A 1 759 ? 70.778 70.989 103.121 1.00 96.88 805 ALA A C 1
ATOM 10932 O O . ALA A 1 759 ? 71.765 70.308 102.816 1.00 103.54 805 ALA A O 1
ATOM 10939 N N . VAL A 1 760 ? 70.656 72.266 102.751 1.00 89.36 806 VAL A N 1
ATOM 10940 C CA . VAL A 1 760 ? 71.686 72.878 101.916 1.00 95.41 806 VAL A CA 1
ATOM 10941 C C . VAL A 1 760 ? 72.990 72.987 102.693 1.00 89.80 806 VAL A C 1
ATOM 10942 O O . VAL A 1 760 ? 74.075 72.952 102.103 1.00 88.28 806 VAL A O 1
ATOM 10955 N N . LEU A 1 761 ? 72.913 73.124 104.019 1.00 88.38 807 LEU A N 1
ATOM 10956 C CA . LEU A 1 761 ? 74.129 73.141 104.822 1.00 89.95 807 LEU A CA 1
ATOM 10957 C C . LEU A 1 761 ? 74.852 71.805 104.728 1.00 81.43 807 LEU A C 1
ATOM 10958 O O . LEU A 1 761 ? 76.079 71.761 104.582 1.00 79.51 807 LEU A O 1
ATOM 10974 N N . ASP A 1 762 ? 74.105 70.701 104.808 1.00 86.79 808 ASP A N 1
ATOM 10975 C CA . ASP A 1 762 ? 74.707 69.391 104.591 1.00 101.89 808 ASP A CA 1
ATOM 10976 C C . ASP A 1 762 ? 75.207 69.243 103.161 1.00 99.48 808 ASP A C 1
ATOM 10977 O O . ASP A 1 762 ? 76.138 68.470 102.908 1.00 101.44 808 ASP A O 1
ATOM 10986 N N . SER A 1 763 ? 74.609 69.972 102.215 1.00 89.19 809 SER A N 1
ATOM 10987 C CA . SER A 1 763 ? 75.143 69.993 100.858 1.00 85.97 809 SER A CA 1
ATOM 10988 C C . SER A 1 763 ? 76.524 70.637 100.832 1.00 82.49 809 SER A C 1
ATOM 10989 O O . SER A 1 763 ? 77.470 70.083 100.260 1.00 81.40 809 SER A O 1
ATOM 10997 N N . ILE A 1 764 ? 76.655 71.811 101.452 1.00 81.64 810 ILE A N 1
ATOM 10998 C CA . ILE A 1 764 ? 77.953 72.471 101.553 1.00 76.68 810 ILE A CA 1
ATOM 10999 C C . ILE A 1 764 ? 78.961 71.552 102.228 1.00 81.37 810 ILE A C 1
ATOM 11000 O O . ILE A 1 764 ? 80.113 71.445 101.796 1.00 77.16 810 ILE A O 1
ATOM 11016 N N . ARG A 1 765 ? 78.545 70.874 103.298 1.00 77.36 811 ARG A N 1
ATOM 11017 C CA . ARG A 1 765 ? 79.469 70.023 104.040 1.00 82.06 811 ARG A CA 1
ATOM 11018 C C . ARG A 1 765 ? 79.943 68.853 103.186 1.00 86.38 811 ARG A C 1
ATOM 11019 O O . ARG A 1 765 ? 81.149 68.629 103.032 1.00 72.86 811 ARG A O 1
ATOM 11040 N N . GLN A 1 766 ? 79.002 68.095 102.620 1.00 83.88 812 GLN A N 1
ATOM 11041 C CA . GLN A 1 766 ? 79.361 66.923 101.828 1.00 84.87 812 GLN A CA 1
ATOM 11042 C C . GLN A 1 766 ? 80.204 67.315 100.619 1.00 90.64 812 GLN A C 1
ATOM 11043 O O . GLN A 1 766 ? 81.285 66.754 100.388 1.00 102.77 812 GLN A O 1
ATOM 11057 N N . VAL A 1 767 ? 79.727 68.289 99.841 1.00 98.35 813 VAL A N 1
ATOM 11058 C CA . VAL A 1 767 ? 80.443 68.702 98.637 1.00 84.09 813 VAL A CA 1
ATOM 11059 C C . VAL A 1 767 ? 81.830 69.225 98.992 1.00 86.32 813 VAL A C 1
ATOM 11060 O O . VAL A 1 767 ? 82.812 68.939 98.297 1.00 90.84 813 VAL A O 1
ATOM 11073 N N . LEU A 1 768 ? 81.936 70.001 100.073 1.00 87.06 814 LEU A N 1
ATOM 11074 C CA . LEU A 1 768 ? 83.243 70.508 100.480 1.00 76.65 814 LEU A CA 1
ATOM 11075 C C . LEU A 1 768 ? 84.174 69.362 100.848 1.00 89.59 814 LEU A C 1
ATOM 11076 O O . LEU A 1 768 ? 85.331 69.329 100.422 1.00 103.29 814 LEU A O 1
ATOM 11092 N N . SER A 1 769 ? 83.689 68.413 101.648 1.00 83.89 815 SER A N 1
ATOM 11093 C CA . SER A 1 769 ? 84.538 67.305 102.072 1.00 92.01 815 SER A CA 1
ATOM 11094 C C . SER A 1 769 ? 85.051 66.524 100.868 1.00 93.19 815 SER A C 1
ATOM 11095 O O . SER A 1 769 ? 86.265 66.331 100.704 1.00 101.19 815 SER A O 1
ATOM 11103 N N . ARG A 1 770 ? 84.138 66.076 100.003 1.00 88.58 816 ARG A N 1
ATOM 11104 C CA . ARG A 1 770 ? 84.561 65.294 98.849 1.00 97.54 816 ARG A CA 1
ATOM 11105 C C . ARG A 1 770 ? 85.454 66.114 97.921 1.00 106.44 816 ARG A C 1
ATOM 11106 O O . ARG A 1 770 ? 86.330 65.555 97.247 1.00 104.30 816 ARG A O 1
ATOM 11127 N N . LEU A 1 771 ? 85.260 67.436 97.883 1.00 105.71 817 LEU A N 1
ATOM 11128 C CA . LEU A 1 771 ? 86.179 68.292 97.142 1.00 94.51 817 LEU A CA 1
ATOM 11129 C C . LEU A 1 771 ? 87.570 68.242 97.759 1.00 101.14 817 LEU A C 1
ATOM 11130 O O . LEU A 1 771 ? 88.565 68.059 97.054 1.00 115.15 817 LEU A O 1
ATOM 11146 N N . ASN A 1 772 ? 87.658 68.394 99.083 1.00 97.64 818 ASN A N 1
ATOM 11147 C CA . ASN A 1 772 ? 88.942 68.270 99.764 1.00 107.22 818 ASN A CA 1
ATOM 11148 C C . ASN A 1 772 ? 89.629 66.962 99.402 1.00 112.36 818 ASN A C 1
ATOM 11149 O O . ASN A 1 772 ? 90.839 66.937 99.146 1.00 122.45 818 ASN A O 1
ATOM 11160 N N . ASP A 1 773 ? 88.876 65.861 99.376 1.00 105.26 819 ASP A N 1
ATOM 11161 C CA . ASP A 1 773 ? 89.478 64.576 99.033 1.00 106.50 819 ASP A CA 1
ATOM 11162 C C . ASP A 1 773 ? 90.003 64.582 97.601 1.00 111.61 819 ASP A C 1
ATOM 11163 O O . ASP A 1 773 ? 91.181 64.292 97.360 1.00 128.29 819 ASP A O 1
ATOM 11172 N N . ARG A 1 774 ? 89.142 64.913 96.635 1.00 117.65 820 ARG A N 1
ATOM 11173 C CA . ARG A 1 774 ? 89.564 64.988 95.237 1.00 120.55 820 ARG A CA 1
ATOM 11174 C C . ARG A 1 774 ? 90.840 65.815 95.092 1.00 117.24 820 ARG A C 1
ATOM 11175 O O . ARG A 1 774 ? 91.851 65.358 94.532 1.00 139.36 820 ARG A O 1
ATOM 11196 N N . ILE A 1 775 ? 90.792 67.051 95.584 1.00 108.37 821 ILE A N 1
ATOM 11197 C CA . ILE A 1 775 ? 91.963 67.908 95.694 1.00 123.91 821 ILE A CA 1
ATOM 11198 C C . ILE A 1 775 ? 93.143 67.059 96.132 1.00 133.81 821 ILE A C 1
ATOM 11199 O O . ILE A 1 775 ? 94.062 66.816 95.347 1.00 141.83 821 ILE A O 1
ATOM 11215 N N . GLY A 1 776 ? 93.116 66.593 97.379 1.00 129.87 822 GLY A N 1
ATOM 11216 C CA . GLY A 1 776 ? 94.198 65.797 97.927 1.00 131.30 822 GLY A CA 1
ATOM 11217 C C . GLY A 1 776 ? 94.760 64.795 96.940 1.00 132.71 822 GLY A C 1
ATOM 11218 O O . GLY A 1 776 ? 95.981 64.686 96.781 1.00 130.61 822 GLY A O 1
ATOM 11222 N N . ARG A 1 777 ? 93.871 64.065 96.263 1.00 130.89 823 ARG A N 1
ATOM 11223 C CA . ARG A 1 777 ? 94.311 63.138 95.225 1.00 125.49 823 ARG A CA 1
ATOM 11224 C C . ARG A 1 777 ? 95.214 63.842 94.222 1.00 133.13 823 ARG A C 1
ATOM 11225 O O . ARG A 1 777 ? 96.345 63.407 93.968 1.00 144.54 823 ARG A O 1
ATOM 11246 N N . LEU A 1 778 ? 94.735 64.945 93.642 1.00 132.38 824 LEU A N 1
ATOM 11247 C CA . LEU A 1 778 ? 95.491 65.555 92.551 1.00 144.17 824 LEU A CA 1
ATOM 11248 C C . LEU A 1 778 ? 96.672 66.398 93.030 1.00 142.57 824 LEU A C 1
ATOM 11249 O O . LEU A 1 778 ? 97.598 66.643 92.246 1.00 156.64 824 LEU A O 1
ATOM 11265 N N . LEU A 1 779 ? 96.683 66.829 94.294 1.00 133.08 825 LEU A N 1
ATOM 11266 C CA . LEU A 1 779 ? 97.891 67.427 94.852 1.00 145.03 825 LEU A CA 1
ATOM 11267 C C . LEU A 1 779 ? 98.953 66.371 95.112 1.00 159.29 825 LEU A C 1
ATOM 11268 O O . LEU A 1 779 ? 100.151 66.662 95.015 1.00 157.77 825 LEU A O 1
ATOM 11284 N N . ASP A 1 780 ? 98.545 65.148 95.456 1.00 160.42 826 ASP A N 1
ATOM 11285 C CA . ASP A 1 780 ? 99.486 64.038 95.420 1.00 160.05 826 ASP A CA 1
ATOM 11286 C C . ASP A 1 780 ? 99.855 63.677 93.989 1.00 160.82 826 ASP A C 1
ATOM 11287 O O . ASP A 1 780 ? 100.885 63.030 93.769 1.00 166.82 826 ASP A O 1
ATOM 11296 N N . SER A 1 781 ? 99.040 64.082 93.012 1.00 160.96 827 SER A N 1
ATOM 11297 C CA . SER A 1 781 ? 99.427 63.972 91.612 1.00 163.60 827 SER A CA 1
ATOM 11298 C C . SER A 1 781 ? 100.365 65.089 91.169 1.00 166.36 827 SER A C 1
ATOM 11299 O O . SER A 1 781 ? 100.978 64.969 90.103 1.00 174.74 827 SER A O 1
ATOM 11307 N N . ILE A 1 782 ? 100.491 66.170 91.947 1.00 157.31 828 ILE A N 1
ATOM 11308 C CA . ILE A 1 782 ? 101.479 67.196 91.620 1.00 166.47 828 ILE A CA 1
ATOM 11309 C C . ILE A 1 782 ? 102.884 66.613 91.640 1.00 180.04 828 ILE A C 1
ATOM 11310 O O . ILE A 1 782 ? 103.778 67.101 90.935 1.00 173.49 828 ILE A O 1
ATOM 11326 N N . GLU A 1 783 ? 103.111 65.567 92.437 1.00 186.92 829 GLU A N 1
ATOM 11327 C CA . GLU A 1 783 ? 104.438 64.957 92.499 1.00 174.55 829 GLU A CA 1
ATOM 11328 C C . GLU A 1 783 ? 104.616 63.929 91.386 1.00 171.02 829 GLU A C 1
ATOM 11329 O O . GLU A 1 783 ? 105.479 64.082 90.516 1.00 160.66 829 GLU A O 1
ATOM 11341 N N . GLN A 1 784 ? 103.798 62.875 91.399 1.00 176.59 830 GLN A N 1
ATOM 11342 C CA . GLN A 1 784 ? 103.983 61.773 90.460 1.00 177.38 830 GLN A CA 1
ATOM 11343 C C . GLN A 1 784 ? 103.685 62.208 89.028 1.00 175.38 830 GLN A C 1
ATOM 11344 O O . GLN A 1 784 ? 104.563 62.166 88.158 1.00 165.74 830 GLN A O 1
ATOM 11358 N N . ASP A 1 785 ? 102.452 62.626 88.762 1.00 183.55 831 ASP A N 1
ATOM 11359 C CA . ASP A 1 785 ? 101.998 62.961 87.412 1.00 182.04 831 ASP A CA 1
ATOM 11360 C C . ASP A 1 785 ? 101.634 64.444 87.367 1.00 181.38 831 ASP A C 1
ATOM 11361 O O . ASP A 1 785 ? 100.457 64.805 87.278 1.00 179.47 831 ASP A O 1
ATOM 11370 N N . ALA A 1 786 ? 102.650 65.302 87.422 1.00 184.51 832 ALA A N 1
ATOM 11371 C CA . ALA A 1 786 ? 102.419 66.740 87.434 1.00 185.08 832 ALA A CA 1
ATOM 11372 C C . ALA A 1 786 ? 101.765 67.197 86.134 1.00 182.98 832 ALA A C 1
ATOM 11373 O O . ALA A 1 786 ? 101.949 66.596 85.072 1.00 175.18 832 ALA A O 1
ATOM 11380 N N . VAL A 1 787 ? 100.991 68.279 86.229 1.00 183.40 833 VAL A N 1
ATOM 11381 C CA . VAL A 1 787 ? 100.322 68.865 85.072 1.00 177.88 833 VAL A CA 1
ATOM 11382 C C . VAL A 1 787 ? 99.934 70.300 85.415 1.00 171.64 833 VAL A C 1
ATOM 11383 O O . VAL A 1 787 ? 100.064 70.728 86.567 1.00 169.43 833 VAL A O 1
ATOM 11396 N N . SER A 1 788 ? 99.456 71.048 84.423 1.00 169.91 834 SER A N 1
ATOM 11397 C CA . SER A 1 788 ? 99.147 72.462 84.579 1.00 161.25 834 SER A CA 1
ATOM 11398 C C . SER A 1 788 ? 97.661 72.677 84.855 1.00 158.97 834 SER A C 1
ATOM 11399 O O . SER A 1 788 ? 96.804 71.950 84.348 1.00 156.62 834 SER A O 1
ATOM 11407 N N . LEU A 1 789 ? 97.368 73.704 85.659 1.00 138.62 835 LEU A N 1
ATOM 11408 C CA . LEU A 1 789 ? 95.985 74.039 86.023 1.00 113.79 835 LEU A CA 1
ATOM 11409 C C . LEU A 1 789 ? 95.987 75.483 86.542 1.00 110.67 835 LEU A C 1
ATOM 11410 O O . LEU A 1 789 ? 96.150 75.714 87.740 1.00 118.50 835 LEU A O 1
ATOM 11426 N N . THR A 1 790 ? 95.792 76.436 85.632 1.00 102.65 836 THR A N 1
ATOM 11427 C CA . THR A 1 790 ? 95.785 77.849 85.984 1.00 101.84 836 THR A CA 1
ATOM 11428 C C . THR A 1 790 ? 94.519 78.511 85.461 1.00 103.89 836 THR A C 1
ATOM 11429 O O . THR A 1 790 ? 93.979 78.123 84.421 1.00 125.27 836 THR A O 1
ATOM 11440 N N . GLY A 1 791 ? 94.054 79.517 86.199 1.00 90.74 837 GLY A N 1
ATOM 11441 C CA . GLY A 1 791 ? 92.883 80.280 85.811 1.00 106.40 837 GLY A CA 1
ATOM 11442 C C . GLY A 1 791 ? 91.775 80.210 86.841 1.00 92.23 837 GLY A C 1
ATOM 11443 O O . GLY A 1 791 ? 91.660 79.223 87.571 1.00 88.76 837 GLY A O 1
ATOM 11447 N N . PHE A 1 792 ? 90.953 81.258 86.917 1.00 89.49 838 PHE A N 1
ATOM 11448 C CA . PHE A 1 792 ? 89.830 81.247 87.849 1.00 88.31 838 PHE A CA 1
ATOM 11449 C C . PHE A 1 792 ? 88.871 80.108 87.531 1.00 89.60 838 PHE A C 1
ATOM 11450 O O . PHE A 1 792 ? 88.517 79.312 88.408 1.00 89.34 838 PHE A O 1
ATOM 11467 N N . SER A 1 793 ? 88.439 80.015 86.276 1.00 73.93 839 SER A N 1
ATOM 11468 C CA . SER A 1 793 ? 87.483 78.993 85.876 1.00 74.64 839 SER A CA 1
ATOM 11469 C C . SER A 1 793 ? 88.098 77.602 85.951 1.00 78.91 839 SER A C 1
ATOM 11470 O O . SER A 1 793 ? 87.762 76.817 86.845 1.00 81.23 839 SER A O 1
ATOM 11478 N N . HIS A 1 794 ? 89.008 77.295 85.027 1.00 93.28 840 HIS A N 1
ATOM 11479 C CA . HIS A 1 794 ? 89.552 75.948 84.906 1.00 89.70 840 HIS A CA 1
ATOM 11480 C C . HIS A 1 794 ? 90.683 75.651 85.885 1.00 87.93 840 HIS A C 1
ATOM 11481 O O . HIS A 1 794 ? 91.107 74.497 85.971 1.00 67.64 840 HIS A O 1
ATOM 11495 N N . GLY A 1 795 ? 91.176 76.651 86.618 1.00 85.37 841 GLY A N 1
ATOM 11496 C CA . GLY A 1 795 ? 92.393 76.519 87.385 1.00 96.73 841 GLY A CA 1
ATOM 11497 C C . GLY A 1 795 ? 92.196 76.591 88.885 1.00 89.63 841 GLY A C 1
ATOM 11498 O O . GLY A 1 795 ? 91.081 76.466 89.403 1.00 95.82 841 GLY A O 1
ATOM 11502 N N . LEU A 1 796 ? 93.307 76.811 89.595 1.00 96.61 842 LEU A N 1
ATOM 11503 C CA . LEU A 1 796 ? 93.326 76.686 91.046 1.00 77.95 842 LEU A CA 1
ATOM 11504 C C . LEU A 1 796 ? 92.784 77.909 91.771 1.00 78.77 842 LEU A C 1
ATOM 11505 O O . LEU A 1 796 ? 92.426 77.794 92.947 1.00 81.93 842 LEU A O 1
ATOM 11521 N N . THR A 1 797 ? 92.722 79.075 91.123 1.00 77.48 843 THR A N 1
ATOM 11522 C CA . THR A 1 797 ? 92.202 80.249 91.818 1.00 89.64 843 THR A CA 1
ATOM 11523 C C . THR A 1 797 ? 90.721 80.088 92.137 1.00 79.37 843 THR A C 1
ATOM 11524 O O . THR A 1 797 ? 90.270 80.489 93.214 1.00 89.47 843 THR A O 1
ATOM 11535 N N . GLY A 1 798 ? 89.943 79.532 91.207 1.00 71.67 844 GLY A N 1
ATOM 11536 C CA . GLY A 1 798 ? 88.532 79.314 91.477 1.00 80.81 844 GLY A CA 1
ATOM 11537 C C . GLY A 1 798 ? 88.305 78.251 92.533 1.00 83.81 844 GLY A C 1
ATOM 11538 O O . GLY A 1 798 ? 87.474 78.420 93.431 1.00 86.34 844 GLY A O 1
ATOM 11542 N N . ILE A 1 799 ? 89.031 77.135 92.434 1.00 73.73 845 ILE A N 1
ATOM 11543 C CA . ILE A 1 799 ? 89.002 76.124 93.489 1.00 75.97 845 ILE A CA 1
ATOM 11544 C C . ILE A 1 799 ? 89.248 76.783 94.838 1.00 83.05 845 ILE A C 1
ATOM 11545 O O . ILE A 1 799 ? 88.415 76.720 95.749 1.00 80.60 845 ILE A O 1
ATOM 11561 N N . ALA A 1 800 ? 90.407 77.430 94.975 1.00 76.67 846 ALA A N 1
ATOM 11562 C CA . ALA A 1 800 ? 90.748 78.136 96.202 1.00 73.31 846 ALA A CA 1
ATOM 11563 C C . ALA A 1 800 ? 89.635 79.089 96.622 1.00 80.60 846 ALA A C 1
ATOM 11564 O O . ALA A 1 800 ? 89.365 79.260 97.817 1.00 83.24 846 ALA A O 1
ATOM 11571 N N . PHE A 1 801 ? 88.969 79.710 95.648 1.00 81.20 847 PHE A N 1
ATOM 11572 C CA . PHE A 1 801 ? 87.898 80.655 95.948 1.00 71.29 847 PHE A CA 1
ATOM 11573 C C . PHE A 1 801 ? 86.725 79.956 96.625 1.00 81.75 847 PHE A C 1
ATOM 11574 O O . PHE A 1 801 ? 86.229 80.414 97.662 1.00 77.02 847 PHE A O 1
ATOM 11591 N N . SER A 1 802 ? 86.274 78.834 96.057 1.00 84.16 848 SER A N 1
ATOM 11592 C CA . SER A 1 802 ? 85.191 78.079 96.679 1.00 79.28 848 SER A CA 1
ATOM 11593 C C . SER A 1 802 ? 85.609 77.523 98.035 1.00 80.69 848 SER A C 1
ATOM 11594 O O . SER A 1 802 ? 84.807 77.495 98.975 1.00 80.09 848 SER A O 1
ATOM 11602 N N . ILE A 1 803 ? 86.859 77.069 98.156 1.00 77.94 849 ILE A N 1
ATOM 11603 C CA . ILE A 1 803 ? 87.354 76.580 99.441 1.00 73.67 849 ILE A CA 1
ATOM 11604 C C . ILE A 1 803 ? 87.225 77.666 100.502 1.00 67.98 849 ILE A C 1
ATOM 11605 O O . ILE A 1 803 ? 86.650 77.446 101.574 1.00 77.05 849 ILE A O 1
ATOM 11621 N N . ALA A 1 804 ? 87.766 78.853 100.221 1.00 72.89 850 ALA A N 1
ATOM 11622 C CA . ALA A 1 804 ? 87.662 79.959 101.169 1.00 76.98 850 ALA A CA 1
ATOM 11623 C C . ALA A 1 804 ? 86.205 80.268 101.489 1.00 81.23 850 ALA A C 1
ATOM 11624 O O . ALA A 1 804 ? 85.821 80.388 102.660 1.00 87.18 850 ALA A O 1
ATOM 11631 N N . LYS A 1 805 ? 85.377 80.390 100.450 1.00 82.82 851 LYS A N 1
ATOM 11632 C CA . LYS A 1 805 ? 83.982 80.775 100.638 1.00 80.07 851 LYS A CA 1
ATOM 11633 C C . LYS A 1 805 ? 83.259 79.797 101.557 1.00 78.43 851 LYS A C 1
ATOM 11634 O O . LYS A 1 805 ? 82.627 80.200 102.540 1.00 77.42 851 LYS A O 1
ATOM 11653 N N . ALA A 1 806 ? 83.323 78.504 101.235 1.00 74.94 852 ALA A N 1
ATOM 11654 C CA . ALA A 1 806 ? 82.687 77.494 102.072 1.00 82.79 852 ALA A CA 1
ATOM 11655 C C . ALA A 1 806 ? 83.256 77.519 103.486 1.00 92.98 852 ALA A C 1
ATOM 11656 O O . ALA A 1 806 ? 82.508 77.494 104.469 1.00 105.69 852 ALA A O 1
ATOM 11663 N N . ALA A 1 807 ? 84.586 77.563 103.604 1.00 88.16 853 ALA A N 1
ATOM 11664 C CA . ALA A 1 807 ? 85.226 77.576 104.914 1.00 82.96 853 ALA A CA 1
ATOM 11665 C C . ALA A 1 807 ? 84.646 78.671 105.798 1.00 85.29 853 ALA A C 1
ATOM 11666 O O . ALA A 1 807 ? 84.296 78.430 106.960 1.00 97.94 853 ALA A O 1
ATOM 11673 N N . LYS A 1 808 ? 84.538 79.888 105.259 1.00 86.39 854 LYS A N 1
ATOM 11674 C CA . LYS A 1 808 ? 83.962 80.988 106.027 1.00 96.41 854 LYS A CA 1
ATOM 11675 C C . LYS A 1 808 ? 82.638 80.595 106.666 1.00 101.28 854 LYS A C 1
ATOM 11676 O O . LYS A 1 808 ? 82.269 81.128 107.717 1.00 101.47 854 LYS A O 1
ATOM 11695 N N . VAL A 1 809 ? 81.916 79.655 106.061 1.00 113.37 855 VAL A N 1
ATOM 11696 C CA . VAL A 1 809 ? 80.591 79.298 106.554 1.00 104.77 855 VAL A CA 1
ATOM 11697 C C . VAL A 1 809 ? 80.600 78.199 107.617 1.00 110.17 855 VAL A C 1
ATOM 11698 O O . VAL A 1 809 ? 79.661 78.138 108.422 1.00 121.55 855 VAL A O 1
ATOM 11711 N N . ILE A 1 810 ? 81.628 77.345 107.668 1.00 117.87 856 ILE A N 1
ATOM 11712 C CA . ILE A 1 810 ? 81.620 76.278 108.667 1.00 121.61 856 ILE A CA 1
ATOM 11713 C C . ILE A 1 810 ? 82.802 76.396 109.638 1.00 126.75 856 ILE A C 1
ATOM 11714 O O . ILE A 1 810 ? 82.581 76.634 110.831 1.00 123.80 856 ILE A O 1
ATOM 11730 N N . HIS A 1 811 ? 84.053 76.274 109.184 1.00 127.00 857 HIS A N 1
ATOM 11731 C CA . HIS A 1 811 ? 85.171 76.448 110.113 1.00 129.63 857 HIS A CA 1
ATOM 11732 C C . HIS A 1 811 ? 86.374 77.045 109.389 1.00 138.25 857 HIS A C 1
ATOM 11733 O O . HIS A 1 811 ? 86.326 77.337 108.191 1.00 137.42 857 HIS A O 1
ATOM 11747 N N . ASP A 1 812 ? 87.466 77.228 110.139 1.00 151.91 858 ASP A N 1
ATOM 11748 C CA . ASP A 1 812 ? 88.666 77.922 109.671 1.00 159.71 858 ASP A CA 1
ATOM 11749 C C . ASP A 1 812 ? 89.906 77.030 109.757 1.00 155.65 858 ASP A C 1
ATOM 11750 O O . ASP A 1 812 ? 91.005 77.495 110.070 1.00 155.46 858 ASP A O 1
ATOM 11759 N N . ASP A 1 813 ? 89.754 75.739 109.458 1.00 144.66 859 ASP A N 1
ATOM 11760 C CA . ASP A 1 813 ? 90.888 74.824 109.362 1.00 139.50 859 ASP A CA 1
ATOM 11761 C C . ASP A 1 813 ? 91.199 74.423 107.924 1.00 133.00 859 ASP A C 1
ATOM 11762 O O . ASP A 1 813 ? 91.953 73.468 107.705 1.00 109.81 859 ASP A O 1
ATOM 11771 N N . SER A 1 814 ? 90.643 75.130 106.941 1.00 140.40 860 SER A N 1
ATOM 11772 C CA . SER A 1 814 ? 90.867 74.834 105.532 1.00 130.10 860 SER A CA 1
ATOM 11773 C C . SER A 1 814 ? 91.759 75.859 104.846 1.00 122.74 860 SER A C 1
ATOM 11774 O O . SER A 1 814 ? 92.016 75.731 103.642 1.00 118.25 860 SER A O 1
ATOM 11782 N N . CYS A 1 815 ? 92.251 76.858 105.578 1.00 134.56 861 CYS A N 1
ATOM 11783 C CA . CYS A 1 815 ? 92.963 77.980 104.982 1.00 123.97 861 CYS A CA 1
ATOM 11784 C C . CYS A 1 815 ? 94.405 77.655 104.616 1.00 110.57 861 CYS A C 1
ATOM 11785 O O . CYS A 1 815 ? 95.071 78.491 104.000 1.00 94.91 861 CYS A O 1
ATOM 11793 N N . LYS A 1 816 ? 94.916 76.486 105.005 1.00 109.99 862 LYS A N 1
ATOM 11794 C CA . LYS A 1 816 ? 96.213 76.049 104.502 1.00 109.32 862 LYS A CA 1
ATOM 11795 C C . LYS A 1 816 ? 96.117 75.659 103.033 1.00 107.83 862 LYS A C 1
ATOM 11796 O O . LYS A 1 816 ? 97.053 75.897 102.255 1.00 97.09 862 LYS A O 1
ATOM 11815 N N . GLU A 1 817 ? 94.981 75.076 102.649 1.00 114.15 863 GLU A N 1
ATOM 11816 C CA . GLU A 1 817 ? 94.769 74.656 101.272 1.00 104.06 863 GLU A CA 1
ATOM 11817 C C . GLU A 1 817 ? 94.913 75.826 100.318 1.00 108.91 863 GLU A C 1
ATOM 11818 O O . GLU A 1 817 ? 95.563 75.713 99.275 1.00 108.97 863 GLU A O 1
ATOM 11830 N N . LEU A 1 818 ? 94.269 76.948 100.632 1.00 97.00 864 LEU A N 1
ATOM 11831 C CA . LEU A 1 818 ? 94.413 78.119 99.787 1.00 86.83 864 LEU A CA 1
ATOM 11832 C C . LEU A 1 818 ? 95.878 78.373 99.495 1.00 102.52 864 LEU A C 1
ATOM 11833 O O . LEU A 1 818 ? 96.329 78.216 98.363 1.00 105.26 864 LEU A O 1
ATOM 11849 N N . VAL A 1 819 ? 96.649 78.699 100.527 1.00 101.29 865 VAL A N 1
ATOM 11850 C CA . VAL A 1 819 ? 98.024 79.132 100.310 1.00 87.26 865 VAL A CA 1
ATOM 11851 C C . VAL A 1 819 ? 98.806 78.066 99.553 1.00 87.92 865 VAL A C 1
ATOM 11852 O O . VAL A 1 819 ? 99.597 78.379 98.654 1.00 98.76 865 VAL A O 1
ATOM 11865 N N . LEU A 1 820 ? 98.590 76.792 99.887 1.00 79.16 866 LEU A N 1
ATOM 11866 C CA . LEU A 1 820 ? 99.221 75.720 99.125 1.00 90.45 866 LEU A CA 1
ATOM 11867 C C . LEU A 1 820 ? 98.899 75.853 97.636 1.00 98.28 866 LEU A C 1
ATOM 11868 O O . LEU A 1 820 ? 99.800 75.913 96.789 1.00 108.79 866 LEU A O 1
ATOM 11884 N N . LYS A 1 821 ? 97.609 75.929 97.308 1.00 98.53 867 LYS A N 1
ATOM 11885 C CA . LYS A 1 821 ? 97.175 76.069 95.923 1.00 102.79 867 LYS A CA 1
ATOM 11886 C C . LYS A 1 821 ? 97.761 77.312 95.280 1.00 82.58 867 LYS A C 1
ATOM 11887 O O . LYS A 1 821 ? 98.208 77.277 94.130 1.00 92.39 867 LYS A O 1
ATOM 11906 N N . LEU A 1 822 ? 97.730 78.429 96.000 1.00 73.51 868 LEU A N 1
ATOM 11907 C CA . LEU A 1 822 ? 98.258 79.676 95.479 1.00 88.36 868 LEU A CA 1
ATOM 11908 C C . LEU A 1 822 ? 99.708 79.503 95.063 1.00 97.02 868 LEU A C 1
ATOM 11909 O O . LEU A 1 822 ? 100.048 79.705 93.899 1.00 92.75 868 LEU A O 1
ATOM 11925 N N . VAL A 1 823 ? 100.573 79.091 95.995 1.00 99.83 869 VAL A N 1
ATOM 11926 C CA . VAL A 1 823 ? 101.976 78.855 95.654 1.00 104.35 869 VAL A CA 1
ATOM 11927 C C . VAL A 1 823 ? 102.074 77.946 94.433 1.00 107.20 869 VAL A C 1
ATOM 11928 O O . VAL A 1 823 ? 102.740 78.270 93.437 1.00 101.87 869 VAL A O 1
ATOM 11941 N N . GLU A 1 824 ? 101.395 76.795 94.488 1.00 80.59 870 GLU A N 1
ATOM 11942 C CA . GLU A 1 824 ? 101.448 75.850 93.378 1.00 90.20 870 GLU A CA 1
ATOM 11943 C C . GLU A 1 824 ? 100.971 76.471 92.071 1.00 92.05 870 GLU A C 1
ATOM 11944 O O . GLU A 1 824 ? 101.265 75.933 90.998 1.00 108.89 870 GLU A O 1
ATOM 11956 N N . GLU A 1 825 ? 100.244 77.586 92.136 1.00 95.86 871 GLU A N 1
ATOM 11957 C CA . GLU A 1 825 ? 99.815 78.305 90.945 1.00 93.26 871 GLU A CA 1
ATOM 11958 C C . GLU A 1 825 ? 100.788 79.412 90.559 1.00 96.95 871 GLU A C 1
ATOM 11959 O O . GLU A 1 825 ? 100.910 79.736 89.372 1.00 97.23 871 GLU A O 1
ATOM 11971 N N . GLU A 1 826 ? 101.479 80.000 91.539 1.00 97.24 872 GLU A N 1
ATOM 11972 C CA . GLU A 1 826 ? 102.552 80.942 91.261 1.00 105.85 872 GLU A CA 1
ATOM 11973 C C . GLU A 1 826 ? 103.731 80.255 90.599 1.00 109.92 872 GLU A C 1
ATOM 11974 O O . GLU A 1 826 ? 104.547 80.931 89.964 1.00 105.80 872 GLU A O 1
ATOM 11986 N N . ASP A 1 827 ? 103.845 78.934 90.745 1.00 106.62 873 ASP A N 1
ATOM 11987 C CA . ASP A 1 827 ? 104.885 78.187 90.049 1.00 108.20 873 ASP A CA 1
ATOM 11988 C C . ASP A 1 827 ? 104.986 78.617 88.590 1.00 100.67 873 ASP A C 1
ATOM 11989 O O . ASP A 1 827 ? 106.075 78.597 88.006 1.00 128.90 873 ASP A O 1
ATOM 11998 N N . ARG A 1 828 ? 103.862 79.013 87.993 1.00 104.93 874 ARG A N 1
ATOM 11999 C CA . ARG A 1 828 ? 103.825 79.442 86.601 1.00 115.24 874 ARG A CA 1
ATOM 12000 C C . ARG A 1 828 ? 103.664 80.950 86.463 1.00 107.87 874 ARG A C 1
ATOM 12001 O O . ARG A 1 828 ? 103.464 81.445 85.349 1.00 110.42 874 ARG A O 1
ATOM 12022 N N . TYR A 1 829 ? 103.742 81.688 87.565 1.00 99.41 875 TYR A N 1
ATOM 12023 C CA . TYR A 1 829 ? 103.719 83.143 87.508 1.00 93.93 875 TYR A CA 1
ATOM 12024 C C . TYR A 1 829 ? 105.045 83.653 86.956 1.00 108.17 875 TYR A C 1
ATOM 12025 O O . TYR A 1 829 ? 106.104 83.415 87.547 1.00 118.02 875 TYR A O 1
ATOM 12043 N N . PHE A 1 830 ? 104.989 84.348 85.826 1.00 101.84 876 PHE A N 1
ATOM 12044 C CA . PHE A 1 830 ? 106.177 84.854 85.141 1.00 103.92 876 PHE A CA 1
ATOM 12045 C C . PHE A 1 830 ? 106.186 86.376 85.252 1.00 110.30 876 PHE A C 1
ATOM 12046 O O . PHE A 1 830 ? 105.660 87.081 84.389 1.00 104.21 876 PHE A O 1
ATOM 12063 N N . GLN A 1 831 ? 106.797 86.881 86.328 1.00 123.75 877 GLN A N 1
ATOM 12064 C CA . GLN A 1 831 ? 106.997 88.322 86.446 1.00 124.10 877 GLN A CA 1
ATOM 12065 C C . GLN A 1 831 ? 107.802 88.855 85.269 1.00 137.06 877 GLN A C 1
ATOM 12066 O O . GLN A 1 831 ? 107.564 89.975 84.800 1.00 131.42 877 GLN A O 1
ATOM 12080 N N . LYS A 1 832 ? 108.765 88.06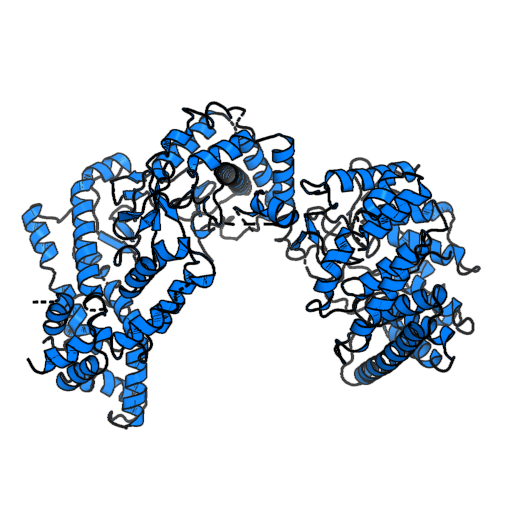7 84.788 1.00 154.55 878 LYS A N 1
ATOM 12081 C CA . LYS A 1 832 ? 109.556 88.433 83.622 1.00 159.13 878 LYS A CA 1
ATOM 12082 C C . LYS A 1 832 ? 108.666 88.972 82.510 1.00 163.67 878 LYS A C 1
ATOM 12083 O O . LYS A 1 832 ? 107.568 88.462 82.268 1.00 154.64 878 LYS A O 1
ATOM 12102 N N . ASP A 1 833 ? 109.152 90.012 81.834 1.00 172.52 879 ASP A N 1
ATOM 12103 C CA . ASP A 1 833 ? 108.373 90.744 80.833 1.00 179.23 879 ASP A CA 1
ATOM 12104 C C . ASP A 1 833 ? 107.148 91.295 81.552 1.00 164.79 879 ASP A C 1
ATOM 12105 O O . ASP A 1 833 ? 107.318 92.068 82.510 1.00 135.40 879 ASP A O 1
ATOM 12114 N N . HIS A 1 834 ? 105.928 90.945 81.154 1.00 166.84 880 HIS A N 1
ATOM 12115 C CA . HIS A 1 834 ? 104.739 91.355 81.887 1.00 155.66 880 HIS A CA 1
ATOM 12116 C C . HIS A 1 834 ? 104.359 90.284 82.900 1.00 133.49 880 HIS A C 1
ATOM 12117 O O . HIS A 1 834 ? 104.497 89.084 82.642 1.00 106.10 880 HIS A O 1
ATOM 12131 N N . LEU A 1 835 ? 103.882 90.735 84.056 1.00 123.34 881 LEU A N 1
ATOM 12132 C CA . LEU A 1 835 ? 103.689 89.868 85.217 1.00 111.47 881 LEU A CA 1
ATOM 12133 C C . LEU A 1 835 ? 102.339 89.177 85.083 1.00 113.14 881 LEU A C 1
ATOM 12134 O O . LEU A 1 835 ? 101.297 89.747 85.413 1.00 96.51 881 LEU A O 1
ATOM 12150 N N . ASN A 1 836 ? 102.353 87.934 84.607 1.00 103.29 882 ASN A N 1
ATOM 12151 C CA . ASN A 1 836 ? 101.112 87.226 84.335 1.00 83.44 882 ASN A CA 1
ATOM 12152 C C . ASN A 1 836 ? 101.370 85.729 84.396 1.00 93.60 882 ASN A C 1
ATOM 12153 O O . ASN A 1 836 ? 102.510 85.270 84.286 1.00 99.14 882 ASN A O 1
ATOM 12164 N N . TRP A 1 837 ? 100.288 84.976 84.570 1.00 104.29 883 TRP A N 1
ATOM 12165 C CA . TRP A 1 837 ? 100.358 83.526 84.645 1.00 94.20 883 TRP A CA 1
ATOM 12166 C C . TRP A 1 837 ? 100.274 82.919 83.252 1.00 93.63 883 TRP A C 1
ATOM 12167 O O . TRP A 1 837 ? 99.504 83.379 82.405 1.00 95.12 883 TRP A O 1
ATOM 12188 N N . LEU A 1 838 ? 101.073 81.880 83.027 1.00 93.20 884 LEU A N 1
ATOM 12189 C CA . LEU A 1 838 ? 101.140 81.196 81.745 1.00 116.59 884 LEU A CA 1
ATOM 12190 C C . LEU A 1 838 ? 101.169 79.696 81.999 1.00 116.49 884 LEU A C 1
ATOM 12191 O O . LEU A 1 838 ? 101.793 79.238 82.959 1.00 119.05 884 LEU A O 1
ATOM 12207 N N . ASP A 1 839 ? 100.492 78.934 81.142 1.00 140.88 885 ASP A N 1
ATOM 12208 C CA . ASP A 1 839 ? 100.146 77.555 81.464 1.00 150.92 885 ASP A CA 1
ATOM 12209 C C . ASP A 1 839 ? 100.156 76.714 80.191 1.00 157.16 885 ASP A C 1
ATOM 12210 O O . ASP A 1 839 ? 100.402 77.214 79.090 1.00 157.93 885 ASP A O 1
ATOM 12219 N N . LEU A 1 840 ? 99.887 75.415 80.360 1.00 161.12 886 LEU A N 1
ATOM 12220 C CA . LEU A 1 840 ? 99.858 74.502 79.221 1.00 173.36 886 LEU A CA 1
ATOM 12221 C C . LEU A 1 840 ? 98.719 74.850 78.263 1.00 172.03 886 LEU A C 1
ATOM 12222 O O . LEU A 1 840 ? 98.884 74.779 77.040 1.00 166.70 886 LEU A O 1
ATOM 12238 N N . ARG A 1 841 ? 97.556 75.215 78.800 1.00 165.02 887 ARG A N 1
ATOM 12239 C CA . ARG A 1 841 ? 96.476 75.854 78.038 1.00 159.22 887 ARG A CA 1
ATOM 12240 C C . ARG A 1 841 ? 96.062 75.051 76.801 1.00 157.54 887 ARG A C 1
ATOM 12241 O O . ARG A 1 841 ? 95.915 75.587 75.702 1.00 162.83 887 ARG A O 1
ATOM 12262 N N . ASN A 1 842 ? 95.817 73.756 76.980 1.00 162.94 888 ASN A N 1
ATOM 12263 C CA . ASN A 1 842 ? 95.365 72.950 75.849 1.00 154.98 888 ASN A CA 1
ATOM 12264 C C . ASN A 1 842 ? 93.988 73.425 75.399 1.00 144.06 888 ASN A C 1
ATOM 12265 O O . ASN A 1 842 ? 93.021 73.370 76.167 1.00 136.75 888 ASN A O 1
ATOM 12276 N N . ASP A 1 843 ? 93.902 73.895 74.153 1.00 148.83 889 ASP A N 1
ATOM 12277 C CA . ASP A 1 843 ? 92.655 74.408 73.595 1.00 153.68 889 ASP A CA 1
ATOM 12278 C C . ASP A 1 843 ? 92.019 75.423 74.533 1.00 140.86 889 ASP A C 1
ATOM 12279 O O . ASP A 1 843 ? 91.062 75.108 75.248 1.00 131.44 889 ASP A O 1
ATOM 12288 N N . SER A 1 844 ? 92.550 76.639 74.541 1.00 132.46 890 SER A N 1
ATOM 12289 C CA . SER A 1 844 ? 92.011 77.714 75.354 1.00 125.30 890 SER A CA 1
ATOM 12290 C C . SER A 1 844 ? 91.156 78.636 74.497 1.00 115.05 890 SER A C 1
ATOM 12291 O O . SER A 1 844 ? 91.401 78.810 73.300 1.00 114.15 890 SER A O 1
ATOM 12299 N N . HIS A 1 845 ? 90.139 79.224 75.128 1.00 110.15 891 HIS A N 1
ATOM 12300 C CA . HIS A 1 845 ? 89.286 80.175 74.431 1.00 121.78 891 HIS A CA 1
ATOM 12301 C C . HIS A 1 845 ? 90.088 81.301 73.804 1.00 106.58 891 HIS A C 1
ATOM 12302 O O . HIS A 1 845 ? 89.625 81.924 72.842 1.00 106.46 891 HIS A O 1
ATOM 12316 N N . THR A 1 846 ? 91.279 81.577 74.327 1.00 107.53 892 THR A N 1
ATOM 12317 C CA . THR A 1 846 ? 92.114 82.659 73.836 1.00 114.44 892 THR A CA 1
ATOM 12318 C C . THR A 1 846 ? 93.570 82.234 73.925 1.00 120.56 892 THR A C 1
ATOM 12319 O O . THR A 1 846 ? 93.905 81.186 74.485 1.00 119.46 892 THR A O 1
ATOM 12330 N N . LEU A 1 847 ? 94.439 83.075 73.370 1.00 124.79 893 LEU A N 1
ATOM 12331 C CA . LEU A 1 847 ? 95.864 82.799 73.351 1.00 121.23 893 LEU A CA 1
ATOM 12332 C C . LEU A 1 847 ? 96.563 83.432 74.543 1.00 118.84 893 LEU A C 1
ATOM 12333 O O . LEU A 1 847 ? 97.336 82.766 75.242 1.00 117.38 893 LEU A O 1
ATOM 12349 N N . SER A 1 848 ? 96.292 84.714 74.797 1.00 121.04 894 SER A N 1
ATOM 12350 C CA . SER A 1 848 ? 96.972 85.399 75.875 1.00 129.54 894 SER A CA 1
ATOM 12351 C C . SER A 1 848 ? 96.149 85.364 77.157 1.00 117.15 894 SER A C 1
ATOM 12352 O O . SER A 1 848 ? 94.913 85.371 77.113 1.00 114.36 894 SER A O 1
ATOM 12360 N N . PRO A 1 849 ? 96.808 85.322 78.312 1.00 111.11 895 PRO A N 1
ATOM 12361 C CA . PRO A 1 849 ? 96.070 85.396 79.576 1.00 102.48 895 PRO A CA 1
ATOM 12362 C C . PRO A 1 849 ? 95.641 86.818 79.910 1.00 90.17 895 PRO A C 1
ATOM 12363 O O . PRO A 1 849 ? 96.359 87.521 80.629 1.00 101.53 895 PRO A O 1
ATOM 12374 N N . SER A 1 850 ? 94.486 87.250 79.395 1.00 81.53 896 SER A N 1
ATOM 12375 C CA . SER A 1 850 ? 94.006 88.608 79.609 1.00 94.53 896 SER A CA 1
ATOM 12376 C C . SER A 1 850 ? 92.499 88.641 79.835 1.00 91.77 896 SER A C 1
ATOM 12377 O O . SER A 1 850 ? 91.858 89.664 79.572 1.00 73.95 896 SER A O 1
ATOM 12385 N N . TYR A 1 851 ? 91.912 87.548 80.320 1.00 97.59 897 TYR A N 1
ATOM 12386 C CA . TYR A 1 851 ? 90.463 87.460 80.418 1.00 103.56 897 TYR A CA 1
ATOM 12387 C C . TYR A 1 851 ? 90.061 86.621 81.624 1.00 87.96 897 TYR A C 1
ATOM 12388 O O . TYR A 1 851 ? 90.878 85.925 82.231 1.00 81.08 897 TYR A O 1
ATOM 12406 N N . TRP A 1 852 ? 88.769 86.704 81.959 1.00 93.22 898 TRP A N 1
ATOM 12407 C CA . TRP A 1 852 ? 88.205 85.877 83.022 1.00 77.51 898 TRP A CA 1
ATOM 12408 C C . TRP A 1 852 ? 88.440 84.400 82.746 1.00 69.07 898 TRP A C 1
ATOM 12409 O O . TRP A 1 852 ? 88.872 83.651 83.628 1.00 62.74 898 TRP A O 1
ATOM 12430 N N . CYS A 1 853 ? 88.138 83.962 81.524 1.00 98.01 899 CYS A N 1
ATOM 12431 C CA . CYS A 1 853 ? 88.327 82.566 81.149 1.00 83.70 899 CYS A CA 1
ATOM 12432 C C . CYS A 1 853 ? 89.693 82.064 81.596 1.00 88.50 899 CYS A C 1
ATOM 12433 O O . CYS A 1 853 ? 89.799 81.162 82.437 1.00 88.96 899 CYS A O 1
ATOM 12440 N N . HIS A 1 854 ? 90.756 82.649 81.045 1.00 102.02 900 HIS A N 1
ATOM 12441 C CA A HIS A 1 854 ? 92.130 82.261 81.348 0.50 106.06 900 HIS A CA 1
ATOM 12442 C CA B HIS A 1 854 ? 92.098 82.273 81.437 0.50 105.72 900 HIS A CA 1
ATOM 12443 C C . HIS A 1 854 ? 92.965 83.522 81.489 1.00 111.88 900 HIS A C 1
ATOM 12444 O O . HIS A 1 854 ? 92.860 84.415 80.643 1.00 104.04 900 HIS A O 1
ATOM 12471 N N . GLY A 1 855 ? 93.781 83.599 82.537 1.00 111.39 901 GLY A N 1
ATOM 12472 C CA . GLY A 1 855 ? 94.704 84.702 82.698 1.00 88.93 901 GLY A CA 1
ATOM 12473 C C . GLY A 1 855 ? 94.489 85.559 83.928 1.00 77.38 901 GLY A C 1
ATOM 12474 O O . GLY A 1 855 ? 93.835 85.145 84.887 1.00 90.17 901 GLY A O 1
ATOM 12478 N N . ALA A 1 856 ? 95.042 86.778 83.884 1.00 83.34 902 ALA A N 1
ATOM 12479 C CA . ALA A 1 856 ? 95.109 87.605 85.088 1.00 86.06 902 ALA A CA 1
ATOM 12480 C C . ALA A 1 856 ? 93.736 88.030 85.589 1.00 94.75 902 ALA A C 1
ATOM 12481 O O . ALA A 1 856 ? 93.488 87.922 86.801 1.00 91.94 902 ALA A O 1
ATOM 12488 N N . PRO A 1 857 ? 92.814 88.520 84.752 1.00 96.93 903 PRO A N 1
ATOM 12489 C CA . PRO A 1 857 ? 91.520 88.996 85.290 1.00 88.27 903 PRO A CA 1
ATOM 12490 C C . PRO A 1 857 ? 90.832 88.009 86.221 1.00 76.85 903 PRO A C 1
ATOM 12491 O O . PRO A 1 857 ? 90.440 88.377 87.340 1.00 80.58 903 PRO A O 1
ATOM 12502 N N . GLY A 1 858 ? 90.675 86.758 85.792 1.00 75.86 904 GLY A N 1
ATOM 12503 C CA . GLY A 1 858 ? 90.075 85.764 86.664 1.00 83.93 904 GLY A CA 1
ATOM 12504 C C . GLY A 1 858 ? 90.792 85.651 87.993 1.00 79.03 904 GLY A C 1
ATOM 12505 O O . GLY A 1 858 ? 90.157 85.558 89.048 1.00 74.57 904 GLY A O 1
ATOM 12509 N N . ILE A 1 859 ? 92.125 85.670 87.964 1.00 88.51 905 ILE A N 1
ATOM 12510 C CA . ILE A 1 859 ? 92.895 85.495 89.192 1.00 80.04 905 ILE A CA 1
ATOM 12511 C C . ILE A 1 859 ? 92.724 86.708 90.109 1.00 71.55 905 ILE A C 1
ATOM 12512 O O . ILE A 1 859 ? 92.603 86.562 91.329 1.00 68.69 905 ILE A O 1
ATOM 12528 N N . LEU A 1 860 ? 92.715 87.920 89.544 1.00 69.37 906 LEU A N 1
ATOM 12529 C CA . LEU A 1 860 ? 92.398 89.114 90.329 1.00 74.89 906 LEU A CA 1
ATOM 12530 C C . LEU A 1 860 ? 91.054 88.963 91.024 1.00 83.11 906 LEU A C 1
ATOM 12531 O O . LEU A 1 860 ? 90.921 89.227 92.224 1.00 71.68 906 LEU A O 1
ATOM 12547 N N . LEU A 1 861 ? 90.040 88.540 90.273 1.00 85.36 907 LEU A N 1
ATOM 12548 C CA . LEU A 1 861 ? 88.719 88.320 90.847 1.00 77.87 907 LEU A CA 1
ATOM 12549 C C . LEU A 1 861 ? 88.784 87.341 92.019 1.00 82.44 907 LEU A C 1
ATOM 12550 O O . LEU A 1 861 ? 88.513 87.700 93.177 1.00 87.70 907 LEU A O 1
ATOM 12566 N N . GLY A 1 862 ? 89.167 86.096 91.731 1.00 67.10 908 GLY A N 1
ATOM 12567 C CA . GLY A 1 862 ? 89.112 85.058 92.745 1.00 78.49 908 GLY A CA 1
ATOM 12568 C C . GLY A 1 862 ? 89.964 85.366 93.960 1.00 77.39 908 GLY A C 1
ATOM 12569 O O . GLY A 1 862 ? 89.591 85.037 95.087 1.00 80.86 908 GLY A O 1
ATOM 12573 N N . ARG A 1 863 ? 91.117 86.003 93.753 1.00 79.32 909 ARG A N 1
ATOM 12574 C CA . ARG A 1 863 ? 92.043 86.219 94.859 1.00 77.45 909 ARG A CA 1
ATOM 12575 C C . ARG A 1 863 ? 91.703 87.464 95.666 1.00 72.07 909 ARG A C 1
ATOM 12576 O O . ARG A 1 863 ? 91.931 87.486 96.881 1.00 84.08 909 ARG A O 1
ATOM 12597 N N . ALA A 1 864 ? 91.171 88.504 95.024 1.00 65.61 910 ALA A N 1
ATOM 12598 C CA . ALA A 1 864 ? 90.601 89.606 95.789 1.00 70.71 910 ALA A CA 1
ATOM 12599 C C . ALA A 1 864 ? 89.471 89.108 96.678 1.00 75.54 910 ALA A C 1
ATOM 12600 O O . ALA A 1 864 ? 89.379 89.484 97.855 1.00 79.23 910 ALA A O 1
ATOM 12607 N N . HIS A 1 865 ? 88.609 88.239 96.140 1.00 77.55 911 HIS A N 1
ATOM 12608 C CA . HIS A 1 865 ? 87.568 87.648 96.976 1.00 77.38 911 HIS A CA 1
ATOM 12609 C C . HIS A 1 865 ? 88.171 86.801 98.092 1.00 76.88 911 HIS A C 1
ATOM 12610 O O . HIS A 1 865 ? 87.719 86.864 99.242 1.00 83.77 911 HIS A O 1
ATOM 12624 N N . ILE A 1 866 ? 89.193 86.001 97.774 1.00 76.95 912 ILE A N 1
ATOM 12625 C CA . ILE A 1 866 ? 89.856 85.193 98.797 1.00 71.77 912 ILE A CA 1
ATOM 12626 C C . ILE A 1 866 ? 90.321 86.080 99.944 1.00 76.67 912 ILE A C 1
ATOM 12627 O O . ILE A 1 866 ? 90.084 85.783 101.121 1.00 78.22 912 ILE A O 1
ATOM 12643 N N . GLN A 1 867 ? 90.997 87.184 99.617 1.00 85.54 913 GLN A N 1
ATOM 12644 C CA . GLN A 1 867 ? 91.430 88.109 100.658 1.00 81.41 913 GLN A CA 1
ATOM 12645 C C . GLN A 1 867 ? 90.239 88.650 101.433 1.00 80.05 913 GLN A C 1
ATOM 12646 O O . GLN A 1 867 ? 90.316 88.840 102.653 1.00 88.09 913 GLN A O 1
ATOM 12660 N N . ALA A 1 868 ? 89.127 88.914 100.743 1.00 82.18 914 ALA A N 1
ATOM 12661 C CA . ALA A 1 868 ? 87.921 89.338 101.445 1.00 83.12 914 ALA A CA 1
ATOM 12662 C C . ALA A 1 868 ? 87.507 88.308 102.488 1.00 93.59 914 ALA A C 1
ATOM 12663 O O . ALA A 1 868 ? 87.073 88.667 103.589 1.00 90.64 914 ALA A O 1
ATOM 12670 N N . PHE A 1 869 ? 87.639 87.019 102.162 1.00 88.00 915 PHE A N 1
ATOM 12671 C CA . PHE A 1 869 ? 87.293 85.969 103.115 1.00 82.65 915 PHE A CA 1
ATOM 12672 C C . PHE A 1 869 ? 88.393 85.768 104.149 1.00 93.87 915 PHE A C 1
ATOM 12673 O O . PHE A 1 869 ? 88.106 85.541 105.330 1.00 94.30 915 PHE A O 1
ATOM 12690 N N . ILE A 1 870 ? 89.650 85.840 103.724 1.00 99.62 916 ILE A N 1
ATOM 12691 C CA . ILE A 1 870 ? 90.793 85.647 104.614 1.00 93.68 916 ILE A CA 1
ATOM 12692 C C . ILE A 1 870 ? 91.678 86.885 104.526 1.00 100.99 916 ILE A C 1
ATOM 12693 O O . ILE A 1 870 ? 92.644 86.902 103.749 1.00 94.59 916 ILE A O 1
ATOM 12709 N N . PRO A 1 871 ? 91.385 87.942 105.288 1.00 102.18 917 PRO A N 1
ATOM 12710 C CA . PRO A 1 871 ? 92.206 89.160 105.191 1.00 95.06 917 PRO A CA 1
ATOM 12711 C C . PRO A 1 871 ? 93.635 88.981 105.673 1.00 98.96 917 PRO A C 1
ATOM 12712 O O . PRO A 1 871 ? 94.493 89.793 105.305 1.00 94.44 917 PRO A O 1
ATOM 12723 N N . GLU A 1 872 ? 93.928 87.955 106.479 1.00 89.80 918 GLU A N 1
ATOM 12724 C CA . GLU A 1 872 ? 95.302 87.747 106.921 1.00 95.08 918 GLU A CA 1
ATOM 12725 C C . GLU A 1 872 ? 96.238 87.479 105.750 1.00 95.25 918 GLU A C 1
ATOM 12726 O O . GLU A 1 872 ? 97.448 87.700 105.875 1.00 106.37 918 GLU A O 1
ATOM 12738 N N . LEU A 1 873 ? 95.711 87.009 104.623 1.00 85.46 919 LEU A N 1
ATOM 12739 C CA . LEU A 1 873 ? 96.510 86.898 103.412 1.00 90.10 919 LEU A CA 1
ATOM 12740 C C . LEU A 1 873 ? 96.806 88.285 102.859 1.00 98.51 919 LEU A C 1
ATOM 12741 O O . LEU A 1 873 ? 95.924 89.146 102.792 1.00 100.49 919 LEU A O 1
ATOM 12757 N N . THR A 1 874 ? 98.054 88.498 102.460 1.00 110.79 920 THR A N 1
ATOM 12758 C CA . THR A 1 874 ? 98.544 89.826 102.127 1.00 113.32 920 THR A CA 1
ATOM 12759 C C . THR A 1 874 ? 98.453 90.088 100.629 1.00 103.37 920 THR A C 1
ATOM 12760 O O . THR A 1 874 ? 98.537 89.172 99.807 1.00 94.41 920 THR A O 1
ATOM 12771 N N . THR A 1 875 ? 98.281 91.368 100.287 1.00 96.60 921 THR A N 1
ATOM 12772 C CA . THR A 1 875 ? 98.278 91.784 98.889 1.00 88.05 921 THR A CA 1
ATOM 12773 C C . THR A 1 875 ? 99.544 91.342 98.166 1.00 92.55 921 THR A C 1
ATOM 12774 O O . THR A 1 875 ? 99.528 91.150 96.945 1.00 85.10 921 THR A O 1
ATOM 12785 N N . ARG A 1 876 ? 100.648 91.178 98.899 1.00 94.19 922 ARG A N 1
ATOM 12786 C CA . ARG A 1 876 ? 101.915 90.805 98.279 1.00 97.39 922 ARG A CA 1
ATOM 12787 C C . ARG A 1 876 ? 102.008 89.300 98.056 1.00 94.83 922 ARG A C 1
ATOM 12788 O O . ARG A 1 876 ? 102.584 88.852 97.057 1.00 93.84 922 ARG A O 1
ATOM 12809 N N . THR A 1 877 ? 101.455 88.504 98.973 1.00 89.44 923 THR A N 1
ATOM 12810 C CA . THR A 1 877 ? 101.373 87.065 98.747 1.00 93.20 923 THR A CA 1
ATOM 12811 C C . THR A 1 877 ? 100.378 86.745 97.639 1.00 98.78 923 THR A C 1
ATOM 12812 O O . THR A 1 877 ? 100.632 85.870 96.803 1.00 98.66 923 THR A O 1
ATOM 12823 N N . LEU A 1 878 ? 99.243 87.445 97.617 1.00 99.93 924 LEU A N 1
ATOM 12824 C CA . LEU A 1 878 ? 98.188 87.186 96.647 1.00 89.19 924 LEU A CA 1
ATOM 12825 C C . LEU A 1 878 ? 98.479 87.773 95.274 1.00 79.58 924 LEU A C 1
ATOM 12826 O O . LEU A 1 878 ? 97.792 87.419 94.310 1.00 90.25 924 LEU A O 1
ATOM 12842 N N . LYS A 1 879 ? 99.469 88.657 95.160 1.00 101.51 925 LYS A N 1
ATOM 12843 C CA . LYS A 1 879 ? 99.865 89.230 93.876 1.00 99.37 925 LYS A CA 1
ATOM 12844 C C . LYS A 1 879 ? 98.733 90.028 93.236 1.00 90.18 925 LYS A C 1
ATOM 12845 O O . LYS A 1 879 ? 98.628 90.102 92.009 1.00 84.01 925 LYS A O 1
ATOM 12864 N N . LEU A 1 880 ? 97.871 90.631 94.059 1.00 79.62 926 LEU A N 1
ATOM 12865 C CA . LEU A 1 880 ? 96.845 91.520 93.526 1.00 73.92 926 LEU A CA 1
ATOM 12866 C C . LEU A 1 880 ? 97.489 92.715 92.835 1.00 93.34 926 LEU A C 1
ATOM 12867 O O . LEU A 1 880 ? 97.285 92.947 91.638 1.00 97.14 926 LEU A O 1
ATOM 12883 N N . GLN A 1 881 ? 98.276 93.489 93.583 1.00 121.13 927 GLN A N 1
ATOM 12884 C CA . GLN A 1 881 ? 99.035 94.580 92.986 1.00 102.18 927 GLN A CA 1
ATOM 12885 C C . GLN A 1 881 ? 100.181 94.044 92.141 1.00 111.34 927 GLN A C 1
ATOM 12886 O O . GLN A 1 881 ? 100.291 94.357 90.950 1.00 102.11 927 GLN A O 1
ATOM 12900 N N . GLU A 1 882 ? 101.039 93.219 92.748 1.00 122.41 928 GLU A N 1
ATOM 12901 C CA . GLU A 1 882 ? 102.288 92.779 92.135 1.00 128.22 928 GLU A CA 1
ATOM 12902 C C . GLU A 1 882 ? 102.102 92.429 90.665 1.00 124.51 928 GLU A C 1
ATOM 12903 O O . GLU A 1 882 ? 102.911 92.826 89.823 1.00 148.17 928 GLU A O 1
ATOM 12915 N N . ALA A 1 883 ? 101.032 91.708 90.343 1.00 95.13 929 ALA A N 1
ATOM 12916 C CA . ALA A 1 883 ? 100.810 91.263 88.974 1.00 111.07 929 ALA A CA 1
ATOM 12917 C C . ALA A 1 883 ? 99.436 91.658 88.468 1.00 104.15 929 ALA A C 1
ATOM 12918 O O . ALA A 1 883 ? 99.292 92.571 87.647 1.00 92.91 929 ALA A O 1
ATOM 12925 N N . LEU A 1 884 ? 98.424 90.966 88.979 1.00 100.35 930 LEU A N 1
ATOM 12926 C CA . LEU A 1 884 ? 97.093 90.942 88.396 1.00 75.01 930 LEU A CA 1
ATOM 12927 C C . LEU A 1 884 ? 96.596 92.311 87.970 1.00 69.21 930 LEU A C 1
ATOM 12928 O O . LEU A 1 884 ? 96.611 92.635 86.778 1.00 77.80 930 LEU A O 1
ATOM 12944 N N . GLN A 1 885 ? 96.149 93.117 88.932 1.00 65.27 931 GLN A N 1
ATOM 12945 C CA . GLN A 1 885 ? 95.480 94.365 88.593 1.00 71.62 931 GLN A CA 1
ATOM 12946 C C . GLN A 1 885 ? 96.276 95.182 87.583 1.00 81.67 931 GLN A C 1
ATOM 12947 O O . GLN A 1 885 ? 95.698 95.983 86.841 1.00 80.90 931 GLN A O 1
ATOM 12961 N N . SER A 1 886 ? 97.596 94.994 87.535 1.00 97.59 932 SER A N 1
ATOM 12962 C CA . SER A 1 886 ? 98.416 95.701 86.557 1.00 99.60 932 SER A CA 1
ATOM 12963 C C . SER A 1 886 ? 98.364 95.019 85.193 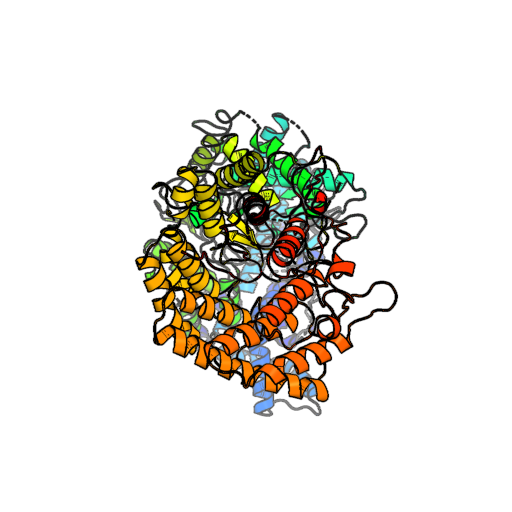1.00 88.74 932 SER A C 1
ATOM 12964 O O . SER A 1 886 ? 98.043 95.657 84.185 1.00 94.12 932 SER A O 1
ATOM 12972 N N . SER A 1 887 ? 98.677 93.720 85.146 1.00 84.46 933 SER A N 1
ATOM 12973 C CA . SER A 1 887 ? 98.725 93.000 83.875 1.00 89.94 933 SER A CA 1
ATOM 12974 C C . SER A 1 887 ? 97.443 93.184 83.076 1.00 101.65 933 SER A C 1
ATOM 12975 O O . SER A 1 887 ? 97.476 93.302 81.845 1.00 125.39 933 SER A O 1
ATOM 12983 N N . LEU A 1 888 ? 96.306 93.217 83.762 1.00 96.96 934 LEU A N 1
ATOM 12984 C CA . LEU A 1 888 ? 95.000 93.150 83.123 1.00 94.23 934 LEU A CA 1
ATOM 12985 C C . LEU A 1 888 ? 94.361 94.512 82.889 1.00 99.36 934 LEU A C 1
ATOM 12986 O O . LEU A 1 888 ? 93.299 94.575 82.261 1.00 113.25 934 LEU A O 1
ATOM 13002 N N . ASN A 1 889 ? 94.965 95.594 83.372 1.00 102.00 935 ASN A N 1
ATOM 13003 C CA . ASN A 1 889 ? 94.389 96.919 83.179 1.00 99.27 935 ASN A CA 1
ATOM 13004 C C . ASN A 1 889 ? 94.676 97.494 81.798 1.00 112.22 935 ASN A C 1
ATOM 13005 O O . ASN A 1 889 ? 94.174 98.579 81.484 1.00 110.57 935 ASN A O 1
ATOM 13016 N N . LEU A 1 890 ? 95.467 96.808 80.969 1.00 105.18 936 LEU A N 1
ATOM 13017 C CA . LEU A 1 890 ? 95.688 97.234 79.586 1.00 118.75 936 LEU A CA 1
ATOM 13018 C C . LEU A 1 890 ? 94.623 96.563 78.722 1.00 123.80 936 LEU A C 1
ATOM 13019 O O . LEU A 1 890 ? 94.860 95.576 78.021 1.00 126.11 936 LEU A O 1
ATOM 13035 N N . ALA A 1 891 ? 93.413 97.116 78.792 1.00 124.33 937 ALA A N 1
ATOM 13036 C CA . ALA A 1 891 ? 92.262 96.537 78.107 1.00 122.08 937 ALA A CA 1
ATOM 13037 C C . ALA A 1 891 ? 92.375 96.720 76.599 1.00 136.27 937 ALA A C 1
ATOM 13038 O O . ALA A 1 891 ? 91.824 97.664 76.031 1.00 136.28 937 ALA A O 1
ATOM 13045 N N . ASP A 1 892 ? 93.097 95.806 75.945 1.00 130.38 938 ASP A N 1
ATOM 13046 C CA . ASP A 1 892 ? 93.199 95.800 74.492 1.00 129.50 938 ASP A CA 1
ATOM 13047 C C . ASP A 1 892 ? 92.587 94.519 73.940 1.00 146.37 938 ASP A C 1
ATOM 13048 O O . ASP A 1 892 ? 93.208 93.822 73.130 1.00 140.01 938 ASP A O 1
ATOM 13057 N N . CYS A 1 893 ? 91.369 94.205 74.377 1.00 150.84 939 CYS A N 1
ATOM 13058 C CA . CYS A 1 893 ? 90.707 92.975 73.977 1.00 127.41 939 CYS A CA 1
ATOM 13059 C C . CYS A 1 893 ? 90.302 93.036 72.505 1.00 123.05 939 CYS A C 1
ATOM 13060 O O . CYS A 1 893 ? 90.391 94.075 71.844 1.00 124.19 939 CYS A O 1
ATOM 13068 N N . GLN A 1 894 ? 89.842 91.892 71.993 1.00 118.43 940 GLN A N 1
ATOM 13069 C CA . GLN A 1 894 ? 89.397 91.779 70.612 1.00 119.83 940 GLN A CA 1
ATOM 13070 C C . GLN A 1 894 ? 87.903 91.518 70.474 1.00 101.29 940 GLN A C 1
ATOM 13071 O O . GLN A 1 894 ? 87.373 91.652 69.366 1.00 97.74 940 GLN A O 1
ATOM 13085 N N . ASN A 1 895 ? 87.212 91.151 71.553 1.00 94.69 941 ASN A N 1
ATOM 13086 C CA . ASN A 1 895 ? 85.770 90.948 71.519 1.00 80.83 941 ASN A CA 1
ATOM 13087 C C . ASN A 1 895 ? 85.173 91.460 72.825 1.00 76.15 941 ASN A C 1
ATOM 13088 O O . ASN A 1 895 ? 85.878 91.985 73.691 1.00 85.59 941 ASN A O 1
ATOM 13099 N N . HIS A 1 896 ? 83.857 91.297 72.967 1.00 74.03 942 HIS A N 1
ATOM 13100 C CA . HIS A 1 896 ? 83.113 91.878 74.077 1.00 84.82 942 HIS A CA 1
ATOM 13101 C C . HIS A 1 896 ? 82.588 90.852 75.071 1.00 82.65 942 HIS A C 1
ATOM 13102 O O . HIS A 1 896 ? 81.936 91.238 76.047 1.00 82.21 942 HIS A O 1
ATOM 13116 N N . SER A 1 897 ? 82.853 89.564 74.861 1.00 67.01 943 SER A N 1
ATOM 13117 C CA . SER A 1 897 ? 82.261 88.527 75.697 1.00 67.72 943 SER A CA 1
ATOM 13118 C C . SER A 1 897 ? 82.664 88.685 77.156 1.00 75.92 943 SER A C 1
ATOM 13119 O O . SER A 1 897 ? 83.442 89.581 77.503 1.00 86.68 943 SER A O 1
ATOM 13127 N N . LEU A 1 898 ? 82.131 87.819 78.018 1.00 79.01 944 LEU A N 1
ATOM 13128 C CA . LEU A 1 898 ? 82.496 87.796 79.428 1.00 69.49 944 LEU A CA 1
ATOM 13129 C C . LEU A 1 898 ? 83.614 86.797 79.694 1.00 70.00 944 LEU A C 1
ATOM 13130 O O . LEU A 1 898 ? 84.632 87.142 80.303 1.00 89.20 944 LEU A O 1
ATOM 13146 N N . CYS A 1 899 ? 83.431 85.554 79.245 1.00 70.30 945 CYS A N 1
ATOM 13147 C CA . CYS A 1 899 ? 84.448 84.525 79.421 1.00 78.53 945 CYS A CA 1
ATOM 13148 C C . CYS A 1 899 ? 85.803 85.011 78.922 1.00 81.41 945 CYS A C 1
ATOM 13149 O O . CYS A 1 899 ? 86.790 85.020 79.664 1.00 98.06 945 CYS A O 1
ATOM 13156 N N . HIS A 1 900 ? 85.862 85.447 77.655 1.00 85.45 946 HIS A N 1
ATOM 13157 C CA . HIS A 1 900 ? 87.110 85.900 77.032 1.00 75.71 946 HIS A CA 1
ATOM 13158 C C . HIS A 1 900 ? 86.812 87.150 76.200 1.00 81.00 946 HIS A C 1
ATOM 13159 O O . HIS A 1 900 ? 86.776 87.110 74.968 1.00 83.60 946 HIS A O 1
ATOM 13173 N N . GLY A 1 901 ? 86.608 88.274 76.878 1.00 62.10 947 GLY A N 1
ATOM 13174 C CA . GLY A 1 901 ? 86.266 89.493 76.170 1.00 61.48 947 GLY A CA 1
ATOM 13175 C C . GLY A 1 901 ? 86.237 90.697 77.086 1.00 70.77 947 GLY A C 1
ATOM 13176 O O . GLY A 1 901 ? 86.468 90.601 78.294 1.00 73.00 947 GLY A O 1
ATOM 13180 N N . LEU A 1 902 ? 85.926 91.842 76.476 1.00 80.24 948 LEU A N 1
ATOM 13181 C CA . LEU A 1 902 ? 86.026 93.128 77.160 1.00 73.71 948 LEU A CA 1
ATOM 13182 C C . LEU A 1 902 ? 85.062 93.214 78.338 1.00 84.65 948 LEU A C 1
ATOM 13183 O O . LEU A 1 902 ? 85.481 93.346 79.494 1.00 89.79 948 LEU A O 1
ATOM 13199 N N . ILE A 1 903 ? 83.757 93.147 78.056 1.00 72.97 949 ILE A N 1
ATOM 13200 C CA . ILE A 1 903 ? 82.746 93.438 79.073 1.00 74.07 949 ILE A CA 1
ATOM 13201 C C . ILE A 1 903 ? 82.993 92.615 80.331 1.00 75.53 949 ILE A C 1
ATOM 13202 O O . ILE A 1 903 ? 82.770 93.085 81.454 1.00 69.18 949 ILE A O 1
ATOM 13218 N N . GLY A 1 904 ? 83.457 91.377 80.167 1.00 71.74 950 GLY A N 1
ATOM 13219 C CA . GLY A 1 904 ? 83.793 90.572 81.330 1.00 78.68 950 GLY A CA 1
ATOM 13220 C C . GLY A 1 904 ? 84.895 91.199 82.159 1.00 73.88 950 GLY A C 1
ATOM 13221 O O . GLY A 1 904 ? 84.791 91.305 83.384 1.00 74.02 950 GLY A O 1
ATOM 13225 N N . ASN A 1 905 ? 85.970 91.630 81.496 1.00 71.17 951 ASN A N 1
ATOM 13226 C CA . ASN A 1 905 ? 87.092 92.218 82.217 1.00 69.09 951 ASN A CA 1
ATOM 13227 C C . ASN A 1 905 ? 86.689 93.529 82.882 1.00 55.48 951 ASN A C 1
ATOM 13228 O O . ASN A 1 905 ? 87.106 93.810 84.011 1.00 63.28 951 ASN A O 1
ATOM 13239 N N . LEU A 1 906 ? 85.867 94.336 82.209 1.00 55.55 952 LEU A N 1
ATOM 13240 C CA . LEU A 1 906 ? 85.347 95.540 82.850 1.00 65.50 952 LEU A CA 1
ATOM 13241 C C . LEU A 1 906 ? 84.522 95.191 84.082 1.00 72.35 952 LEU A C 1
ATOM 13242 O O . LEU A 1 906 ? 84.599 95.881 85.106 1.00 64.26 952 LEU A O 1
ATOM 13258 N N . ASN A 1 907 ? 83.723 94.124 84.005 1.00 78.03 953 ASN A N 1
ATOM 13259 C CA . ASN A 1 907 ? 82.938 93.710 85.164 1.00 74.01 953 ASN A CA 1
ATOM 13260 C C . ASN A 1 907 ? 83.842 93.280 86.312 1.00 69.09 953 ASN A C 1
ATOM 13261 O O . ASN A 1 907 ? 83.576 93.603 87.477 1.00 72.57 953 ASN A O 1
ATOM 13272 N N . ILE A 1 908 ? 84.919 92.553 86.003 1.00 63.32 954 ILE A N 1
ATOM 13273 C CA . ILE A 1 908 ? 85.910 92.222 87.024 1.00 62.76 954 ILE A CA 1
ATOM 13274 C C . ILE A 1 908 ? 86.440 93.495 87.671 1.00 71.32 954 ILE A C 1
ATOM 13275 O O . ILE A 1 908 ? 86.451 93.630 88.900 1.00 72.81 954 ILE A O 1
ATOM 13291 N N . LEU A 1 909 ? 86.896 94.448 86.852 1.00 69.78 955 LEU A N 1
ATOM 13292 C CA . LEU A 1 909 ? 87.423 95.693 87.403 1.00 66.23 955 LEU A CA 1
ATOM 13293 C C . LEU A 1 909 ? 86.393 96.402 88.266 1.00 72.67 955 LEU A C 1
ATOM 13294 O O . LEU A 1 909 ? 86.758 97.098 89.218 1.00 81.84 955 LEU A O 1
ATOM 13310 N N . LEU A 1 910 ? 85.108 96.257 87.942 1.00 78.86 956 LEU A N 1
ATOM 13311 C CA . LEU A 1 910 ? 84.063 96.805 88.800 1.00 82.66 956 LEU A CA 1
ATOM 13312 C C . LEU A 1 910 ? 84.047 96.090 90.147 1.00 70.62 956 LEU A C 1
ATOM 13313 O O . LEU A 1 910 ? 84.011 96.729 91.209 1.00 71.92 956 LEU A O 1
ATOM 13329 N N . ASP A 1 911 ? 84.084 94.756 90.118 1.00 82.87 957 ASP A N 1
ATOM 13330 C CA . ASP A 1 911 ? 84.114 93.986 91.357 1.00 87.10 957 ASP A CA 1
ATOM 13331 C C . ASP A 1 911 ? 85.282 94.411 92.234 1.00 78.20 957 ASP A C 1
ATOM 13332 O O . ASP A 1 911 ? 85.117 94.639 93.435 1.00 75.12 957 ASP A O 1
ATOM 13341 N N . ILE A 1 912 ? 86.474 94.527 91.650 1.00 87.50 958 ILE A N 1
ATOM 13342 C CA . ILE A 1 912 ? 87.653 94.891 92.432 1.00 88.93 958 ILE A CA 1
ATOM 13343 C C . ILE A 1 912 ? 87.529 96.323 92.938 1.00 83.26 958 ILE A C 1
ATOM 13344 O O . ILE A 1 912 ? 87.797 96.608 94.112 1.00 77.94 958 ILE A O 1
ATOM 13360 N N . LYS A 1 913 ? 87.141 97.244 92.055 1.00 80.27 959 LYS A N 1
ATOM 13361 C CA . LYS A 1 913 ? 86.792 98.607 92.437 1.00 80.02 959 LYS A CA 1
ATOM 13362 C C . LYS A 1 913 ? 86.042 98.613 93.758 1.00 88.74 959 LYS A C 1
ATOM 13363 O O . LYS A 1 913 ? 86.570 99.054 94.784 1.00 98.95 959 LYS A O 1
ATOM 13382 N N . ARG A 1 914 ? 84.805 98.119 93.739 1.00 99.21 960 ARG A N 1
ATOM 13383 C CA . ARG A 1 914 ? 83.929 98.291 94.890 1.00 105.05 960 ARG A CA 1
ATOM 13384 C C . ARG A 1 914 ? 84.253 97.346 96.039 1.00 99.08 960 ARG A C 1
ATOM 13385 O O . ARG A 1 914 ? 83.838 97.611 97.172 1.00 97.64 960 ARG A O 1
ATOM 13406 N N . LEU A 1 915 ? 84.984 96.264 95.782 1.00 87.22 961 LEU A N 1
ATOM 13407 C CA . LEU A 1 915 ? 85.312 95.300 96.825 1.00 108.14 961 LEU A CA 1
ATOM 13408 C C . LEU A 1 915 ? 86.404 95.865 97.722 1.00 100.05 961 LEU A C 1
ATOM 13409 O O . LEU A 1 915 ? 86.125 96.377 98.811 1.00 101.47 961 LEU A O 1
ATOM 13425 N N . ASN A 1 916 ? 87.648 95.783 97.266 1.00 109.86 962 ASN A N 1
ATOM 13426 C CA . ASN A 1 916 ? 88.796 96.180 98.062 1.00 120.56 962 ASN A CA 1
ATOM 13427 C C . ASN A 1 916 ? 89.066 97.666 97.859 1.00 117.80 962 ASN A C 1
ATOM 13428 O O . ASN A 1 916 ? 88.878 98.203 96.764 1.00 115.36 962 ASN A O 1
ATOM 13439 N N . ARG A 1 917 ? 89.524 98.322 98.925 1.00 115.74 963 ARG A N 1
ATOM 13440 C CA . ARG A 1 917 ? 89.629 99.774 98.945 1.00 119.46 963 ARG A CA 1
ATOM 13441 C C . ARG A 1 917 ? 90.962 100.291 98.421 1.00 121.99 963 ARG A C 1
ATOM 13442 O O . ARG A 1 917 ? 91.003 101.377 97.832 1.00 115.68 963 ARG A O 1
ATOM 13463 N N . GLU A 1 918 ? 92.053 99.547 98.613 1.00 120.81 964 GLU A N 1
ATOM 13464 C CA . GLU A 1 918 ? 93.383 100.017 98.250 1.00 109.74 964 GLU A CA 1
ATOM 13465 C C . GLU A 1 918 ? 93.772 99.663 96.818 1.00 108.46 964 GLU A C 1
ATOM 13466 O O . GLU A 1 918 ? 94.967 99.618 96.505 1.00 86.76 964 GLU A O 1
ATOM 13478 N N . LEU A 1 919 ? 92.801 99.411 95.943 1.00 125.44 965 LEU A N 1
ATOM 13479 C CA . LEU A 1 919 ? 93.069 99.107 94.540 1.00 114.66 965 LEU A CA 1
ATOM 13480 C C . LEU A 1 919 ? 92.424 100.189 93.692 1.00 115.70 965 LEU A C 1
ATOM 13481 O O . LEU A 1 919 ? 91.194 100.308 93.654 1.00 110.86 965 LEU A O 1
ATOM 13497 N N . HIS A 1 920 ? 93.254 100.980 93.019 1.00 107.67 966 HIS A N 1
ATOM 13498 C CA . HIS A 1 920 ? 92.766 102.076 92.199 1.00 112.28 966 HIS A CA 1
ATOM 13499 C C . HIS A 1 920 ? 92.445 101.561 90.808 1.00 108.81 966 HIS A C 1
ATOM 13500 O O . HIS A 1 920 ? 93.266 100.889 90.178 1.00 106.06 966 HIS A O 1
ATOM 13514 N N . VAL A 1 921 ? 91.245 101.872 90.340 1.00 97.71 967 VAL A N 1
ATOM 13515 C CA . VAL A 1 921 ? 90.850 101.581 88.969 1.00 99.47 967 VAL A CA 1
ATOM 13516 C C . VAL A 1 921 ? 90.421 102.919 88.377 1.00 111.50 967 VAL A C 1
ATOM 13517 O O . VAL A 1 921 ? 89.428 103.505 88.835 1.00 104.52 967 VAL A O 1
ATOM 13530 N N . PRO A 1 922 ? 91.157 103.473 87.417 1.00 104.52 968 PRO A N 1
ATOM 13531 C CA . PRO A 1 922 ? 90.787 104.796 86.900 1.00 102.34 968 PRO A CA 1
ATOM 13532 C C . PRO A 1 922 ? 89.336 104.839 86.456 1.00 111.16 968 PRO A C 1
ATOM 13533 O O . PRO A 1 922 ? 88.932 104.074 85.573 1.00 122.42 968 PRO A O 1
ATOM 13544 N N . ASP A 1 923 ? 88.540 105.715 87.071 1.00 105.28 969 ASP A N 1
ATOM 13545 C CA . ASP A 1 923 ? 87.142 105.867 86.682 1.00 118.65 969 ASP A CA 1
ATOM 13546 C C . ASP A 1 923 ? 86.960 105.938 85.170 1.00 125.69 969 ASP A C 1
ATOM 13547 O O . ASP A 1 923 ? 85.869 105.645 84.673 1.00 109.12 969 ASP A O 1
ATOM 13556 N N . ASP A 1 924 ? 88.011 106.318 84.436 1.00 130.76 970 ASP A N 1
ATOM 13557 C CA . ASP A 1 924 ? 87.953 106.475 82.989 1.00 132.20 970 ASP A CA 1
ATOM 13558 C C . ASP A 1 924 ? 88.123 105.168 82.222 1.00 120.45 970 ASP A C 1
ATOM 13559 O O . ASP A 1 924 ? 87.958 105.172 80.999 1.00 125.17 970 ASP A O 1
ATOM 13568 N N . ILE A 1 925 ? 88.454 104.060 82.891 1.00 106.01 971 ILE A N 1
ATOM 13569 C CA . ILE A 1 925 ? 88.621 102.797 82.179 1.00 123.46 971 ILE A CA 1
ATOM 13570 C C . ILE A 1 925 ? 87.292 102.261 81.668 1.00 134.29 971 ILE A C 1
ATOM 13571 O O . ILE A 1 925 ? 87.270 101.467 80.719 1.00 114.87 971 ILE A O 1
ATOM 13587 N N . PHE A 1 926 ? 86.177 102.678 82.262 1.00 130.52 972 PHE A N 1
ATOM 13588 C CA . PHE A 1 926 ? 84.877 102.094 81.959 1.00 123.68 972 PHE A CA 1
ATOM 13589 C C . PHE A 1 926 ? 84.221 102.692 80.722 1.00 121.05 972 PHE A C 1
ATOM 13590 O O . PHE A 1 926 ? 83.074 102.344 80.423 1.00 123.83 972 PHE A O 1
ATOM 13607 N N . CYS A 1 927 ? 84.907 103.572 79.998 1.00 133.65 973 CYS A N 1
ATOM 13608 C CA . CYS A 1 927 ? 84.420 103.985 78.691 1.00 138.67 973 CYS A CA 1
ATOM 13609 C C . CYS A 1 927 ? 84.455 102.793 77.743 1.00 126.44 973 CYS A C 1
ATOM 13610 O O . CYS A 1 927 ? 85.470 102.097 77.640 1.00 109.58 973 CYS A O 1
ATOM 13618 N N . ILE A 1 928 ? 83.341 102.544 77.067 1.00 130.78 974 ILE A N 1
ATOM 13619 C CA . ILE A 1 928 ? 83.226 101.420 76.148 1.00 135.34 974 ILE A CA 1
ATOM 13620 C C . ILE A 1 928 ? 83.530 101.910 74.741 1.00 127.49 974 ILE A C 1
ATOM 13621 O O . ILE A 1 928 ? 83.246 103.059 74.383 1.00 132.63 974 ILE A O 1
ATOM 13637 N N . TYR A 1 929 ? 84.111 101.024 73.932 1.00 120.38 975 TYR A N 1
ATOM 13638 C CA . TYR A 1 929 ? 84.486 101.350 72.565 1.00 117.19 975 TYR A CA 1
ATOM 13639 C C . TYR A 1 929 ? 84.141 100.179 71.656 1.00 124.88 975 TYR A C 1
ATOM 13640 O O . TYR A 1 929 ? 84.528 99.042 71.938 1.00 128.56 975 TYR A O 1
ATOM 13658 N N . LYS A 1 930 ? 83.425 100.460 70.566 1.00 130.93 976 LYS A N 1
ATOM 13659 C CA . LYS A 1 930 ? 83.064 99.450 69.582 1.00 119.04 976 LYS A CA 1
ATOM 13660 C C . LYS A 1 930 ? 83.373 99.941 68.178 1.00 128.41 976 LYS A C 1
ATOM 13661 O O . LYS A 1 930 ? 83.393 101.145 67.910 1.00 130.74 976 LYS A O 1
ATOM 13680 N N . THR A 1 931 ? 83.589 98.987 67.277 1.00 125.45 977 THR A N 1
ATOM 13681 C CA . THR A 1 931 ? 83.743 99.307 65.866 1.00 129.67 977 THR A CA 1
ATOM 13682 C C . THR A 1 931 ? 82.460 99.944 65.340 1.00 138.15 977 THR A C 1
ATOM 13683 O O . THR A 1 931 ? 81.384 99.343 65.410 1.00 128.31 977 THR A O 1
ATOM 13694 N N . LYS A 1 932 ? 82.584 101.166 64.820 1.00 146.84 978 LYS A N 1
ATOM 13695 C CA . LYS A 1 932 ? 81.425 101.969 64.443 1.00 136.87 978 LYS A CA 1
ATOM 13696 C C . LYS A 1 932 ? 80.452 101.186 63.572 1.00 123.70 978 LYS A C 1
ATOM 13697 O O . LYS A 1 932 ? 79.296 100.960 63.947 1.00 124.43 978 LYS A O 1
ATOM 13716 N N . ASN A 1 933 ? 80.910 100.776 62.391 1.00 121.35 979 ASN A N 1
ATOM 13717 C CA . ASN A 1 933 ? 80.009 100.201 61.398 1.00 131.62 979 ASN A CA 1
ATOM 13718 C C . ASN A 1 933 ? 79.405 98.888 61.884 1.00 127.69 979 ASN A C 1
ATOM 13719 O O . ASN A 1 933 ? 78.217 98.626 61.664 1.00 123.42 979 ASN A O 1
ATOM 13730 N N . ARG A 1 934 ? 80.201 98.052 62.543 1.00 126.28 980 ARG A N 1
ATOM 13731 C CA . ARG A 1 934 ? 79.744 96.738 62.967 1.00 128.19 980 ARG A CA 1
ATOM 13732 C C . ARG A 1 934 ? 79.062 96.811 64.331 1.00 127.36 980 ARG A C 1
ATOM 13733 O O . ARG A 1 934 ? 79.051 97.845 65.001 1.00 117.13 980 ARG A O 1
ATOM 13754 N N . GLY A 1 935 ? 78.483 95.687 64.734 1.00 121.78 981 GLY A N 1
ATOM 13755 C CA . GLY A 1 935 ? 77.877 95.540 66.042 1.00 101.14 981 GLY A CA 1
ATOM 13756 C C . GLY A 1 935 ? 78.862 95.020 67.065 1.00 113.11 981 GLY A C 1
ATOM 13757 O O . GLY A 1 935 ? 80.059 95.321 67.022 1.00 117.73 981 GLY A O 1
ATOM 13761 N N . TRP A 1 936 ? 78.353 94.223 68.000 1.00 106.62 982 TRP A N 1
ATOM 13762 C CA . TRP A 1 936 ? 79.210 93.608 68.999 1.00 93.06 982 TRP A CA 1
ATOM 13763 C C . TRP A 1 936 ? 79.946 92.412 68.405 1.00 90.15 982 TRP A C 1
ATOM 13764 O O . TRP A 1 936 ? 79.523 91.814 67.412 1.00 110.94 982 TRP A O 1
ATOM 13785 N N . LYS A 1 937 ? 81.064 92.062 69.035 1.00 75.18 983 LYS A N 1
ATOM 13786 C CA . LYS A 1 937 ? 81.825 90.868 68.690 1.00 92.40 983 LYS A CA 1
ATOM 13787 C C . LYS A 1 937 ? 81.697 89.879 69.840 1.00 96.53 983 LYS A C 1
ATOM 13788 O O . LYS A 1 937 ? 82.132 90.167 70.961 1.00 104.97 983 LYS A O 1
ATOM 13807 N N . THR A 1 938 ? 81.091 88.727 69.568 1.00 83.55 984 THR A N 1
ATOM 13808 C CA . THR A 1 938 ? 80.856 87.740 70.607 1.00 73.58 984 THR A CA 1
ATOM 13809 C C . THR A 1 938 ? 82.112 86.903 70.841 1.00 80.56 984 THR A C 1
ATOM 13810 O O . THR A 1 938 ? 83.114 87.016 70.130 1.00 78.57 984 THR A O 1
ATOM 13821 N N . GLY A 1 939 ? 82.043 86.045 71.860 1.00 81.31 985 GLY A N 1
ATOM 13822 C CA . GLY A 1 939 ? 83.221 85.313 72.291 1.00 77.13 985 GLY A CA 1
ATOM 13823 C C . GLY A 1 939 ? 83.809 84.412 71.223 1.00 81.23 985 GLY A C 1
ATOM 13824 O O . GLY A 1 939 ? 85.019 84.173 71.208 1.00 105.93 985 GLY A O 1
ATOM 13828 N N . LEU A 1 940 ? 82.977 83.903 70.321 1.00 70.32 986 LEU A N 1
ATOM 13829 C CA . LEU A 1 940 ? 83.407 82.926 69.331 1.00 72.61 986 LEU A CA 1
ATOM 13830 C C . LEU A 1 940 ? 83.504 83.567 67.950 1.00 83.22 986 LEU A C 1
ATOM 13831 O O . LEU A 1 940 ? 83.220 84.753 67.758 1.00 71.19 986 LEU A O 1
ATOM 13847 N N . HIS A 1 941 ? 83.927 82.750 66.983 1.00 80.12 987 HIS A N 1
ATOM 13848 C CA . HIS A 1 941 ? 84.029 83.161 65.589 1.00 74.36 987 HIS A CA 1
ATOM 13849 C C . HIS A 1 941 ? 82.801 83.960 65.170 1.00 79.88 987 HIS A C 1
ATOM 13850 O O . HIS A 1 941 ? 81.672 83.629 65.539 1.00 99.65 987 HIS A O 1
ATOM 13864 N N . SER A 1 942 ? 83.032 85.026 64.399 1.00 76.97 988 SER A N 1
ATOM 13865 C CA . SER A 1 942 ? 81.932 85.890 63.982 1.00 86.69 988 SER A CA 1
ATOM 13866 C C . SER A 1 942 ? 80.918 85.142 63.125 1.00 80.45 988 SER A C 1
ATOM 13867 O O . SER A 1 942 ? 79.721 85.447 63.177 1.00 84.65 988 SER A O 1
ATOM 13875 N N . ASP A 1 943 ? 81.368 84.168 62.332 1.00 87.54 989 ASP A N 1
ATOM 13876 C CA . ASP A 1 943 ? 80.446 83.348 61.553 1.00 85.03 989 ASP A CA 1
ATOM 13877 C C . ASP A 1 943 ? 79.643 82.382 62.416 1.00 78.39 989 ASP A C 1
ATOM 13878 O O . ASP A 1 943 ? 78.785 81.671 61.882 1.00 88.20 989 ASP A O 1
ATOM 13887 N N . VAL A 1 944 ? 79.904 82.333 63.719 1.00 73.79 990 VAL A N 1
ATOM 13888 C CA . VAL A 1 944 ? 79.094 81.580 64.669 1.00 60.87 990 VAL A CA 1
ATOM 13889 C C . VAL A 1 944 ? 78.130 82.545 65.342 1.00 67.92 990 VAL A C 1
ATOM 13890 O O . VAL A 1 944 ? 78.500 83.677 65.678 1.00 84.29 990 VAL A O 1
ATOM 13903 N N . GLU A 1 945 ? 76.893 82.101 65.539 1.00 59.29 991 GLU A N 1
ATOM 13904 C CA . GLU A 1 945 ? 75.917 82.866 66.303 1.00 66.38 991 GLU A CA 1
ATOM 13905 C C . GLU A 1 945 ? 75.943 82.396 67.749 1.00 73.77 991 GLU A C 1
ATOM 13906 O O . GLU A 1 945 ? 75.896 81.192 68.017 1.00 89.41 991 GLU A O 1
ATOM 13918 N N . SER A 1 946 ? 76.072 83.302 68.712 1.00 73.70 992 SER A N 1
ATOM 13919 C CA . SER A 1 946 ? 76.071 82.924 70.134 1.00 86.58 992 SER A CA 1
ATOM 13920 C C . SER A 1 946 ? 75.160 83.916 70.843 1.00 70.22 992 SER A C 1
ATOM 13921 O O . SER A 1 946 ? 75.441 85.077 70.742 1.00 69.42 992 SER A O 1
ATOM 13929 N N . LEU A 1 947 ? 74.046 83.501 71.430 1.00 66.05 993 LEU A N 1
ATOM 13930 C CA . LEU A 1 947 ? 73.147 84.453 72.109 1.00 57.06 993 LEU A CA 1
ATOM 13931 C C . LEU A 1 947 ? 73.133 84.224 73.610 1.00 61.08 993 LEU A C 1
ATOM 13932 O O . LEU A 1 947 ? 72.443 84.961 74.252 1.00 64.23 993 LEU A O 1
ATOM 13948 N N . GLY A 1 948 ? 73.923 83.305 74.157 1.00 66.90 994 GLY A N 1
ATOM 13949 C CA . GLY A 1 948 ? 73.942 82.956 75.589 1.00 76.68 994 GLY A CA 1
ATOM 13950 C C . GLY A 1 948 ? 74.545 83.976 76.535 1.00 81.58 994 GLY A C 1
ATOM 13951 O O . GLY A 1 948 ? 74.762 85.108 76.199 1.00 64.69 994 GLY A O 1
ATOM 13965 N N . PHE A 1 950 ? 77.552 83.592 78.875 1.00 70.01 996 PHE A N 1
ATOM 13966 C CA . PHE A 1 950 ? 79.010 83.689 79.029 1.00 69.07 996 PHE A CA 1
ATOM 13967 C C . PHE A 1 950 ? 79.715 84.042 77.749 1.00 68.23 996 PHE A C 1
ATOM 13968 O O . PHE A 1 950 ? 80.758 84.600 77.854 1.00 82.13 996 PHE A O 1
ATOM 13985 N N . VAL A 1 951 ? 79.233 83.668 76.591 1.00 77.11 997 VAL A N 1
ATOM 13986 C CA . VAL A 1 951 ? 79.997 84.077 75.396 1.00 68.14 997 VAL A CA 1
ATOM 13987 C C . VAL A 1 951 ? 79.080 84.654 74.361 1.00 70.89 997 VAL A C 1
ATOM 13988 O O . VAL A 1 951 ? 79.504 84.676 73.251 1.00 86.02 997 VAL A O 1
ATOM 14001 N N . GLY A 1 952 ? 77.840 85.141 74.658 1.00 80.06 998 GLY A N 1
ATOM 14002 C CA . GLY A 1 952 ? 76.786 85.595 73.781 1.00 67.32 998 GLY A CA 1
ATOM 14003 C C . GLY A 1 952 ? 76.418 87.050 74.017 1.00 63.98 998 GLY A C 1
ATOM 14004 O O . GLY A 1 952 ? 76.946 87.721 74.907 1.00 85.81 998 GLY A O 1
ATOM 14008 N N . THR A 1 953 ? 75.488 87.523 73.185 1.00 69.09 999 THR A N 1
ATOM 14009 C CA . THR A 1 953 ? 75.019 88.902 73.296 1.00 74.35 999 THR A CA 1
ATOM 14010 C C . THR A 1 953 ? 74.368 89.150 74.651 1.00 73.57 999 THR A C 1
ATOM 14011 O O . THR A 1 953 ? 74.501 90.239 75.229 1.00 76.16 999 THR A O 1
ATOM 14022 N N . ALA A 1 954 ? 73.661 88.145 75.176 1.00 67.49 1000 ALA A N 1
ATOM 14023 C CA . ALA A 1 954 ? 72.916 88.325 76.416 1.00 75.61 1000 ALA A CA 1
ATOM 14024 C C . ALA A 1 954 ? 73.841 88.669 77.575 1.00 71.01 1000 ALA A C 1
ATOM 14025 O O . ALA A 1 954 ? 73.506 89.509 78.416 1.00 71.33 1000 ALA A O 1
ATOM 14032 N N . GLY A 1 955 ? 75.008 88.025 77.642 1.00 57.08 1001 GLY A N 1
ATOM 14033 C CA . GLY A 1 955 ? 75.957 88.346 78.695 1.00 69.61 1001 GLY A CA 1
ATOM 14034 C C . GLY A 1 955 ? 76.576 89.717 78.537 1.00 67.86 1001 GLY A C 1
ATOM 14035 O O . GLY A 1 955 ? 76.885 90.380 79.531 1.00 64.74 1001 GLY A O 1
ATOM 14039 N N . ILE A 1 956 ? 76.786 90.154 77.295 1.00 61.14 1002 ILE A N 1
ATOM 14040 C CA . ILE A 1 956 ? 77.201 91.532 77.049 1.00 60.81 1002 ILE A CA 1
ATOM 14041 C C . ILE A 1 956 ? 76.185 92.488 77.659 1.00 73.76 1002 ILE A C 1
ATOM 14042 O O . ILE A 1 956 ? 76.518 93.340 78.495 1.00 79.18 1002 ILE A O 1
ATOM 14058 N N . ALA A 1 957 ? 74.919 92.342 77.261 1.00 68.20 1003 ALA A N 1
ATOM 14059 C CA . ALA A 1 957 ? 73.871 93.187 77.822 1.00 79.79 1003 ALA A CA 1
ATOM 14060 C C . ALA A 1 957 ? 73.821 93.080 79.341 1.00 87.01 1003 ALA A C 1
ATOM 14061 O O . ALA A 1 957 ? 73.488 94.057 80.021 1.00 97.34 1003 ALA A O 1
ATOM 14068 N N . TYR A 1 958 ? 74.150 91.908 79.891 1.00 67.34 1004 TYR A N 1
ATOM 14069 C CA . TYR A 1 958 ? 74.137 91.741 81.341 1.00 60.46 1004 TYR A CA 1
ATOM 14070 C C . TYR A 1 958 ? 75.252 92.545 81.996 1.00 79.80 1004 TYR A C 1
ATOM 14071 O O . TYR A 1 958 ? 75.046 93.154 83.051 1.00 72.86 1004 TYR A O 1
ATOM 14089 N N . GLY A 1 959 ? 76.441 92.557 81.387 1.00 79.85 1005 GLY A N 1
ATOM 14090 C CA . GLY A 1 959 ? 77.520 93.380 81.909 1.00 71.48 1005 GLY A CA 1
ATOM 14091 C C . GLY A 1 959 ? 77.202 94.861 81.837 1.00 77.15 1005 GLY A C 1
ATOM 14092 O O . GLY A 1 959 ? 77.490 95.618 82.770 1.00 76.19 1005 GLY A O 1
ATOM 14096 N N . LEU A 1 960 ? 76.606 95.300 80.726 1.00 76.47 1006 LEU A N 1
ATOM 14097 C CA . LEU A 1 960 ? 76.111 96.672 80.657 1.00 76.94 1006 LEU A CA 1
ATOM 14098 C C . LEU A 1 960 ? 75.141 96.953 81.801 1.00 72.12 1006 LEU A C 1
ATOM 14099 O O . LEU A 1 960 ? 75.252 97.972 82.496 1.00 68.28 1006 LEU A O 1
ATOM 14115 N N . LEU A 1 961 ? 74.183 96.046 82.013 1.00 76.54 1007 LEU A N 1
ATOM 14116 C CA . LEU A 1 961 ? 73.284 96.148 83.159 1.00 74.94 1007 LEU A CA 1
ATOM 14117 C C . LEU A 1 961 ? 74.058 96.337 84.453 1.00 72.76 1007 LEU A C 1
ATOM 14118 O O . LEU A 1 961 ? 73.687 97.160 85.297 1.00 73.13 1007 LEU A O 1
ATOM 14134 N N . ARG A 1 962 ? 75.131 95.568 84.634 1.00 83.76 1008 ARG A N 1
ATOM 14135 C CA . ARG A 1 962 ? 75.974 95.727 85.813 1.00 93.06 1008 ARG A CA 1
ATOM 14136 C C . ARG A 1 962 ? 76.501 97.151 85.917 1.00 89.11 1008 ARG A C 1
ATOM 14137 O O . ARG A 1 962 ? 76.449 97.770 86.986 1.00 79.55 1008 ARG A O 1
ATOM 14158 N N . LEU A 1 963 ? 77.013 97.690 84.809 1.00 80.03 1009 LEU A N 1
ATOM 14159 C CA . LEU A 1 963 ? 77.571 99.037 84.843 1.00 73.80 1009 LEU A CA 1
ATOM 14160 C C . LEU A 1 963 ? 76.505 100.081 85.139 1.00 83.59 1009 LEU A C 1
ATOM 14161 O O . LEU A 1 963 ? 76.819 101.148 85.677 1.00 82.95 1009 LEU A O 1
ATOM 14177 N N . LEU A 1 964 ? 75.246 99.807 84.802 1.00 79.87 1010 LEU A N 1
ATOM 14178 C CA . LEU A 1 964 ? 74.194 100.780 85.078 1.00 74.65 1010 LEU A CA 1
ATOM 14179 C C . LEU A 1 964 ? 73.622 100.649 86.483 1.00 76.59 1010 LEU A C 1
ATOM 14180 O O . LEU A 1 964 ? 73.421 101.664 87.161 1.00 88.81 1010 LEU A O 1
ATOM 14196 N N . ASP A 1 965 ? 73.355 99.430 86.941 1.00 82.77 1011 ASP A N 1
ATOM 14197 C CA . ASP A 1 965 ? 72.760 99.200 88.250 1.00 86.67 1011 ASP A CA 1
ATOM 14198 C C . ASP A 1 965 ? 73.710 98.371 89.099 1.00 78.90 1011 ASP A C 1
ATOM 14199 O O . ASP A 1 965 ? 74.263 97.371 88.629 1.00 84.15 1011 ASP A O 1
ATOM 14208 N N . GLU A 1 966 ? 73.894 98.793 90.351 1.00 86.36 1012 GLU A N 1
ATOM 14209 C CA . GLU A 1 966 ? 74.801 98.107 91.263 1.00 94.22 1012 GLU A CA 1
ATOM 14210 C C . GLU A 1 966 ? 74.193 96.832 91.828 1.00 97.60 1012 GLU A C 1
ATOM 14211 O O . GLU A 1 966 ? 74.929 95.907 92.192 1.00 92.77 1012 GLU A O 1
ATOM 14223 N N . SER A 1 967 ? 72.867 96.765 91.907 1.00 96.75 1013 SER A N 1
ATOM 14224 C CA . SER A 1 967 ? 72.182 95.706 92.633 1.00 78.25 1013 SER A CA 1
ATOM 14225 C C . SER A 1 967 ? 72.064 94.416 91.838 1.00 81.34 1013 SER A C 1
ATOM 14226 O O . SER A 1 967 ? 71.415 93.478 92.314 1.00 88.95 1013 SER A O 1
ATOM 14234 N N . VAL A 1 968 ? 72.654 94.339 90.649 1.00 83.21 1014 VAL A N 1
ATOM 14235 C CA . VAL A 1 968 ? 72.624 93.101 89.878 1.00 85.70 1014 VAL A CA 1
ATOM 14236 C C . VAL A 1 968 ? 73.884 92.319 90.236 1.00 79.50 1014 VAL A C 1
ATOM 14237 O O . VAL A 1 968 ? 74.991 92.874 90.179 1.00 76.44 1014 VAL A O 1
ATOM 14250 N N . PRO A 1 969 ? 73.773 91.052 90.626 1.00 69.92 1015 PRO A N 1
ATOM 14251 C CA . PRO A 1 969 ? 74.960 90.302 91.049 1.00 71.54 1015 PRO A CA 1
ATOM 14252 C C . PRO A 1 969 ? 75.922 90.072 89.895 1.00 85.84 1015 PRO A C 1
ATOM 14253 O O . PRO A 1 969 ? 75.640 90.366 88.732 1.00 86.41 1015 PRO A O 1
ATOM 14264 N N . SER A 1 970 ? 77.082 89.524 90.242 1.00 85.47 1016 SER A N 1
ATOM 14265 C CA . SER A 1 970 ? 78.078 89.127 89.258 1.00 80.95 1016 SER A CA 1
ATOM 14266 C C . SER A 1 970 ? 77.889 87.659 88.918 1.00 72.79 1016 SER A C 1
ATOM 14267 O O . SER A 1 970 ? 77.835 86.809 89.812 1.00 82.99 1016 SER A O 1
ATOM 14275 N N . VAL A 1 971 ? 77.789 87.363 87.619 1.00 80.72 1017 VAL A N 1
ATOM 14276 C CA . VAL A 1 971 ? 77.689 85.977 87.172 1.00 74.47 1017 VAL A CA 1
ATOM 14277 C C . VAL A 1 971 ? 79.055 85.322 87.048 1.00 68.45 1017 VAL A C 1
ATOM 14278 O O . VAL A 1 971 ? 79.133 84.127 86.731 1.00 63.49 1017 VAL A O 1
ATOM 14291 N N . LEU A 1 972 ? 80.134 86.060 87.316 1.00 77.07 1018 LEU A N 1
ATOM 14292 C CA . LEU A 1 972 ? 81.486 85.526 87.208 1.00 77.31 1018 LEU A CA 1
ATOM 14293 C C . LEU A 1 972 ? 81.955 84.833 88.477 1.00 76.59 1018 LEU A C 1
ATOM 14294 O O . LEU A 1 972 ? 82.852 83.984 88.406 1.00 59.96 1018 LEU A O 1
ATOM 14310 N N . THR A 1 973 ? 81.387 85.181 89.632 1.00 67.18 1019 THR A N 1
ATOM 14311 C CA . THR A 1 973 ? 81.558 84.410 90.856 1.00 66.69 1019 THR A CA 1
ATOM 14312 C C . THR A 1 973 ? 80.266 83.705 91.255 1.00 74.22 1019 THR A C 1
ATOM 14313 O O . THR A 1 973 ? 80.113 83.295 92.411 1.00 78.29 1019 THR A O 1
ATOM 14324 N N . LEU A 1 974 ? 79.335 83.555 90.311 1.00 72.63 1020 LEU A N 1
ATOM 14325 C CA . LEU A 1 974 ? 78.060 82.880 90.548 1.00 64.58 1020 LEU A CA 1
ATOM 14326 C C . LEU A 1 974 ? 77.352 83.466 91.765 1.00 53.15 1020 LEU A C 1
ATOM 14327 O O . LEU A 1 974 ? 76.946 82.757 92.688 1.00 60.89 1020 LEU A O 1
ATOM 14343 N N . ASP A 1 975 ? 77.189 84.784 91.752 1.00 66.57 1021 ASP A N 1
ATOM 14344 C CA . ASP A 1 975 ? 76.562 85.486 92.859 1.00 80.01 1021 ASP A CA 1
ATOM 14345 C C . ASP A 1 975 ? 75.056 85.583 92.652 1.00 77.93 1021 ASP A C 1
ATOM 14346 O O . ASP A 1 975 ? 74.535 85.377 91.552 1.00 63.52 1021 ASP A O 1
ATOM 14355 N N . ILE A 1 976 ? 74.362 85.919 93.734 1.00 78.23 1022 ILE A N 1
ATOM 14356 C CA . ILE A 1 976 ? 72.902 85.892 93.783 1.00 67.88 1022 ILE A CA 1
ATOM 14357 C C . ILE A 1 976 ? 72.401 87.230 94.318 1.00 57.28 1022 ILE A C 1
ATOM 14358 O O . ILE A 1 976 ? 73.061 87.834 95.176 1.00 86.85 1022 ILE A O 1
ATOM 14374 N N . PRO A 1 977 ? 71.260 87.737 93.846 1.00 64.04 1023 PRO A N 1
ATOM 14375 C CA . PRO A 1 977 ? 70.742 88.995 94.400 1.00 74.45 1023 PRO A CA 1
ATOM 14376 C C . PRO A 1 977 ? 70.604 88.920 95.914 1.00 90.52 1023 PRO A C 1
ATOM 14377 O O . PRO A 1 977 ? 70.254 87.881 96.477 1.00 93.47 1023 PRO A O 1
ATOM 14388 N N . THR A 1 978 ? 70.882 90.049 96.568 1.00 91.61 1024 THR A N 1
ATOM 14389 C CA . THR A 1 978 ? 70.989 90.072 98.023 1.00 102.61 1024 THR A CA 1
ATOM 14390 C C . THR A 1 978 ? 69.625 89.896 98.684 1.00 114.60 1024 THR A C 1
ATOM 14391 O O . THR A 1 978 ? 69.453 89.030 99.552 1.00 113.44 1024 THR A O 1
ATOM 14402 N N . GLY A 1 979 ? 68.646 90.707 98.297 1.00 114.79 1025 GLY A N 1
ATOM 14403 C CA . GLY A 1 979 ? 67.331 90.654 98.913 1.00 122.03 1025 GLY A CA 1
ATOM 14404 C C . GLY A 1 979 ? 67.366 91.026 100.383 1.00 113.97 1025 GLY A C 1
ATOM 14405 O O . GLY A 1 979 ? 66.338 91.346 100.983 1.00 128.92 1025 GLY A O 1
#

Foldseek 3Di:
DVLLVLLCLFDAPVGVDPLSVLLVQLVDQLLVLVPQPEDAPDALSSLCVSLRVSLVVVVVLVVVVCVVVPHCPLAEAVRAASNQLNVLNVVLCLQAVQVVVVVVVVCVVVVVFDDPDPVRSSVSCSNPNCSPVVVVSVSCSQFSNSSSLSLSSVQSSVQVSVVVVVCVVCVVVCCPQVVNDRWYFYHKHDPDFFAFLQGDTKIWTDTPVGIKIKGQAFCLVVVLVQVVQVVLVVLFPQRADEWRWAGDDRMIMTDDADLAAEADPVLVLLQLLNVLLVLLQLLLLLQFPPDLQQWAHRGSHTYRHDVLRSLQRFDDDQQVVVCSNASVRSPVDGRFHAHPPHGDDCLVRLVSSLVSNVSNLPSVVLPQQFDPPHSLCSQQFPKHWYDPDDQVVLVVLLSVCSNSQQRSGNVSVLVSLVPCCVVVDVLVVVCSVLQSVCVSSVGGWIWIDRQQAQWIQTSVRDTDHNSGDGGSSNVSSVSSNPRDPLSSVVRSQVSLQCLPRQLAFLPAFDWDDDLLVVLVVLVVVVVSQFGADPVRQDTWHFFWFDQQHSTHTGIFDFQQFRLVQLLLLCLNCVVVVPVVSPVNSVSCVVVVVCLVVCLPPVPFCACGRHCVVQLLSLQFVCQSVVPVVSLVVSLVSLVSVQPVDDPPADPWLGGGLLVSLLSLLLSCLVPVDVSSVVSNVRSLVVLVVNVVVVVVVCPVPNFWAAACTRHLLSVLLSQLSSCLVPHDPSNVVNLVRLVVQCVQQDPPPAGKGDHPQDSFSDDDQQARQGMQLVLLQSLLSSCVSVVVDDCVSSCNPVHRVVSRLPQPADFCAQNGHRLVSVLSVVCSPVRDPPRDRPPVSPTDGDDVVDDGIFSTHPSGAGCHSGHSSRSSVSSSCVVDVQSDDVSSSHHGND

Sequence (894 aa):
KPEWAACLSEIKYNPKAVSELKHPLPHSFVTFFVPFLLFAQERSKAFSEFEKQEGGLSGIIDAAGYQDGISELHQCLDKLATRTLITELNVAREDGRLKGASPEERYVYFVEQYISDPEIYREFFELYPVLGRLAEKVLRVLEIHEEIIGRFLSDRSLIAKKFNIASPELVGFEGDLGDSHKNGQSVKVLVLNNGKLVYKPRSLSIDEHYRELLNWLNGRGKYSLRAAEVLDRGNYGWQEFVKHEGCSSEEELERFYFRQGGHLAILYGLRSVDFHNENIIASGEHPILIDLETLFDNHVLHVTALELKHSVLSSLEKLNAPKLNGRPVSAVFYTDFIVEGFKNAYAIKHKEEELAGPSGFLNLFKHDEVRHVFRPTHVYGKFLEASTHPDYLTAGDKREQLFDYWLAKQSEKANVFIPDEIVDLLLHDIPYFTFYAGGASLLNSRGEESEGFYETSSIDLAKKKIQSFSEKDLNHQLRYISLSATLIENVWDHKETVADLGKEVKHIADDLLQKAIYSERGEGPFWISNNAGDEKVFLSPLPGLYDGAGLAIFFAQAGKVLNEQVYTDTARSIEEIQKEESYWVQNGNSHSAFFGTGSFIYLYSYLGSLWEDDSLLERALNLIPRVLDQPNQTQNPDFIAGDSGLLTVLVNLYEIKQHPAVLDSIRQVLSRLNDRIGRLLDSIEQDAVSLTGFSHGLTGIAFSIAKAAKVIHDDSCKELVLKLVEEEDRYFQKDHLNWLDLRNDSHTLSPSYWCHHGAPGILLGRAHIQAFIPELTTRTLKLQEALQSSLNLADCQNHSLCHGLIGNLNILLDIKRLNRELHVPDDIFCIYKTKNRGWKTGLHSDVESLGFVGTAGIAYGLLRLLDESVPSVLTLDIPTG

Nearest PDB structures (foldseek):
  6st5-assembly1_A  TM=1.001E+00  e=0.000E+00  Bacillus licheniformis
  5dzt-assembly1_A  TM=7.429E-01  e=1.947E-34  Enterococcus faecalis
  2g0d-assembly1_A  TM=6.325E-01  e=1.939E-06  Lactococcus lactis subsp. lactis
  8sam-assembly2_B  TM=4.091E-01  e=3.209E-08  Bacillus thuringiensis serovar andalousiensis
  7wo9-assembly1_A  TM=1.203E-01  e=1.427E+00  Saccharomyces cerevisiae S288C

Organism: Bacillus licheniformis (strain ATCC 14580 / DSM 13 / JCM 2505 / CCUG 7422 / NBRC 12200 / NCIMB 9375 / NCTC 10341 / NRRL NRS-1264 / Gibson 46) (NCBI:txid279010)

B-factor: mean 98.43, std 30.72, range [30.0, 239.41]

InterPro domains:
  IPR007822 Lanthionine synthetase C-like [PF05147] (681-1017)
  IPR007822 Lanthionine synthetase C-like [PR01950] (684-702)
  IPR007822 Lanthionine synthetase C-like [PR01950] (781-796)
  IPR007822 Lanthionine synthetase C-like [PR01950] (835-851)
  IPR007822 Lanthionine synthetase C-like [PR01950] (895-915)
  IPR007822 Lanthionine synthetase C-like [PR01950] (942-955)
  IPR007822 Lanthionine synthetase C-like [PR01950] (992-1009)
  IPR007822 Lanthionine synthetase C-like [SM01260] (681-1019)
  IPR012341 Six-hairpin glycosidase-like superfamily [G3DSA:1.50.10.10] (616-1015)
  IPR017146 Type 2 lantibiotic biosynthesis protein LanM [PIRSF037228] (37-1024)
  IPR017146 Type 2 lantibiotic biosynthesis protein LanM [TIGR03897] (96-1011)
  IPR017146 Type 2 lantibiotic biosynthesis protein LanM [cd04792] (149-1020)
  IPR025410 Lantibiotic biosynthesis protein, dehydration domain [PF13575] (194-567)